Protein AF-A0A835GEK6-F1 (afdb_monomer_lite)

pLDDT: mean 74.05, std 22.67, range [25.0, 98.94]

InterPro domains:
  IPR001360 Glycoside hydrolase family 1 [PF00232] (82-251)
  IPR001360 Glycoside hydrolase family 1 [PF00232] (252-468)
  IPR001360 Glycoside hydrolase family 1 [PF00232] (475-579)
  IPR001360 Glycoside hydrolase family 1 [PF00232] (611-1053)
  IPR001360 Glycoside hydrolase family 1 [PR00131] (130-144)
  IPR001360 Glycoside hydrolase family 1 [PR00131] (203-211)
  IPR001360 Glycoside hydrolase family 1 [PR00131] (513-524)
  IPR001360 Glycoside hydrolase family 1 [PR00131] (534-551)
  IPR001360 Glycoside hydrolase family 1 [PR00131] (558-570)
  IPR001360 Glycoside hydrolase family 1 [PTHR10353] (615-1055)
  IPR017853 Glycoside hydrolase superfamily [SSF51445] (6-84)
  IPR017853 Glycoside hydrolase superfamily [SSF51445] (82-251)
  IPR017853 Glycoside hydrolase superfamily [SSF51445] (252-580)
  IPR017853 Glycoside hydrolase superfamily [SSF51445] (600-1051)
  IPR033132 Glycosyl hydrolases family 1, N-terminal conserved site [PS00653] (24-38)
  IPR033132 Glycosyl hydrolases family 1, N-terminal conserved site [PS00653] (618-632)

Structure (mmCIF, N/CA/C/O backbone):
data_AF-A0A835GEK6-F1
#
_entry.id   AF-A0A835GEK6-F1
#
loop_
_atom_site.group_PDB
_atom_site.id
_atom_site.type_symbol
_atom_site.label_atom_id
_atom_site.label_alt_id
_atom_site.label_comp_id
_atom_site.label_asym_id
_atom_site.label_entity_id
_atom_site.label_seq_id
_atom_site.pdbx_PDB_ins_code
_atom_site.Cartn_x
_atom_site.Cartn_y
_atom_site.Cartn_z
_atom_site.occupancy
_atom_site.B_iso_or_equiv
_atom_site.auth_seq_id
_atom_site.auth_comp_id
_atom_site.auth_asym_id
_atom_site.auth_atom_id
_atom_site.pdbx_PDB_model_num
ATOM 1 N N . MET A 1 1 ? -44.609 -28.515 27.114 1.00 35.66 1 MET A N 1
ATOM 2 C CA . MET A 1 1 ? -43.761 -29.727 27.036 1.00 35.66 1 MET A CA 1
ATOM 3 C C . MET A 1 1 ? -42.511 -29.315 26.267 1.00 35.66 1 MET A C 1
ATOM 5 O O . MET A 1 1 ? -42.671 -28.577 25.309 1.00 35.66 1 MET A O 1
ATOM 9 N N . ILE A 1 2 ? -41.298 -29.456 26.815 1.00 26.02 2 ILE A N 1
ATOM 10 C CA . ILE A 1 2 ? -40.582 -30.716 27.123 1.00 26.02 2 ILE A CA 1
ATOM 11 C C . ILE A 1 2 ? -40.200 -31.423 25.810 1.00 26.02 2 ILE A C 1
ATOM 13 O O . ILE A 1 2 ? -41.115 -31.780 25.078 1.00 26.02 2 ILE A O 1
ATOM 17 N N . ASN A 1 3 ? -38.927 -31.701 25.493 1.00 26.61 3 ASN A N 1
ATOM 18 C CA . ASN A 1 3 ? -37.624 -31.238 26.033 1.00 26.61 3 ASN A CA 1
ATOM 19 C C . ASN A 1 3 ? -36.485 -31.769 25.119 1.00 26.61 3 ASN A C 1
ATOM 21 O O . ASN A 1 3 ? -36.779 -32.617 24.291 1.00 26.61 3 ASN A O 1
ATOM 25 N N . LEU A 1 4 ? -35.225 -31.347 25.358 1.00 27.97 4 LEU A N 1
ATOM 26 C CA . LEU A 1 4 ? -33.954 -32.092 25.120 1.00 27.97 4 LEU A CA 1
ATOM 27 C C . LEU A 1 4 ? -33.823 -32.854 23.771 1.00 27.97 4 LEU A C 1
ATOM 29 O O . LEU A 1 4 ? -34.472 -33.872 23.572 1.00 27.97 4 LEU A O 1
ATOM 33 N N . LEU A 1 5 ? -32.945 -32.500 22.827 1.00 25.62 5 LEU A N 1
ATOM 34 C CA . LEU A 1 5 ? -31.466 -32.384 22.874 1.00 25.62 5 LEU A CA 1
ATOM 35 C C . LEU A 1 5 ? -31.032 -31.781 21.505 1.00 25.62 5 LEU A C 1
ATOM 37 O O . LEU A 1 5 ? -31.698 -32.066 20.517 1.00 25.62 5 LEU A O 1
ATOM 41 N N . MET A 1 6 ? -30.054 -30.884 21.299 1.00 31.42 6 MET A N 1
ATOM 42 C CA . MET A 1 6 ? -28.652 -30.769 21.753 1.00 31.42 6 MET A CA 1
ATOM 43 C C . MET A 1 6 ? -27.764 -32.003 21.513 1.00 31.42 6 MET A C 1
ATOM 45 O O . MET A 1 6 ? -27.866 -32.953 22.274 1.00 31.42 6 MET A O 1
ATOM 49 N N . VAL A 1 7 ? -26.823 -31.925 20.554 1.00 27.23 7 VAL A N 1
ATOM 50 C CA . VAL A 1 7 ? -25.364 -32.167 20.741 1.00 27.23 7 VAL A CA 1
ATOM 51 C C . VAL A 1 7 ? -24.599 -32.082 19.400 1.00 27.23 7 VAL A C 1
ATOM 53 O O . VAL A 1 7 ? -25.033 -32.679 18.426 1.00 27.23 7 VAL A O 1
ATOM 56 N N . ALA A 1 8 ? -23.447 -31.388 19.433 1.00 25.00 8 ALA A N 1
ATOM 57 C CA . ALA A 1 8 ? -22.290 -31.362 18.508 1.00 25.00 8 ALA A CA 1
ATOM 58 C C . ALA A 1 8 ? -22.477 -31.045 16.995 1.00 25.00 8 ALA A C 1
ATOM 60 O O . ALA A 1 8 ? -23.364 -31.598 16.361 1.00 25.00 8 ALA A O 1
ATOM 61 N N . CYS A 1 9 ? -21.604 -30.328 16.264 1.00 31.20 9 CYS A N 1
ATOM 62 C CA . CYS A 1 9 ? -20.583 -29.262 16.463 1.00 31.20 9 CYS A CA 1
ATOM 63 C C . CYS A 1 9 ? -19.393 -29.447 15.485 1.00 31.20 9 CYS A C 1
ATOM 65 O O . CYS A 1 9 ? -18.942 -30.571 15.296 1.00 31.20 9 CYS A O 1
ATOM 67 N N . HIS A 1 10 ? -18.822 -28.312 15.040 1.00 32.88 10 HIS A N 1
ATOM 68 C CA . HIS A 1 10 ? -17.509 -28.110 14.370 1.00 32.88 10 HIS A CA 1
ATOM 69 C C . HIS A 1 10 ? -17.387 -28.535 12.886 1.00 32.88 10 HIS A C 1
ATOM 71 O O . HIS A 1 10 ? -17.963 -29.540 12.487 1.00 32.88 10 HIS A O 1
ATOM 77 N N . GLY A 1 11 ? -16.660 -27.803 12.020 1.00 28.47 11 GLY A N 1
ATOM 78 C CA . GLY A 1 11 ? -15.872 -26.552 12.182 1.00 28.47 11 GLY A CA 1
ATOM 79 C C . GLY A 1 11 ? -15.069 -26.220 10.891 1.00 28.47 11 GLY A C 1
ATOM 80 O O . GLY A 1 11 ? -15.279 -26.916 9.905 1.00 28.47 11 GLY A O 1
ATOM 81 N N . SER A 1 12 ? -14.130 -25.257 10.786 1.00 34.72 12 SER A N 1
ATOM 82 C CA . SER A 1 12 ? -13.788 -24.036 11.572 1.00 34.72 12 SER A CA 1
ATOM 83 C C . SER A 1 12 ? -12.387 -23.495 11.158 1.00 34.72 12 SER A C 1
ATOM 85 O O . SER A 1 12 ? -11.469 -24.307 11.185 1.00 34.72 12 SER A O 1
ATOM 87 N N . THR A 1 13 ? -12.064 -22.209 10.901 1.00 29.14 13 THR A N 1
ATOM 88 C CA . THR A 1 13 ? -12.816 -20.950 10.612 1.00 29.14 13 THR A CA 1
ATOM 89 C C . THR A 1 13 ? -11.838 -19.775 10.323 1.00 29.14 13 THR A C 1
ATOM 91 O O . THR A 1 13 ? -10.655 -19.873 10.634 1.00 29.14 13 THR A O 1
ATOM 94 N N . VAL A 1 14 ? -12.388 -18.655 9.831 1.00 30.67 14 VAL A N 1
ATOM 95 C CA . VAL A 1 14 ? -11.805 -17.318 9.531 1.00 30.67 14 VAL A CA 1
ATOM 96 C C . VAL A 1 14 ? -11.015 -16.632 10.664 1.00 30.67 14 VAL A C 1
ATOM 98 O O . VAL A 1 14 ? -11.288 -16.868 11.844 1.00 30.67 14 VAL A O 1
ATOM 101 N N . LYS A 1 15 ? -10.125 -15.679 10.318 1.00 28.78 15 LYS A N 1
ATOM 102 C CA . LYS A 1 15 ? -9.599 -14.647 11.244 1.00 28.78 15 LYS A CA 1
ATOM 103 C C . LYS A 1 15 ? -10.162 -13.247 10.969 1.00 28.78 15 LYS A C 1
ATOM 105 O O . LYS A 1 15 ? -10.299 -12.815 9.834 1.00 28.78 15 LYS A O 1
ATOM 110 N N . GLN A 1 16 ? -10.478 -12.541 12.052 1.00 32.47 16 GLN A N 1
ATOM 111 C CA . GLN A 1 16 ? -11.365 -11.377 12.057 1.00 32.47 16 GLN A CA 1
ATOM 112 C C . GLN A 1 16 ? -10.601 -10.060 12.283 1.00 32.47 16 GLN A C 1
ATOM 114 O O . GLN A 1 16 ? -9.535 -10.027 12.905 1.00 32.47 16 GLN A O 1
ATOM 119 N N . GLN A 1 17 ? -11.159 -8.986 11.735 1.00 36.38 17 GLN A N 1
ATOM 120 C CA . GLN A 1 17 ? -10.580 -7.643 11.665 1.00 36.38 17 GLN A CA 1
ATOM 121 C C . GLN A 1 17 ? -10.904 -6.851 12.969 1.00 36.38 17 GLN A C 1
ATOM 123 O O . GLN A 1 17 ? -11.378 -7.491 13.912 1.00 36.38 17 GLN A O 1
ATOM 128 N N . ARG A 1 18 ? -10.581 -5.535 13.111 1.00 41.97 18 ARG A N 1
ATOM 129 C CA . ARG A 1 18 ? -10.586 -4.858 14.444 1.00 41.97 18 ARG A CA 1
ATOM 130 C C . ARG A 1 18 ? -10.906 -3.285 14.563 1.00 41.97 18 ARG A C 1
ATOM 132 O O . ARG A 1 18 ? -10.135 -2.636 13.882 1.00 41.97 18 ARG A O 1
ATOM 139 N N . ARG A 1 19 ? -11.828 -2.444 15.224 1.00 46.03 19 ARG A N 1
ATOM 140 C CA . ARG A 1 19 ? -13.148 -2.158 16.049 1.00 46.03 19 ARG A CA 1
ATOM 141 C C . ARG A 1 19 ? -13.187 -1.973 17.589 1.00 46.03 19 ARG A C 1
ATOM 143 O O . ARG A 1 19 ? -12.752 -2.797 18.376 1.00 46.03 19 ARG A O 1
ATOM 150 N N . PHE A 1 20 ? -13.881 -0.892 17.982 1.00 46.03 20 PHE A N 1
ATOM 151 C CA . PHE A 1 20 ? -14.280 -0.434 19.314 1.00 46.03 20 PHE A CA 1
ATOM 152 C C . PHE A 1 20 ? -15.789 0.058 19.275 1.00 46.03 20 PHE A C 1
ATOM 154 O O . PHE A 1 20 ? -16.053 0.954 18.483 1.00 46.03 20 PHE A O 1
ATOM 161 N N . PRO A 1 21 ? -16.761 -0.485 20.068 1.00 47.22 21 PRO A N 1
ATOM 162 C CA . PRO A 1 21 ? -18.263 -0.296 19.957 1.00 47.22 21 PRO A CA 1
ATOM 163 C C . PRO A 1 21 ? -19.046 1.065 19.991 1.00 47.22 21 PRO A C 1
ATOM 165 O O . PRO A 1 21 ? -18.538 2.037 19.456 1.00 47.22 21 PRO A O 1
ATOM 168 N N . ASP A 1 22 ? -20.304 1.147 20.525 1.00 46.47 22 ASP A N 1
ATOM 169 C CA . ASP A 1 22 ? -21.392 2.185 20.340 1.00 46.47 22 ASP A CA 1
ATOM 170 C C . ASP A 1 22 ? -21.751 3.463 21.248 1.00 46.47 22 ASP A C 1
ATOM 172 O O . ASP A 1 22 ? -22.427 4.325 20.689 1.00 46.47 22 ASP A O 1
ATOM 176 N N . ASP A 1 23 ? -21.380 3.699 22.540 1.00 45.59 23 ASP A N 1
ATOM 177 C CA . ASP A 1 23 ? -21.483 5.026 23.299 1.00 45.59 23 ASP A CA 1
ATOM 178 C C . ASP A 1 23 ? -20.278 5.611 24.202 1.00 45.59 23 ASP A C 1
ATOM 180 O O . ASP A 1 23 ? -20.503 6.111 25.303 1.00 45.59 23 ASP A O 1
ATOM 184 N N . PHE A 1 24 ? -18.993 5.550 23.774 1.00 41.50 24 PHE A N 1
ATOM 185 C CA . PHE A 1 24 ? -17.660 5.868 24.389 1.00 41.50 24 PHE A CA 1
ATOM 186 C C . PHE A 1 24 ? -17.438 7.347 24.168 1.00 41.50 24 PHE A C 1
ATOM 188 O O . PHE A 1 24 ? -18.105 8.011 23.377 1.00 41.50 24 PHE A O 1
ATOM 195 N N . LEU A 1 25 ? -16.411 7.841 24.817 1.00 44.28 25 LEU A N 1
ATOM 196 C CA . LEU A 1 25 ? -15.805 9.085 24.436 1.00 44.28 25 LEU A CA 1
ATOM 197 C C . LEU A 1 25 ? -14.618 8.689 23.519 1.00 44.28 25 LEU A C 1
ATOM 199 O O . LEU A 1 25 ? -14.014 7.648 23.738 1.00 44.28 25 LEU A O 1
ATOM 203 N N . PHE A 1 26 ? -14.252 9.483 22.510 1.00 43.31 26 PHE A N 1
ATOM 204 C CA . PHE A 1 26 ? -12.840 9.895 22.427 1.00 43.31 26 PHE A CA 1
ATOM 205 C C . PHE A 1 26 ? -12.790 11.301 23.054 1.00 43.31 26 PHE A C 1
ATOM 207 O O . PHE A 1 26 ? -13.675 11.605 23.850 1.00 43.31 26 PHE A O 1
ATOM 214 N N . GLY A 1 27 ? -11.842 12.198 22.794 1.00 41.62 27 GLY A N 1
ATOM 215 C CA . GLY A 1 27 ? -12.120 13.568 23.242 1.00 41.62 27 GLY A CA 1
ATOM 216 C C . GLY A 1 27 ? -11.009 14.576 23.177 1.00 41.62 27 GLY A C 1
ATOM 217 O O . GLY A 1 27 ? -10.415 14.794 22.131 1.00 41.62 27 GLY A O 1
ATOM 218 N N . ALA A 1 28 ? -10.761 15.176 24.335 1.00 39.62 28 ALA A N 1
ATOM 219 C CA . ALA A 1 28 ? -10.049 16.407 24.569 1.00 39.62 28 ALA A CA 1
ATOM 220 C C . ALA A 1 28 ? -9.490 16.505 26.008 1.00 39.62 28 ALA A C 1
ATOM 222 O O . ALA A 1 28 ? -10.306 16.431 26.931 1.00 39.62 28 ALA A O 1
ATOM 223 N N . ALA A 1 29 ? -8.179 16.721 26.239 1.00 42.66 29 ALA A N 1
ATOM 224 C CA . ALA A 1 29 ? -7.593 16.896 27.585 1.00 42.66 29 ALA A CA 1
ATOM 225 C C . ALA A 1 29 ? -6.577 18.044 27.717 1.00 42.66 29 ALA A C 1
ATOM 227 O O . ALA A 1 29 ? -5.416 17.855 28.063 1.00 42.66 29 ALA A O 1
ATOM 228 N N . THR A 1 30 ? -7.055 19.282 27.633 1.00 44.12 30 THR A N 1
ATOM 229 C CA . THR A 1 30 ? -6.340 20.391 28.276 1.00 44.12 30 THR A CA 1
ATOM 230 C C . THR A 1 30 ? -6.755 20.584 29.720 1.00 44.12 30 THR A C 1
ATOM 232 O O . THR A 1 30 ? -7.913 20.370 30.097 1.00 44.12 30 THR A O 1
ATOM 235 N N . ALA A 1 31 ? -5.835 21.144 30.489 1.00 47.28 31 ALA A N 1
ATOM 236 C CA . ALA A 1 31 ? -6.113 21.827 31.731 1.00 47.28 31 ALA A CA 1
ATOM 237 C C . ALA A 1 31 ? -6.770 23.197 31.587 1.00 47.28 31 ALA A C 1
ATOM 239 O O . ALA A 1 31 ? -6.671 23.883 30.570 1.00 47.28 31 ALA A O 1
ATOM 240 N N . ALA A 1 32 ? -7.306 23.662 32.713 1.00 38.94 32 ALA A N 1
ATOM 241 C CA . ALA A 1 32 ? -7.681 25.051 32.905 1.00 38.94 32 ALA A CA 1
ATOM 242 C C . ALA A 1 32 ? -6.509 26.026 32.678 1.00 38.94 32 ALA A C 1
ATOM 244 O O . ALA A 1 32 ? -6.683 27.043 32.008 1.00 38.94 32 ALA A O 1
ATOM 245 N N . TYR A 1 33 ? -5.313 25.709 33.199 1.00 40.47 33 TYR A N 1
ATOM 246 C CA . TYR A 1 33 ? -4.127 26.565 33.035 1.00 40.47 33 TYR A CA 1
ATOM 247 C C . TYR A 1 33 ? -3.643 26.642 31.577 1.00 40.47 33 TYR A C 1
ATOM 249 O O . TYR A 1 33 ? -3.045 27.636 31.176 1.00 40.47 33 TYR A O 1
ATOM 257 N N . GLN A 1 34 ? -3.943 25.614 30.780 1.00 41.91 34 GLN A N 1
ATOM 258 C CA . GLN A 1 34 ? -3.692 25.610 29.345 1.00 41.91 34 GLN A CA 1
ATOM 259 C C . GLN A 1 34 ? -4.641 26.585 28.614 1.00 41.91 34 GLN A C 1
ATOM 261 O O . GLN A 1 34 ? -4.194 27.542 27.988 1.00 41.91 34 GLN A O 1
ATOM 266 N N . ILE A 1 35 ? -5.966 26.418 28.722 1.00 36.53 35 ILE A N 1
ATOM 267 C CA . ILE A 1 35 ? -6.886 27.067 27.758 1.00 36.53 35 ILE A CA 1
ATOM 268 C C . ILE A 1 35 ? -7.594 28.342 28.205 1.00 36.53 35 ILE A C 1
ATOM 270 O O . ILE A 1 35 ? -8.083 29.077 27.344 1.00 36.53 35 ILE A O 1
ATOM 274 N N . GLU A 1 36 ? -7.750 28.585 29.509 1.00 48.91 36 GLU A N 1
ATOM 275 C CA . GLU A 1 36 ? -8.795 29.516 29.959 1.00 48.91 36 GLU A CA 1
ATOM 276 C C . GLU A 1 36 ? -8.439 30.996 29.802 1.00 48.91 36 GLU A C 1
ATOM 278 O O . GLU A 1 36 ? -9.324 31.801 29.507 1.00 48.91 36 GLU A O 1
ATOM 283 N N . GLY A 1 37 ? -7.179 31.366 30.043 1.00 43.72 37 GLY A N 1
ATOM 284 C CA . GLY A 1 37 ? -6.797 32.763 30.239 1.00 43.72 37 GLY A CA 1
ATOM 285 C C . GLY A 1 37 ? -7.485 33.416 31.446 1.00 43.72 37 GLY A C 1
ATOM 286 O O . GLY A 1 37 ? -7.958 32.743 32.368 1.00 43.72 37 GLY A O 1
ATOM 287 N N . GLY A 1 38 ? -7.517 34.752 31.465 1.00 42.16 38 GLY A N 1
ATOM 288 C CA . GLY A 1 38 ? -8.198 35.534 32.502 1.00 42.16 38 GLY A CA 1
ATOM 289 C C . GLY A 1 38 ? -7.679 35.215 33.906 1.00 42.16 38 GLY A C 1
ATOM 290 O O . GLY A 1 38 ? -8.454 34.796 34.770 1.00 42.16 38 GLY A O 1
ATOM 291 N N . TRP A 1 39 ? -6.361 35.336 34.098 1.00 47.75 39 TRP A N 1
ATOM 292 C CA . TRP A 1 39 ? -5.660 35.007 35.346 1.00 47.75 39 TRP A CA 1
ATOM 293 C C . TRP A 1 39 ? -6.055 35.923 36.521 1.00 47.75 39 TRP A C 1
ATOM 295 O O . TRP A 1 39 ? -6.159 35.459 37.651 1.00 47.75 39 TRP A O 1
ATOM 305 N N . ASP A 1 40 ? -6.340 37.192 36.232 1.00 53.41 40 ASP A N 1
ATOM 306 C CA . ASP A 1 40 ? -6.803 38.247 37.141 1.00 53.41 40 ASP A CA 1
ATOM 307 C C . ASP A 1 40 ? -8.321 38.514 37.039 1.00 53.41 40 ASP A C 1
ATOM 309 O O . ASP A 1 40 ? -8.887 39.289 37.815 1.00 53.41 40 ASP A O 1
ATOM 313 N N . ALA A 1 41 ? -9.002 37.857 36.095 1.00 42.81 41 ALA A N 1
ATOM 314 C CA . ALA A 1 41 ? -10.416 38.064 35.803 1.00 42.81 41 ALA A CA 1
ATOM 315 C C . ALA A 1 41 ? -11.350 37.412 36.839 1.00 42.81 41 ALA A C 1
ATOM 317 O O . ALA A 1 41 ? -11.070 36.345 37.391 1.00 42.81 41 ALA A O 1
ATOM 318 N N . ASP A 1 42 ? -12.501 38.054 37.072 1.00 48.34 42 ASP A N 1
ATOM 319 C CA . ASP A 1 42 ? -13.626 37.551 37.879 1.00 48.34 42 ASP A CA 1
ATOM 320 C C . ASP A 1 42 ? -13.262 37.012 39.280 1.00 48.34 42 ASP A C 1
ATOM 322 O O . ASP A 1 42 ? -13.976 36.184 39.851 1.00 48.34 42 ASP A O 1
ATOM 326 N N . GLY A 1 43 ? -12.158 37.497 39.859 1.00 51.81 43 GLY A N 1
ATOM 327 C CA . GLY A 1 43 ? -11.686 37.091 41.184 1.00 51.81 43 GLY A CA 1
ATOM 328 C C . GLY A 1 43 ? -11.100 35.676 41.244 1.00 51.81 43 GLY A C 1
ATOM 329 O O . GLY A 1 43 ? -11.161 35.060 42.307 1.00 51.81 43 GLY A O 1
ATOM 330 N N . LYS A 1 44 ? -10.560 35.148 40.133 1.00 54.75 44 LYS A N 1
ATOM 331 C CA . LYS A 1 44 ? -9.739 33.921 40.129 1.00 54.75 44 LYS A CA 1
ATOM 332 C C . LYS A 1 44 ? -8.570 34.065 41.120 1.00 54.75 44 LYS A C 1
ATOM 334 O O . LYS A 1 44 ? -7.988 35.138 41.261 1.00 54.75 44 LYS A O 1
ATOM 339 N N . GLY A 1 45 ? -8.233 32.981 41.814 1.00 43.69 45 GLY A N 1
ATOM 340 C CA . GLY A 1 45 ? -7.028 32.900 42.639 1.00 43.69 45 GLY A CA 1
ATOM 341 C C . GLY A 1 45 ? -5.765 32.600 41.828 1.00 43.69 45 GLY A C 1
ATOM 342 O O . GLY A 1 45 ? -5.827 31.995 40.756 1.00 43.69 45 GLY A O 1
ATOM 343 N N . GLU A 1 46 ? -4.608 32.965 42.379 1.00 54.88 46 GLU A N 1
ATOM 344 C CA . GLU A 1 46 ? -3.300 32.522 41.881 1.00 54.88 46 GLU A CA 1
ATOM 345 C C . GLU A 1 46 ? -3.189 30.987 41.989 1.00 54.88 46 GLU A C 1
ATOM 347 O O . GLU A 1 46 ? -3.528 30.400 43.023 1.00 54.88 46 GLU A O 1
ATOM 352 N N . SER A 1 47 ? -2.713 30.323 40.935 1.00 51.75 47 SER A N 1
ATOM 353 C CA . SER A 1 47 ? -2.364 28.896 40.936 1.00 51.75 47 SER A CA 1
ATOM 354 C C . SER A 1 47 ? -0.857 28.678 41.098 1.00 51.75 47 SER A C 1
ATOM 356 O O . SER A 1 47 ? -0.050 29.595 40.938 1.00 51.75 47 SER A O 1
ATOM 358 N N . ILE A 1 48 ? -0.464 27.434 41.376 1.00 43.19 48 ILE A N 1
ATOM 359 C CA . ILE A 1 48 ? 0.953 27.045 41.477 1.00 43.19 48 ILE A CA 1
ATOM 360 C C . ILE A 1 48 ? 1.766 27.308 40.198 1.00 43.19 48 ILE A C 1
ATOM 362 O O . ILE A 1 48 ? 2.977 27.501 40.276 1.00 43.19 48 ILE A O 1
ATOM 366 N N . TRP A 1 49 ? 1.112 27.342 39.033 1.00 48.94 49 TRP A N 1
ATOM 367 C CA . TRP A 1 49 ? 1.751 27.657 37.756 1.00 48.94 49 TRP A CA 1
ATOM 368 C C . TRP A 1 49 ? 1.881 29.166 37.531 1.00 48.94 49 TRP A C 1
ATOM 370 O O . TRP A 1 49 ? 2.952 29.607 37.116 1.00 48.94 49 TRP A O 1
ATOM 380 N N . ASP A 1 50 ? 0.848 29.948 37.885 1.00 52.91 50 ASP A N 1
ATOM 381 C CA . ASP A 1 50 ? 0.895 31.418 37.835 1.00 52.91 50 ASP A CA 1
ATOM 382 C C . ASP A 1 50 ? 2.122 31.917 38.627 1.00 52.91 50 ASP A C 1
ATOM 384 O O . ASP A 1 50 ? 2.964 32.645 38.098 1.00 52.91 50 ASP A O 1
ATOM 388 N N . ARG A 1 51 ? 2.291 31.465 39.881 1.00 54.41 51 ARG A N 1
ATOM 389 C CA . ARG A 1 51 ? 3.421 31.902 40.716 1.00 54.41 51 ARG A CA 1
ATOM 390 C C . ARG A 1 51 ? 4.773 31.435 40.186 1.00 54.41 51 ARG A C 1
ATOM 392 O O . ARG A 1 51 ? 5.728 32.212 40.211 1.00 54.41 51 ARG A O 1
ATOM 399 N N . LEU A 1 52 ? 4.884 30.186 39.732 1.00 48.69 52 LEU A N 1
ATOM 400 C CA . LEU A 1 52 ? 6.144 29.629 39.231 1.00 48.69 52 LEU A CA 1
ATOM 401 C C . LEU A 1 52 ? 6.688 30.456 38.056 1.00 48.69 52 LEU A C 1
ATOM 403 O O . LEU A 1 52 ? 7.841 30.885 38.090 1.00 48.69 52 LEU A O 1
ATOM 407 N N . VAL A 1 53 ? 5.839 30.738 37.062 1.00 52.09 53 VAL A N 1
ATOM 408 C CA . VAL A 1 53 ? 6.218 31.516 35.872 1.00 52.09 53 VAL A CA 1
ATOM 409 C C . VAL A 1 53 ? 6.520 32.975 36.238 1.00 52.09 53 VAL A C 1
ATOM 411 O O . VAL A 1 53 ? 7.517 33.525 35.774 1.00 52.09 53 VAL A O 1
ATOM 414 N N . HIS A 1 54 ? 5.727 33.594 37.120 1.00 53.72 54 HIS A N 1
ATOM 415 C CA . HIS A 1 54 ? 5.951 34.984 37.540 1.00 53.72 54 HIS A CA 1
ATOM 416 C C . HIS A 1 54 ? 7.169 35.186 38.464 1.00 53.72 54 HIS A C 1
ATOM 418 O O . HIS A 1 54 ? 7.687 36.301 38.534 1.00 53.72 54 HIS A O 1
ATOM 424 N N . THR A 1 55 ? 7.635 34.156 39.184 1.00 45.38 55 THR A N 1
ATOM 425 C CA . THR A 1 55 ? 8.745 34.286 40.155 1.00 45.38 55 THR A CA 1
ATOM 426 C C . THR A 1 55 ? 10.080 33.719 39.684 1.00 45.38 55 THR A C 1
ATOM 428 O O . THR A 1 55 ? 11.108 34.112 40.236 1.00 45.38 55 THR A O 1
ATOM 431 N N . ASN A 1 56 ? 10.103 32.832 38.683 1.00 44.84 56 ASN A N 1
ATOM 432 C CA . ASN A 1 56 ? 11.337 32.165 38.254 1.00 44.84 56 ASN A CA 1
ATOM 433 C C . ASN A 1 56 ? 11.433 32.017 36.713 1.00 44.84 56 ASN A C 1
ATOM 435 O O . ASN A 1 56 ? 11.437 30.897 36.196 1.00 44.84 56 ASN A O 1
ATOM 439 N N . PRO A 1 57 ? 11.515 33.130 35.945 1.00 47.03 57 PRO A N 1
ATOM 440 C CA . PRO A 1 57 ? 11.301 33.117 34.489 1.00 47.03 57 PRO A CA 1
ATOM 441 C C . PRO A 1 57 ? 12.292 32.259 33.690 1.00 47.03 57 PRO A C 1
ATOM 443 O O . PRO A 1 57 ? 11.977 31.813 32.594 1.00 47.03 57 PRO A O 1
ATOM 446 N N . THR A 1 58 ? 13.486 32.006 34.232 1.00 41.69 58 THR A N 1
ATOM 447 C CA . THR A 1 58 ? 14.544 31.210 33.587 1.00 41.69 58 THR A CA 1
ATOM 448 C C . THR A 1 58 ? 14.366 29.694 33.727 1.00 41.69 58 THR A C 1
ATOM 450 O O . THR A 1 58 ? 15.193 28.950 33.212 1.00 41.69 58 THR A O 1
ATOM 453 N N . VAL A 1 59 ? 13.332 29.225 34.437 1.00 42.19 59 VAL A N 1
ATOM 454 C CA . VAL A 1 59 ? 13.026 27.786 34.592 1.00 42.19 59 VAL A CA 1
ATOM 455 C C . VAL A 1 59 ? 12.309 27.220 33.358 1.00 42.19 59 VAL A C 1
ATOM 457 O O . VAL A 1 59 ? 12.405 26.027 33.082 1.00 42.19 59 VAL A O 1
ATOM 460 N N . VAL A 1 60 ? 11.648 28.070 32.565 1.00 40.22 60 VAL A N 1
ATOM 461 C CA . VAL A 1 60 ? 11.157 27.715 31.223 1.00 40.22 60 VAL A CA 1
ATOM 462 C C . VAL A 1 60 ? 12.323 27.878 30.246 1.00 40.22 60 VAL A C 1
ATOM 464 O O . VAL A 1 60 ? 12.525 28.953 29.684 1.00 40.22 60 VAL A O 1
ATOM 467 N N . GLN A 1 61 ? 13.160 26.843 30.132 1.00 38.97 61 GLN A N 1
ATOM 468 C CA . GLN A 1 61 ? 14.477 26.969 29.506 1.00 38.97 61 GLN A CA 1
ATOM 469 C C . GLN A 1 61 ? 14.537 26.407 28.077 1.00 38.97 61 GLN A C 1
ATOM 471 O O . GLN A 1 61 ? 14.176 25.260 27.816 1.00 38.97 61 GLN A O 1
ATOM 476 N N . ASP A 1 62 ? 15.029 27.249 27.170 1.00 34.50 62 ASP A N 1
ATOM 477 C CA . ASP A 1 62 ? 15.446 26.911 25.810 1.00 34.50 62 ASP A CA 1
ATOM 478 C C . ASP A 1 62 ? 16.756 26.095 25.842 1.00 34.50 62 ASP A C 1
ATOM 480 O O . ASP A 1 62 ? 17.664 26.413 26.614 1.00 34.50 62 ASP A O 1
ATOM 484 N N . LEU A 1 63 ? 16.852 25.035 25.033 1.00 31.61 63 LEU A N 1
ATOM 485 C CA . LEU A 1 63 ? 17.985 24.098 25.005 1.00 31.61 63 LEU A CA 1
ATOM 486 C C . LEU A 1 63 ? 18.423 23.778 23.567 1.00 31.61 63 LEU A C 1
ATOM 488 O O . LEU A 1 63 ? 18.391 22.635 23.116 1.00 31.61 63 LEU A O 1
ATOM 492 N N . THR A 1 64 ? 18.893 24.803 22.857 1.00 29.27 64 THR A N 1
ATOM 493 C CA . THR A 1 64 ? 19.497 24.701 21.515 1.00 29.27 64 THR A CA 1
ATOM 494 C C . THR A 1 64 ? 21.036 24.636 21.528 1.00 29.27 64 THR A C 1
ATOM 496 O O . THR A 1 64 ? 21.693 25.123 20.608 1.00 29.27 64 THR A O 1
ATOM 499 N N . THR A 1 65 ? 21.642 24.032 22.558 1.00 26.81 65 THR A N 1
ATOM 500 C CA . THR A 1 65 ? 23.081 23.682 22.594 1.00 26.81 65 THR A CA 1
ATOM 501 C C . THR A 1 65 ? 23.295 22.337 23.286 1.00 26.81 65 THR A C 1
ATOM 503 O O . THR A 1 65 ? 22.737 22.112 24.358 1.00 26.81 65 THR A O 1
ATOM 506 N N . GLY A 1 66 ? 24.105 21.460 22.688 1.00 31.48 66 GLY A N 1
ATOM 507 C CA . GLY A 1 66 ? 24.342 20.101 23.185 1.00 31.48 66 GLY A CA 1
ATOM 508 C C . GLY A 1 66 ? 25.356 19.966 24.331 1.00 31.48 66 GLY A C 1
ATOM 509 O O . GLY A 1 66 ? 26.127 20.878 24.620 1.00 31.48 66 GLY A O 1
ATOM 510 N N . ASP A 1 67 ? 25.363 18.751 24.887 1.00 32.34 67 ASP A N 1
ATOM 511 C CA . ASP A 1 67 ? 26.315 18.146 25.831 1.00 32.34 67 ASP A CA 1
ATOM 512 C C . ASP A 1 67 ? 26.401 18.647 27.294 1.00 32.34 67 ASP A C 1
ATOM 514 O O . ASP A 1 67 ? 26.166 19.796 27.656 1.00 32.34 67 ASP A O 1
ATOM 518 N N . VAL A 1 68 ? 26.799 17.700 28.158 1.00 26.58 68 VAL A N 1
ATOM 519 C CA . VAL A 1 68 ? 27.243 17.846 29.565 1.00 26.58 68 VAL A CA 1
ATOM 520 C C . VAL A 1 68 ? 26.204 18.283 30.625 1.00 26.58 68 VAL A C 1
ATOM 522 O O . VAL A 1 68 ? 26.581 18.573 31.760 1.00 26.58 68 VAL A O 1
ATOM 525 N N . ALA A 1 69 ? 24.897 18.249 30.335 1.00 25.62 69 ALA A N 1
ATOM 526 C CA . ALA A 1 69 ? 23.847 18.438 31.361 1.00 25.62 69 ALA A CA 1
ATOM 527 C C . ALA A 1 69 ? 22.685 17.416 31.345 1.00 25.62 69 ALA A C 1
ATOM 529 O O . ALA A 1 69 ? 21.834 17.450 32.232 1.00 25.62 69 ALA A O 1
ATOM 530 N N . ALA A 1 70 ? 22.632 16.494 30.375 1.00 25.80 70 ALA A N 1
ATOM 531 C CA . ALA A 1 70 ? 21.483 15.596 30.185 1.00 25.80 70 ALA A CA 1
ATOM 532 C C . ALA A 1 70 ? 21.472 14.342 31.092 1.00 25.80 70 ALA A C 1
ATOM 534 O O . ALA A 1 70 ? 20.397 13.861 31.457 1.00 25.80 70 ALA A O 1
ATOM 535 N N . ASP A 1 71 ? 22.641 13.819 31.481 1.00 26.03 71 ASP A N 1
ATOM 536 C CA . ASP A 1 71 ? 22.783 12.471 32.069 1.00 26.03 71 ASP A CA 1
ATOM 537 C C . ASP A 1 71 ? 22.104 12.268 33.437 1.00 26.03 71 ASP A C 1
ATOM 539 O O . ASP A 1 71 ? 21.836 11.136 33.843 1.00 26.03 71 ASP A O 1
ATOM 543 N N . SER A 1 72 ? 21.824 13.344 34.177 1.00 26.95 72 SER A N 1
ATOM 544 C CA . SER A 1 72 ? 21.298 13.277 35.549 1.00 26.95 72 SER A CA 1
ATOM 545 C C . SER A 1 72 ? 19.777 13.434 35.661 1.00 26.95 72 SER A C 1
ATOM 547 O O . SER A 1 72 ? 19.214 13.108 36.705 1.00 26.95 72 SER A O 1
ATOM 549 N N . TYR A 1 73 ? 19.105 13.919 34.613 1.00 29.86 73 TYR A N 1
ATOM 550 C CA . TYR A 1 73 ? 17.701 14.357 34.663 1.00 29.86 73 TYR A CA 1
ATOM 551 C C . TYR A 1 73 ? 16.708 13.256 34.234 1.00 29.86 73 TYR A C 1
ATOM 553 O O . TYR A 1 73 ? 15.560 13.216 34.676 1.00 29.86 73 TYR A O 1
ATOM 561 N N . TYR A 1 74 ? 17.163 12.296 33.427 1.00 34.72 74 TYR A N 1
ATOM 562 C CA . TYR A 1 74 ? 16.307 11.368 32.684 1.00 34.72 74 TYR A CA 1
ATOM 563 C C . TYR A 1 74 ? 16.297 9.940 33.248 1.00 34.72 74 TYR A C 1
ATOM 565 O O . TYR A 1 74 ? 16.638 8.991 32.551 1.00 34.72 74 TYR A O 1
ATOM 573 N N . ASN A 1 75 ? 15.946 9.758 34.530 1.00 32.09 75 ASN A N 1
ATOM 574 C CA . ASN A 1 75 ? 16.070 8.432 35.161 1.00 32.09 75 ASN A CA 1
ATOM 575 C C . ASN A 1 75 ? 15.063 8.097 36.284 1.00 32.09 75 ASN A C 1
ATOM 577 O O . ASN A 1 75 ? 15.364 7.266 37.139 1.00 32.09 75 ASN A O 1
ATOM 581 N N . TYR A 1 76 ? 13.880 8.731 36.318 1.00 38.62 76 TYR A N 1
ATOM 582 C CA . TYR A 1 76 ? 13.024 8.746 37.525 1.00 38.62 76 TYR A CA 1
ATOM 583 C C . TYR A 1 76 ? 11.528 8.450 37.314 1.00 38.62 76 TYR A C 1
ATOM 585 O O . TYR A 1 76 ? 10.727 8.679 38.213 1.00 38.62 76 TYR A O 1
ATOM 593 N N . LYS A 1 77 ? 11.120 7.915 36.157 1.00 37.19 77 LYS A N 1
ATOM 594 C CA . LYS A 1 77 ? 9.703 7.731 35.785 1.00 37.19 77 LYS A CA 1
ATOM 595 C C . LYS A 1 77 ? 9.078 6.419 36.338 1.00 37.19 77 LYS A C 1
ATOM 597 O O . LYS A 1 77 ? 8.770 5.530 35.555 1.00 37.19 77 LYS A O 1
ATOM 602 N N . ARG A 1 78 ? 8.875 6.266 37.659 1.00 52.91 78 ARG A N 1
ATOM 603 C CA . ARG A 1 78 ? 8.488 4.970 38.293 1.00 52.91 78 ARG A CA 1
ATOM 604 C C . ARG A 1 78 ? 7.349 5.100 39.342 1.00 52.91 78 ARG A C 1
ATOM 606 O O . ARG A 1 78 ? 6.723 6.150 39.438 1.00 52.91 78 ARG A O 1
ATOM 613 N N . ASP A 1 79 ? 7.052 4.018 40.078 1.00 53.97 79 ASP A N 1
ATOM 614 C CA . ASP A 1 79 ? 6.327 4.017 41.377 1.00 53.97 79 ASP A CA 1
ATOM 615 C C . ASP A 1 79 ? 4.787 4.188 41.418 1.00 53.97 79 ASP A C 1
ATOM 617 O O . ASP A 1 79 ? 4.188 4.468 42.457 1.00 53.97 79 ASP A O 1
ATOM 621 N N . TRP A 1 80 ? 4.096 3.885 40.321 1.00 58.06 80 TRP A N 1
ATOM 622 C CA . TRP A 1 80 ? 2.625 3.875 40.222 1.00 58.06 80 TRP A CA 1
ATOM 623 C C . TRP A 1 80 ? 1.884 2.943 41.218 1.00 58.06 80 TRP A C 1
ATOM 625 O O . TRP A 1 80 ? 0.737 3.212 41.580 1.00 58.06 80 TRP A O 1
ATOM 635 N N . GLY A 1 81 ? 2.492 1.835 41.666 1.00 63.47 81 GLY A N 1
ATOM 636 C CA . GLY A 1 81 ? 1.798 0.784 42.439 1.00 63.47 81 GLY A CA 1
ATOM 637 C C . GLY A 1 81 ? 1.306 1.252 43.811 1.00 63.47 81 GLY A C 1
ATOM 638 O O . GLY A 1 81 ? 0.273 0.809 44.304 1.00 63.47 81 GLY A O 1
ATOM 639 N N . ILE A 1 82 ? 2.006 2.233 44.382 1.00 65.94 82 ILE A N 1
ATOM 640 C CA . ILE A 1 82 ? 1.658 2.943 45.618 1.00 65.94 82 ILE A CA 1
ATOM 641 C C . ILE A 1 82 ? 0.319 3.692 45.488 1.00 65.94 82 ILE A C 1
ATOM 643 O O . ILE A 1 82 ? -0.367 3.901 46.487 1.00 65.94 82 ILE A O 1
ATOM 647 N N . TYR A 1 83 ? -0.064 4.059 44.262 1.00 69.12 83 TYR A N 1
ATOM 648 C CA . TYR A 1 83 ? -1.300 4.763 43.928 1.00 69.12 83 TYR A CA 1
ATOM 649 C C . TYR A 1 83 ? -2.443 3.781 43.648 1.00 69.12 83 TYR A C 1
ATOM 651 O O . TYR A 1 83 ? -3.568 3.958 44.105 1.00 69.12 83 TYR A O 1
ATOM 659 N N . ALA A 1 84 ? -2.153 2.704 42.926 1.00 69.56 84 ALA A N 1
ATOM 660 C CA . ALA A 1 84 ? -3.156 1.726 42.527 1.00 69.56 84 ALA A CA 1
ATOM 661 C C . ALA A 1 84 ? -3.637 0.821 43.677 1.00 69.56 84 ALA A C 1
ATOM 663 O O . ALA A 1 84 ? -4.839 0.585 43.834 1.00 69.56 84 ALA A O 1
ATOM 664 N N . GLU A 1 85 ? -2.700 0.319 44.485 1.00 77.25 85 GLU A N 1
ATOM 665 C CA . GLU A 1 85 ? -2.971 -0.707 45.494 1.00 77.25 85 GLU A CA 1
ATOM 666 C C . GLU A 1 85 ? -3.968 -0.271 46.585 1.00 77.25 85 GLU A C 1
ATOM 668 O O . GLU A 1 85 ? -4.870 -1.066 46.881 1.00 77.25 85 GLU A O 1
ATOM 673 N N . PRO A 1 86 ? -3.904 0.959 47.146 1.00 80.12 86 PRO A N 1
ATOM 674 C CA . PRO A 1 86 ? -4.790 1.342 48.240 1.00 80.12 86 PRO A CA 1
ATOM 675 C C . PRO A 1 86 ? -6.266 1.417 47.853 1.00 80.12 86 PRO A C 1
ATOM 677 O O . PRO A 1 86 ? -7.112 1.070 48.674 1.00 80.12 86 PRO A O 1
ATOM 680 N N . ILE A 1 87 ? -6.571 1.859 46.625 1.00 77.12 87 ILE A N 1
ATOM 681 C CA . ILE A 1 87 ? -7.954 1.993 46.152 1.00 77.12 87 ILE A CA 1
ATOM 682 C C . ILE A 1 87 ? -8.483 0.661 45.630 1.00 77.12 87 ILE A C 1
ATOM 684 O O . ILE A 1 87 ? -9.601 0.271 45.955 1.00 77.12 87 ILE A O 1
ATOM 688 N N . PHE A 1 88 ? -7.723 -0.037 44.790 1.00 72.81 88 PHE A N 1
ATOM 689 C CA . PHE A 1 88 ? -8.329 -1.031 43.904 1.00 72.81 88 PHE A CA 1
ATOM 690 C C . PHE A 1 88 ? -8.006 -2.488 44.254 1.00 72.81 88 PHE A C 1
ATOM 692 O O . PHE A 1 88 ? -8.573 -3.403 43.658 1.00 72.81 88 PHE A O 1
ATOM 699 N N . SER A 1 89 ? -7.125 -2.743 45.225 1.00 78.69 89 SER A N 1
ATOM 700 C CA . SER A 1 89 ? -6.836 -4.109 45.678 1.00 78.69 89 SER A CA 1
ATOM 701 C C . SER A 1 89 ? -7.930 -4.683 46.582 1.00 78.69 89 SER A C 1
ATOM 703 O O . SER A 1 89 ? -8.699 -3.979 47.238 1.00 78.69 89 SER A O 1
ATOM 705 N N . THR A 1 90 ? -7.963 -6.011 46.689 1.00 78.25 90 THR A N 1
ATOM 706 C CA . THR A 1 90 ? -8.778 -6.711 47.692 1.00 78.25 90 THR A CA 1
ATOM 707 C C . THR A 1 90 ? -8.319 -6.476 49.131 1.00 78.25 90 THR A C 1
ATOM 709 O O . THR A 1 90 ? -9.081 -6.784 50.047 1.00 78.25 90 THR A O 1
ATOM 712 N N . GLU A 1 91 ? -7.117 -5.946 49.358 1.00 78.31 91 GLU A N 1
ATOM 713 C CA . GLU A 1 91 ? -6.482 -5.898 50.683 1.00 78.31 91 GLU A CA 1
ATOM 714 C C . GLU A 1 91 ? -6.369 -4.472 51.246 1.00 78.31 91 GLU A C 1
ATOM 716 O O . GLU A 1 91 ? -6.560 -4.278 52.444 1.00 78.31 91 GLU A O 1
ATOM 721 N N . GLY A 1 92 ? -6.163 -3.476 50.383 1.00 80.00 92 GLY A N 1
ATOM 722 C CA . GLY A 1 92 ? -5.993 -2.070 50.743 1.00 80.00 92 GLY A CA 1
ATOM 723 C C . GLY A 1 92 ? -4.612 -1.742 51.326 1.00 80.00 92 GLY A C 1
ATOM 724 O O . GLY A 1 92 ? -3.887 -2.598 51.834 1.00 80.00 92 GLY A O 1
ATOM 725 N N . GLY A 1 93 ? -4.260 -0.457 51.288 1.00 78.00 93 GLY A N 1
ATOM 726 C CA . GLY A 1 93 ? -2.931 0.036 51.658 1.00 78.00 93 GLY A CA 1
ATOM 727 C C . GLY A 1 93 ? -1.874 -0.160 50.563 1.00 78.00 93 GLY A C 1
ATOM 728 O O . GLY A 1 93 ? -2.199 -0.417 49.407 1.00 78.00 93 GLY A O 1
ATOM 729 N N . PHE A 1 94 ? -0.601 0.033 50.911 1.00 76.69 94 PHE A N 1
ATOM 730 C CA . PHE A 1 94 ? 0.516 -0.038 49.961 1.00 76.69 94 PHE A CA 1
ATOM 731 C C . PHE A 1 94 ? 0.894 -1.486 49.574 1.00 76.69 94 PHE A C 1
ATOM 733 O O . PHE A 1 94 ? 0.640 -2.404 50.357 1.00 76.69 94 PHE A O 1
ATOM 740 N N . PRO A 1 95 ? 1.559 -1.706 48.415 1.00 75.25 95 PRO A N 1
ATOM 741 C CA . PRO A 1 95 ? 2.005 -3.035 47.984 1.00 75.25 95 PRO A CA 1
ATOM 742 C C . PRO A 1 95 ? 2.837 -3.756 49.050 1.00 75.25 95 PRO A C 1
ATOM 744 O O . PRO A 1 95 ? 3.769 -3.182 49.625 1.00 75.25 95 PRO A O 1
ATOM 747 N N . LYS A 1 96 ? 2.519 -5.026 49.316 1.00 69.25 96 LYS A N 1
ATOM 748 C CA . LYS A 1 96 ? 3.150 -5.830 50.379 1.00 69.25 96 LYS A CA 1
ATOM 749 C C . LYS A 1 96 ? 4.635 -6.063 50.129 1.00 69.25 96 LYS A C 1
ATOM 751 O O . LYS A 1 96 ? 5.438 -6.005 51.055 1.00 69.25 96 LYS A O 1
ATOM 756 N N . GLU A 1 97 ? 4.984 -6.296 48.873 1.00 65.88 97 GLU A N 1
ATOM 757 C CA . GLU A 1 97 ? 6.325 -6.600 48.383 1.00 65.88 97 GLU A CA 1
ATOM 758 C C . GLU A 1 97 ? 7.259 -5.403 48.611 1.00 65.88 97 GLU A C 1
ATOM 760 O O . GLU A 1 97 ? 8.361 -5.547 49.144 1.00 65.88 97 GLU A O 1
ATOM 765 N N . LEU A 1 98 ? 6.768 -4.201 48.289 1.00 68.81 98 LEU A N 1
ATOM 766 C CA . LEU A 1 98 ? 7.443 -2.937 48.568 1.00 68.81 98 LEU A CA 1
ATOM 767 C C . LEU A 1 98 ? 7.495 -2.651 50.073 1.00 68.81 98 LEU A C 1
ATOM 769 O O . LEU A 1 98 ? 8.543 -2.273 50.583 1.00 68.81 98 LEU A O 1
ATOM 773 N N . THR A 1 99 ? 6.393 -2.863 50.797 1.00 73.44 99 THR A N 1
ATOM 774 C CA . THR A 1 99 ? 6.320 -2.617 52.247 1.00 73.44 99 THR A CA 1
ATOM 775 C C . THR A 1 99 ? 7.351 -3.457 53.006 1.00 73.44 99 THR A C 1
ATOM 777 O O . THR A 1 99 ? 8.068 -2.926 53.855 1.00 73.44 99 THR A O 1
ATOM 780 N N . ALA A 1 100 ? 7.498 -4.737 52.650 1.00 72.56 100 ALA A N 1
ATOM 781 C CA . ALA A 1 100 ? 8.529 -5.613 53.200 1.00 72.56 100 ALA A CA 1
ATOM 782 C C . ALA A 1 100 ? 9.950 -5.126 52.857 1.00 72.56 100 ALA A C 1
ATOM 784 O O . ALA A 1 100 ? 10.790 -5.025 53.753 1.00 72.56 100 ALA A O 1
ATOM 785 N N . ARG A 1 101 ? 10.210 -4.759 51.592 1.00 71.12 101 ARG A N 1
ATOM 786 C CA . ARG A 1 101 ? 11.531 -4.283 51.140 1.00 71.12 101 ARG A CA 1
ATOM 787 C C . ARG A 1 101 ? 11.942 -2.959 51.792 1.00 71.12 101 ARG A C 1
ATOM 789 O O . ARG A 1 101 ? 13.077 -2.842 52.249 1.00 71.12 101 ARG A O 1
ATOM 796 N N . VAL A 1 102 ? 11.029 -1.989 51.904 1.00 73.25 102 VAL A N 1
ATOM 797 C CA . VAL A 1 102 ? 11.302 -0.714 52.592 1.00 73.25 102 VAL A CA 1
ATOM 798 C C . VAL A 1 102 ? 11.524 -0.948 54.085 1.00 73.25 102 VAL A C 1
ATOM 800 O O . VAL A 1 102 ? 12.421 -0.331 54.657 1.00 73.25 102 VAL A O 1
ATOM 803 N N . ALA A 1 103 ? 10.764 -1.838 54.734 1.00 77.88 103 ALA A N 1
ATOM 804 C CA . ALA A 1 103 ? 10.984 -2.171 56.142 1.00 77.88 103 ALA A CA 1
ATOM 805 C C . ALA A 1 103 ? 12.371 -2.802 56.371 1.00 77.88 103 ALA A C 1
ATOM 807 O O . ALA A 1 103 ? 13.083 -2.394 57.292 1.00 77.88 103 ALA A O 1
ATOM 808 N N . GLU A 1 104 ? 12.788 -3.724 55.497 1.00 81.06 104 GLU A N 1
ATOM 809 C CA . GLU A 1 104 ? 14.121 -4.332 55.529 1.00 81.06 104 GLU A CA 1
ATOM 810 C C . GLU A 1 104 ? 15.229 -3.288 55.319 1.00 81.06 104 GLU A C 1
ATOM 812 O O . GLU A 1 104 ? 16.103 -3.144 56.179 1.00 81.06 104 GLU A O 1
ATOM 817 N N . LYS A 1 105 ? 15.174 -2.496 54.237 1.00 78.56 105 LYS A N 1
ATOM 818 C CA . LYS A 1 105 ? 16.174 -1.444 53.975 1.00 78.56 105 LYS A CA 1
ATOM 819 C C . LYS A 1 105 ? 16.197 -0.366 55.056 1.00 78.56 105 LYS A C 1
ATOM 821 O O . LYS A 1 105 ? 17.273 0.099 55.420 1.00 78.56 105 LYS A O 1
ATOM 826 N N . SER A 1 106 ? 15.050 -0.016 55.638 1.00 79.75 106 SER A N 1
ATOM 827 C CA . SER A 1 106 ? 14.984 0.905 56.782 1.00 79.75 106 SER A CA 1
ATOM 828 C C . SER A 1 106 ? 15.771 0.363 57.979 1.00 79.75 106 SER A C 1
ATOM 830 O O . SER A 1 106 ? 16.562 1.101 58.565 1.00 79.75 106 SER A O 1
ATOM 832 N N . ALA A 1 107 ? 15.622 -0.926 58.307 1.00 83.19 107 ALA A N 1
ATOM 833 C CA . ALA A 1 107 ? 16.375 -1.563 59.386 1.00 83.19 107 ALA A CA 1
ATOM 834 C C . ALA A 1 107 ? 17.881 -1.662 59.071 1.00 83.19 107 ALA A C 1
ATOM 836 O O . ALA A 1 107 ? 18.704 -1.328 59.924 1.00 83.19 107 ALA A O 1
ATOM 837 N N . GLN A 1 108 ? 18.253 -2.045 57.842 1.00 81.75 108 GLN A N 1
ATOM 838 C CA . GLN A 1 108 ? 19.654 -2.083 57.385 1.00 81.75 108 GLN A CA 1
ATOM 839 C C . GLN A 1 108 ? 20.329 -0.698 57.452 1.00 81.75 108 GLN A C 1
ATOM 841 O O . GLN A 1 108 ? 21.510 -0.597 57.777 1.00 81.75 108 GLN A O 1
ATOM 846 N N . GLN A 1 109 ? 19.573 0.373 57.196 1.00 81.81 109 GLN A N 1
ATOM 847 C CA . GLN A 1 109 ? 20.024 1.769 57.261 1.00 81.81 109 GLN A CA 1
ATOM 848 C C . GLN A 1 109 ? 19.915 2.391 58.671 1.00 81.81 109 GLN A C 1
ATOM 850 O O . GLN A 1 109 ? 20.149 3.587 58.836 1.00 81.81 109 GLN A O 1
ATOM 855 N N . GLY A 1 110 ? 19.570 1.605 59.698 1.00 81.12 110 GLY A N 1
ATOM 856 C CA . GLY A 1 110 ? 19.547 2.047 61.097 1.00 81.12 110 GLY A CA 1
ATOM 857 C C . GLY A 1 110 ? 18.313 2.853 61.523 1.00 81.12 110 GLY A C 1
ATOM 858 O O . GLY A 1 110 ? 18.321 3.442 62.606 1.00 81.12 110 GLY A O 1
ATOM 859 N N . PHE A 1 111 ? 17.243 2.886 60.723 1.00 78.38 111 PHE A N 1
ATOM 860 C CA . PHE A 1 111 ? 15.979 3.498 61.137 1.00 78.38 111 PHE A CA 1
ATOM 861 C C . PHE A 1 111 ? 15.241 2.591 62.142 1.00 78.38 111 PHE A C 1
ATOM 863 O O . PHE A 1 111 ? 15.139 1.385 61.926 1.00 78.38 111 PHE A O 1
ATOM 870 N N . PRO A 1 112 ? 14.654 3.144 63.224 1.00 76.38 112 PRO A N 1
ATOM 871 C CA . PRO A 1 112 ? 13.991 2.355 64.271 1.00 76.38 112 PRO A CA 1
ATOM 872 C C . PRO A 1 112 ? 12.614 1.791 63.866 1.00 76.38 112 PRO A C 1
ATOM 874 O O . PRO A 1 112 ? 11.947 1.159 64.682 1.00 76.38 112 PRO A O 1
ATOM 877 N N . ARG A 1 113 ? 12.155 2.072 62.640 1.00 76.69 113 ARG A N 1
ATOM 878 C CA . ARG A 1 113 ? 10.915 1.585 62.012 1.00 76.69 113 ARG A CA 1
ATOM 879 C C . ARG A 1 113 ? 10.990 1.800 60.495 1.00 76.69 113 ARG A C 1
ATOM 881 O O . ARG A 1 113 ? 11.866 2.534 60.036 1.00 76.69 113 ARG A O 1
ATOM 888 N N . SER A 1 114 ? 10.054 1.220 59.741 1.00 83.62 114 SER A N 1
ATOM 889 C CA . SER A 1 114 ? 9.919 1.467 58.297 1.00 83.62 114 SER A CA 1
ATOM 890 C C . SER A 1 114 ? 9.805 2.963 57.970 1.00 83.62 114 SER A C 1
ATOM 892 O O . SER A 1 114 ? 9.130 3.718 58.677 1.00 83.62 114 SER A O 1
ATOM 894 N N . ARG A 1 115 ? 10.453 3.384 56.877 1.00 83.44 115 ARG A N 1
ATOM 895 C CA . ARG A 1 115 ? 10.302 4.716 56.270 1.00 83.44 115 ARG A CA 1
ATOM 896 C C . ARG A 1 115 ? 9.018 4.857 55.442 1.00 83.44 115 ARG A C 1
ATOM 898 O O . ARG A 1 115 ? 8.558 5.982 55.262 1.00 83.44 115 ARG A O 1
ATOM 905 N N . LEU A 1 116 ? 8.432 3.752 54.971 1.00 77.56 116 LEU A N 1
ATOM 906 C CA . LEU A 1 116 ? 7.095 3.741 54.371 1.00 77.56 116 LEU A CA 1
ATOM 907 C C . LEU A 1 116 ? 6.056 3.697 55.508 1.00 77.56 116 LEU A C 1
ATOM 909 O O . LEU A 1 116 ? 6.091 2.746 56.293 1.00 77.56 116 LEU A O 1
ATOM 913 N N . PRO A 1 117 ? 5.160 4.693 55.642 1.00 75.69 117 PRO A N 1
ATOM 914 C CA . PRO A 1 117 ? 4.119 4.664 56.662 1.00 75.69 117 PRO A CA 1
ATOM 915 C C . PRO A 1 117 ? 3.063 3.608 56.323 1.00 75.69 117 PRO A C 1
ATOM 917 O O . PRO A 1 117 ? 2.688 3.435 55.167 1.00 75.69 117 PRO A O 1
ATOM 920 N N . GLU A 1 118 ? 2.547 2.920 57.334 1.00 77.62 118 GLU A N 1
ATOM 921 C CA . GLU A 1 118 ? 1.469 1.947 57.152 1.00 77.62 118 GLU A CA 1
ATOM 922 C C . GLU A 1 118 ? 0.101 2.647 57.014 1.00 77.62 118 GLU A C 1
ATOM 924 O O . GLU A 1 118 ? -0.076 3.803 57.414 1.00 77.62 118 GLU A O 1
ATOM 929 N N . PHE A 1 119 ? -0.873 1.946 56.429 1.00 79.56 119 PHE A N 1
ATOM 930 C CA . PHE A 1 119 ? -2.289 2.305 56.548 1.00 79.56 119 PHE A CA 1
ATOM 931 C C . PHE A 1 119 ? -2.887 1.560 57.742 1.00 79.56 119 PHE A C 1
ATOM 933 O O . PHE A 1 119 ? -2.661 0.352 57.861 1.00 79.56 119 PHE A O 1
ATOM 940 N N . THR A 1 120 ? -3.694 2.228 58.568 1.00 83.88 120 THR A N 1
ATOM 941 C CA . THR A 1 120 ? -4.539 1.513 59.544 1.00 83.88 120 THR A CA 1
ATOM 942 C C . THR A 1 120 ? -5.640 0.730 58.819 1.00 83.88 120 THR A C 1
ATOM 944 O O . THR A 1 120 ? -5.968 1.033 57.671 1.00 83.88 120 THR A O 1
ATOM 947 N N . GLU A 1 121 ? -6.239 -0.277 59.459 1.00 84.12 121 GLU A N 1
ATOM 948 C CA . GLU A 1 121 ? -7.327 -1.049 58.835 1.00 84.12 121 GLU A CA 1
ATOM 949 C C . GLU A 1 121 ? -8.549 -0.170 58.511 1.00 84.12 121 GLU A C 1
ATOM 951 O O . GLU A 1 121 ? -9.224 -0.391 57.506 1.00 84.12 121 GLU A O 1
ATOM 956 N N . GLU A 1 122 ? -8.792 0.882 59.299 1.00 78.00 122 GLU A N 1
ATOM 957 C CA . GLU A 1 122 ? -9.809 1.900 59.024 1.00 78.00 122 GLU A CA 1
ATOM 958 C C . GLU A 1 122 ? -9.465 2.734 57.780 1.00 78.00 122 GLU A C 1
ATOM 960 O O . GLU A 1 122 ? -10.336 2.955 56.939 1.00 78.00 122 GLU A O 1
ATOM 965 N N . GLU A 1 123 ? -8.205 3.157 57.613 1.00 76.88 123 GLU A N 1
ATOM 966 C CA . GLU A 1 123 ? -7.766 3.864 56.401 1.00 76.88 123 GLU A CA 1
ATOM 967 C C . GLU A 1 123 ? -7.840 2.959 55.159 1.00 76.88 123 GLU A C 1
ATOM 969 O O . GLU A 1 123 ? -8.298 3.400 54.105 1.00 76.88 123 GLU A O 1
ATOM 974 N N . LYS A 1 124 ? -7.447 1.679 55.269 1.00 84.81 124 LYS A N 1
ATOM 975 C CA . LYS A 1 124 ? -7.597 0.697 54.177 1.00 84.81 124 LYS A CA 1
ATOM 976 C C . LYS A 1 124 ? -9.062 0.538 53.783 1.00 84.81 124 LYS A C 1
ATOM 978 O O . LYS A 1 124 ? -9.380 0.581 52.599 1.00 84.81 124 LYS A O 1
ATOM 983 N N . ALA A 1 125 ? -9.953 0.387 54.763 1.00 78.25 125 ALA A N 1
ATOM 984 C CA . ALA A 1 125 ? -11.389 0.248 54.532 1.00 78.25 125 ALA A CA 1
ATOM 985 C C . ALA A 1 125 ? -12.050 1.527 53.980 1.00 78.25 125 ALA A C 1
ATOM 987 O O . ALA A 1 125 ? -13.098 1.428 53.348 1.00 78.25 125 ALA A O 1
ATOM 988 N N . PHE A 1 126 ? -11.455 2.705 54.202 1.00 75.50 126 PHE A N 1
ATOM 989 C CA . PHE A 1 126 ? -11.934 3.983 53.668 1.00 75.50 126 PHE A CA 1
ATOM 990 C C . PHE A 1 126 ? -11.519 4.230 52.207 1.00 75.50 126 PHE A C 1
ATOM 992 O O . PHE A 1 126 ? -12.288 4.819 51.453 1.00 75.50 126 PHE A O 1
ATOM 999 N N . VAL A 1 127 ? -10.320 3.794 51.803 1.00 78.06 127 VAL A N 1
ATOM 1000 C CA . VAL A 1 127 ? -9.798 4.003 50.435 1.00 78.06 127 VAL A CA 1
ATOM 1001 C C . VAL A 1 127 ? -10.171 2.856 49.489 1.00 78.06 127 VAL A C 1
ATOM 1003 O O . VAL A 1 127 ? -10.348 3.058 48.292 1.00 78.06 127 VAL A O 1
ATOM 1006 N N . LYS A 1 128 ? -10.335 1.634 49.996 1.00 84.75 128 LYS A N 1
ATOM 1007 C CA . LYS A 1 128 ? -10.641 0.467 49.164 1.00 84.75 128 LYS A CA 1
ATOM 1008 C C . LYS A 1 128 ? -12.029 0.555 48.510 1.00 84.75 128 LYS A C 1
ATOM 1010 O O . LYS A 1 128 ? -13.049 0.647 49.188 1.00 84.75 128 LYS A O 1
ATOM 1015 N N . GLY A 1 129 ? -12.072 0.419 47.185 1.00 75.75 129 GLY A N 1
ATOM 1016 C CA . GLY A 1 129 ? -13.284 0.481 46.361 1.00 75.75 129 GLY A CA 1
ATOM 1017 C C . GLY A 1 129 ? -13.796 1.902 46.104 1.00 75.75 129 GLY A C 1
ATOM 1018 O O . GLY A 1 129 ? -14.931 2.072 45.661 1.00 75.75 129 GLY A O 1
ATOM 1019 N N . SER A 1 130 ? -12.994 2.927 46.391 1.00 81.88 130 SER A N 1
ATOM 1020 C CA . SER A 1 130 ? -13.425 4.324 46.406 1.00 81.88 130 SER A CA 1
ATOM 1021 C C . SER A 1 130 ? -13.410 5.007 45.027 1.00 81.88 130 SER A C 1
ATOM 1023 O O . SER A 1 130 ? -12.929 6.134 44.900 1.00 81.88 130 SER A O 1
ATOM 1025 N N . SER A 1 131 ? -13.878 4.321 43.982 1.00 78.81 131 SER A N 1
ATOM 1026 C CA . SER A 1 131 ? -13.852 4.831 42.610 1.00 78.81 131 SER A CA 1
ATOM 1027 C C . SER A 1 131 ? -14.794 4.072 41.671 1.00 78.81 131 SER A C 1
ATOM 1029 O O . SER A 1 131 ? -14.790 2.841 41.695 1.00 78.81 131 SER A O 1
ATOM 1031 N N . ASP A 1 132 ? -15.510 4.762 40.767 1.00 68.31 132 ASP A N 1
ATOM 1032 C CA . ASP A 1 132 ? -16.098 4.083 39.599 1.00 68.31 132 ASP A CA 1
ATOM 1033 C C . ASP A 1 132 ? -14.984 3.573 38.663 1.00 68.31 132 ASP A C 1
ATOM 1035 O O . ASP A 1 132 ? -15.172 2.539 38.019 1.00 68.31 132 ASP A O 1
ATOM 1039 N N . PHE A 1 133 ? -13.861 4.309 38.530 1.00 66.88 133 PHE A N 1
ATOM 1040 C CA . PHE A 1 133 ? -12.894 4.142 37.435 1.00 66.88 133 PHE A CA 1
ATOM 1041 C C . PHE A 1 133 ? -11.447 4.650 37.701 1.00 66.88 133 PHE A C 1
ATOM 1043 O O . PHE A 1 133 ? -11.255 5.658 38.361 1.00 66.88 133 PHE A O 1
ATOM 1050 N N . PHE A 1 134 ? -10.449 3.942 37.156 1.00 64.69 134 PHE A N 1
ATOM 1051 C CA . PHE A 1 134 ? -8.990 3.868 37.394 1.00 64.69 134 PHE A CA 1
ATOM 1052 C C . PHE A 1 134 ? -8.135 4.476 36.248 1.00 64.69 134 PHE A C 1
ATOM 1054 O O . PHE A 1 134 ? -8.623 4.562 35.124 1.00 64.69 134 PHE A O 1
ATOM 1061 N N . GLY A 1 135 ? -6.835 4.750 36.486 1.00 69.69 135 GLY A N 1
ATOM 1062 C CA . GLY A 1 135 ? -5.776 4.896 35.451 1.00 69.69 135 GLY A CA 1
ATOM 1063 C C . GLY A 1 135 ? -4.314 4.623 35.930 1.00 69.69 135 GLY A C 1
ATOM 1064 O O . GLY A 1 135 ? -4.073 4.423 37.119 1.00 69.69 135 GLY A O 1
ATOM 1065 N N . VAL A 1 136 ? -3.327 4.644 35.019 1.00 58.25 136 VAL A N 1
ATOM 1066 C CA . VAL A 1 136 ? -1.839 4.586 35.232 1.00 58.25 136 VAL A CA 1
ATOM 1067 C C . VAL A 1 136 ? -1.238 5.965 34.875 1.00 58.25 136 VAL A C 1
ATOM 1069 O O . VAL A 1 136 ? -1.930 6.917 35.100 1.00 58.25 136 VAL A O 1
ATOM 1072 N N . ASN A 1 137 ? -0.058 6.211 34.292 1.00 65.81 137 ASN A N 1
ATOM 1073 C CA . ASN A 1 137 ? 0.111 7.389 33.412 1.00 65.81 137 ASN A CA 1
ATOM 1074 C C . ASN A 1 137 ? 1.237 7.210 32.381 1.00 65.81 137 ASN A C 1
ATOM 1076 O O . ASN A 1 137 ? 2.147 6.462 32.732 1.00 65.81 137 ASN A O 1
ATOM 1080 N N . HIS A 1 138 ? 1.220 7.825 31.171 1.00 62.50 138 HIS A N 1
ATOM 1081 C CA . HIS A 1 138 ? 2.081 7.372 30.058 1.00 62.50 138 HIS A CA 1
ATOM 1082 C C . HIS A 1 138 ? 2.793 8.273 29.048 1.00 62.50 138 HIS A C 1
ATOM 1084 O O . HIS A 1 138 ? 2.197 9.031 28.295 1.00 62.50 138 HIS A O 1
ATOM 1090 N N . TYR A 1 139 ? 4.089 7.940 28.957 1.00 58.28 139 TYR A N 1
ATOM 1091 C CA . TYR A 1 139 ? 5.132 8.310 28.003 1.00 58.28 139 TYR A CA 1
ATOM 1092 C C . TYR A 1 139 ? 6.263 7.208 27.737 1.00 58.28 139 TYR A C 1
ATOM 1094 O O . TYR A 1 139 ? 6.404 6.877 26.568 1.00 58.28 139 TYR A O 1
ATOM 1102 N N . THR A 1 140 ? 7.024 6.581 28.694 1.00 57.94 140 THR A N 1
ATOM 1103 C CA . THR A 1 140 ? 8.274 5.750 28.409 1.00 57.94 140 THR A CA 1
ATOM 1104 C C . THR A 1 140 ? 8.500 4.318 29.036 1.00 57.94 140 THR A C 1
ATOM 1106 O O . THR A 1 140 ? 8.102 4.107 30.1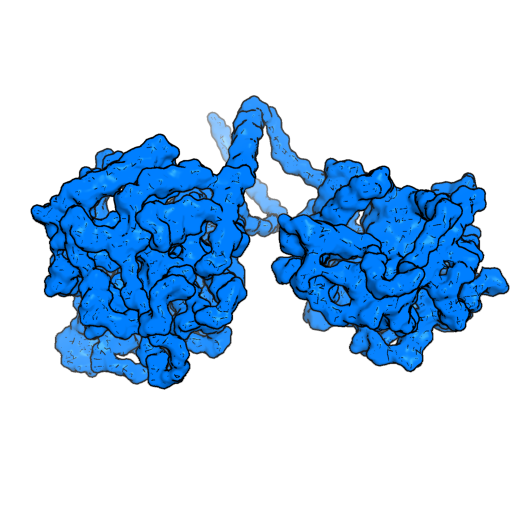83 1.00 57.94 140 THR A O 1
ATOM 1109 N N . THR A 1 141 ? 9.248 3.390 28.360 1.00 59.56 141 THR A N 1
ATOM 1110 C CA . THR A 1 141 ? 9.759 2.033 28.782 1.00 59.56 141 THR A CA 1
ATOM 1111 C C . THR A 1 141 ? 11.158 2.045 29.382 1.00 59.56 141 THR A C 1
ATOM 1113 O O . THR A 1 141 ? 12.027 2.678 28.831 1.00 59.56 141 THR A O 1
ATOM 1116 N N . MET A 1 142 ? 11.478 1.172 30.349 1.00 58.97 142 MET A N 1
ATOM 1117 C CA . MET A 1 142 ? 12.838 0.708 30.648 1.00 58.97 142 MET A CA 1
ATOM 1118 C C . MET A 1 142 ? 12.849 -0.807 30.917 1.00 58.97 142 MET A C 1
ATOM 1120 O O . MET A 1 142 ? 11.917 -1.330 31.531 1.00 58.97 142 MET A O 1
ATOM 1124 N N . LYS A 1 143 ? 13.921 -1.518 30.542 1.00 56.34 143 LYS A N 1
ATOM 1125 C CA . LYS A 1 143 ? 14.184 -2.876 31.051 1.00 56.34 143 LYS A CA 1
ATOM 1126 C C . LYS A 1 143 ? 14.765 -2.792 32.466 1.00 56.34 143 LYS A C 1
ATOM 1128 O O . LYS A 1 143 ? 15.512 -1.868 32.800 1.00 56.34 143 LYS A O 1
ATOM 1133 N N . VAL A 1 144 ? 14.410 -3.765 33.303 1.00 53.91 144 VAL A N 1
ATOM 1134 C CA . VAL A 1 144 ? 14.754 -3.824 34.732 1.00 53.91 144 VAL A CA 1
ATOM 1135 C C . VAL A 1 144 ? 15.652 -5.031 34.996 1.00 53.91 144 VAL A C 1
ATOM 1137 O O . VAL A 1 144 ? 15.394 -6.109 34.471 1.00 53.91 144 VAL A O 1
ATOM 1140 N N . SER A 1 145 ? 16.691 -4.877 35.821 1.00 54.00 145 SER A N 1
ATOM 1141 C CA . SER A 1 145 ? 17.589 -5.972 36.210 1.00 54.00 145 SER A CA 1
ATOM 1142 C C . SER A 1 145 ? 17.875 -5.982 37.711 1.00 54.00 145 SER A C 1
ATOM 1144 O O . SER A 1 145 ? 18.198 -4.960 38.312 1.00 54.00 145 SER A O 1
ATOM 1146 N N . ALA A 1 146 ? 17.836 -7.164 38.327 1.00 53.97 146 ALA A N 1
ATOM 1147 C CA . ALA A 1 146 ? 18.187 -7.335 39.738 1.00 53.97 146 ALA A CA 1
ATOM 1148 C C . ALA A 1 146 ? 19.701 -7.214 40.026 1.00 53.97 146 ALA A C 1
ATOM 1150 O O . ALA A 1 146 ? 20.090 -7.125 41.193 1.00 53.97 146 ALA A O 1
ATOM 1151 N N . THR A 1 147 ? 20.560 -7.221 38.996 1.00 53.12 147 THR A N 1
ATOM 1152 C CA . THR A 1 147 ? 22.029 -7.321 39.146 1.00 53.12 147 THR A CA 1
ATOM 1153 C C . THR A 1 147 ? 22.845 -6.410 38.226 1.00 53.12 147 THR A C 1
ATOM 1155 O O . THR A 1 147 ? 23.943 -6.013 38.614 1.00 53.12 147 THR A O 1
ATOM 1158 N N . LYS A 1 148 ? 22.347 -6.053 37.035 1.00 53.78 148 LYS A N 1
ATOM 1159 C CA . LYS A 1 148 ? 23.023 -5.144 36.089 1.00 53.78 148 LYS A CA 1
ATOM 1160 C C . LYS A 1 148 ? 22.485 -3.717 36.216 1.00 53.78 148 LYS A C 1
ATOM 1162 O O . LYS A 1 148 ? 21.359 -3.524 36.657 1.00 53.78 148 LYS A O 1
ATOM 1167 N N . ASN A 1 149 ? 23.277 -2.729 35.795 1.00 62.66 149 ASN A N 1
ATOM 1168 C CA . ASN A 1 149 ? 22.871 -1.324 35.624 1.00 62.66 149 ASN A CA 1
ATOM 1169 C C . ASN A 1 149 ? 22.221 -0.674 36.871 1.00 62.66 149 ASN A C 1
ATOM 1171 O O . ASN A 1 149 ? 21.360 0.197 36.754 1.00 62.66 149 ASN A O 1
ATOM 1175 N N . LYS A 1 150 ? 22.637 -1.083 38.082 1.00 61.94 150 LYS A N 1
ATOM 1176 C CA . LYS A 1 150 ? 22.287 -0.387 39.331 1.00 61.94 150 LYS A CA 1
ATOM 1177 C C . LYS A 1 150 ? 23.080 0.916 39.431 1.00 61.94 150 LYS A C 1
ATOM 1179 O O . LYS A 1 150 ? 24.308 0.888 39.475 1.00 61.94 150 LYS A O 1
ATOM 1184 N N . ALA A 1 151 ? 22.380 2.045 39.484 1.00 57.38 151 ALA A N 1
ATOM 1185 C CA . ALA A 1 151 ? 22.991 3.349 39.717 1.00 57.38 151 ALA A CA 1
ATOM 1186 C C . ALA A 1 151 ? 23.417 3.518 41.189 1.00 57.38 151 ALA A C 1
ATOM 1188 O O . ALA A 1 151 ? 22.791 2.966 42.096 1.00 57.38 151 ALA A O 1
ATOM 1189 N N . TYR A 1 152 ? 24.446 4.335 41.438 1.00 56.31 152 TYR A N 1
ATOM 1190 C CA . TYR A 1 152 ? 24.771 4.811 42.786 1.00 56.31 152 TYR A CA 1
ATOM 1191 C C . TYR A 1 152 ? 23.750 5.872 43.215 1.00 56.31 152 TYR A C 1
ATOM 1193 O O . TYR A 1 152 ? 23.913 7.061 42.954 1.00 56.31 152 TYR A O 1
ATOM 1201 N N . LEU A 1 153 ? 22.668 5.415 43.841 1.00 63.94 153 LEU A N 1
ATOM 1202 C CA . LEU A 1 153 ? 21.554 6.252 44.279 1.00 63.94 153 LEU A CA 1
ATOM 1203 C C . LEU A 1 153 ? 21.785 6.798 45.693 1.00 63.94 153 LEU A C 1
ATOM 1205 O O . LEU A 1 153 ? 22.344 6.124 46.558 1.00 63.94 153 LEU A O 1
ATOM 1209 N N . THR A 1 154 ? 21.308 8.017 45.946 1.00 57.56 154 THR A N 1
ATOM 1210 C CA . THR A 1 154 ? 21.347 8.629 47.279 1.00 57.56 154 THR A CA 1
ATOM 1211 C C . THR A 1 154 ? 20.438 7.851 48.230 1.00 57.56 154 THR A C 1
ATOM 1213 O O . THR A 1 154 ? 19.216 7.885 48.088 1.00 57.56 154 THR A O 1
ATOM 1216 N N . ALA A 1 155 ? 21.019 7.156 49.206 1.00 63.03 155 ALA A N 1
ATOM 1217 C CA . ALA A 1 155 ? 20.280 6.465 50.258 1.00 63.03 155 ALA A CA 1
ATOM 1218 C C . ALA A 1 155 ? 20.076 7.389 51.481 1.00 63.03 155 ALA A C 1
ATOM 1220 O O . ALA A 1 155 ? 21.031 8.057 51.890 1.00 63.03 155 ALA A O 1
ATOM 1221 N N . PRO A 1 156 ? 18.884 7.425 52.111 1.00 64.31 156 PRO A N 1
ATOM 1222 C CA . PRO A 1 156 ? 17.647 6.743 51.721 1.00 64.31 156 PRO A CA 1
ATOM 1223 C C . PRO A 1 156 ? 16.879 7.484 50.610 1.00 64.31 156 PRO A C 1
ATOM 1225 O O . PRO A 1 156 ? 16.663 8.695 50.694 1.00 64.31 156 PRO A O 1
ATOM 1228 N N . SER A 1 157 ? 16.368 6.754 49.618 1.00 64.69 157 SER A N 1
ATOM 1229 C CA . SER A 1 157 ? 15.430 7.293 48.618 1.00 64.69 157 SER A CA 1
ATOM 1230 C C . SER A 1 157 ? 14.494 6.221 48.052 1.00 64.69 157 SER A C 1
ATOM 1232 O O . SER A 1 157 ? 14.687 5.032 48.275 1.00 64.69 157 SER A O 1
ATOM 1234 N N . MET A 1 158 ? 13.481 6.655 47.295 1.00 62.47 158 MET A N 1
ATOM 1235 C CA . MET A 1 158 ? 12.476 5.785 46.672 1.00 62.47 158 MET A CA 1
ATOM 1236 C C . MET A 1 158 ? 13.131 4.806 45.697 1.00 62.47 158 MET A C 1
ATOM 1238 O O . MET A 1 158 ? 12.868 3.613 45.730 1.00 62.47 158 MET A O 1
ATOM 1242 N N . MET A 1 159 ? 14.061 5.315 44.890 1.00 62.47 159 MET A N 1
ATOM 1243 C CA . MET A 1 159 ? 14.796 4.528 43.903 1.00 62.47 159 MET A CA 1
ATOM 1244 C C . MET A 1 159 ? 15.795 3.566 44.572 1.00 62.47 159 MET A C 1
ATOM 1246 O O . MET A 1 159 ? 15.991 2.457 44.084 1.00 62.47 159 MET A O 1
ATOM 1250 N N . ASP A 1 160 ? 16.398 3.959 45.703 1.00 67.31 160 ASP A N 1
ATOM 1251 C CA . ASP A 1 160 ? 17.186 3.055 46.555 1.00 67.31 160 ASP A CA 1
ATOM 1252 C C . ASP A 1 160 ? 16.302 1.922 47.104 1.00 67.31 160 ASP A C 1
ATOM 1254 O O . ASP A 1 160 ? 16.651 0.752 46.952 1.00 67.31 160 ASP A O 1
ATOM 1258 N N . ASP A 1 161 ? 15.121 2.229 47.648 1.00 67.06 161 ASP A N 1
ATOM 1259 C CA . ASP A 1 161 ? 14.190 1.230 48.192 1.00 67.06 161 ASP A CA 1
ATOM 1260 C C . ASP A 1 161 ? 13.774 0.140 47.185 1.00 67.06 161 ASP A C 1
ATOM 1262 O O . ASP A 1 161 ? 13.504 -0.992 47.589 1.00 67.06 161 ASP A O 1
ATOM 1266 N N . LEU A 1 162 ? 13.765 0.437 45.882 1.00 66.19 162 LEU A N 1
ATOM 1267 C CA . LEU A 1 162 ? 13.456 -0.536 44.826 1.00 66.19 162 LEU A CA 1
ATOM 1268 C C . LEU A 1 162 ? 14.589 -1.553 44.590 1.00 66.19 162 LEU A C 1
ATOM 1270 O O . LEU A 1 162 ? 14.307 -2.689 44.215 1.00 66.19 162 LEU A O 1
ATOM 1274 N N . ASP A 1 163 ? 15.849 -1.186 44.839 1.00 68.12 163 ASP A N 1
ATOM 1275 C CA . ASP A 1 163 ? 17.068 -2.009 44.685 1.00 68.12 163 ASP A CA 1
ATOM 1276 C C . ASP A 1 163 ? 17.235 -2.750 43.338 1.00 68.12 163 ASP A C 1
ATOM 1278 O O . ASP A 1 163 ? 17.796 -3.846 43.273 1.00 68.12 163 ASP A O 1
ATOM 1282 N N . VAL A 1 164 ? 16.779 -2.171 42.230 1.00 58.09 164 VAL A N 1
ATOM 1283 C CA . VAL A 1 164 ? 16.984 -2.731 40.882 1.00 58.09 164 VAL A CA 1
ATOM 1284 C C . VAL A 1 164 ? 17.657 -1.715 39.964 1.00 58.09 164 VAL A C 1
ATOM 1286 O O . VAL A 1 164 ? 17.600 -0.508 40.191 1.00 58.09 164 VAL A O 1
ATOM 1289 N N . GLY A 1 165 ? 18.362 -2.220 38.958 1.00 58.44 165 GLY A N 1
ATOM 1290 C CA . GLY A 1 165 ? 18.956 -1.418 37.901 1.00 58.44 165 GLY A CA 1
ATOM 1291 C C . GLY A 1 165 ? 18.001 -1.261 36.729 1.00 58.44 165 GLY A C 1
ATOM 1292 O O . GLY A 1 165 ? 17.153 -2.123 36.486 1.00 58.44 165 GLY A O 1
ATOM 1293 N N . TYR A 1 166 ? 18.155 -0.162 35.999 1.00 64.31 166 TYR A N 1
ATOM 1294 C CA . TYR A 1 166 ? 17.261 0.236 34.915 1.00 64.31 166 TYR A CA 1
ATOM 1295 C C . TYR A 1 166 ? 18.078 0.650 33.703 1.00 64.31 166 TYR A C 1
ATOM 1297 O O . TYR A 1 166 ? 19.108 1.307 33.846 1.00 64.31 166 TYR A O 1
ATOM 1305 N N . PHE A 1 167 ? 17.612 0.292 32.512 1.00 63.06 167 PHE A N 1
ATOM 1306 C CA . PHE A 1 167 ? 18.218 0.738 31.266 1.00 63.06 167 PHE A CA 1
ATOM 1307 C C . PHE A 1 167 ? 17.209 0.710 30.123 1.00 63.06 167 PHE A C 1
ATOM 1309 O O . PHE A 1 167 ? 16.336 -0.158 30.064 1.00 63.06 167 PHE A O 1
ATOM 1316 N N . TRP A 1 168 ? 17.369 1.639 29.192 1.00 63.59 168 TRP A N 1
ATOM 1317 C CA . TRP A 1 168 ? 16.931 1.417 27.823 1.00 63.59 168 TRP A CA 1
ATOM 1318 C C . TRP A 1 168 ? 17.975 0.522 27.143 1.00 63.59 168 TRP A C 1
ATOM 1320 O O . TRP A 1 168 ? 19.166 0.792 27.283 1.00 63.59 168 TRP A O 1
ATOM 1330 N N . PRO A 1 169 ? 17.569 -0.559 26.465 1.00 63.91 169 PRO A N 1
ATOM 1331 C CA . PRO A 1 169 ? 18.358 -1.176 25.406 1.00 63.91 169 PRO A CA 1
ATOM 1332 C C . PRO A 1 169 ? 18.810 -0.147 24.366 1.00 63.91 169 PRO A C 1
ATOM 1334 O O . PRO A 1 169 ? 18.065 0.778 24.039 1.00 63.91 169 PRO A O 1
ATOM 1337 N N . ASP A 1 170 ? 20.030 -0.316 23.861 1.00 62.59 170 ASP A N 1
ATOM 1338 C CA . ASP A 1 170 ? 20.672 0.636 22.946 1.00 62.59 170 ASP A CA 1
ATOM 1339 C C . ASP A 1 170 ? 19.985 0.692 21.563 1.00 62.59 170 ASP A C 1
ATOM 1341 O O . ASP A 1 170 ? 20.173 1.646 20.812 1.00 62.59 170 ASP A O 1
ATOM 1345 N N . ASP A 1 171 ? 19.165 -0.315 21.245 1.00 60.00 171 ASP A N 1
ATOM 1346 C CA . ASP A 1 171 ? 18.355 -0.453 20.033 1.00 60.00 171 ASP A CA 1
ATOM 1347 C C . ASP A 1 171 ? 16.995 0.269 20.088 1.00 60.00 171 ASP A C 1
ATOM 1349 O O . ASP A 1 171 ? 16.289 0.289 19.083 1.00 60.00 171 ASP A O 1
ATOM 1353 N N . TYR A 1 172 ? 16.604 0.874 21.217 1.00 65.75 172 TYR A N 1
ATOM 1354 C CA . TYR A 1 172 ? 15.310 1.564 21.337 1.00 65.75 172 TYR A CA 1
ATOM 1355 C C . TYR A 1 172 ? 15.381 3.009 20.792 1.00 65.75 172 TYR A C 1
ATOM 1357 O O . TYR A 1 172 ? 16.097 3.835 21.376 1.00 65.75 172 TYR A O 1
ATOM 1365 N N . PRO A 1 173 ? 14.619 3.359 19.727 1.00 61.81 173 PRO A N 1
ATOM 1366 C CA . PRO A 1 173 ? 14.624 4.695 19.125 1.00 61.81 173 PRO A CA 1
ATOM 1367 C C . PRO A 1 173 ? 14.381 5.817 20.134 1.00 61.81 173 PRO A C 1
ATOM 1369 O O . PRO A 1 173 ? 13.635 5.651 21.096 1.00 61.81 173 PRO A O 1
ATOM 1372 N N . ALA A 1 174 ? 15.009 6.973 19.918 1.00 65.44 174 ALA A N 1
ATOM 1373 C CA . ALA A 1 174 ? 14.982 8.096 20.848 1.00 65.44 174 ALA A CA 1
ATOM 1374 C C . ALA A 1 174 ? 14.081 9.236 20.367 1.00 65.44 174 ALA A C 1
ATOM 1376 O O . ALA A 1 174 ? 14.232 9.716 19.248 1.00 65.44 174 ALA A O 1
ATOM 1377 N N . SER A 1 175 ? 13.212 9.730 21.249 1.00 61.44 175 SER A N 1
ATOM 1378 C CA . SER A 1 175 ? 12.520 11.002 21.046 1.00 61.44 175 SER A CA 1
ATOM 1379 C C . SER A 1 175 ? 13.449 12.184 21.355 1.00 61.44 175 SER A C 1
ATOM 1381 O O . SER A 1 175 ? 14.450 12.049 22.066 1.00 61.44 175 SER A O 1
ATOM 1383 N N . ALA A 1 176 ? 13.048 13.382 20.931 1.00 54.91 176 ALA A N 1
ATOM 1384 C CA . ALA A 1 176 ? 13.721 14.633 21.285 1.00 54.91 176 ALA A CA 1
ATOM 1385 C C . ALA A 1 176 ? 13.647 15.002 22.774 1.00 54.91 176 ALA A C 1
ATOM 1387 O O . ALA A 1 176 ? 14.373 15.882 23.230 1.00 54.91 176 ALA A O 1
ATOM 1388 N N . SER A 1 177 ? 12.799 14.324 23.548 1.00 52.22 177 SER A N 1
ATOM 1389 C CA . SER A 1 177 ? 12.950 14.213 24.996 1.00 52.22 177 SER A CA 1
ATOM 1390 C C . SER A 1 177 ? 13.781 12.954 25.294 1.00 52.22 177 SER A C 1
ATOM 1392 O O . SER A 1 177 ? 13.263 11.850 25.137 1.00 52.22 177 SER A O 1
ATOM 1394 N N . PRO A 1 178 ? 15.047 13.056 25.747 1.00 52.22 178 PRO A N 1
ATOM 1395 C CA . PRO A 1 178 ? 15.948 11.897 25.826 1.00 52.22 178 PRO A CA 1
ATOM 1396 C C . PRO A 1 178 ? 15.514 10.753 26.760 1.00 52.22 178 PRO A C 1
ATOM 1398 O O . PRO A 1 178 ? 16.027 9.645 26.629 1.00 52.22 178 PRO A O 1
ATOM 1401 N N . TRP A 1 179 ? 14.575 11.008 27.679 1.00 55.09 179 TRP A N 1
ATOM 1402 C CA . TRP A 1 179 ? 13.937 10.017 28.560 1.00 55.09 179 TRP A CA 1
ATOM 1403 C C . TRP A 1 179 ? 12.811 9.212 27.912 1.00 55.09 179 TRP A C 1
ATOM 1405 O O . TRP A 1 179 ? 12.233 8.363 28.576 1.00 55.09 179 TRP A O 1
ATOM 1415 N N . LEU A 1 180 ? 12.423 9.546 26.688 1.00 56.31 180 LEU A N 1
ATOM 1416 C CA . LEU A 1 180 ? 11.245 9.034 26.006 1.00 56.31 180 LEU A CA 1
ATOM 1417 C C . LEU A 1 180 ? 11.745 8.301 24.755 1.00 56.31 180 LEU A C 1
ATOM 1419 O O . LEU A 1 180 ? 12.398 8.909 23.902 1.00 56.31 180 LEU A O 1
ATOM 1423 N N . LYS A 1 181 ? 11.557 6.977 24.724 1.00 65.44 181 LYS A N 1
ATOM 1424 C CA . LYS A 1 181 ? 12.163 6.037 23.767 1.00 65.44 181 LYS A CA 1
ATOM 1425 C C . LYS A 1 181 ? 11.085 5.182 23.084 1.00 65.44 181 LYS A C 1
ATOM 1427 O O . LYS A 1 181 ? 9.905 5.484 23.205 1.00 65.44 181 LYS A O 1
ATOM 1432 N N . MET A 1 182 ? 11.441 4.141 22.337 1.00 59.56 182 MET A N 1
ATOM 1433 C CA . MET A 1 182 ? 10.453 3.314 21.634 1.00 59.56 182 MET A CA 1
ATOM 1434 C C . MET A 1 182 ? 10.754 1.811 21.729 1.00 59.56 182 MET A C 1
ATOM 1436 O O . MET A 1 182 ? 11.139 1.159 20.761 1.00 59.56 182 MET A O 1
ATOM 1440 N N . ALA A 1 183 ? 10.609 1.254 22.928 1.00 53.81 183 ALA A N 1
ATOM 1441 C CA . ALA A 1 183 ? 10.597 -0.191 23.149 1.00 53.81 183 ALA A CA 1
ATOM 1442 C C . ALA A 1 183 ? 9.428 -0.906 22.466 1.00 53.81 183 ALA A C 1
ATOM 1444 O O . ALA A 1 183 ? 8.467 -0.250 22.130 1.00 53.81 183 ALA A O 1
ATOM 1445 N N . PRO A 1 184 ? 9.440 -2.244 22.362 1.00 50.72 184 PRO A N 1
ATOM 1446 C CA . PRO A 1 184 ? 8.238 -3.031 22.051 1.00 50.72 184 PR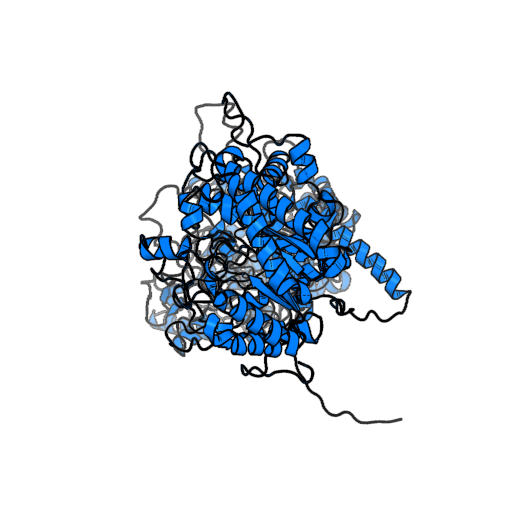O A CA 1
ATOM 1447 C C . PRO A 1 184 ? 7.418 -3.516 23.275 1.00 50.72 184 PRO A C 1
ATOM 1449 O O . PRO A 1 184 ? 8.001 -4.078 24.194 1.00 50.72 184 PRO A O 1
ATOM 1452 N N . ASN A 1 185 ? 6.075 -3.468 23.219 1.00 51.75 185 ASN A N 1
ATOM 1453 C CA . ASN A 1 185 ? 5.130 -4.594 22.978 1.00 51.75 185 ASN A CA 1
ATOM 1454 C C . ASN A 1 185 ? 4.172 -5.053 24.117 1.00 51.75 185 ASN A C 1
ATOM 1456 O O . ASN A 1 185 ? 4.009 -6.248 24.374 1.00 51.75 185 ASN A O 1
ATOM 1460 N N . SER A 1 186 ? 3.526 -4.123 24.824 1.00 53.75 186 SER A N 1
ATOM 1461 C CA . SER A 1 186 ? 3.262 -4.306 26.253 1.00 53.75 186 SER A CA 1
ATOM 1462 C C . SER A 1 186 ? 2.373 -3.279 27.021 1.00 53.75 186 SER A C 1
ATOM 1464 O O . SER A 1 186 ? 2.376 -3.344 28.252 1.00 53.75 186 SER A O 1
ATOM 1466 N N . ILE A 1 187 ? 1.518 -2.393 26.456 1.00 51.41 187 ILE A N 1
ATOM 1467 C CA . ILE A 1 187 ? 0.376 -1.784 27.218 1.00 51.41 187 ILE A CA 1
ATOM 1468 C C . ILE A 1 187 ? -0.622 -2.927 27.426 1.00 51.41 187 ILE A C 1
ATOM 1470 O O . ILE A 1 187 ? -1.135 -3.185 28.521 1.00 51.41 187 ILE A O 1
ATOM 1474 N N . TYR A 1 188 ? -0.716 -3.718 26.360 1.00 45.91 188 TYR A N 1
ATOM 1475 C CA . TYR A 1 188 ? -0.768 -5.170 26.335 1.00 45.91 188 TYR A CA 1
ATOM 1476 C C . TYR A 1 188 ? -0.201 -5.957 27.542 1.00 45.91 188 TYR A C 1
ATOM 1478 O O . TYR A 1 188 ? -0.596 -7.092 27.779 1.00 45.91 188 TYR A O 1
ATOM 1486 N N . HIS A 1 189 ? 0.684 -5.397 28.352 1.00 50.44 189 HIS A N 1
ATOM 1487 C CA . HIS A 1 189 ? 1.203 -5.979 29.583 1.00 50.44 189 HIS A CA 1
ATOM 1488 C C . HIS A 1 189 ? 0.991 -5.083 30.809 1.00 50.44 189 HIS A C 1
ATOM 1490 O O . HIS A 1 189 ? 0.984 -5.608 31.911 1.00 50.44 189 HIS A O 1
ATOM 1496 N N . ALA A 1 190 ? 0.817 -3.769 30.667 1.00 50.03 190 ALA A N 1
ATOM 1497 C CA . ALA A 1 190 ? 0.614 -2.869 31.799 1.00 50.03 190 ALA A CA 1
ATOM 1498 C C . ALA A 1 190 ? -0.801 -2.862 32.336 1.00 50.03 190 ALA A C 1
ATOM 1500 O O . ALA A 1 190 ? -1.047 -2.929 33.535 1.00 50.03 190 ALA A O 1
ATOM 1501 N N . LEU A 1 191 ? -1.771 -2.840 31.441 1.00 51.34 191 LEU A N 1
ATOM 1502 C CA . LEU A 1 191 ? -3.165 -2.955 31.826 1.00 51.34 191 LEU A CA 1
ATOM 1503 C C . LEU A 1 191 ? -3.499 -4.413 32.147 1.00 51.34 191 LEU A C 1
ATOM 1505 O O . LEU A 1 191 ? -4.192 -4.695 33.121 1.00 51.34 191 LEU A O 1
ATOM 1509 N N . THR A 1 192 ? -2.883 -5.347 31.418 1.00 43.62 192 THR A N 1
ATOM 1510 C CA . THR A 1 192 ? -2.726 -6.759 31.802 1.00 43.62 192 THR A CA 1
ATOM 1511 C C . THR A 1 192 ? -1.583 -6.916 32.819 1.00 43.62 192 THR A C 1
ATOM 1513 O O . THR A 1 192 ? -1.046 -7.995 33.001 1.00 43.62 192 THR A O 1
ATOM 1516 N N . HIS A 1 193 ? -1.285 -5.864 33.591 1.00 52.56 193 HIS A N 1
ATOM 1517 C CA . HIS A 1 193 ? -0.749 -5.982 34.941 1.00 52.56 193 HIS A CA 1
ATOM 1518 C C . HIS A 1 193 ? -1.858 -5.652 35.954 1.00 52.56 193 HIS A C 1
ATOM 1520 O O . HIS A 1 193 ? -2.136 -6.464 36.837 1.00 52.56 193 HIS A O 1
ATOM 1526 N N . LEU A 1 194 ? -2.599 -4.559 35.739 1.00 51.66 194 LEU A N 1
ATOM 1527 C CA . LEU A 1 194 ? -3.747 -4.137 36.559 1.00 51.66 194 LEU A CA 1
ATOM 1528 C C . LEU A 1 194 ? -4.922 -5.151 36.577 1.00 51.66 194 LEU A C 1
ATOM 1530 O O . LEU A 1 194 ? -5.533 -5.307 37.636 1.00 51.66 194 LEU A O 1
ATOM 1534 N N . LYS A 1 195 ? -5.247 -5.853 35.460 1.00 50.66 195 LYS A N 1
ATOM 1535 C CA . LYS A 1 195 ? -6.455 -6.725 35.362 1.00 50.66 195 LYS A CA 1
ATOM 1536 C C . LYS A 1 195 ? -6.455 -7.852 36.424 1.00 50.66 195 LYS A C 1
ATOM 1538 O O . LYS A 1 195 ? -7.488 -8.120 37.007 1.00 50.66 195 LYS A O 1
ATOM 1543 N N . GLU A 1 196 ? -5.345 -8.507 36.768 1.00 50.62 196 GLU A N 1
ATOM 1544 C CA . GLU A 1 196 ? -5.355 -9.549 37.838 1.00 50.62 196 GLU A CA 1
ATOM 1545 C C . GLU A 1 196 ? -5.369 -8.913 39.222 1.00 50.62 196 GLU A C 1
ATOM 1547 O O . GLU A 1 196 ? -5.929 -9.456 40.172 1.00 50.62 196 GLU A O 1
ATOM 1552 N N . ARG A 1 197 ? -4.723 -7.751 39.338 1.00 58.09 197 ARG A N 1
ATOM 1553 C CA . ARG A 1 197 ? -4.369 -7.165 40.624 1.00 58.09 197 ARG A CA 1
ATOM 1554 C C . ARG A 1 197 ? -5.564 -6.541 41.342 1.00 58.09 197 ARG A C 1
ATOM 1556 O O . ARG A 1 197 ? -5.559 -6.490 42.574 1.00 58.09 197 ARG A O 1
ATOM 1563 N N . TYR A 1 198 ? -6.570 -6.098 40.578 1.00 62.66 198 TYR A N 1
ATOM 1564 C CA . TYR A 1 198 ? -7.566 -5.125 41.039 1.00 62.66 198 TYR A CA 1
ATOM 1565 C C . TYR A 1 198 ? -9.045 -5.464 40.780 1.00 62.66 198 TYR A C 1
ATOM 1567 O O . TYR A 1 198 ? -9.903 -4.610 40.944 1.00 62.66 198 TYR A O 1
ATOM 1575 N N . HIS A 1 199 ? -9.385 -6.707 40.432 1.00 74.38 199 HIS A N 1
ATOM 1576 C CA . HIS A 1 199 ? -10.750 -7.274 40.546 1.00 74.38 199 HIS A CA 1
ATOM 1577 C C . HIS A 1 199 ? -11.950 -6.577 39.876 1.00 74.38 199 HIS A C 1
ATOM 1579 O O . HIS A 1 199 ? -13.057 -7.066 40.094 1.00 74.38 199 HIS A O 1
ATOM 1585 N N . ASN A 1 200 ? -11.756 -5.543 39.041 1.00 50.66 200 ASN A N 1
ATOM 1586 C CA . ASN A 1 200 ? -12.652 -5.032 37.978 1.00 50.66 200 ASN A CA 1
ATOM 1587 C C . ASN A 1 200 ? -13.009 -3.523 37.884 1.00 50.66 200 ASN A C 1
ATOM 1589 O O . ASN A 1 200 ? -14.112 -3.212 37.413 1.00 50.66 200 ASN A O 1
ATOM 1593 N N . PRO A 1 201 ? -12.139 -2.559 38.248 1.00 65.94 201 PRO A N 1
ATOM 1594 C CA . PRO A 1 201 ? -12.373 -1.156 37.944 1.00 65.94 201 PRO A CA 1
ATOM 1595 C C . PRO A 1 201 ? -12.240 -0.843 36.455 1.00 65.94 201 PRO A C 1
ATOM 1597 O O . PRO A 1 201 ? -11.483 -1.444 35.699 1.00 65.94 201 PRO A O 1
ATOM 1600 N N . ALA A 1 202 ? -12.979 0.178 36.073 1.00 65.88 202 ALA A N 1
ATOM 1601 C CA . ALA A 1 202 ? -13.026 0.787 34.761 1.00 65.88 202 ALA A CA 1
ATOM 1602 C C . ALA A 1 202 ? -11.760 1.598 34.421 1.00 65.88 202 ALA A C 1
ATOM 1604 O O . ALA A 1 202 ? -11.511 2.537 35.145 1.00 65.88 202 ALA A O 1
ATOM 1605 N N . ILE A 1 203 ? -10.969 1.333 33.371 1.00 54.62 203 ILE A N 1
ATOM 1606 C CA . ILE A 1 203 ? -9.641 2.008 33.225 1.00 54.62 203 ILE A CA 1
ATOM 1607 C C . ILE A 1 203 ? -9.509 3.093 32.133 1.00 54.62 203 ILE A C 1
ATOM 1609 O O . ILE A 1 203 ? -9.276 2.776 30.970 1.00 54.62 203 ILE A O 1
ATOM 1613 N N . TYR A 1 204 ? -9.561 4.373 32.480 1.00 58.72 204 TYR A N 1
ATOM 1614 C CA . TYR A 1 204 ? -9.177 5.458 31.571 1.00 58.72 204 TYR A CA 1
ATOM 1615 C C . TYR A 1 204 ? -7.646 5.469 31.415 1.00 58.72 204 TYR A C 1
ATOM 1617 O O . TYR A 1 204 ? -6.952 5.268 32.399 1.00 58.72 204 TYR A O 1
ATOM 1625 N N . ILE A 1 205 ? -7.143 5.662 30.192 1.00 52.06 205 ILE A N 1
ATOM 1626 C CA . ILE A 1 205 ? -5.861 6.308 29.838 1.00 52.06 205 ILE A CA 1
ATOM 1627 C C . ILE A 1 205 ? -6.207 7.781 29.594 1.00 52.06 205 ILE A C 1
ATOM 1629 O O . ILE A 1 205 ? -7.246 8.001 28.976 1.00 52.06 205 ILE A O 1
ATOM 1633 N N . THR A 1 206 ? -5.415 8.772 30.041 1.00 56.34 206 THR A N 1
ATOM 1634 C CA . THR A 1 206 ? -5.837 10.185 30.112 1.00 56.34 206 THR A CA 1
ATOM 1635 C C . THR A 1 206 ? -4.930 11.290 29.569 1.00 56.34 206 THR A C 1
ATOM 1637 O O . THR A 1 206 ? -5.343 12.444 29.619 1.00 56.34 206 THR A O 1
ATOM 1640 N N . GLU A 1 207 ? -3.799 10.898 28.988 1.00 62.25 207 GLU A N 1
ATOM 1641 C CA . GLU A 1 207 ? -2.924 11.583 28.020 1.00 62.25 207 GLU A CA 1
ATOM 1642 C C . GLU A 1 207 ? -2.119 10.473 27.295 1.00 62.25 207 GLU A C 1
ATOM 1644 O O . GLU A 1 207 ? -2.209 9.300 27.671 1.00 62.25 207 GLU A O 1
ATOM 1649 N N . ASN A 1 208 ? -1.304 10.810 26.295 1.00 58.38 208 ASN A N 1
ATOM 1650 C CA . ASN A 1 208 ? -0.154 10.035 25.788 1.00 58.38 208 ASN A CA 1
ATOM 1651 C C . ASN A 1 208 ? 0.642 10.941 24.827 1.00 58.38 208 ASN A C 1
ATOM 1653 O O . ASN A 1 208 ? 0.036 11.839 24.238 1.00 58.38 208 ASN A O 1
ATOM 1657 N N . GLY A 1 209 ? 1.961 10.753 24.652 1.00 63.50 209 GLY A N 1
ATOM 1658 C CA . GLY A 1 209 ? 2.725 11.647 23.774 1.00 63.50 209 GLY A CA 1
ATOM 1659 C C . GLY A 1 209 ? 4.133 11.239 23.330 1.00 63.50 209 GLY A C 1
ATOM 1660 O O . GLY A 1 209 ? 4.853 10.555 24.052 1.00 63.50 209 GLY A O 1
ATOM 1661 N N . TRP A 1 210 ? 4.544 11.769 22.168 1.00 57.66 210 TRP A N 1
ATOM 1662 C CA . TRP A 1 210 ? 5.928 11.766 21.654 1.00 57.66 210 TRP A CA 1
ATOM 1663 C C . TRP A 1 210 ? 6.512 13.175 21.516 1.00 57.66 210 TRP A C 1
ATOM 1665 O O . TRP A 1 210 ? 5.772 14.133 21.269 1.00 57.66 210 TRP A O 1
ATOM 1675 N N . ALA A 1 211 ? 7.841 13.294 21.544 1.00 54.19 211 ALA A N 1
ATOM 1676 C CA . ALA A 1 211 ? 8.573 14.533 21.273 1.00 54.19 211 ALA A CA 1
ATOM 1677 C C . ALA A 1 211 ? 9.541 14.374 20.085 1.00 54.19 211 ALA A C 1
ATOM 1679 O O . ALA A 1 211 ? 10.326 13.433 20.048 1.00 54.19 211 ALA A O 1
ATOM 1680 N N . THR A 1 212 ? 9.544 15.321 19.148 1.00 48.03 212 THR A N 1
ATOM 1681 C CA . THR A 1 212 ? 10.444 15.332 17.978 1.00 48.03 212 THR A CA 1
ATOM 1682 C C . THR A 1 212 ? 11.278 16.604 17.921 1.00 48.03 212 THR A C 1
ATOM 1684 O O . THR A 1 212 ? 10.944 17.604 18.563 1.00 48.03 212 THR A O 1
ATOM 1687 N N . TYR A 1 213 ? 12.429 16.530 17.249 1.00 47.81 213 TYR A N 1
ATOM 1688 C CA . TYR A 1 213 ? 13.477 17.542 17.372 1.00 47.81 213 TYR A CA 1
ATOM 1689 C C . TYR A 1 213 ? 13.064 18.853 16.675 1.00 47.81 213 TYR A C 1
ATOM 1691 O O . TYR A 1 213 ? 12.233 18.828 15.756 1.00 47.81 213 TYR A O 1
ATOM 1699 N N . PRO A 1 214 ? 13.623 20.014 17.083 1.00 43.19 214 PRO A N 1
ATOM 1700 C CA . PRO A 1 214 ? 13.288 21.305 16.472 1.00 43.19 214 PRO A CA 1
ATOM 1701 C C . PRO A 1 214 ? 13.453 21.288 14.945 1.00 43.19 214 PRO A C 1
ATOM 1703 O O . PRO A 1 214 ? 12.609 21.812 14.213 1.00 43.19 214 PRO A O 1
ATOM 1706 N N . ASP A 1 215 ? 14.499 20.598 14.487 1.00 40.81 215 ASP A N 1
ATOM 1707 C CA . ASP A 1 215 ? 14.971 20.589 13.105 1.00 40.81 215 ASP A CA 1
ATOM 1708 C C . ASP A 1 215 ? 14.224 19.596 12.194 1.00 40.81 215 ASP A C 1
ATOM 1710 O O . ASP A 1 215 ? 14.295 19.734 10.975 1.00 40.81 215 ASP A O 1
ATOM 1714 N N . SER A 1 216 ? 13.445 18.647 12.743 1.00 39.59 216 SER A N 1
ATOM 1715 C CA . SER A 1 216 ? 12.750 17.576 11.989 1.00 39.59 216 SER A CA 1
ATOM 1716 C C . SER A 1 216 ? 11.699 18.073 10.974 1.00 39.59 216 SER A C 1
ATOM 1718 O O . SER A 1 216 ? 11.094 17.292 10.245 1.00 39.59 216 SER A O 1
ATOM 1720 N N . GLY A 1 217 ? 11.442 19.383 10.901 1.00 43.00 217 GLY A N 1
ATOM 1721 C CA . GLY A 1 217 ? 10.559 19.965 9.889 1.00 43.00 217 GLY A CA 1
ATOM 1722 C C . GLY A 1 217 ? 9.109 19.491 10.026 1.00 43.00 217 GLY A C 1
ATOM 1723 O O . GLY A 1 217 ? 8.541 19.563 11.118 1.00 43.00 217 GLY A O 1
ATOM 1724 N N . LEU A 1 218 ? 8.510 19.060 8.911 1.00 39.94 218 LEU A N 1
ATOM 1725 C CA . LEU A 1 218 ? 7.162 18.469 8.840 1.00 39.94 218 LEU A CA 1
ATOM 1726 C C . LEU A 1 218 ? 7.186 16.935 8.698 1.00 39.94 218 LEU A C 1
ATOM 1728 O O . LEU A 1 218 ? 6.125 16.322 8.661 1.00 39.94 218 LEU A O 1
ATOM 1732 N N . ILE A 1 219 ? 8.375 16.332 8.618 1.00 44.25 219 ILE A N 1
ATOM 1733 C CA . ILE A 1 219 ? 8.562 14.881 8.567 1.00 44.25 219 ILE A CA 1
ATOM 1734 C C . ILE A 1 219 ? 8.677 14.424 10.018 1.00 44.25 219 ILE A C 1
ATOM 1736 O O . ILE A 1 219 ? 9.727 14.507 10.649 1.00 44.25 219 ILE A O 1
ATOM 1740 N N . ASP A 1 220 ? 7.533 14.057 10.582 1.00 45.62 220 ASP A N 1
ATOM 1741 C CA . ASP A 1 220 ? 7.372 13.746 12.002 1.00 45.62 220 ASP A CA 1
ATOM 1742 C C . ASP A 1 220 ? 7.401 12.228 12.231 1.00 45.62 220 ASP A C 1
ATOM 1744 O O . ASP A 1 220 ? 6.685 11.702 13.081 1.00 45.62 220 ASP A O 1
ATOM 1748 N N . ASP A 1 221 ? 8.203 11.521 11.430 1.00 52.03 221 ASP A N 1
ATOM 1749 C CA . ASP A 1 221 ? 8.190 10.063 11.292 1.00 52.03 221 ASP A CA 1
ATOM 1750 C C . ASP A 1 221 ? 8.473 9.344 12.609 1.00 52.03 221 ASP A C 1
ATOM 1752 O O . ASP A 1 221 ? 7.918 8.276 12.833 1.00 52.03 221 ASP A O 1
ATOM 1756 N N . ASP A 1 222 ? 9.227 9.937 13.537 1.00 46.47 222 ASP A N 1
ATOM 1757 C CA . ASP A 1 222 ? 9.402 9.369 14.877 1.00 46.47 222 ASP A CA 1
ATOM 1758 C C . ASP A 1 222 ? 8.104 9.443 15.701 1.00 46.47 222 ASP A C 1
ATOM 1760 O O . ASP A 1 222 ? 7.830 8.538 16.480 1.00 46.47 222 ASP A O 1
ATOM 1764 N N . ARG A 1 223 ? 7.272 10.489 15.535 1.00 59.97 223 ARG A N 1
ATOM 1765 C CA . ARG A 1 223 ? 5.933 10.586 16.156 1.00 59.97 223 ARG A CA 1
ATOM 1766 C C . ARG A 1 223 ? 4.909 9.768 15.388 1.00 59.97 223 ARG A C 1
ATOM 1768 O O . ARG A 1 223 ? 4.021 9.208 16.017 1.00 59.97 223 ARG A O 1
ATOM 1775 N N . ILE A 1 224 ? 5.027 9.649 14.065 1.00 47.34 224 ILE A N 1
ATOM 1776 C CA . ILE A 1 224 ? 4.223 8.692 13.299 1.00 47.34 224 ILE A CA 1
ATOM 1777 C C . ILE A 1 224 ? 4.603 7.286 13.735 1.00 47.34 224 ILE A C 1
ATOM 1779 O O . ILE A 1 224 ? 3.707 6.481 13.872 1.00 47.34 224 ILE A O 1
ATOM 1783 N N . THR A 1 225 ? 5.867 6.999 14.042 1.00 51.28 225 THR A N 1
ATOM 1784 C CA . THR A 1 225 ? 6.339 5.696 14.529 1.00 51.28 225 THR A CA 1
ATOM 1785 C C . THR A 1 225 ? 6.144 5.533 16.035 1.00 51.28 225 THR A C 1
ATOM 1787 O O . THR A 1 225 ? 6.075 4.398 16.467 1.00 51.28 225 THR A O 1
ATOM 1790 N N . TYR A 1 226 ? 5.937 6.600 16.828 1.00 48.88 226 TYR A N 1
ATOM 1791 C CA . TYR A 1 226 ? 5.543 6.507 18.246 1.00 48.88 226 TYR A CA 1
ATOM 1792 C C . TYR A 1 226 ? 4.031 6.539 18.482 1.00 48.88 226 TYR A C 1
ATOM 1794 O O . TYR A 1 226 ? 3.547 5.921 19.412 1.00 48.88 226 TYR A O 1
ATOM 1802 N N . TYR A 1 227 ? 3.222 7.181 17.650 1.00 52.91 227 TYR A N 1
ATOM 1803 C CA . TYR A 1 227 ? 1.792 6.872 17.598 1.00 52.91 227 TYR A CA 1
ATOM 1804 C C . TYR A 1 227 ? 1.506 5.734 16.630 1.00 52.91 227 TYR A C 1
ATOM 1806 O O . TYR A 1 227 ? 0.413 5.203 16.670 1.00 52.91 227 TYR A O 1
ATOM 1814 N N . ARG A 1 228 ? 2.515 5.267 15.887 1.00 50.38 228 ARG A N 1
ATOM 1815 C CA . ARG A 1 228 ? 2.706 3.871 15.504 1.00 50.38 228 ARG A CA 1
ATOM 1816 C C . ARG A 1 228 ? 3.604 3.081 16.481 1.00 50.38 228 ARG A C 1
ATOM 1818 O O . ARG A 1 228 ? 3.818 1.903 16.214 1.00 50.38 228 ARG A O 1
ATOM 1825 N N . ALA A 1 229 ? 3.809 3.628 17.705 1.00 47.09 229 ALA A N 1
ATOM 1826 C CA . ALA A 1 229 ? 3.921 2.984 19.046 1.00 47.09 229 ALA A CA 1
ATOM 1827 C C . ALA A 1 229 ? 2.695 3.245 19.997 1.00 47.09 229 ALA A C 1
ATOM 1829 O O . ALA A 1 229 ? 2.639 2.700 21.108 1.00 47.09 229 ALA A O 1
ATOM 1830 N N . ALA A 1 230 ? 1.653 3.945 19.492 1.00 45.62 230 ALA A N 1
ATOM 1831 C CA . ALA A 1 230 ? 0.273 3.935 19.966 1.00 45.62 230 ALA A CA 1
ATOM 1832 C C . ALA A 1 230 ? -0.924 3.516 19.013 1.00 45.62 230 ALA A C 1
ATOM 1834 O O . ALA A 1 230 ? -1.979 3.433 19.656 1.00 45.62 230 ALA A O 1
ATOM 1835 N N . TRP A 1 231 ? -0.832 3.081 17.682 1.00 55.72 231 TRP A N 1
ATOM 1836 C CA . TRP A 1 231 ? -1.845 2.411 16.694 1.00 55.72 231 TRP A CA 1
ATOM 1837 C C . TRP A 1 231 ? -2.024 0.821 16.050 1.00 55.72 231 TRP A C 1
ATOM 1839 O O . TRP A 1 231 ? -2.549 0.814 14.944 1.00 55.72 231 TRP A O 1
ATOM 1849 N N . GLU A 1 232 ? -1.785 -0.576 16.343 1.00 46.06 232 GLU A N 1
ATOM 1850 C CA . GLU A 1 232 ? -1.245 -1.759 17.323 1.00 46.06 232 GLU A CA 1
ATOM 1851 C C . GLU A 1 232 ? -1.412 -1.773 18.894 1.00 46.06 232 GLU A C 1
ATOM 1853 O O . GLU A 1 232 ? -2.540 -1.714 19.277 1.00 46.06 232 GLU A O 1
ATOM 1858 N N . SER A 1 233 ? -0.455 -1.781 19.846 1.00 46.88 233 SER A N 1
ATOM 1859 C CA . SER A 1 233 ? -0.563 -1.490 21.327 1.00 46.88 233 SER A CA 1
ATOM 1860 C C . SER A 1 233 ? -1.892 -1.160 22.035 1.00 46.88 233 SER A C 1
ATOM 1862 O O . SER A 1 233 ? -1.956 -1.627 23.165 1.00 46.88 233 SER A O 1
ATOM 1864 N N . ALA A 1 234 ? -2.913 -0.554 21.371 1.00 44.91 234 ALA A N 1
ATOM 1865 C CA . ALA A 1 234 ? -4.418 -0.556 21.352 1.00 44.91 234 ALA A CA 1
ATOM 1866 C C . ALA A 1 234 ? -5.461 -1.562 20.574 1.00 44.91 234 ALA A C 1
ATOM 1868 O O . ALA A 1 234 ? -6.617 -1.381 20.869 1.00 44.91 234 ALA A O 1
ATOM 1869 N N . LEU A 1 235 ? -5.216 -2.710 19.832 1.00 44.75 235 LEU A N 1
ATOM 1870 C CA . LEU A 1 235 ? -6.094 -3.977 19.558 1.00 44.75 235 LEU A CA 1
ATOM 1871 C C . LEU A 1 235 ? -5.657 -5.458 20.011 1.00 44.75 235 LEU A C 1
ATOM 1873 O O . LEU A 1 235 ? -6.086 -6.416 19.409 1.00 44.75 235 LEU A O 1
ATOM 1877 N N . ASN A 1 236 ? -4.896 -5.716 21.091 1.00 46.81 236 ASN A N 1
ATOM 1878 C CA . ASN A 1 236 ? -4.489 -7.008 21.778 1.00 46.81 236 ASN A CA 1
ATOM 1879 C C . ASN A 1 236 ? -4.725 -6.913 23.286 1.00 46.81 236 ASN A C 1
ATOM 1881 O O . ASN A 1 236 ? -4.523 -7.832 24.069 1.00 46.81 236 ASN A O 1
ATOM 1885 N N . ALA A 1 237 ? -5.180 -5.747 23.690 1.00 42.97 237 ALA A N 1
ATOM 1886 C CA . ALA A 1 237 ? -5.658 -5.428 24.998 1.00 42.97 237 ALA A CA 1
ATOM 1887 C C . ALA A 1 237 ? -7.097 -6.032 25.087 1.00 42.97 237 ALA A C 1
ATOM 1889 O O . ALA A 1 237 ? -7.264 -7.187 24.867 1.00 42.97 237 ALA A O 1
ATOM 1890 N N . LEU A 1 238 ? -8.242 -5.345 25.136 1.00 44.69 238 LEU A N 1
ATOM 1891 C CA . LEU A 1 238 ? -9.635 -5.906 24.944 1.00 44.69 238 LEU A CA 1
ATOM 1892 C C . LEU A 1 238 ? -9.992 -7.219 24.084 1.00 44.69 238 LEU A C 1
ATOM 1894 O O . LEU A 1 238 ? -10.942 -7.148 23.337 1.00 44.69 238 LEU A O 1
ATOM 1898 N N . ASP A 1 239 ? -9.507 -8.472 24.350 1.00 47.56 239 ASP A N 1
ATOM 1899 C CA . ASP A 1 239 ? -10.186 -9.802 24.042 1.00 47.56 239 ASP A CA 1
ATOM 1900 C C . ASP A 1 239 ? -10.456 -10.843 25.149 1.00 47.56 239 ASP A C 1
ATOM 1902 O O . ASP A 1 239 ? -11.582 -11.321 25.243 1.00 47.56 239 ASP A O 1
ATOM 1906 N N . ALA A 1 240 ? -9.572 -11.119 26.109 1.00 46.06 240 ALA A N 1
ATOM 1907 C CA . ALA A 1 240 ? -9.852 -12.111 27.180 1.00 46.06 240 ALA A CA 1
ATOM 1908 C C . ALA A 1 240 ? -10.673 -11.675 28.476 1.00 46.06 240 ALA A C 1
ATOM 1910 O O . ALA A 1 240 ? -10.300 -12.036 29.587 1.00 46.06 240 ALA A O 1
ATOM 1911 N N . GLY A 1 241 ? -11.742 -10.845 28.379 1.00 50.59 241 GLY A N 1
ATOM 1912 C CA . GLY A 1 241 ? -12.632 -10.143 29.385 1.00 50.59 241 GLY A CA 1
ATOM 1913 C C . GLY A 1 241 ? -12.401 -8.817 30.274 1.00 50.59 241 GLY A C 1
ATOM 1914 O O . GLY A 1 241 ? -12.719 -9.029 31.422 1.00 50.59 241 GLY A O 1
ATOM 1915 N N . VAL A 1 242 ? -11.943 -7.546 29.976 1.00 43.75 242 VAL A N 1
ATOM 1916 C CA . VAL A 1 242 ? -11.968 -6.262 30.839 1.00 43.75 242 VAL A CA 1
ATOM 1917 C C . VAL A 1 242 ? -12.622 -4.978 30.280 1.00 43.75 242 VAL A C 1
ATOM 1919 O O . VAL A 1 242 ? -12.687 -4.705 29.098 1.00 43.75 242 VAL A O 1
ATOM 1922 N N . ASN A 1 243 ? -13.042 -4.220 31.288 1.00 61.62 243 ASN A N 1
ATOM 1923 C CA . ASN A 1 243 ? -13.878 -3.005 31.633 1.00 61.62 243 ASN A CA 1
ATOM 1924 C C . ASN A 1 243 ? -12.582 -1.962 31.547 1.00 61.62 243 ASN A C 1
ATOM 1926 O O . ASN A 1 243 ? -12.155 -1.296 32.491 1.00 61.62 243 ASN A O 1
ATOM 1930 N N . LEU A 1 244 ? -11.850 -1.775 30.420 1.00 47.16 244 LEU A N 1
ATOM 1931 C CA . LEU A 1 244 ? -11.060 -0.504 30.237 1.00 47.16 244 LEU A CA 1
ATOM 1932 C C . LEU A 1 244 ? -12.106 0.643 30.257 1.00 47.16 244 LEU A C 1
ATOM 1934 O O . LEU A 1 244 ? -13.293 0.389 30.118 1.00 47.16 244 LEU A O 1
ATOM 1938 N N . LYS A 1 245 ? -11.719 1.895 30.456 1.00 53.50 245 LYS A N 1
ATOM 1939 C CA . LYS A 1 245 ? -12.531 3.108 30.294 1.00 53.50 245 LYS A CA 1
ATOM 1940 C C . LYS A 1 245 ? -11.827 4.311 29.645 1.00 53.50 245 LYS A C 1
ATOM 1942 O O . LYS A 1 245 ? -12.406 5.371 29.672 1.00 53.50 245 LYS A O 1
ATOM 1947 N N . GLY A 1 246 ? -10.747 4.138 28.870 1.00 49.22 246 GLY A N 1
ATOM 1948 C CA . GLY A 1 246 ? -10.358 5.075 27.794 1.00 49.22 246 GLY A CA 1
ATOM 1949 C C . GLY A 1 246 ? -8.935 4.929 27.234 1.00 49.22 246 GLY A C 1
ATOM 1950 O O . GLY A 1 246 ? -8.119 4.289 27.874 1.00 49.22 246 GLY A O 1
ATOM 1951 N N . TYR A 1 247 ? -8.661 5.525 26.063 1.00 45.41 247 TYR A N 1
ATOM 1952 C CA . TYR A 1 247 ? -7.361 6.058 25.580 1.00 45.41 247 TYR A CA 1
ATOM 1953 C C . TYR A 1 247 ? -7.289 7.580 25.881 1.00 45.41 247 TYR A C 1
ATOM 1955 O O . TYR A 1 247 ? -8.331 8.148 26.203 1.00 45.41 247 TYR A O 1
ATOM 1963 N N . MET A 1 248 ? -6.150 8.265 25.703 1.00 52.31 248 MET A N 1
ATOM 1964 C CA . MET A 1 248 ? -6.040 9.740 25.575 1.00 52.31 248 MET A CA 1
ATOM 1965 C C . MET A 1 248 ? -4.729 10.174 24.860 1.00 52.31 248 MET A C 1
ATOM 1967 O O . MET A 1 248 ? -3.824 9.355 24.793 1.00 52.31 248 MET A O 1
ATOM 1971 N N . VAL A 1 249 ? -4.602 11.395 24.299 1.00 39.53 249 VAL A N 1
ATOM 1972 C CA . VAL A 1 249 ? -3.419 11.887 23.524 1.00 39.53 249 VAL A CA 1
ATOM 1973 C C . VAL A 1 249 ? -3.221 13.407 23.652 1.00 39.53 249 VAL A C 1
ATOM 1975 O O . VAL A 1 249 ? -3.952 14.177 23.038 1.00 39.53 249 VAL A O 1
ATOM 1978 N N . TRP A 1 250 ? -2.177 13.824 24.354 1.00 39.50 250 TRP A N 1
ATOM 1979 C CA . TRP A 1 250 ? -1.916 15.182 24.863 1.00 39.50 250 TRP A CA 1
ATOM 1980 C C . TRP A 1 250 ? -1.735 16.302 23.811 1.00 39.50 250 TRP A C 1
ATOM 1982 O O . TRP A 1 250 ? -1.488 16.006 22.645 1.00 39.50 250 TRP A O 1
ATOM 1992 N N . SER A 1 251 ? -1.718 17.591 24.219 1.00 33.91 251 SER A N 1
ATOM 1993 C CA . SER A 1 251 ? -1.323 18.750 23.366 1.00 33.91 251 SER A CA 1
ATOM 1994 C C . SER A 1 251 ? -0.266 19.721 23.977 1.00 33.91 251 SER A C 1
ATOM 1996 O O . SER A 1 251 ? -0.268 19.907 25.195 1.00 33.91 251 SER A O 1
ATOM 1998 N N . LYS A 1 252 ? 0.713 20.269 23.178 1.00 36.19 252 LYS A N 1
ATOM 1999 C CA . LYS A 1 252 ? 1.966 20.946 23.693 1.00 36.19 252 LYS A CA 1
ATOM 2000 C C . LYS A 1 252 ? 3.033 21.638 22.742 1.00 36.19 252 LYS A C 1
ATOM 2002 O O . LYS A 1 252 ? 3.867 20.914 22.218 1.00 36.19 252 LYS A O 1
ATOM 2007 N N . GLY A 1 253 ? 3.196 22.990 22.658 1.00 31.34 253 GLY A N 1
ATOM 2008 C CA . GLY A 1 253 ? 4.375 23.758 22.060 1.00 31.34 253 GLY A CA 1
ATOM 2009 C C . GLY A 1 253 ? 4.134 25.291 21.844 1.00 31.34 253 GLY A C 1
ATOM 2010 O O . GLY A 1 253 ? 2.976 25.599 21.919 1.00 31.34 253 GLY A O 1
ATOM 2011 N N . GLU A 1 254 ? 5.081 26.245 21.565 1.00 34.72 254 GLU A N 1
ATOM 2012 C CA . GLU A 1 254 ? 5.024 27.765 21.773 1.00 34.72 254 GLU A CA 1
ATOM 2013 C C . GLU A 1 254 ? 4.708 28.796 20.601 1.00 34.72 254 GLU A C 1
ATOM 2015 O O . GLU A 1 254 ? 3.586 28.817 20.129 1.00 34.72 254 GLU A O 1
ATOM 2020 N N . SER A 1 255 ? 5.531 29.793 20.180 1.00 33.00 255 SER A N 1
ATOM 2021 C CA . SER A 1 255 ? 4.949 31.093 19.682 1.00 33.00 255 SER A CA 1
ATOM 2022 C C . SER A 1 255 ? 5.643 31.938 18.559 1.00 33.00 255 SER A C 1
ATOM 2024 O O . SER A 1 255 ? 6.601 31.538 17.901 1.00 33.00 255 SER A O 1
ATOM 2026 N N . ILE A 1 256 ? 5.045 33.129 18.330 1.00 33.28 256 ILE A N 1
ATOM 2027 C CA . ILE A 1 256 ? 5.609 34.480 18.046 1.00 33.28 256 ILE A CA 1
ATOM 2028 C C . ILE A 1 256 ? 5.899 35.033 16.625 1.00 33.28 256 ILE A C 1
ATOM 2030 O O . ILE A 1 256 ? 5.555 36.189 16.364 1.00 33.28 256 ILE A O 1
ATOM 2034 N N . TRP A 1 257 ? 6.530 34.309 15.699 1.00 32.50 257 TRP A N 1
ATOM 2035 C CA . TRP A 1 257 ? 7.444 34.988 14.747 1.00 32.50 257 TRP A CA 1
ATOM 2036 C C . TRP A 1 257 ? 6.900 35.945 13.652 1.00 32.50 257 TRP A C 1
ATOM 2038 O O . TRP A 1 257 ? 7.648 36.825 13.224 1.00 32.50 257 TRP A O 1
ATOM 2048 N N . ASP A 1 258 ? 5.634 35.877 13.222 1.00 38.22 258 ASP A N 1
ATOM 2049 C CA . ASP A 1 258 ? 5.136 36.675 12.072 1.00 38.22 258 ASP A CA 1
ATOM 2050 C C . ASP A 1 258 ? 4.605 38.093 12.398 1.00 38.22 258 ASP A C 1
ATOM 2052 O O . ASP A 1 258 ? 4.124 38.800 11.506 1.00 38.22 258 ASP A O 1
ATOM 2056 N N . TYR A 1 259 ? 4.692 38.543 13.657 1.00 42.78 259 TYR A N 1
ATOM 2057 C CA . TYR A 1 259 ? 4.349 39.926 14.043 1.00 42.78 259 TYR A CA 1
ATOM 2058 C C . TYR A 1 259 ? 5.587 40.807 14.293 1.00 42.78 259 TYR A C 1
ATOM 2060 O O . TYR A 1 259 ? 5.611 41.965 13.873 1.00 42.78 259 TYR A O 1
ATOM 2068 N N . ILE A 1 260 ? 6.643 40.249 14.902 1.00 37.81 260 ILE A N 1
ATOM 2069 C CA . ILE A 1 260 ? 7.885 40.974 15.247 1.00 37.81 260 ILE A CA 1
ATOM 2070 C C . ILE A 1 260 ? 8.569 41.567 14.003 1.00 37.81 260 ILE A C 1
ATOM 2072 O O . ILE A 1 260 ? 9.106 42.673 14.055 1.00 37.81 260 ILE A O 1
ATOM 2076 N N . THR A 1 261 ? 8.458 40.898 12.850 1.00 37.31 261 THR A N 1
ATOM 2077 C CA . THR A 1 261 ? 9.039 41.312 11.558 1.00 37.31 261 THR A CA 1
ATOM 2078 C C . THR A 1 261 ? 8.482 42.629 10.984 1.00 37.31 261 THR A C 1
ATOM 2080 O O . THR A 1 261 ? 8.848 43.008 9.871 1.00 37.31 261 THR A O 1
ATOM 2083 N N . ARG A 1 262 ? 7.605 43.346 11.709 1.00 41.81 262 ARG A N 1
ATOM 2084 C CA . ARG A 1 262 ? 6.964 44.595 11.256 1.00 41.81 262 ARG A CA 1
ATOM 2085 C C . ARG A 1 262 ? 7.133 45.818 12.167 1.00 41.81 262 ARG A C 1
ATOM 2087 O O . ARG A 1 262 ? 6.715 46.889 11.729 1.00 41.81 262 ARG A O 1
ATOM 2094 N N . THR A 1 263 ? 7.698 45.717 13.381 1.00 43.19 263 THR A N 1
ATOM 2095 C CA . THR A 1 263 ? 7.611 46.836 14.360 1.00 43.19 263 THR A CA 1
ATOM 2096 C C . THR A 1 263 ? 8.875 47.269 15.118 1.00 43.19 263 THR A C 1
ATOM 2098 O O . THR A 1 263 ? 8.991 48.472 15.332 1.00 43.19 263 THR A O 1
ATOM 2101 N N . ASP A 1 264 ? 9.814 46.398 15.519 1.00 41.00 264 ASP A N 1
ATOM 2102 C CA . ASP A 1 264 ? 11.042 46.838 16.231 1.00 41.00 264 ASP A CA 1
ATOM 2103 C C . ASP A 1 264 ? 12.260 45.924 15.947 1.00 41.00 264 ASP A C 1
ATOM 2105 O O . ASP A 1 264 ? 12.192 44.730 16.240 1.00 41.00 264 ASP A O 1
ATOM 2109 N N . PRO A 1 265 ? 13.382 46.439 15.398 1.00 39.31 265 PRO A N 1
ATOM 2110 C CA . PRO A 1 265 ? 14.582 45.641 15.114 1.00 39.31 265 PRO A CA 1
ATOM 2111 C C . PRO A 1 265 ? 15.493 45.288 16.309 1.00 39.31 265 PRO A C 1
ATOM 2113 O O . PRO A 1 265 ? 16.591 44.787 16.064 1.00 39.31 265 PRO A O 1
ATOM 2116 N N . THR A 1 266 ? 15.133 45.593 17.564 1.00 38.97 266 THR A N 1
ATOM 2117 C CA . THR A 1 266 ? 16.072 45.506 18.711 1.00 38.97 266 THR A CA 1
ATOM 2118 C C . THR A 1 266 ? 15.660 44.609 19.885 1.00 38.97 266 THR A C 1
ATOM 2120 O O . THR A 1 266 ? 16.434 44.489 20.836 1.00 38.97 266 THR A O 1
ATOM 2123 N N . ALA A 1 267 ? 14.512 43.925 19.824 1.00 37.28 267 ALA A N 1
ATOM 2124 C CA . ALA A 1 267 ? 14.024 43.051 20.900 1.00 37.28 267 ALA A CA 1
ATOM 2125 C C . ALA A 1 267 ? 13.773 41.604 20.430 1.00 37.28 267 ALA A C 1
ATOM 2127 O O . ALA A 1 267 ? 13.026 41.376 19.481 1.00 37.28 267 ALA A O 1
ATOM 2128 N N . VAL A 1 268 ? 14.368 40.625 21.125 1.00 32.44 268 VAL A N 1
ATOM 2129 C CA . VAL A 1 268 ? 14.157 39.177 20.926 1.00 32.44 268 VAL A CA 1
ATOM 2130 C C . VAL A 1 268 ? 14.177 38.481 22.294 1.00 32.44 268 VAL A C 1
ATOM 2132 O O . VAL A 1 268 ? 15.234 38.481 22.923 1.00 32.44 268 VAL A O 1
ATOM 2135 N N . THR A 1 269 ? 13.054 37.875 22.732 1.00 44.88 269 THR A N 1
ATOM 2136 C CA . THR A 1 269 ? 13.043 36.893 23.844 1.00 44.88 269 THR A CA 1
ATOM 2137 C C . THR A 1 269 ? 12.161 35.645 23.581 1.00 44.88 269 THR A C 1
ATOM 2139 O O . THR A 1 269 ? 12.714 34.660 23.118 1.00 44.88 269 THR A O 1
ATOM 2142 N N . ASP A 1 270 ? 10.841 35.516 23.808 1.00 43.00 270 ASP A N 1
ATOM 2143 C CA . ASP A 1 270 ? 9.772 36.454 24.215 1.00 43.00 270 ASP A CA 1
ATOM 2144 C C . ASP A 1 270 ? 8.766 35.827 25.229 1.00 43.00 270 ASP A C 1
ATOM 2146 O O . ASP A 1 270 ? 7.561 35.748 24.996 1.00 43.00 270 ASP A O 1
ATOM 2150 N N . VAL A 1 271 ? 9.305 35.308 26.347 1.00 43.09 271 VAL A N 1
ATOM 2151 C CA . VAL A 1 271 ? 8.690 35.124 27.696 1.00 43.09 271 VAL A CA 1
ATOM 2152 C C . VAL A 1 271 ? 7.151 34.937 27.757 1.00 43.09 271 VAL A C 1
ATOM 2154 O O . VAL A 1 271 ? 6.432 35.689 28.418 1.00 43.09 271 VAL A O 1
ATOM 2157 N N . SER A 1 272 ? 6.626 33.932 27.055 1.00 46.78 272 SER A N 1
ATOM 2158 C CA . SER A 1 272 ? 5.181 33.737 26.835 1.00 46.78 272 SER A CA 1
ATOM 2159 C C . SER A 1 272 ? 4.451 33.058 28.017 1.00 46.78 272 SER A C 1
ATOM 2161 O O . SER A 1 272 ? 5.076 32.453 28.886 1.00 46.78 272 SER A O 1
ATOM 2163 N N . ASN A 1 273 ? 3.113 33.166 28.080 1.00 50.47 273 ASN A N 1
ATOM 2164 C CA . ASN A 1 273 ? 2.279 32.536 29.121 1.00 50.47 273 ASN A CA 1
ATOM 2165 C C . ASN A 1 273 ? 0.808 32.307 28.688 1.00 50.47 273 ASN A C 1
ATOM 2167 O O . ASN A 1 273 ? 0.361 32.763 27.628 1.00 50.47 273 ASN A O 1
ATOM 2171 N N . GLY A 1 274 ? 0.053 31.614 29.549 1.00 53.25 274 GLY A N 1
ATOM 2172 C CA . GLY A 1 274 ? -1.348 31.228 29.349 1.00 53.25 274 GLY A CA 1
ATOM 2173 C C . GLY A 1 274 ? -2.401 32.271 29.740 1.00 53.25 274 GLY A C 1
ATOM 2174 O O . GLY A 1 274 ? -3.586 31.954 29.724 1.00 53.25 274 GLY A O 1
ATOM 2175 N N . ASN A 1 275 ? -2.030 33.516 30.066 1.00 53.81 275 ASN A N 1
ATOM 2176 C CA . ASN A 1 275 ? -2.950 34.492 30.679 1.00 53.81 275 ASN A CA 1
ATOM 2177 C C . ASN A 1 275 ? -4.115 34.949 29.771 1.00 53.81 275 ASN A C 1
ATOM 2179 O O . ASN A 1 275 ? -5.048 35.586 30.263 1.00 53.81 275 ASN A O 1
ATOM 2183 N N . ILE A 1 276 ? -4.096 34.618 28.472 1.00 57.38 276 ILE A N 1
ATOM 2184 C CA . ILE A 1 276 ? -5.190 34.886 27.512 1.00 57.38 276 ILE A CA 1
ATOM 2185 C C . ILE A 1 276 ? -5.557 33.637 26.684 1.00 57.38 276 ILE A C 1
ATOM 2187 O O . ILE A 1 276 ? -6.735 33.426 26.400 1.00 57.38 276 ILE A O 1
ATOM 2191 N N . ALA A 1 277 ? -4.582 32.791 26.320 1.00 68.19 277 ALA A N 1
ATOM 2192 C CA . ALA A 1 277 ? -4.809 31.495 25.667 1.00 68.19 277 ALA A CA 1
ATOM 2193 C C . ALA A 1 277 ? -5.756 31.570 24.437 1.00 68.19 277 ALA A C 1
ATOM 2195 O O . ALA A 1 277 ? -5.558 32.403 23.544 1.00 68.19 277 ALA A O 1
ATOM 2196 N N . ALA A 1 278 ? -6.782 30.715 24.363 1.00 67.75 278 ALA A N 1
ATOM 2197 C CA . ALA A 1 278 ? -7.802 30.736 23.304 1.00 67.75 278 ALA A CA 1
ATOM 2198 C C . ALA A 1 278 ? -8.979 31.699 23.592 1.00 67.75 278 ALA A C 1
ATOM 2200 O O . ALA A 1 278 ? -9.877 31.843 22.758 1.00 67.75 278 ALA A O 1
ATOM 2201 N N . ASP A 1 279 ? -8.988 32.359 24.757 1.00 77.00 279 ASP A N 1
ATOM 2202 C CA . ASP A 1 279 ? -10.057 33.242 25.250 1.00 77.00 279 ASP A CA 1
ATOM 2203 C C . ASP A 1 279 ? -11.466 32.608 25.229 1.00 77.00 279 ASP A C 1
ATOM 2205 O O . ASP A 1 279 ? -12.482 33.268 24.992 1.00 77.00 279 ASP A O 1
ATOM 2209 N N . SER A 1 280 ? -11.562 31.295 25.465 1.00 77.75 280 SER A N 1
ATOM 2210 C CA . SER A 1 280 ? -12.857 30.598 25.534 1.00 77.75 280 SER A CA 1
ATOM 2211 C C . SER A 1 280 ? -13.761 31.127 26.653 1.00 77.75 280 SER A C 1
ATOM 2213 O O . SER A 1 280 ? -14.980 31.034 26.528 1.00 77.75 280 SER A O 1
ATOM 2215 N N . TYR A 1 281 ? -13.203 31.770 27.689 1.00 77.25 281 TYR A N 1
ATOM 2216 C CA . TYR A 1 281 ? -13.985 32.418 28.744 1.00 77.25 281 TYR A CA 1
ATOM 2217 C C . TYR A 1 281 ? -15.000 33.435 28.189 1.00 77.25 281 TYR A C 1
ATOM 2219 O O . TYR A 1 281 ? -16.183 33.396 28.538 1.00 77.25 281 TYR A O 1
ATOM 2227 N N . HIS A 1 282 ? -14.572 34.292 27.257 1.00 83.94 282 HIS A N 1
ATOM 2228 C CA . HIS A 1 282 ? -15.460 35.242 26.581 1.00 83.94 282 HIS A CA 1
ATOM 2229 C C . HIS A 1 282 ? -16.138 34.645 25.335 1.00 83.94 282 HIS A C 1
ATOM 2231 O O . HIS A 1 282 ? -17.258 35.035 25.000 1.00 83.94 282 HIS A O 1
ATOM 2237 N N . ASN A 1 283 ? -15.497 33.682 24.660 1.00 82.19 283 ASN A N 1
ATOM 2238 C CA . ASN A 1 283 ? -15.907 33.201 23.333 1.00 82.19 283 ASN A CA 1
ATOM 2239 C C . ASN A 1 283 ? -16.689 31.871 23.319 1.00 82.19 283 ASN A C 1
ATOM 2241 O O . ASN A 1 283 ? -17.059 31.412 22.238 1.00 82.19 283 ASN A O 1
ATOM 2245 N N . TYR A 1 284 ? -17.017 31.281 24.478 1.00 85.50 284 TYR A N 1
ATOM 2246 C CA . TYR A 1 284 ? -17.626 29.942 24.597 1.00 85.50 284 TYR A CA 1
ATOM 2247 C C . TYR A 1 284 ? -18.827 29.662 23.674 1.00 85.50 284 TYR A C 1
ATOM 2249 O O . TYR A 1 284 ? -19.033 28.526 23.257 1.00 85.50 284 TYR A O 1
ATOM 2257 N N . LYS A 1 285 ? -19.628 30.676 23.316 1.00 90.19 285 LYS A N 1
ATOM 2258 C CA . LYS A 1 285 ? -20.752 30.507 22.378 1.00 90.19 285 LYS A CA 1
ATOM 2259 C C . LYS A 1 285 ? -20.289 30.144 20.967 1.00 90.19 285 LYS A C 1
ATOM 2261 O O . LYS A 1 285 ? -20.879 29.254 20.362 1.00 90.19 285 LYS A O 1
ATOM 2266 N N . ARG A 1 286 ? -19.217 30.775 20.471 1.00 87.81 286 ARG A N 1
ATOM 2267 C CA . ARG A 1 286 ? -18.598 30.413 19.187 1.00 87.81 286 ARG A CA 1
ATOM 2268 C C . ARG A 1 286 ? -18.011 29.006 19.258 1.00 87.81 286 ARG A C 1
ATOM 2270 O O . ARG A 1 286 ? -18.135 28.252 18.302 1.00 87.81 286 ARG A O 1
ATOM 2277 N N . ASP A 1 287 ? -17.429 28.643 20.397 1.00 87.38 287 ASP A N 1
ATOM 2278 C CA . ASP A 1 287 ? -16.837 27.317 20.608 1.00 87.38 287 ASP A CA 1
ATOM 2279 C C . ASP A 1 287 ? -17.898 26.210 20.556 1.00 87.38 287 ASP A C 1
ATOM 2281 O O . ASP A 1 287 ? -17.703 25.181 19.909 1.00 87.38 287 ASP A O 1
ATOM 2285 N N . VAL A 1 288 ? -19.077 26.465 21.122 1.00 88.44 288 VAL A N 1
ATOM 2286 C CA . VAL A 1 288 ? -20.235 25.571 21.005 1.00 88.44 288 VAL A CA 1
ATOM 2287 C C . VAL A 1 288 ? -20.825 25.543 19.587 1.00 88.44 288 VAL A C 1
ATOM 2289 O O . VAL A 1 288 ? -21.268 24.491 19.124 1.00 88.44 288 VAL A O 1
ATOM 2292 N N . GLU A 1 289 ? -20.803 26.654 18.851 1.00 83.69 289 GLU A N 1
ATOM 2293 C CA . GLU A 1 289 ? -21.194 26.658 17.435 1.00 83.69 289 GLU A CA 1
ATOM 2294 C C . GLU A 1 289 ? -20.246 25.815 16.564 1.00 83.69 289 GLU A C 1
ATOM 2296 O O . GLU A 1 289 ? -20.727 25.125 15.668 1.00 83.69 289 GLU A O 1
ATOM 2301 N N . MET A 1 290 ? -18.941 25.770 16.867 1.00 86.00 290 MET A N 1
ATOM 2302 C CA . MET A 1 290 ? -17.991 24.860 16.200 1.00 86.00 290 MET A CA 1
ATOM 2303 C C . MET A 1 290 ? -18.316 23.382 16.469 1.00 86.00 290 MET A C 1
ATOM 2305 O O . MET A 1 290 ? -18.290 22.567 15.551 1.00 86.00 290 MET A O 1
ATOM 2309 N N . LEU A 1 291 ? -18.699 23.024 17.700 1.00 80.75 291 LEU A N 1
ATOM 2310 C CA . LEU A 1 291 ? -19.143 21.658 18.023 1.00 80.75 291 LEU A CA 1
ATOM 2311 C C . LEU A 1 291 ? -20.399 21.260 17.225 1.00 80.75 291 LEU A C 1
ATOM 2313 O O . LEU A 1 291 ? -20.496 20.139 16.721 1.00 80.75 291 LEU A O 1
ATOM 2317 N N . ARG A 1 292 ? -21.333 22.200 17.044 1.00 82.25 292 ARG A N 1
ATOM 2318 C CA . ARG A 1 292 ? -22.528 22.020 16.205 1.00 82.25 292 ARG A CA 1
ATOM 2319 C C . ARG A 1 292 ? -22.192 21.906 14.709 1.00 82.25 292 ARG A C 1
ATOM 2321 O O . ARG A 1 292 ? -22.844 21.131 14.016 1.00 82.25 292 ARG A O 1
ATOM 2328 N N . GLU A 1 293 ? -21.218 22.668 14.212 1.00 78.56 293 GLU A N 1
ATOM 2329 C CA . GLU A 1 293 ? -20.722 22.594 12.825 1.00 78.56 293 GLU A CA 1
ATOM 2330 C C . GLU A 1 293 ? -20.068 21.238 12.518 1.00 78.56 293 GLU A C 1
ATOM 2332 O O . GLU A 1 293 ? -20.314 20.667 11.457 1.00 78.56 293 GLU A O 1
ATOM 2337 N N . LEU A 1 294 ? -19.291 20.699 13.463 1.00 68.44 294 LEU A N 1
ATOM 2338 C CA . LEU A 1 294 ? -18.714 19.352 13.383 1.00 68.44 294 LEU A CA 1
ATOM 2339 C C . LEU A 1 294 ? -19.774 18.245 13.501 1.00 68.44 294 LEU A C 1
ATOM 2341 O O . LEU A 1 294 ? -19.604 17.171 12.928 1.00 68.44 294 LEU A O 1
ATOM 2345 N N . GLY A 1 295 ? -20.861 18.508 14.234 1.00 72.69 295 GLY A N 1
ATOM 2346 C CA . GLY A 1 295 ? -21.967 17.573 14.436 1.00 72.69 295 GLY A CA 1
ATOM 2347 C C . GLY A 1 295 ? -21.679 16.472 15.460 1.00 72.69 295 GLY A C 1
ATOM 2348 O O . GLY A 1 295 ? -22.146 15.35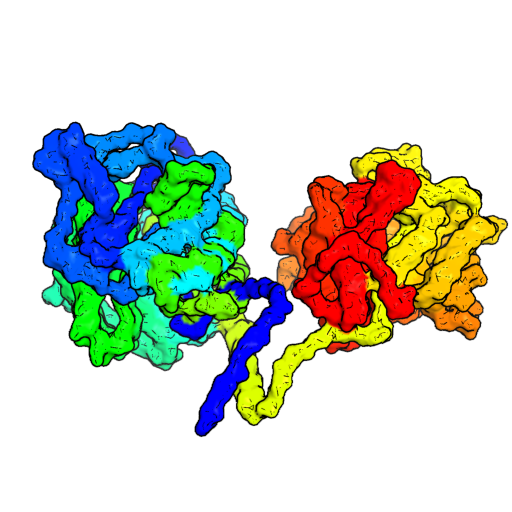4 15.262 1.00 72.69 295 GLY A O 1
ATOM 2349 N N . VAL A 1 296 ? -20.908 16.776 16.513 1.00 72.31 296 VAL A N 1
ATOM 2350 C CA . VAL A 1 296 ? -20.520 15.815 17.566 1.00 72.31 296 VAL A CA 1
ATOM 2351 C C . VAL A 1 296 ? -21.588 15.649 18.652 1.00 72.31 296 VAL A C 1
ATOM 2353 O O . VAL A 1 296 ? -22.233 16.616 19.054 1.00 72.31 296 VAL A O 1
ATOM 2356 N N . ASP A 1 297 ? -21.727 14.434 19.183 1.00 76.38 297 ASP A N 1
ATOM 2357 C CA . ASP A 1 297 ? -22.725 14.090 20.210 1.00 76.38 297 ASP A CA 1
ATOM 2358 C C . ASP A 1 297 ? -22.289 14.434 21.652 1.00 76.38 297 ASP A C 1
ATOM 2360 O O . ASP A 1 297 ? -23.113 14.472 22.572 1.00 76.38 297 ASP A O 1
ATOM 2364 N N . ALA A 1 298 ? -20.998 14.706 21.876 1.00 81.12 298 ALA A N 1
ATOM 2365 C CA . ALA A 1 298 ? -20.426 14.976 23.196 1.00 81.12 298 ALA A CA 1
ATOM 2366 C C . ALA A 1 298 ? -19.249 15.969 23.160 1.00 81.12 298 ALA A C 1
ATOM 2368 O O . ALA A 1 298 ? -18.577 16.124 22.141 1.00 81.12 298 ALA A O 1
ATOM 2369 N N . TYR A 1 299 ? -18.988 16.630 24.293 1.00 86.69 299 TYR A N 1
ATOM 2370 C CA . TYR A 1 299 ? -17.854 17.537 24.484 1.00 86.69 299 TYR A CA 1
ATOM 2371 C C . TYR A 1 299 ? -17.299 17.465 25.912 1.00 86.69 299 TYR A C 1
ATOM 2373 O O . TYR A 1 299 ? -18.051 17.518 26.891 1.00 86.69 299 TYR A O 1
ATOM 2381 N N . ARG A 1 300 ? -15.969 17.378 26.024 1.00 86.06 300 ARG A N 1
ATOM 2382 C CA . ARG A 1 300 ? -15.230 17.343 27.291 1.00 86.06 300 ARG A CA 1
ATOM 2383 C C . ARG A 1 300 ? -14.498 18.661 27.553 1.00 86.06 300 ARG A C 1
ATOM 2385 O O . ARG A 1 300 ? -13.850 19.197 26.661 1.00 86.06 300 ARG A O 1
ATOM 2392 N N . PHE A 1 301 ? -14.557 19.133 28.798 1.00 86.62 301 PHE A N 1
ATOM 2393 C CA . PHE A 1 301 ? -13.792 20.283 29.295 1.00 86.62 301 PHE A CA 1
ATOM 2394 C C . PHE A 1 301 ? -13.458 20.126 30.791 1.00 86.62 301 PHE A C 1
ATOM 2396 O O . PHE A 1 301 ? -14.035 19.284 31.482 1.00 86.62 301 PHE A O 1
ATOM 2403 N N . SER A 1 302 ? -12.528 20.932 31.310 1.00 84.38 302 SER A N 1
ATOM 2404 C CA . SER A 1 302 ? -12.200 21.009 32.744 1.00 84.38 302 SER A CA 1
ATOM 2405 C C . SER A 1 302 ? -12.831 22.229 33.422 1.00 84.38 302 SER A C 1
ATOM 2407 O O . SER A 1 302 ? -13.025 23.267 32.793 1.00 84.38 302 SER A O 1
ATOM 2409 N N . LEU A 1 303 ? -13.090 22.125 34.725 1.00 87.38 303 LEU A N 1
ATOM 2410 C CA . LEU A 1 303 ? -13.291 23.264 35.622 1.00 87.38 303 LEU A CA 1
ATOM 2411 C C . LEU A 1 303 ? -11.945 23.690 36.205 1.00 87.38 303 LEU A C 1
ATOM 2413 O O . LEU A 1 303 ? -11.119 22.829 36.504 1.00 87.38 303 LEU A O 1
ATOM 2417 N N . SER A 1 304 ? -11.758 24.988 36.444 1.00 83.88 304 SER A N 1
ATOM 2418 C CA . SER A 1 304 ? -10.609 25.471 37.205 1.00 83.88 304 SER A CA 1
ATOM 2419 C C . SER A 1 304 ? -10.913 25.566 38.697 1.00 83.88 304 SER A C 1
ATOM 2421 O O . SER A 1 304 ? -11.814 26.311 39.104 1.00 83.88 304 SER A O 1
ATOM 2423 N N . TRP A 1 305 ? -10.118 24.890 39.531 1.00 84.69 305 TRP A N 1
ATOM 2424 C CA . TRP A 1 305 ? -10.271 24.952 40.989 1.00 84.69 305 TRP A CA 1
ATOM 2425 C C . TRP A 1 305 ? -10.134 26.399 41.512 1.00 84.69 305 TRP A C 1
ATOM 2427 O O . TRP A 1 305 ? -11.097 26.876 42.118 1.00 84.69 305 TRP A O 1
ATOM 2437 N N . PRO A 1 306 ? -9.064 27.171 41.223 1.00 73.56 306 PRO A N 1
ATOM 2438 C CA . PRO A 1 306 ? -8.945 28.568 41.647 1.00 73.56 306 PRO A CA 1
ATOM 2439 C C . PRO A 1 306 ? -9.925 29.538 40.964 1.00 73.56 306 PRO A C 1
ATOM 2441 O O . PRO A 1 306 ? -10.017 30.687 41.397 1.00 73.56 306 PRO A O 1
ATOM 2444 N N . ARG A 1 307 ? -10.690 29.130 39.938 1.00 81.44 307 ARG A N 1
ATOM 2445 C CA . ARG A 1 307 ? -11.812 29.946 39.424 1.00 81.44 307 ARG A CA 1
ATOM 2446 C C . ARG A 1 307 ? -13.127 29.671 40.156 1.00 81.44 307 ARG A C 1
ATOM 2448 O O . ARG A 1 307 ? -13.950 30.580 40.248 1.00 81.44 307 ARG A O 1
ATOM 2455 N N . ILE A 1 308 ? -13.326 28.464 40.696 1.00 87.31 308 ILE A N 1
ATOM 2456 C CA . ILE A 1 308 ? -14.495 28.102 41.519 1.00 87.31 308 ILE A CA 1
ATOM 2457 C C . ILE A 1 308 ? -14.291 28.460 42.997 1.00 87.31 308 ILE A C 1
ATOM 2459 O O . ILE A 1 308 ? -15.181 29.064 43.594 1.00 87.31 308 ILE A O 1
ATOM 2463 N N . LEU A 1 309 ? -13.137 28.116 43.575 1.00 85.12 309 LEU A N 1
ATOM 2464 C CA . LEU A 1 309 ? -12.716 28.425 44.945 1.00 85.12 309 LEU A CA 1
ATOM 2465 C C . LEU A 1 309 ? -11.353 29.152 44.895 1.00 85.12 309 LEU A C 1
ATOM 2467 O O . LEU A 1 309 ? -10.319 28.483 44.912 1.00 85.12 309 LEU A O 1
ATOM 2471 N N . PRO A 1 310 ? -11.298 30.497 44.845 1.00 76.50 310 PRO A N 1
ATOM 2472 C CA . PRO A 1 310 ? -10.046 31.250 44.670 1.00 76.50 310 PRO A CA 1
ATOM 2473 C C . PRO A 1 310 ? -8.964 30.966 45.717 1.00 76.50 310 PRO A C 1
ATOM 2475 O O . PRO A 1 310 ? -7.773 31.015 45.426 1.00 76.50 310 PRO A O 1
ATOM 2478 N N . THR A 1 311 ? -9.363 30.611 46.934 1.00 75.75 311 THR A N 1
ATOM 2479 C CA . THR A 1 311 ? -8.462 30.222 48.029 1.00 75.75 311 THR A CA 1
ATOM 2480 C C . THR A 1 311 ? -8.395 28.711 48.260 1.00 75.75 311 THR A C 1
ATOM 2482 O O . THR A 1 311 ? -7.763 28.265 49.216 1.00 75.75 311 THR A O 1
ATOM 2485 N N . GLY A 1 312 ? -9.045 27.926 47.395 1.00 74.44 312 GLY A N 1
ATOM 2486 C CA . GLY A 1 312 ? -9.174 26.472 47.469 1.00 74.44 312 GLY A CA 1
ATOM 2487 C C . GLY A 1 312 ? -10.174 25.950 48.506 1.00 74.44 312 GLY A C 1
ATOM 2488 O O . GLY A 1 312 ? -10.447 24.754 48.519 1.00 74.44 312 GLY A O 1
ATOM 2489 N N . MET A 1 313 ? -10.744 26.821 49.344 1.00 81.31 313 MET A N 1
ATOM 2490 C CA . MET A 1 313 ? -11.604 26.459 50.477 1.00 81.31 313 MET A CA 1
ATOM 2491 C C . MET A 1 313 ? -13.076 26.825 50.206 1.00 81.31 313 MET A C 1
ATOM 2493 O O . MET A 1 313 ? -13.378 27.901 49.689 1.00 81.31 313 MET A O 1
ATOM 2497 N N . ALA A 1 314 ? -14.019 25.941 50.555 1.00 80.56 314 ALA A N 1
ATOM 2498 C CA . ALA A 1 314 ? -15.435 26.092 50.181 1.00 80.56 314 ALA A CA 1
ATOM 2499 C C . ALA A 1 314 ? -16.215 27.181 50.951 1.00 80.56 314 ALA A C 1
ATOM 2501 O O . ALA A 1 314 ? -17.389 27.417 50.665 1.00 80.56 314 ALA A O 1
ATOM 2502 N N . ASN A 1 315 ? -15.577 27.893 51.886 1.00 79.31 315 ASN A N 1
ATOM 2503 C CA . ASN A 1 315 ? -16.117 29.125 52.469 1.00 79.31 315 ASN A CA 1
ATOM 2504 C C . ASN A 1 315 ? -16.074 30.317 51.487 1.00 79.31 315 ASN A C 1
ATOM 2506 O O . ASN A 1 315 ? -16.767 31.307 51.711 1.00 79.31 315 ASN A O 1
ATOM 2510 N N . GLU A 1 316 ? -15.286 30.228 50.411 1.00 81.88 316 GLU A N 1
ATOM 2511 C CA . GLU A 1 316 ? -15.050 31.297 49.432 1.00 81.88 316 GLU A CA 1
ATOM 2512 C C . GLU A 1 316 ? -15.387 30.818 48.005 1.00 81.88 316 GLU A C 1
ATOM 2514 O O . GLU A 1 316 ? -14.539 30.763 47.119 1.00 81.88 316 GLU A O 1
ATOM 2519 N N . VAL A 1 317 ? -16.654 30.452 47.768 1.00 89.88 317 VAL A N 1
ATOM 2520 C CA . VAL A 1 317 ? -17.147 30.091 46.424 1.00 89.88 317 VAL A CA 1
ATOM 2521 C C . VAL A 1 317 ? -17.292 31.336 45.549 1.00 89.88 317 VAL A C 1
ATOM 2523 O O . VAL A 1 317 ? -18.037 32.250 45.902 1.00 89.88 317 VAL A O 1
ATOM 2526 N N . ASN A 1 318 ? -16.665 31.344 44.371 1.00 85.94 318 ASN A N 1
ATOM 2527 C CA . ASN A 1 318 ? -16.807 32.398 43.369 1.00 85.94 318 ASN A CA 1
ATOM 2528 C C . ASN A 1 318 ? -18.115 32.243 42.556 1.00 85.94 318 ASN A C 1
ATOM 2530 O O . ASN A 1 318 ? -18.222 31.342 41.714 1.00 85.94 318 ASN A O 1
ATOM 2534 N N . PRO A 1 319 ? -19.105 33.148 42.699 1.00 86.81 319 PRO A N 1
ATOM 2535 C CA . PRO A 1 319 ? -20.355 33.048 41.952 1.00 86.81 319 PRO A CA 1
ATOM 2536 C C . PRO A 1 319 ? -20.201 33.379 40.459 1.00 86.81 319 PRO A C 1
ATOM 2538 O O . PRO A 1 319 ? -21.086 33.035 39.679 1.00 86.81 319 PRO A O 1
ATOM 2541 N N . ALA A 1 320 ? -19.126 34.060 40.041 1.00 79.81 320 ALA A N 1
ATOM 2542 C CA . ALA A 1 320 ? -18.856 34.355 38.633 1.00 79.81 320 ALA A CA 1
ATOM 2543 C C . ALA A 1 320 ? -18.353 33.114 37.885 1.00 79.81 320 ALA A C 1
ATOM 2545 O O . ALA A 1 320 ? -18.945 32.748 36.869 1.00 79.81 320 ALA A O 1
ATOM 2546 N N . GLY A 1 321 ? -17.366 32.401 38.442 1.00 79.38 321 GLY A N 1
ATOM 2547 C CA . GLY A 1 321 ? -16.926 31.096 37.936 1.00 79.38 321 GLY A CA 1
ATOM 2548 C C . GLY A 1 321 ? -18.087 30.102 37.819 1.00 79.38 321 GLY A C 1
ATOM 2549 O O . GLY A 1 321 ? -18.314 29.537 36.750 1.00 79.38 321 GLY A O 1
ATOM 2550 N N . ILE A 1 322 ? -18.912 29.975 38.868 1.00 92.00 322 ILE A N 1
ATOM 2551 C CA . ILE A 1 322 ? -20.117 29.124 38.844 1.00 92.00 322 ILE A CA 1
ATOM 2552 C C . ILE A 1 322 ? -21.095 29.527 37.722 1.00 92.00 322 ILE A C 1
ATOM 2554 O O . ILE A 1 322 ? -21.649 28.646 37.061 1.00 92.00 322 ILE A O 1
ATOM 2558 N N . ARG A 1 323 ? -21.311 30.828 37.465 1.00 91.62 323 ARG A N 1
ATOM 2559 C CA . ARG A 1 323 ? -22.164 31.292 36.350 1.00 91.62 323 ARG A CA 1
ATOM 2560 C C . ARG A 1 323 ? -21.572 30.965 34.979 1.00 91.62 323 ARG A C 1
ATOM 2562 O O . ARG A 1 323 ? -22.330 30.572 34.098 1.00 91.62 323 ARG A O 1
ATOM 2569 N N . TYR A 1 324 ? -20.259 31.109 34.796 1.00 88.88 324 TYR A N 1
ATOM 2570 C CA . TYR A 1 324 ? -19.589 30.831 33.521 1.00 88.88 324 TYR A CA 1
ATOM 2571 C C . TYR A 1 324 ? -19.809 29.383 33.065 1.00 88.88 324 TYR A C 1
ATOM 2573 O O . TYR A 1 324 ? -20.419 29.167 32.017 1.00 88.88 324 TYR A O 1
ATOM 2581 N N . TYR A 1 325 ? -19.429 28.389 33.877 1.00 92.94 325 TYR A N 1
ATOM 2582 C CA . TYR A 1 325 ? -19.599 26.985 33.482 1.00 92.94 325 TYR A CA 1
ATOM 2583 C C . TYR A 1 325 ? -21.080 26.589 33.367 1.00 92.94 325 TYR A C 1
ATOM 2585 O O . TYR A 1 325 ? -21.430 25.785 32.508 1.00 92.94 325 TYR A O 1
ATOM 2593 N N . ASN A 1 326 ? -21.981 27.202 34.148 1.00 95.06 326 ASN A N 1
ATOM 2594 C CA . ASN A 1 326 ? -23.424 27.017 33.962 1.00 95.06 326 ASN A CA 1
ATOM 2595 C C . ASN A 1 326 ? -23.912 27.508 32.589 1.00 95.06 326 ASN A C 1
ATOM 2597 O O . ASN A 1 326 ? -24.721 26.831 31.956 1.00 95.06 326 ASN A O 1
ATOM 2601 N N . ASN A 1 327 ? -23.416 28.654 32.113 1.00 93.25 327 ASN A N 1
ATOM 2602 C CA . ASN A 1 327 ? -23.747 29.172 30.785 1.00 93.25 327 ASN A CA 1
ATOM 2603 C C . ASN A 1 327 ? -23.167 28.288 29.670 1.00 93.25 327 ASN A C 1
ATOM 2605 O O . ASN A 1 327 ? -23.882 27.992 28.715 1.00 93.25 327 ASN A O 1
ATOM 2609 N N . LEU A 1 328 ? -21.919 27.825 29.818 1.00 91.38 328 LEU A N 1
ATOM 2610 C CA . LEU A 1 328 ? -21.276 26.877 28.900 1.00 91.38 328 LEU A CA 1
ATOM 2611 C C . LEU A 1 328 ? -22.089 25.577 28.783 1.00 91.38 328 LEU A C 1
ATOM 2613 O O . LEU A 1 328 ? -22.503 25.220 27.685 1.00 91.38 328 LEU A O 1
ATOM 2617 N N . ILE A 1 329 ? -22.398 24.920 29.908 1.00 96.25 329 ILE A N 1
ATOM 2618 C CA . ILE A 1 329 ? -23.200 23.682 29.954 1.00 96.25 329 ILE A CA 1
ATOM 2619 C C . ILE A 1 329 ? -24.566 23.878 29.279 1.00 96.25 329 ILE A C 1
ATOM 2621 O O . ILE A 1 329 ? -24.985 23.045 28.476 1.00 96.25 329 ILE A O 1
ATOM 2625 N N . ASN A 1 330 ? -25.251 24.989 29.562 1.00 95.25 330 ASN A N 1
ATOM 2626 C CA . ASN A 1 330 ? -26.566 25.268 28.985 1.00 95.25 330 ASN A CA 1
ATOM 2627 C C . ASN A 1 330 ? -26.508 25.539 27.469 1.00 95.25 330 ASN A C 1
ATOM 2629 O O . ASN A 1 330 ? -27.421 25.141 26.746 1.00 95.25 330 ASN A O 1
ATOM 2633 N N . GLU A 1 331 ? -25.455 26.196 26.972 1.00 95.69 331 GLU A N 1
ATOM 2634 C CA . GLU A 1 331 ? -25.269 26.439 25.536 1.00 95.69 331 GLU A CA 1
ATOM 2635 C C . GLU A 1 331 ? -24.884 25.142 24.796 1.00 95.69 331 GLU A C 1
ATOM 2637 O O . GLU A 1 331 ? -25.431 24.890 23.725 1.00 95.69 331 GLU A O 1
ATOM 2642 N N . ILE A 1 332 ? -24.041 24.276 25.383 1.00 91.69 332 ILE A N 1
ATOM 2643 C CA . ILE A 1 332 ? -23.730 22.927 24.858 1.00 91.69 332 ILE A CA 1
ATOM 2644 C C . ILE A 1 332 ? -25.028 22.113 24.692 1.00 91.69 332 ILE A C 1
ATOM 2646 O O . ILE A 1 332 ? -25.350 21.641 23.598 1.00 91.69 332 ILE A O 1
ATOM 2650 N N . MET A 1 333 ? -25.820 21.998 25.763 1.00 91.75 333 MET A N 1
ATOM 2651 C CA . MET A 1 333 ? -27.038 21.175 25.771 1.00 91.75 333 MET A CA 1
ATOM 2652 C C . MET A 1 333 ? -28.147 21.697 24.850 1.00 91.75 333 MET A C 1
ATOM 2654 O O . MET A 1 333 ? -28.961 20.909 24.373 1.00 91.75 333 MET A O 1
ATOM 2658 N N . LYS A 1 334 ? -28.175 23.001 24.544 1.00 93.31 334 LYS A N 1
ATOM 2659 C CA . LYS A 1 334 ? -29.114 23.607 23.580 1.00 93.31 334 LYS A CA 1
ATOM 2660 C C . LYS A 1 334 ? -28.998 23.006 22.168 1.00 93.31 334 LYS A C 1
ATOM 2662 O O . LYS A 1 334 ? -29.955 23.097 21.400 1.00 93.31 334 LYS A O 1
ATOM 2667 N N . TYR A 1 335 ? -27.866 22.385 21.831 1.00 88.81 335 TYR A N 1
ATOM 2668 C CA . TYR A 1 335 ? -27.657 21.680 20.562 1.00 88.81 335 TYR A CA 1
ATOM 2669 C C . TYR A 1 335 ? -27.660 20.145 20.707 1.00 88.81 335 TYR A C 1
ATOM 2671 O O . TYR A 1 335 ? -27.206 19.454 19.802 1.00 88.81 335 TYR A O 1
ATOM 2679 N N . ASN A 1 336 ? -28.203 19.619 21.815 1.00 89.31 336 ASN A N 1
ATOM 2680 C CA . ASN A 1 336 ? -28.238 18.194 22.186 1.00 89.31 336 ASN A CA 1
ATOM 2681 C C . ASN A 1 336 ? -26.858 17.529 22.367 1.00 89.31 336 ASN A C 1
ATOM 2683 O O . ASN A 1 336 ? -26.762 16.306 22.343 1.00 89.31 336 ASN A O 1
ATOM 2687 N N . ILE A 1 337 ? -25.803 18.318 22.58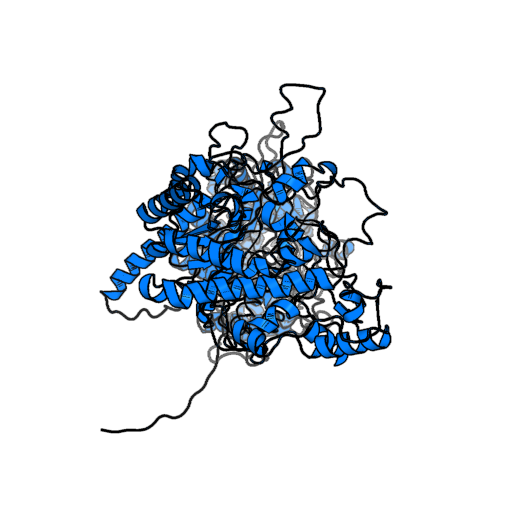6 1.00 87.00 337 ILE A N 1
ATOM 2688 C CA . ILE A 1 337 ? -24.448 17.813 22.831 1.00 87.00 337 ILE A CA 1
ATOM 2689 C C . ILE A 1 337 ? -24.303 17.464 24.323 1.00 87.00 337 ILE A C 1
ATOM 2691 O O . ILE A 1 337 ? -24.795 18.188 25.193 1.00 87.00 337 ILE A O 1
ATOM 2695 N N . THR A 1 338 ? -23.635 16.354 24.634 1.00 89.19 338 THR A N 1
ATOM 2696 C CA . THR A 1 338 ? -23.464 15.844 26.006 1.00 89.19 338 THR A CA 1
ATOM 2697 C C . THR A 1 338 ? -22.224 16.447 26.687 1.00 89.19 338 THR A C 1
ATOM 2699 O O . THR A 1 338 ? -21.117 16.246 26.187 1.00 89.19 338 THR A O 1
ATOM 2702 N N . PRO A 1 339 ? -22.350 17.158 27.827 1.00 91.50 339 PRO A N 1
ATOM 2703 C CA . PRO A 1 339 ? -21.207 17.729 28.542 1.00 91.50 339 PRO A CA 1
ATOM 2704 C C . PRO A 1 339 ? -20.546 16.723 29.505 1.00 91.50 339 PRO A C 1
ATOM 2706 O O . PRO A 1 339 ? -21.217 16.142 30.365 1.00 91.50 339 PRO A O 1
ATOM 2709 N N . ILE A 1 340 ? -19.220 16.582 29.413 1.00 89.62 340 ILE A N 1
ATOM 2710 C CA . ILE A 1 340 ? -18.373 15.773 30.311 1.00 89.62 340 ILE A CA 1
ATOM 2711 C C . ILE A 1 340 ? -17.317 16.658 30.979 1.00 89.62 340 ILE A C 1
ATOM 2713 O O . ILE A 1 340 ? -16.693 17.489 30.319 1.00 89.62 340 ILE A O 1
ATOM 2717 N N . VAL A 1 341 ? -17.117 16.490 32.292 1.00 93.06 341 VAL A N 1
ATOM 2718 C CA . VAL A 1 341 ? -16.422 17.492 33.119 1.00 93.06 341 VAL A CA 1
ATOM 2719 C C . VAL A 1 341 ? -15.260 16.917 33.930 1.00 93.06 341 VAL A C 1
ATOM 2721 O O . VAL A 1 341 ? -15.452 16.065 34.797 1.00 93.06 341 VAL A O 1
ATOM 2724 N N . GLY A 1 342 ? -14.059 17.455 33.703 1.00 88.56 342 GLY A N 1
ATOM 2725 C CA . GLY A 1 342 ? -12.907 17.317 34.599 1.00 88.56 342 GLY A CA 1
ATOM 2726 C C . GLY A 1 342 ? -12.986 18.283 35.786 1.00 88.56 342 GLY A C 1
ATOM 2727 O O . GLY A 1 342 ? -13.256 19.464 35.600 1.00 88.56 342 GLY A O 1
ATOM 2728 N N . ILE A 1 343 ? -12.751 17.791 37.001 1.00 91.31 343 ILE A N 1
ATOM 2729 C CA . ILE A 1 343 ? -12.819 18.552 38.259 1.00 91.31 343 ILE A CA 1
ATOM 2730 C C . ILE A 1 343 ? -11.464 19.191 38.587 1.00 91.31 343 ILE A C 1
ATOM 2732 O O . ILE A 1 343 ? -11.427 20.343 39.013 1.00 91.31 343 ILE A O 1
ATOM 2736 N N . TYR A 1 344 ? -10.364 18.466 38.368 1.00 87.44 344 TYR A N 1
ATOM 2737 C CA . TYR A 1 344 ? -8.999 18.962 38.539 1.00 87.44 344 TYR A CA 1
ATOM 2738 C C . TYR A 1 344 ? -8.114 18.593 37.355 1.00 87.44 344 TYR A C 1
ATOM 2740 O O . TYR A 1 344 ? -8.061 17.424 36.957 1.00 87.44 344 TYR A O 1
ATOM 2748 N N . HIS A 1 345 ? -7.358 19.567 36.851 1.00 82.00 345 HIS A N 1
ATOM 2749 C CA . HIS A 1 345 ? -6.379 19.340 35.796 1.00 82.00 345 HIS A CA 1
ATOM 2750 C C . HIS A 1 345 ? -5.127 20.204 36.043 1.00 82.00 345 HIS A C 1
ATOM 2752 O O . HIS A 1 345 ? -4.899 21.227 35.408 1.00 82.00 345 HIS A O 1
ATOM 2758 N N . TRP A 1 346 ? -4.328 19.767 37.023 1.00 77.19 346 TRP A N 1
ATOM 2759 C CA . TRP A 1 346 ? -3.014 20.299 37.444 1.00 77.19 346 TRP A CA 1
ATOM 2760 C C . TRP A 1 346 ? -2.994 21.760 37.942 1.00 77.19 346 TRP A C 1
ATOM 2762 O O . TRP A 1 346 ? -1.921 22.305 38.203 1.00 77.19 346 TRP A O 1
ATOM 2772 N N . ASP A 1 347 ? -4.150 22.395 38.124 1.00 74.44 347 ASP A N 1
ATOM 2773 C CA . ASP A 1 347 ? -4.301 23.820 38.425 1.00 74.44 347 ASP A CA 1
ATOM 2774 C C . ASP A 1 347 ? -4.552 24.109 39.920 1.00 74.44 347 ASP A C 1
ATOM 2776 O O . ASP A 1 347 ? -5.484 24.819 40.290 1.00 74.44 347 ASP A O 1
ATOM 2780 N N . LEU A 1 348 ? -3.724 23.556 40.817 1.00 78.62 348 LEU A N 1
ATOM 2781 C CA . LEU A 1 348 ? -3.902 23.716 42.270 1.00 78.62 348 LEU A CA 1
ATOM 2782 C C . LEU A 1 348 ? -3.902 25.203 42.697 1.00 78.62 348 LEU A C 1
ATOM 2784 O O . LEU A 1 348 ? -2.960 25.926 42.348 1.00 78.62 348 LEU A O 1
ATOM 2788 N N . PRO A 1 349 ? -4.879 25.664 43.511 1.00 80.25 349 PRO A N 1
ATOM 2789 C CA . PRO A 1 349 ? -4.840 26.994 44.113 1.00 80.25 349 PRO A CA 1
ATOM 2790 C C . PRO A 1 349 ? -3.575 27.168 44.962 1.00 80.25 349 PRO A C 1
ATOM 2792 O O . PRO A 1 349 ? -3.306 26.382 45.876 1.00 80.25 349 PRO A O 1
ATOM 2795 N N . GLN A 1 350 ? -2.808 28.226 44.700 1.00 74.31 350 GLN A N 1
ATOM 2796 C CA . GLN A 1 350 ? -1.492 28.462 45.302 1.00 74.31 350 GLN A CA 1
ATOM 2797 C C . GLN A 1 350 ? -1.548 28.511 46.837 1.00 74.31 350 GLN A C 1
ATOM 2799 O O . GLN A 1 350 ? -0.637 28.024 47.505 1.00 74.31 350 GLN A O 1
ATOM 2804 N N . LYS A 1 351 ? -2.647 29.008 47.413 1.00 70.88 351 LYS A N 1
ATOM 2805 C CA . LYS A 1 351 ? -2.863 29.056 48.868 1.00 70.88 351 LYS A CA 1
ATOM 2806 C C . LYS A 1 351 ? -2.961 27.669 49.525 1.00 70.88 351 LYS A C 1
ATOM 2808 O O . LYS A 1 351 ? -2.597 27.524 50.687 1.00 70.88 351 LYS A O 1
ATOM 2813 N N . LEU A 1 352 ? -3.395 26.630 48.802 1.00 76.19 352 LEU A N 1
ATOM 2814 C CA . LEU A 1 352 ? -3.340 25.251 49.313 1.00 76.19 352 LEU A CA 1
ATOM 2815 C C . LEU A 1 352 ? -1.913 24.691 49.238 1.00 76.19 352 LEU A C 1
ATOM 2817 O O . LEU A 1 352 ? -1.480 23.976 50.141 1.00 76.19 352 LEU A O 1
ATOM 2821 N N . GLN A 1 353 ? -1.149 25.065 48.207 1.00 79.06 353 GLN A N 1
ATOM 2822 C CA . GLN A 1 353 ? 0.262 24.692 48.077 1.00 79.06 353 GLN A CA 1
ATOM 2823 C C . GLN A 1 353 ? 1.152 25.351 49.144 1.00 79.06 353 GLN A C 1
ATOM 2825 O O . GLN A 1 353 ? 2.058 24.698 49.658 1.00 79.06 353 GLN A O 1
ATOM 2830 N N . GLU A 1 354 ? 0.870 26.598 49.536 1.00 74.69 354 GLU A N 1
ATOM 2831 C CA . GLU A 1 354 ? 1.520 27.276 50.676 1.00 74.69 354 GLU A CA 1
ATOM 2832 C C . GLU A 1 354 ? 1.338 26.508 51.996 1.00 74.69 354 GLU A C 1
ATOM 2834 O O . GLU A 1 354 ? 2.214 26.532 52.858 1.00 74.69 354 GLU A O 1
ATOM 2839 N N . LEU A 1 355 ? 0.227 25.779 52.134 1.00 75.31 355 LEU A N 1
ATOM 2840 C CA . LEU A 1 355 ? -0.072 24.912 53.276 1.00 75.31 355 LEU A CA 1
ATOM 2841 C C . LEU A 1 355 ? 0.486 23.481 53.114 1.00 75.31 355 LEU A C 1
ATOM 2843 O O . LEU A 1 355 ? 0.152 22.608 53.912 1.00 75.31 355 LEU A O 1
ATOM 2847 N N . GLY A 1 356 ? 1.326 23.224 52.103 1.00 69.31 356 GLY A N 1
ATOM 2848 C CA . GLY A 1 356 ? 1.951 21.924 51.812 1.00 69.31 356 GLY A CA 1
ATOM 2849 C C . GLY A 1 356 ? 1.343 21.153 50.630 1.00 69.31 356 GLY A C 1
ATOM 2850 O O . GLY A 1 356 ? 1.872 20.104 50.249 1.00 69.31 356 GLY A O 1
ATOM 2851 N N . GLY A 1 357 ? 0.261 21.657 50.027 1.00 83.81 357 GLY A N 1
ATOM 2852 C CA . GLY A 1 357 ? -0.386 21.057 48.858 1.00 83.81 357 GLY A CA 1
ATOM 2853 C C . GLY A 1 357 ? -0.773 19.599 49.088 1.00 83.81 357 GLY A C 1
ATOM 2854 O O . GLY A 1 357 ? -1.240 19.239 50.167 1.00 83.81 357 GLY A O 1
ATOM 2855 N N . PHE A 1 358 ? -0.515 18.737 48.102 1.00 84.12 358 PHE A N 1
ATOM 2856 C CA . PHE A 1 358 ? -0.818 17.310 48.213 1.00 84.12 358 PHE A CA 1
ATOM 2857 C C . PHE A 1 358 ? 0.016 16.567 49.272 1.00 84.12 358 PHE A C 1
ATOM 2859 O O . PHE A 1 358 ? -0.366 15.470 49.662 1.00 84.12 358 PHE A O 1
ATOM 2866 N N . THR A 1 359 ? 1.102 17.131 49.817 1.00 82.38 359 THR A N 1
ATOM 2867 C CA . THR A 1 359 ? 1.816 16.491 50.947 1.00 82.38 359 THR A CA 1
ATOM 2868 C C . THR A 1 359 ? 1.121 16.692 52.300 1.00 82.38 359 THR A C 1
ATOM 2870 O O . THR A 1 359 ? 1.388 15.942 53.239 1.00 82.38 359 THR A O 1
ATOM 2873 N N . ASN A 1 360 ? 0.185 17.645 52.402 1.00 83.44 360 ASN A N 1
ATOM 2874 C CA . ASN A 1 360 ? -0.625 17.868 53.597 1.00 83.44 360 ASN A CA 1
ATOM 2875 C C . ASN A 1 360 ? -1.917 17.022 53.538 1.00 83.44 360 ASN A C 1
ATOM 2877 O O . ASN A 1 360 ? -2.700 17.206 52.606 1.00 83.44 360 ASN A O 1
ATOM 2881 N N . PRO A 1 361 ? -2.211 16.153 54.527 1.00 80.88 361 PRO A N 1
ATOM 2882 C CA . PRO A 1 361 ? -3.423 15.325 54.521 1.00 80.88 361 PRO A CA 1
ATOM 2883 C C . PRO A 1 361 ? -4.741 16.122 54.547 1.00 80.88 361 PRO A C 1
ATOM 2885 O O . PRO A 1 361 ? -5.778 15.580 54.175 1.00 80.88 361 PRO A O 1
ATOM 2888 N N . LEU A 1 362 ? -4.733 17.411 54.913 1.00 87.69 362 LEU A N 1
ATOM 2889 C CA . LEU A 1 362 ? -5.923 18.272 54.826 1.00 87.69 362 LEU A CA 1
ATOM 2890 C C . LEU A 1 362 ? -6.400 18.518 53.381 1.00 87.69 362 LEU A C 1
ATOM 2892 O O . LEU A 1 362 ? -7.560 18.885 53.188 1.00 87.69 362 LEU A O 1
ATOM 2896 N N . ILE A 1 363 ? -5.563 18.249 52.366 1.00 90.50 363 ILE A N 1
ATOM 2897 C CA . ILE A 1 363 ? -5.961 18.304 50.949 1.00 90.50 363 ILE A CA 1
ATOM 2898 C C . ILE A 1 363 ? -7.149 17.385 50.636 1.00 90.50 363 ILE A C 1
ATOM 2900 O O . ILE A 1 363 ? -7.935 17.689 49.744 1.00 90.50 363 ILE A O 1
ATOM 2904 N N . VAL A 1 364 ? -7.312 16.301 51.405 1.00 91.06 364 VAL A N 1
ATOM 2905 C CA . VAL A 1 364 ? -8.437 15.364 51.307 1.00 91.06 364 VAL A CA 1
ATOM 2906 C C . VAL A 1 364 ? -9.755 16.087 51.560 1.00 91.06 364 VAL A C 1
ATOM 2908 O O . VAL A 1 364 ? -10.653 16.044 50.725 1.00 91.06 364 VAL A O 1
ATOM 2911 N N . THR A 1 365 ? -9.841 16.815 52.675 1.00 88.50 365 THR A N 1
ATOM 2912 C CA . THR A 1 365 ? -11.026 17.596 53.046 1.00 88.50 365 THR A CA 1
ATOM 2913 C C . THR A 1 365 ? -11.247 18.760 52.083 1.00 88.50 365 THR A C 1
ATOM 2915 O O . THR A 1 365 ? -12.369 18.970 51.637 1.00 88.50 365 THR A O 1
ATOM 2918 N N . TRP A 1 366 ? -10.188 19.485 51.699 1.00 90.44 366 TRP A N 1
ATOM 2919 C CA . TRP A 1 366 ? -10.308 20.617 50.768 1.00 90.44 366 TRP A CA 1
ATOM 2920 C C . TRP A 1 366 ? -10.788 20.188 49.373 1.00 90.44 366 TRP A C 1
ATOM 2922 O O . TRP A 1 366 ? -11.580 20.898 48.752 1.00 90.44 366 TRP A O 1
ATOM 2932 N N . PHE A 1 367 ? -10.355 19.022 48.886 1.00 94.25 367 PHE A N 1
ATOM 2933 C CA . PHE A 1 367 ? -10.823 18.478 47.612 1.00 94.25 367 PHE A CA 1
ATOM 2934 C C . PHE A 1 367 ? -12.226 17.860 47.708 1.00 94.25 367 PHE A C 1
ATOM 2936 O O . PHE A 1 367 ? -13.012 18.022 46.775 1.00 94.25 367 PHE A O 1
ATOM 2943 N N . GLU A 1 368 ? -12.582 17.216 48.827 1.00 93.38 368 GLU A N 1
ATOM 2944 C CA . GLU A 1 368 ? -13.961 16.775 49.083 1.00 93.38 368 GLU A CA 1
ATOM 2945 C C . GLU A 1 368 ? -14.925 17.971 49.038 1.00 93.38 368 GLU A C 1
ATOM 2947 O O . GLU A 1 368 ? -15.903 17.950 48.292 1.00 93.38 368 GLU A O 1
ATOM 2952 N N . ASP A 1 369 ? -14.611 19.042 49.770 1.00 91.50 369 ASP A N 1
ATOM 2953 C CA . ASP A 1 369 ? -15.372 20.293 49.797 1.00 91.50 369 ASP A CA 1
ATOM 2954 C C . ASP A 1 369 ? -15.493 20.937 48.403 1.00 91.50 369 ASP A C 1
ATOM 2956 O O . ASP A 1 369 ? -16.564 21.420 48.022 1.00 91.50 369 ASP A O 1
ATOM 2960 N N . TYR A 1 370 ? -14.424 20.910 47.602 1.00 94.31 370 TYR A N 1
ATOM 2961 C CA . TYR A 1 370 ? -14.451 21.393 46.221 1.00 94.31 370 TYR A CA 1
ATOM 2962 C C . TYR A 1 370 ? -15.353 20.537 45.319 1.00 94.31 370 TYR A C 1
ATOM 2964 O O . TYR A 1 370 ? -16.253 21.069 44.662 1.00 94.31 370 TYR A O 1
ATOM 2972 N N . ALA A 1 371 ? -15.181 19.214 45.329 1.00 95.44 371 ALA A N 1
ATOM 2973 C CA . ALA A 1 371 ? -16.005 18.291 44.553 1.00 95.44 371 ALA A CA 1
ATOM 2974 C C . ALA A 1 371 ? -17.493 18.395 44.951 1.00 95.44 371 ALA A C 1
ATOM 2976 O O . ALA A 1 371 ? -18.373 18.440 44.091 1.00 95.44 371 ALA A O 1
ATOM 2977 N N . ARG A 1 372 ? -17.780 18.567 46.248 1.00 94.25 372 ARG A N 1
ATOM 2978 C CA . ARG A 1 372 ? -19.114 18.823 46.818 1.00 94.25 372 ARG A CA 1
ATOM 2979 C C . ARG A 1 372 ? -19.756 20.098 46.259 1.00 94.25 372 ARG A C 1
ATOM 2981 O O . ARG A 1 372 ? -20.954 20.100 45.964 1.00 94.25 372 ARG A O 1
ATOM 2988 N N . VAL A 1 373 ? -18.980 21.170 46.068 1.00 93.81 373 VAL A N 1
ATOM 2989 C CA . VAL A 1 373 ? -19.433 22.396 45.383 1.00 93.81 373 VAL A CA 1
ATOM 2990 C C . VAL A 1 373 ? -19.685 22.135 43.893 1.00 93.81 373 VAL A C 1
ATOM 2992 O O . VAL A 1 373 ? -20.708 22.582 43.371 1.00 93.81 373 VAL A O 1
ATOM 2995 N N . VAL A 1 374 ? -18.817 21.382 43.216 1.00 95.88 374 VAL A N 1
ATOM 2996 C CA . VAL A 1 374 ? -18.946 21.043 41.787 1.00 95.88 374 VAL A CA 1
ATOM 2997 C C . VAL A 1 374 ? -20.207 20.219 41.500 1.00 95.88 374 VAL A C 1
ATOM 2999 O O . VAL A 1 374 ? -21.061 20.656 40.722 1.00 95.88 374 VAL A O 1
ATOM 3002 N N . PHE A 1 375 ? -20.392 19.072 42.161 1.00 96.50 375 PHE A N 1
ATOM 3003 C CA . PHE A 1 375 ? -21.540 18.188 41.917 1.00 96.50 375 PHE A CA 1
ATOM 3004 C C . PHE A 1 375 ? -22.877 18.891 42.177 1.00 96.50 375 PHE A C 1
ATOM 3006 O O . PHE A 1 375 ? -23.823 18.736 41.402 1.00 96.50 375 PHE A O 1
ATOM 3013 N N . LYS A 1 376 ? -22.938 19.728 43.221 1.00 94.62 376 LYS A N 1
ATOM 3014 C CA . LYS A 1 376 ? -24.128 20.504 43.594 1.00 94.62 376 LYS A CA 1
ATOM 3015 C C . LYS A 1 376 ? -24.542 21.552 42.555 1.00 94.62 376 LYS A C 1
ATOM 3017 O O . LYS A 1 376 ? -25.729 21.852 42.468 1.00 94.62 376 LYS A O 1
ATOM 3022 N N . ASN A 1 377 ? -23.600 22.125 41.801 1.00 94.88 377 ASN A N 1
ATOM 3023 C CA . ASN A 1 377 ? -23.878 23.225 40.867 1.00 94.88 377 ASN A CA 1
ATOM 3024 C C . ASN A 1 377 ? -24.032 22.793 39.398 1.00 94.88 377 ASN A C 1
ATOM 3026 O O . ASN A 1 377 ? -24.546 23.583 38.603 1.00 94.88 377 ASN A O 1
ATOM 3030 N N . PHE A 1 378 ? -23.585 21.583 39.032 1.00 96.75 378 PHE A N 1
ATOM 3031 C CA . PHE A 1 378 ? -23.517 21.150 37.626 1.00 96.75 378 PHE A CA 1
ATOM 3032 C C . PHE A 1 378 ? -24.070 19.741 37.340 1.00 96.75 378 PHE A C 1
ATOM 3034 O O . PHE A 1 378 ? -24.428 19.451 36.197 1.00 96.75 378 PHE A O 1
ATOM 3041 N N . GLY A 1 379 ? -24.138 18.845 38.332 1.00 92.88 379 GLY A N 1
ATOM 3042 C CA . GLY A 1 379 ? -24.491 17.431 38.114 1.00 92.88 379 GLY A CA 1
ATOM 3043 C C . GLY A 1 379 ? -25.979 17.157 37.852 1.00 92.88 379 GLY A C 1
ATOM 3044 O O . GLY A 1 379 ? -26.367 16.054 37.460 1.00 92.88 379 GLY A O 1
ATOM 3045 N N . ASP A 1 380 ? -26.837 18.168 37.993 1.00 90.75 380 ASP A N 1
ATOM 3046 C CA . ASP A 1 380 ? -28.212 18.118 37.493 1.00 90.75 380 ASP A CA 1
ATOM 3047 C C . ASP A 1 380 ? -28.245 17.915 35.965 1.00 90.75 380 ASP A C 1
ATOM 3049 O O . ASP A 1 380 ? -29.078 17.157 35.464 1.00 90.75 380 ASP A O 1
ATOM 3053 N N . ARG A 1 381 ? -27.269 18.488 35.247 1.00 94.19 381 ARG A N 1
ATOM 3054 C CA . ARG A 1 381 ? -27.105 18.405 33.785 1.00 94.19 381 ARG A CA 1
ATOM 3055 C C . ARG A 1 381 ? -25.949 17.504 33.351 1.00 94.19 381 ARG A C 1
ATOM 3057 O O . ARG A 1 381 ? -26.134 16.675 32.467 1.00 94.19 381 ARG A O 1
ATOM 3064 N N . VAL A 1 382 ? -24.788 17.612 33.994 1.00 94.06 382 VAL A N 1
ATOM 3065 C CA . VAL A 1 382 ? -23.606 16.782 33.707 1.00 94.06 382 VAL A CA 1
ATOM 3066 C C . VAL A 1 382 ? -23.832 15.358 34.217 1.00 94.06 382 VAL A C 1
ATOM 3068 O O . VAL A 1 382 ? -24.208 15.164 35.373 1.00 94.06 382 VAL A O 1
ATOM 3071 N N . LYS A 1 383 ? -23.598 14.353 33.363 1.00 88.38 383 LYS A N 1
ATOM 3072 C CA . LYS A 1 383 ? -23.769 12.924 33.705 1.00 88.38 383 LYS A CA 1
ATOM 3073 C C . LYS A 1 383 ? -22.465 12.145 33.825 1.00 88.38 383 LYS A C 1
ATOM 3075 O O . LYS A 1 383 ? -22.497 10.962 34.154 1.00 88.38 383 LYS A O 1
ATOM 3080 N N . MET A 1 384 ? -21.330 12.806 33.619 1.00 90.06 384 MET A N 1
ATOM 3081 C CA . MET A 1 384 ? -20.020 12.177 33.675 1.00 90.06 384 MET A CA 1
ATOM 3082 C C . MET A 1 384 ? -18.965 13.145 34.215 1.00 90.06 384 MET A C 1
ATOM 3084 O O . MET A 1 384 ? -18.718 14.205 33.632 1.00 90.06 384 MET A O 1
ATOM 3088 N N . PHE A 1 385 ? -18.361 12.759 35.336 1.00 93.69 385 PHE A N 1
ATOM 3089 C CA . PHE A 1 385 ? -17.348 13.516 36.060 1.00 93.69 385 PHE A CA 1
ATOM 3090 C C . PHE A 1 385 ? -16.017 12.765 36.126 1.00 93.69 385 PHE A C 1
ATOM 3092 O O . PHE A 1 385 ? -15.965 11.543 36.266 1.00 93.69 385 PHE A O 1
ATOM 3099 N N . ILE A 1 386 ? -14.938 13.535 36.066 1.00 91.00 386 ILE A N 1
ATOM 3100 C CA . ILE A 1 386 ? -13.547 13.087 36.056 1.00 91.00 386 ILE A CA 1
ATOM 3101 C C . ILE A 1 386 ? -12.822 13.826 37.189 1.00 91.00 386 ILE A C 1
ATOM 3103 O O . ILE A 1 386 ? -12.693 15.044 37.127 1.00 91.00 386 ILE A O 1
ATOM 3107 N N . THR A 1 387 ? -12.374 13.150 38.249 1.00 90.81 387 THR A N 1
ATOM 3108 C CA . THR A 1 387 ? -11.897 13.847 39.462 1.00 90.81 387 THR A CA 1
ATOM 3109 C C . THR A 1 387 ? -10.533 14.515 39.288 1.00 90.81 387 THR A C 1
ATOM 3111 O O . THR A 1 387 ? -10.369 15.663 39.677 1.00 90.81 387 THR A O 1
ATOM 3114 N N . PHE A 1 388 ? -9.563 13.815 38.699 1.00 87.19 388 PHE A N 1
ATOM 3115 C CA . PHE A 1 388 ? -8.202 14.305 38.449 1.00 87.19 388 PHE A CA 1
ATOM 3116 C C . PHE A 1 388 ? -7.778 13.853 37.054 1.00 87.19 388 PHE A C 1
ATOM 3118 O O . PHE A 1 388 ? -8.003 12.683 36.758 1.00 87.19 388 PHE A O 1
ATOM 3125 N N . ASN A 1 389 ? -7.147 14.721 36.255 1.00 81.44 389 ASN A N 1
ATOM 3126 C CA . ASN A 1 389 ? -6.254 14.308 35.165 1.00 81.44 389 ASN A CA 1
ATOM 3127 C C . ASN A 1 389 ? -4.860 14.046 35.761 1.00 81.44 389 ASN A C 1
ATOM 3129 O O . ASN A 1 389 ? -4.256 14.944 36.340 1.00 81.44 389 ASN A O 1
ATOM 3133 N N . GLU A 1 390 ? -4.354 12.829 35.610 1.00 76.44 390 GLU A N 1
ATOM 3134 C CA . GLU A 1 390 ? -2.944 12.444 35.749 1.00 76.44 390 GLU A CA 1
ATOM 3135 C C . GLU A 1 390 ? -2.277 12.547 37.151 1.00 76.44 390 GLU A C 1
ATOM 3137 O O . GLU A 1 390 ? -1.168 13.082 37.256 1.00 76.44 390 GLU A O 1
ATOM 3142 N N . PRO A 1 391 ? -2.842 12.014 38.263 1.00 78.62 391 PRO A N 1
ATOM 3143 C CA . PRO A 1 391 ? -2.163 11.915 39.570 1.00 78.62 391 PRO A CA 1
ATOM 3144 C C . PRO A 1 391 ? -0.691 11.489 39.588 1.00 78.62 391 PRO A C 1
ATOM 3146 O O . PRO A 1 391 ? 0.048 11.945 40.463 1.00 78.62 391 PRO A O 1
ATOM 3149 N N . ARG A 1 392 ? -0.239 10.644 38.653 1.00 73.00 392 ARG A N 1
ATOM 3150 C CA . ARG A 1 392 ? 1.182 10.284 38.551 1.00 73.00 392 ARG A CA 1
ATOM 3151 C C . ARG A 1 392 ? 2.040 11.501 38.206 1.00 73.00 392 ARG A C 1
ATOM 3153 O O . ARG A 1 392 ? 3.037 11.735 38.878 1.00 73.00 392 ARG A O 1
ATOM 3160 N N . GLU A 1 393 ? 1.657 12.280 37.195 1.00 69.56 393 GLU A N 1
ATOM 3161 C CA . GLU A 1 393 ? 2.398 13.484 36.809 1.00 69.56 393 GLU A CA 1
ATOM 3162 C C . GLU A 1 393 ? 2.309 14.542 37.915 1.00 69.56 393 GLU A C 1
ATOM 3164 O O . GLU A 1 393 ? 3.327 15.118 38.291 1.00 69.56 393 GLU A O 1
ATOM 3169 N N . ILE A 1 394 ? 1.120 14.720 38.506 1.00 77.50 394 ILE A N 1
ATOM 3170 C CA . ILE A 1 394 ? 0.888 15.643 39.630 1.00 77.50 394 ILE A CA 1
ATOM 3171 C C . ILE A 1 394 ? 1.851 15.360 40.794 1.00 77.50 394 ILE A C 1
ATOM 3173 O O . ILE A 1 394 ? 2.450 16.289 41.335 1.00 77.50 394 ILE A O 1
ATOM 3177 N N . CYS A 1 395 ? 2.017 14.093 41.188 1.00 78.44 395 CYS A N 1
ATOM 3178 C CA . CYS A 1 395 ? 2.854 13.753 42.336 1.00 78.44 395 CYS A CA 1
ATOM 3179 C C . CYS A 1 395 ? 4.336 13.556 42.005 1.00 78.44 395 CYS A C 1
ATOM 3181 O O . CYS A 1 395 ? 5.181 13.984 42.790 1.00 78.44 395 CYS A O 1
ATOM 3183 N N . LEU A 1 396 ? 4.676 12.924 40.881 1.00 67.19 396 LEU A N 1
ATOM 3184 C CA . LEU A 1 396 ? 6.069 12.626 40.549 1.00 67.19 396 LEU A CA 1
ATOM 3185 C C . LEU A 1 396 ? 6.780 13.854 39.975 1.00 67.19 396 LEU A C 1
ATOM 3187 O O . LEU A 1 396 ? 7.783 14.293 40.532 1.00 67.19 396 LEU A O 1
ATOM 3191 N N . GLU A 1 397 ? 6.223 14.460 38.927 1.00 64.88 397 GLU A N 1
ATOM 3192 C CA . GLU A 1 397 ? 6.827 15.626 38.273 1.00 64.88 397 GLU A CA 1
ATOM 3193 C C . GLU A 1 397 ? 6.730 16.898 39.129 1.00 64.88 397 GLU A C 1
ATOM 3195 O O . GLU A 1 397 ? 7.595 17.771 39.031 1.00 64.88 397 GLU A O 1
ATOM 3200 N N . GLY A 1 398 ? 5.712 16.970 39.997 1.00 64.12 398 GLY A N 1
ATOM 3201 C CA . GLY A 1 398 ? 5.490 18.066 40.941 1.00 64.12 398 GLY A CA 1
ATOM 3202 C C . GLY A 1 398 ? 6.336 18.023 42.222 1.00 64.12 398 GLY A C 1
ATOM 3203 O O . GLY A 1 398 ? 6.791 19.074 42.681 1.00 64.12 398 GLY A O 1
ATOM 3204 N N . TYR A 1 399 ? 6.548 16.835 42.812 1.00 69.69 399 TYR A N 1
ATOM 3205 C CA . TYR A 1 399 ? 7.172 16.680 44.144 1.00 69.69 399 TYR A CA 1
ATOM 3206 C C . TYR A 1 399 ? 8.407 15.752 44.182 1.00 69.69 399 TYR A C 1
ATOM 3208 O O . TYR A 1 399 ? 9.024 15.621 45.245 1.00 69.69 399 TYR A O 1
ATOM 3216 N N . GLY A 1 400 ? 8.779 15.112 43.065 1.00 57.00 400 GLY A N 1
ATOM 3217 C CA . GLY A 1 400 ? 9.912 14.178 42.973 1.00 57.00 400 GLY A CA 1
ATOM 3218 C C . GLY A 1 400 ? 10.991 14.555 41.948 1.00 57.00 400 GLY A C 1
ATOM 3219 O O . GLY A 1 400 ? 12.170 14.515 42.283 1.00 57.00 400 GLY A O 1
ATOM 3220 N N . SER A 1 401 ? 10.617 14.921 40.715 1.00 56.72 401 SER A N 1
ATOM 3221 C CA . SER A 1 401 ? 11.554 15.135 39.588 1.00 56.72 401 SER A CA 1
ATOM 3222 C C . SER A 1 401 ? 11.701 16.588 39.113 1.00 56.72 401 SER A C 1
ATOM 3224 O O . SER A 1 401 ? 12.427 16.826 38.155 1.00 56.72 401 SER A O 1
ATOM 3226 N N . VAL A 1 402 ? 11.077 17.562 39.790 1.00 55.91 402 VAL A N 1
ATOM 3227 C CA . VAL A 1 402 ? 11.229 19.016 39.544 1.00 55.91 402 VAL A CA 1
ATOM 3228 C C . VAL A 1 402 ? 10.942 19.487 38.101 1.00 55.91 402 VAL A C 1
ATOM 3230 O O . VAL A 1 402 ? 11.563 20.438 37.634 1.00 55.91 402 VAL A O 1
ATOM 3233 N N . THR A 1 403 ? 9.980 18.866 37.401 1.00 54.66 403 THR A N 1
ATOM 3234 C CA . THR A 1 403 ? 9.666 19.187 35.983 1.00 54.66 403 THR A CA 1
ATOM 3235 C C . THR A 1 403 ? 8.311 19.878 35.766 1.00 54.66 403 THR A C 1
ATOM 3237 O O . THR A 1 403 ? 8.126 20.571 34.766 1.00 54.66 403 THR A O 1
ATOM 3240 N N . LYS A 1 404 ? 7.359 19.741 36.702 1.00 61.16 404 LYS A N 1
ATOM 3241 C CA . LYS A 1 404 ? 6.036 20.398 36.676 1.00 61.16 404 LYS A CA 1
ATOM 3242 C C . LYS A 1 404 ? 5.787 21.127 38.003 1.00 61.16 404 LYS A C 1
ATOM 3244 O O . LYS A 1 404 ? 6.391 20.787 39.020 1.00 61.16 404 LYS A O 1
ATOM 3249 N N . ALA A 1 405 ? 4.914 22.139 38.032 1.00 49.91 405 ALA A N 1
ATOM 3250 C CA . ALA A 1 405 ? 4.582 22.818 39.290 1.00 49.91 405 ALA A CA 1
ATOM 3251 C C . ALA A 1 405 ? 4.029 21.807 40.325 1.00 49.91 405 ALA A C 1
ATOM 3253 O O . ALA A 1 405 ? 3.237 20.939 39.951 1.00 49.91 405 ALA A O 1
ATOM 3254 N N . PRO A 1 406 ? 4.408 21.894 41.617 1.00 60.94 406 PRO A N 1
ATOM 3255 C CA . PRO A 1 406 ? 5.098 23.012 42.273 1.00 60.94 406 PRO A CA 1
ATOM 3256 C C . PRO A 1 406 ? 6.642 23.017 42.207 1.00 60.94 406 PRO A C 1
ATOM 3258 O O . PRO A 1 406 ? 7.236 23.882 42.843 1.00 60.94 406 PRO A O 1
ATOM 3261 N N . ILE A 1 407 ? 7.296 22.101 41.477 1.00 62.25 407 ILE A N 1
ATOM 3262 C CA . ILE A 1 407 ? 8.770 21.985 41.386 1.00 62.25 407 ILE A CA 1
ATOM 3263 C C . ILE A 1 407 ? 9.413 21.887 42.788 1.00 62.25 407 ILE A C 1
ATOM 3265 O O . ILE A 1 407 ? 10.238 22.700 43.206 1.00 62.25 407 ILE A O 1
ATOM 3269 N N . LEU A 1 408 ? 9.016 20.864 43.550 1.00 61.50 408 LEU A N 1
ATOM 3270 C CA . LEU A 1 408 ? 9.610 20.549 44.852 1.00 61.50 408 LEU A CA 1
ATOM 3271 C C . LEU A 1 408 ? 10.507 19.311 44.761 1.00 61.50 408 LEU A C 1
ATOM 3273 O O . LEU A 1 408 ? 10.065 18.249 44.343 1.00 61.50 408 LEU A O 1
ATOM 3277 N N . ASN A 1 409 ? 11.758 19.435 45.209 1.00 58.78 409 ASN A N 1
ATOM 3278 C CA . ASN A 1 409 ? 12.678 18.306 45.370 1.00 58.78 409 ASN A CA 1
ATOM 3279 C C . ASN A 1 409 ? 12.499 17.706 46.774 1.00 58.78 409 ASN A C 1
ATOM 3281 O O . ASN A 1 409 ? 13.202 18.081 47.716 1.00 58.78 409 ASN A O 1
ATOM 3285 N N . SER A 1 410 ? 11.496 16.840 46.938 1.00 56.03 410 SER A N 1
ATOM 3286 C CA . SER A 1 410 ? 11.276 16.118 48.194 1.00 56.03 410 SER A CA 1
ATOM 3287 C C . SER A 1 410 ? 11.965 14.751 48.179 1.00 56.03 410 SER A C 1
ATOM 3289 O O . SER A 1 410 ? 12.143 14.132 47.132 1.00 56.03 410 SER A O 1
ATOM 3291 N N . THR A 1 411 ? 12.355 14.243 49.352 1.00 57.41 411 THR A N 1
ATOM 3292 C CA . THR A 1 411 ? 12.776 12.837 49.462 1.00 57.41 411 THR A CA 1
ATOM 3293 C C . THR A 1 411 ? 11.582 11.909 49.216 1.00 57.41 411 THR A C 1
ATOM 3295 O O . THR A 1 411 ? 10.437 12.355 49.222 1.00 57.41 411 THR A O 1
ATOM 3298 N N . ALA A 1 412 ? 11.834 10.600 49.083 1.00 55.06 412 ALA A N 1
ATOM 3299 C CA . ALA A 1 412 ? 10.831 9.542 48.869 1.00 55.06 412 ALA A CA 1
ATOM 3300 C C . ALA A 1 412 ? 9.481 9.748 49.587 1.00 55.06 412 ALA A C 1
ATOM 3302 O O . ALA A 1 412 ? 8.410 9.494 49.039 1.00 55.06 412 ALA A O 1
ATOM 3303 N N . VAL A 1 413 ? 9.559 10.229 50.830 1.00 62.78 413 VAL A N 1
ATOM 3304 C CA . VAL A 1 413 ? 8.431 10.486 51.722 1.00 62.78 413 VAL A CA 1
ATOM 3305 C C . VAL A 1 413 ? 7.442 11.502 51.137 1.00 62.78 413 VAL A C 1
ATOM 3307 O O . VAL A 1 413 ? 6.243 11.300 51.280 1.00 62.78 413 VAL A O 1
ATOM 3310 N N . GLY A 1 414 ? 7.891 12.569 50.469 1.00 65.69 414 GLY A N 1
ATOM 3311 C CA . GLY A 1 414 ? 6.996 13.606 49.941 1.00 65.69 414 GLY A CA 1
ATOM 3312 C C . GLY A 1 414 ? 6.162 13.122 48.754 1.00 65.69 414 GLY A C 1
ATOM 3313 O O . GLY A 1 414 ? 4.941 13.279 48.768 1.00 65.69 414 GLY A O 1
ATOM 3314 N N . THR A 1 415 ? 6.776 12.432 47.792 1.00 69.69 415 THR A N 1
ATOM 3315 C CA . THR A 1 415 ? 6.062 11.789 46.674 1.00 69.69 415 THR A CA 1
ATOM 3316 C C . THR A 1 415 ? 5.079 10.717 47.169 1.00 69.69 415 THR A C 1
ATOM 3318 O O . THR A 1 415 ? 3.926 10.705 46.738 1.00 69.69 415 THR A O 1
ATOM 3321 N N . TYR A 1 416 ? 5.469 9.877 48.140 1.00 67.81 416 TYR A N 1
ATOM 3322 C CA . TYR A 1 416 ? 4.565 8.895 48.765 1.00 67.81 416 TYR A CA 1
ATOM 3323 C C . TYR A 1 416 ? 3.436 9.531 49.605 1.00 67.81 416 TYR A C 1
ATOM 3325 O O . TYR A 1 416 ? 2.337 8.978 49.669 1.00 67.81 416 TYR A O 1
ATOM 3333 N N . LEU A 1 417 ? 3.660 10.69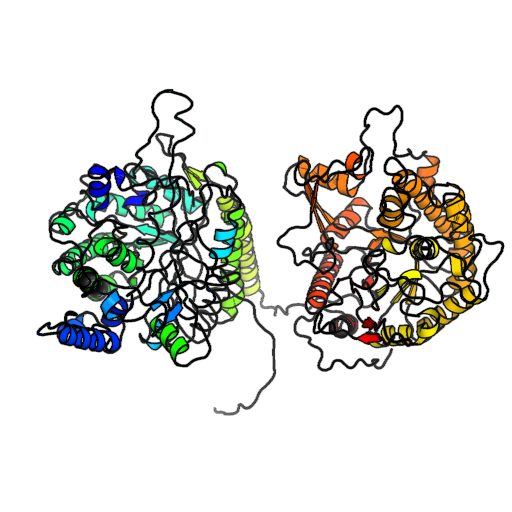2 50.232 1.00 72.88 417 LEU A N 1
ATOM 3334 C CA . LEU A 1 417 ? 2.600 11.444 50.917 1.00 72.88 417 LEU A CA 1
ATOM 3335 C C . LEU A 1 417 ? 1.630 12.075 49.915 1.00 72.88 417 LEU A C 1
ATOM 3337 O O . LEU A 1 417 ? 0.422 11.956 50.103 1.00 72.88 417 LEU A O 1
ATOM 3341 N N . CYS A 1 418 ? 2.139 12.661 48.824 1.00 80.75 418 CYS A N 1
ATOM 3342 C CA . CYS A 1 418 ? 1.311 13.112 47.705 1.00 80.75 418 CYS A CA 1
ATOM 3343 C C . CYS A 1 418 ? 0.441 11.966 47.173 1.00 80.75 418 CYS A C 1
ATOM 3345 O O . CYS A 1 418 ? -0.762 12.149 47.003 1.00 80.75 418 CYS A O 1
ATOM 3347 N N . ALA A 1 419 ? 1.020 10.766 47.016 1.00 76.81 419 ALA A N 1
ATOM 3348 C CA . ALA A 1 419 ? 0.284 9.559 46.660 1.00 76.81 419 ALA A CA 1
ATOM 3349 C C . ALA A 1 419 ? -0.861 9.281 47.643 1.00 76.81 419 ALA A C 1
ATOM 3351 O O . ALA A 1 419 ? -2.023 9.406 47.262 1.00 76.81 419 ALA A O 1
ATOM 3352 N N . LYS A 1 420 ? -0.566 8.974 48.918 1.00 78.44 420 LYS A N 1
ATOM 3353 C CA . LYS A 1 420 ? -1.600 8.615 49.910 1.00 78.44 420 LYS A CA 1
ATOM 3354 C C . LYS A 1 420 ? -2.712 9.668 49.984 1.00 78.44 420 LYS A C 1
ATOM 3356 O O . LYS A 1 420 ? -3.888 9.313 49.989 1.00 78.44 420 LYS A O 1
ATOM 3361 N N . ASN A 1 421 ? -2.355 10.949 49.990 1.00 84.56 421 ASN A N 1
ATOM 3362 C CA . ASN A 1 421 ? -3.313 12.037 50.150 1.00 84.56 421 ASN A CA 1
ATOM 3363 C C . ASN A 1 421 ? -4.171 12.285 48.897 1.00 84.56 421 ASN A C 1
ATOM 3365 O O . ASN A 1 421 ? -5.362 12.548 49.039 1.00 84.56 421 ASN A O 1
ATOM 3369 N N . LEU A 1 422 ? -3.625 12.178 47.679 1.00 91.56 422 LEU A N 1
ATOM 3370 C CA . LEU A 1 422 ? -4.419 12.332 46.450 1.00 91.56 422 LEU A CA 1
ATOM 3371 C C . LEU A 1 422 ? -5.422 11.176 46.306 1.00 91.56 422 LEU A C 1
ATOM 3373 O O . LEU A 1 422 ? -6.585 11.405 45.984 1.00 91.56 422 LEU A O 1
ATOM 3377 N N . LEU A 1 423 ? -5.023 9.948 46.647 1.00 82.00 423 LEU A N 1
ATOM 3378 C CA . LEU A 1 423 ? -5.921 8.785 46.660 1.00 82.00 423 LEU A CA 1
ATOM 3379 C C . LEU A 1 423 ? -7.060 8.957 47.668 1.00 82.00 423 LEU A C 1
ATOM 3381 O O . LEU A 1 423 ? -8.219 8.753 47.321 1.00 82.00 423 LEU A O 1
ATOM 3385 N N . MET A 1 424 ? -6.741 9.392 48.890 1.00 84.12 424 MET A N 1
ATOM 3386 C CA . MET A 1 424 ? -7.732 9.734 49.915 1.00 84.12 424 MET A CA 1
ATOM 3387 C C . MET A 1 424 ? -8.669 10.866 49.445 1.00 84.12 424 MET A C 1
ATOM 3389 O O . MET A 1 424 ? -9.868 10.818 49.708 1.00 84.12 424 MET A O 1
ATOM 3393 N N . ALA A 1 425 ? -8.153 11.865 48.720 1.00 89.56 425 ALA A N 1
ATOM 3394 C CA . ALA A 1 425 ? -8.945 12.957 48.150 1.00 89.56 425 ALA A CA 1
ATOM 3395 C C . ALA A 1 425 ? -9.900 12.461 47.050 1.00 89.56 425 ALA A C 1
ATOM 3397 O O . ALA A 1 425 ? -11.084 12.799 47.054 1.00 89.56 425 ALA A O 1
ATOM 3398 N N . HIS A 1 426 ? -9.415 11.606 46.145 1.00 93.75 426 HIS A N 1
ATOM 3399 C CA . HIS A 1 426 ? -10.255 10.930 45.160 1.00 93.75 426 HIS A CA 1
ATOM 3400 C C . HIS A 1 426 ? -11.346 10.093 45.836 1.00 93.75 426 HIS A C 1
ATOM 3402 O O . HIS A 1 426 ? -12.515 10.218 45.477 1.00 93.75 426 HIS A O 1
ATOM 3408 N N . ALA A 1 427 ? -10.973 9.312 46.854 1.00 84.69 427 ALA A N 1
ATOM 3409 C CA . ALA A 1 427 ? -11.883 8.478 47.627 1.00 84.69 427 ALA A CA 1
ATOM 3410 C C . ALA A 1 427 ? -13.029 9.286 48.242 1.00 84.69 427 ALA A C 1
ATOM 3412 O O . ALA A 1 427 ? -14.198 8.913 48.123 1.00 84.69 427 ALA A O 1
ATOM 3413 N N . ALA A 1 428 ? -12.696 10.424 48.855 1.00 88.69 428 ALA A N 1
ATOM 3414 C CA . ALA A 1 428 ? -13.667 11.336 49.437 1.00 88.69 428 ALA A CA 1
ATOM 3415 C C . ALA A 1 428 ? -14.611 11.909 48.363 1.00 88.69 428 ALA A C 1
ATOM 3417 O O . ALA A 1 428 ? -15.829 11.756 48.478 1.00 88.69 428 ALA A O 1
ATOM 3418 N N . ALA A 1 429 ? -14.067 12.473 47.277 1.00 93.31 429 ALA A N 1
ATOM 3419 C CA . ALA A 1 429 ? -14.847 13.025 46.165 1.00 93.31 429 ALA A CA 1
ATOM 3420 C C . ALA A 1 429 ? -15.770 11.986 45.497 1.00 93.31 429 ALA A C 1
ATOM 3422 O O . ALA A 1 429 ? -16.924 12.287 45.182 1.00 93.31 429 ALA A O 1
ATOM 3423 N N . TYR A 1 430 ? -15.297 10.752 45.323 1.00 93.38 430 TYR A N 1
ATOM 3424 C CA . TYR A 1 430 ? -16.108 9.650 44.817 1.00 93.38 430 TYR A CA 1
ATOM 3425 C C . TYR A 1 430 ? -17.247 9.292 45.780 1.00 93.38 430 TYR A C 1
ATOM 3427 O O . TYR A 1 430 ? -18.414 9.245 45.385 1.00 93.38 430 TYR A O 1
ATOM 3435 N N . HIS A 1 431 ? -16.936 9.072 47.059 1.00 90.25 431 HIS A N 1
ATOM 3436 C CA . HIS A 1 431 ? -17.929 8.619 48.027 1.00 90.25 431 HIS A CA 1
ATOM 3437 C C . HIS A 1 431 ? -19.005 9.662 48.338 1.00 90.25 431 HIS A C 1
ATOM 3439 O O . HIS A 1 431 ? -20.129 9.262 48.642 1.00 90.25 431 HIS A O 1
ATOM 3445 N N . ILE A 1 432 ? -18.718 10.965 48.240 1.00 92.81 432 ILE A N 1
ATOM 3446 C CA . ILE A 1 432 ? -19.776 11.983 48.323 1.00 92.81 432 ILE A CA 1
ATOM 3447 C C . ILE A 1 432 ? -20.660 11.972 47.074 1.00 92.81 432 ILE A C 1
ATOM 3449 O O . ILE A 1 432 ? -21.876 12.114 47.203 1.00 92.81 432 ILE A O 1
ATOM 3453 N N . TYR A 1 433 ? -20.092 11.742 45.880 1.00 93.38 433 TYR A N 1
ATOM 3454 C CA . TYR A 1 433 ? -20.882 11.633 44.656 1.00 93.38 433 TYR A CA 1
ATOM 3455 C C . TYR A 1 433 ? -21.859 10.466 44.759 1.00 93.38 433 TYR A C 1
ATOM 3457 O O . TYR A 1 433 ? -23.062 10.651 44.593 1.00 93.38 433 TYR A O 1
ATOM 3465 N N . ASP A 1 434 ? -21.349 9.289 45.113 1.00 90.56 434 ASP A N 1
ATOM 3466 C CA . ASP A 1 434 ? -22.122 8.056 45.215 1.00 90.56 434 ASP A CA 1
ATOM 3467 C C . ASP A 1 434 ? -23.252 8.137 46.260 1.00 90.56 434 ASP A C 1
ATOM 3469 O O . ASP A 1 434 ? -24.386 7.750 45.978 1.00 90.56 434 ASP A O 1
ATOM 3473 N N . LYS A 1 435 ? -22.970 8.703 47.443 1.00 89.88 435 LYS A N 1
ATOM 3474 C CA . LYS A 1 435 ? -23.921 8.752 48.570 1.00 89.88 435 LYS A CA 1
ATOM 3475 C C . LYS A 1 435 ? -24.945 9.883 48.472 1.00 89.88 435 LYS A C 1
ATOM 3477 O O . LYS A 1 435 ? -26.096 9.681 48.852 1.00 89.88 435 LYS A O 1
ATOM 3482 N N . GLU A 1 436 ? -24.539 11.070 48.023 1.00 93.88 436 GLU A N 1
ATOM 3483 C CA . GLU A 1 436 ? -25.367 12.284 48.120 1.00 93.88 436 GLU A CA 1
ATOM 3484 C C . GLU A 1 436 ? -25.941 12.736 46.772 1.00 93.88 436 GLU A C 1
ATOM 3486 O O . GLU A 1 436 ? -27.040 13.290 46.725 1.00 93.88 436 GLU A O 1
ATOM 3491 N N . PHE A 1 437 ? -25.228 12.492 45.668 1.00 94.00 437 PHE A N 1
ATOM 3492 C CA . PHE A 1 437 ? -25.556 13.078 44.368 1.00 94.00 437 PHE A CA 1
ATOM 3493 C C . PHE A 1 437 ? -26.103 12.052 43.369 1.00 94.00 437 PHE A C 1
ATOM 3495 O O . PHE A 1 437 ? -27.178 12.276 42.805 1.00 94.00 437 PHE A O 1
ATOM 3502 N N . ARG A 1 438 ? -25.447 10.897 43.193 1.00 93.12 438 ARG A N 1
ATOM 3503 C CA . ARG A 1 438 ? -25.821 9.855 42.220 1.00 93.12 438 ARG A CA 1
ATOM 3504 C C . ARG A 1 438 ? -27.300 9.433 42.295 1.00 93.12 438 ARG A C 1
ATOM 3506 O O . ARG A 1 438 ? -27.907 9.373 41.225 1.00 93.12 438 ARG A O 1
ATOM 3513 N N . PRO A 1 439 ? -27.936 9.250 43.476 1.00 92.12 439 PRO A N 1
ATOM 3514 C CA . PRO A 1 439 ? -29.352 8.867 43.568 1.00 92.12 439 PRO A CA 1
ATOM 3515 C C . PRO A 1 439 ? -30.342 9.902 43.009 1.00 92.12 439 PRO A C 1
ATOM 3517 O O . PRO A 1 439 ? -31.490 9.560 42.741 1.00 92.12 439 PRO A O 1
ATOM 3520 N N . SER A 1 440 ? -29.918 11.161 42.841 1.00 89.19 440 SER A N 1
ATOM 3521 C CA . SER A 1 440 ? -30.734 12.245 42.267 1.00 89.19 440 SER A CA 1
ATOM 3522 C C . SER A 1 440 ? -30.256 12.710 40.886 1.00 89.19 440 SER A C 1
ATOM 3524 O O . SER A 1 440 ? -31.043 13.255 40.115 1.00 89.19 440 SER A O 1
ATOM 3526 N N . GLN A 1 441 ? -28.979 12.489 40.562 1.00 92.44 441 GLN A N 1
ATOM 3527 C CA . GLN A 1 441 ? -28.337 12.981 39.341 1.00 92.44 441 GLN A CA 1
ATOM 3528 C C . GLN A 1 441 ? -28.157 11.912 38.258 1.00 92.44 441 GLN A C 1
ATOM 3530 O O . GLN A 1 441 ? -28.115 12.273 37.081 1.00 92.44 441 GLN A O 1
ATOM 3535 N N . ASN A 1 442 ? -28.080 10.630 38.634 1.00 89.00 442 ASN A N 1
ATOM 3536 C CA . ASN A 1 442 ? -27.921 9.475 37.743 1.00 89.00 442 ASN A CA 1
ATOM 3537 C C . ASN A 1 442 ? -26.760 9.624 36.731 1.00 89.00 442 ASN A C 1
ATOM 3539 O O . ASN A 1 442 ? -26.970 9.596 35.518 1.00 89.00 442 ASN A O 1
ATOM 3543 N N . GLY A 1 443 ? -25.540 9.816 37.246 1.00 85.69 443 GLY A N 1
ATOM 3544 C CA . GLY A 1 443 ? -24.302 9.917 36.463 1.00 85.69 443 GLY A CA 1
ATOM 3545 C C . GLY A 1 443 ? -23.150 9.051 36.998 1.00 85.69 443 GLY A C 1
ATOM 3546 O O . GLY A 1 443 ? -23.326 8.243 37.916 1.00 85.69 443 GLY A O 1
ATOM 3547 N N . GLN A 1 444 ? -21.967 9.221 36.407 1.00 87.00 444 GLN A N 1
ATOM 3548 C CA . GLN A 1 444 ? -20.730 8.474 36.693 1.00 87.00 444 GLN A CA 1
ATOM 3549 C C . GLN A 1 444 ? -19.608 9.421 37.171 1.00 87.00 444 GLN A C 1
ATOM 3551 O O . GLN A 1 444 ? -19.565 10.578 36.745 1.00 87.00 444 GLN A O 1
ATOM 3556 N N . CYS A 1 445 ? -18.706 8.953 38.042 1.00 88.56 445 CYS A N 1
ATOM 3557 C CA . CYS A 1 445 ? -17.620 9.748 38.634 1.00 88.56 445 CYS A CA 1
ATOM 3558 C C . CYS A 1 445 ? -16.396 8.887 39.014 1.00 88.56 445 CYS A C 1
ATOM 3560 O O . CYS A 1 445 ? -16.511 7.982 39.838 1.00 88.56 445 CYS A O 1
ATOM 3562 N N . GLY A 1 446 ? -15.209 9.190 38.480 1.00 83.31 446 GLY A N 1
ATOM 3563 C CA . GLY A 1 446 ? -13.981 8.427 38.758 1.00 83.31 446 GLY A CA 1
ATOM 3564 C C . GLY A 1 446 ? -12.689 9.162 38.378 1.00 83.31 446 GLY A C 1
ATOM 3565 O O . GLY A 1 446 ? -12.727 10.364 38.104 1.00 83.31 446 GLY A O 1
ATOM 3566 N N . ILE A 1 447 ? -11.541 8.472 38.405 1.00 84.12 447 ILE A N 1
ATOM 3567 C CA . ILE A 1 447 ? -10.208 9.065 38.215 1.00 84.12 447 ILE A CA 1
ATOM 3568 C C . ILE A 1 447 ? -9.552 8.745 36.872 1.00 84.12 447 ILE A C 1
ATOM 3570 O O . ILE A 1 447 ? -9.653 7.660 36.312 1.00 84.12 447 ILE A O 1
ATOM 3574 N N . THR A 1 448 ? -8.834 9.734 36.367 1.00 79.56 448 THR A N 1
ATOM 3575 C CA . THR A 1 448 ? -8.422 9.841 34.981 1.00 79.56 448 THR A CA 1
ATOM 3576 C C . THR A 1 448 ? -6.896 9.918 34.967 1.00 79.56 448 THR A C 1
ATOM 3578 O O . THR A 1 448 ? -6.311 10.873 35.467 1.00 79.56 448 THR A O 1
ATOM 3581 N N . ILE A 1 449 ? -6.240 8.851 34.514 1.00 70.19 449 ILE A N 1
ATOM 3582 C CA . ILE A 1 449 ? -4.782 8.695 34.570 1.00 70.19 449 ILE A CA 1
ATOM 3583 C C . ILE A 1 449 ? -4.309 7.884 33.322 1.00 70.19 449 ILE A C 1
ATOM 3585 O O . ILE A 1 449 ? -4.974 6.926 32.970 1.00 70.19 449 ILE A O 1
ATOM 3589 N N . SER A 1 450 ? -3.251 8.243 32.579 1.00 66.50 450 SER A N 1
ATOM 3590 C CA . SER A 1 450 ? -2.794 7.571 31.317 1.00 66.50 450 SER A CA 1
ATOM 3591 C C . SER A 1 450 ? -2.376 6.085 31.438 1.00 66.50 450 SER A C 1
ATOM 3593 O O . SER A 1 450 ? -2.421 5.546 32.523 1.00 66.50 450 SER A O 1
ATOM 3595 N N . VAL A 1 451 ? -2.032 5.329 30.384 1.00 55.03 451 VAL A N 1
ATOM 3596 C CA . VAL A 1 451 ? -1.458 3.968 30.546 1.00 55.03 451 VAL A CA 1
ATOM 3597 C C . VAL A 1 451 ? -0.430 3.612 29.473 1.00 55.03 451 VAL A C 1
ATOM 3599 O O . VAL A 1 451 ? -0.566 3.995 28.317 1.00 55.03 451 VAL A O 1
ATOM 3602 N N . HIS A 1 452 ? 0.622 2.921 29.920 1.00 53.66 452 HIS A N 1
ATOM 3603 C CA . HIS A 1 452 ? 1.991 2.839 29.293 1.00 53.66 452 HIS A CA 1
ATOM 3604 C C . HIS A 1 452 ? 2.269 1.245 29.059 1.00 53.66 452 HIS A C 1
ATOM 3606 O O . HIS A 1 452 ? 1.402 0.461 29.399 1.00 53.66 452 HIS A O 1
ATOM 3612 N N . ASP A 1 453 ? 3.396 0.743 28.480 1.00 50.31 453 ASP A N 1
ATOM 3613 C CA . ASP A 1 453 ? 3.770 -0.546 27.843 1.00 50.31 453 ASP A CA 1
ATOM 3614 C C . ASP A 1 453 ? 5.181 -1.276 28.149 1.00 50.31 453 ASP A C 1
ATOM 3616 O O . ASP A 1 453 ? 6.077 -1.103 27.355 1.00 50.31 453 ASP A O 1
ATOM 3620 N N . TYR A 1 454 ? 5.537 -2.058 29.221 1.00 49.53 454 TYR A N 1
ATOM 3621 C CA . TYR A 1 454 ? 6.944 -2.670 29.327 1.00 49.53 454 TYR A CA 1
ATOM 3622 C C . TYR A 1 454 ? 7.051 -4.197 29.013 1.00 49.53 454 TYR A C 1
ATOM 3624 O O . TYR A 1 454 ? 6.344 -4.994 29.640 1.00 49.53 454 TYR A O 1
ATOM 3632 N N . ALA A 1 455 ? 8.036 -4.633 28.203 1.00 41.41 455 ALA A N 1
ATOM 3633 C CA . ALA A 1 455 ? 8.317 -6.045 27.841 1.00 41.41 455 ALA A CA 1
ATOM 3634 C C . ALA A 1 455 ? 9.631 -6.643 28.433 1.00 41.41 455 ALA A C 1
ATOM 3636 O O . ALA A 1 455 ? 10.552 -5.897 28.780 1.00 41.41 455 ALA A O 1
ATOM 3637 N N . PRO A 1 456 ? 9.754 -7.989 28.567 1.00 41.03 456 PRO A N 1
ATOM 3638 C CA . PRO A 1 456 ? 10.908 -8.651 29.199 1.00 41.03 456 PRO A CA 1
ATOM 3639 C C . PRO A 1 456 ? 12.213 -8.634 28.383 1.00 41.03 456 PRO A C 1
ATOM 3641 O O . PRO A 1 456 ? 12.225 -8.458 27.167 1.00 41.03 456 PRO A O 1
ATOM 3644 N N . ALA A 1 457 ? 13.342 -8.838 29.076 1.00 37.44 457 ALA A N 1
ATOM 3645 C CA . ALA A 1 457 ? 14.678 -8.842 28.471 1.00 37.44 457 ALA A CA 1
ATOM 3646 C C . ALA A 1 457 ? 15.069 -10.189 27.841 1.00 37.44 457 ALA A C 1
ATOM 3648 O O . ALA A 1 457 ? 15.685 -10.210 26.778 1.00 37.44 457 ALA A O 1
ATOM 3649 N N . THR A 1 458 ? 14.718 -11.295 28.500 1.00 39.66 458 THR A N 1
ATOM 3650 C CA . THR A 1 458 ? 14.916 -12.677 28.044 1.00 39.66 458 THR A CA 1
ATOM 3651 C C . THR A 1 458 ? 13.774 -13.555 28.569 1.00 39.66 458 THR A C 1
ATOM 3653 O O . THR A 1 458 ? 12.972 -13.111 29.391 1.00 39.66 458 THR A O 1
ATOM 3656 N N . ASN A 1 459 ? 13.736 -14.827 28.163 1.00 47.62 459 ASN A N 1
ATOM 3657 C CA . ASN A 1 459 ? 12.802 -15.826 28.700 1.00 47.62 459 ASN A CA 1
ATOM 3658 C C . ASN A 1 459 ? 13.219 -16.386 30.083 1.00 47.62 459 ASN A C 1
ATOM 3660 O O . ASN A 1 459 ? 12.728 -17.441 30.485 1.00 47.62 459 ASN A O 1
ATOM 3664 N N . SER A 1 460 ? 14.143 -15.736 30.807 1.00 43.28 460 SER A N 1
ATOM 3665 C CA . SER A 1 460 ? 14.502 -16.140 32.173 1.00 43.28 460 SER A CA 1
ATOM 3666 C C . SER A 1 460 ? 13.392 -15.802 33.173 1.00 43.28 460 SER A C 1
ATOM 3668 O O . SER A 1 460 ? 12.686 -14.804 33.030 1.00 43.28 460 SER A O 1
ATOM 3670 N N . SER A 1 461 ? 13.257 -16.615 34.222 1.00 42.50 461 SER A N 1
ATOM 3671 C CA . SER A 1 461 ? 12.334 -16.373 35.341 1.00 42.50 461 SER A CA 1
ATOM 3672 C C . SER A 1 461 ? 12.524 -14.987 35.964 1.00 42.50 461 SER A C 1
ATOM 3674 O O . SER A 1 461 ? 11.556 -14.323 36.325 1.00 42.50 461 SER A O 1
ATOM 3676 N N . GLU A 1 462 ? 13.772 -14.543 36.054 1.00 47.72 462 GLU A N 1
ATOM 3677 C CA . GLU A 1 462 ? 14.210 -13.298 36.660 1.00 47.72 462 GLU A CA 1
ATOM 3678 C C . GLU A 1 462 ? 13.867 -12.080 35.795 1.00 47.72 462 GLU A C 1
ATOM 3680 O O . GLU A 1 462 ? 13.351 -11.103 36.331 1.00 47.72 462 GLU A O 1
ATOM 3685 N N . ASP A 1 463 ? 14.079 -12.136 34.474 1.00 40.94 463 ASP A N 1
ATOM 3686 C CA . ASP A 1 463 ? 13.705 -11.041 33.565 1.00 40.94 463 ASP A CA 1
ATOM 3687 C C . ASP A 1 463 ? 12.189 -10.994 33.317 1.00 40.94 463 ASP A C 1
ATOM 3689 O O . ASP A 1 463 ? 11.626 -9.911 33.148 1.00 40.94 463 ASP A O 1
ATOM 3693 N N . VAL A 1 464 ? 11.503 -12.143 33.347 1.00 49.28 464 VAL A N 1
ATOM 3694 C CA . VAL A 1 464 ? 10.033 -12.207 33.320 1.00 49.28 464 VAL A CA 1
ATOM 3695 C C . VAL A 1 464 ? 9.447 -11.627 34.608 1.00 49.28 464 VAL A C 1
ATOM 3697 O O . VAL A 1 464 ? 8.508 -10.844 34.527 1.00 49.28 464 VAL A O 1
ATOM 3700 N N . PHE A 1 465 ? 10.018 -11.921 35.781 1.00 47.59 465 PHE A N 1
ATOM 3701 C CA . PHE A 1 465 ? 9.603 -11.333 37.062 1.00 47.59 465 PHE A CA 1
ATOM 3702 C C . PHE A 1 465 ? 9.957 -9.840 37.171 1.00 47.59 465 PHE A C 1
ATOM 3704 O O . PHE A 1 465 ? 9.158 -9.050 37.672 1.00 47.59 465 PHE A O 1
ATOM 3711 N N . ALA A 1 466 ? 11.114 -9.422 36.650 1.00 44.44 466 ALA A N 1
ATOM 3712 C CA . ALA A 1 466 ? 11.488 -8.013 36.564 1.00 44.44 466 ALA A CA 1
ATOM 3713 C C . ALA A 1 466 ? 10.548 -7.242 35.623 1.00 44.44 466 ALA A C 1
ATOM 3715 O O . ALA A 1 466 ? 10.132 -6.136 35.961 1.00 44.44 466 ALA A O 1
ATOM 3716 N N . ALA A 1 467 ? 10.132 -7.845 34.503 1.00 48.47 467 ALA A N 1
ATOM 3717 C CA . ALA A 1 467 ? 9.062 -7.309 33.671 1.00 48.47 467 ALA A CA 1
ATOM 3718 C C . ALA A 1 467 ? 7.713 -7.309 34.406 1.00 48.47 467 ALA A C 1
ATOM 3720 O O . ALA A 1 467 ? 7.019 -6.306 34.354 1.00 48.47 467 ALA A O 1
ATOM 3721 N N . GLU A 1 468 ? 7.345 -8.368 35.133 1.00 48.75 468 GLU A N 1
ATOM 3722 C CA . GLU A 1 468 ? 6.104 -8.430 35.924 1.00 48.75 468 GLU A CA 1
ATOM 3723 C C . GLU A 1 468 ? 6.013 -7.289 36.952 1.00 48.75 468 GLU A C 1
ATOM 3725 O O . GLU A 1 468 ? 4.944 -6.703 37.103 1.00 48.75 468 GLU A O 1
ATOM 3730 N N . ILE A 1 469 ? 7.131 -6.933 37.600 1.00 45.41 469 ILE A N 1
ATOM 3731 C CA . ILE A 1 469 ? 7.255 -5.790 38.526 1.00 45.41 469 ILE A CA 1
ATOM 3732 C C . ILE A 1 469 ? 7.210 -4.449 37.796 1.00 45.41 469 ILE A C 1
ATOM 3734 O O . ILE A 1 469 ? 6.652 -3.479 38.306 1.00 45.41 469 ILE A O 1
ATOM 3738 N N . ALA A 1 470 ? 7.822 -4.374 36.620 1.00 44.12 470 ALA A N 1
ATOM 3739 C CA . ALA A 1 470 ? 7.854 -3.146 35.859 1.00 44.12 470 ALA A CA 1
ATOM 3740 C C . ALA A 1 470 ? 6.445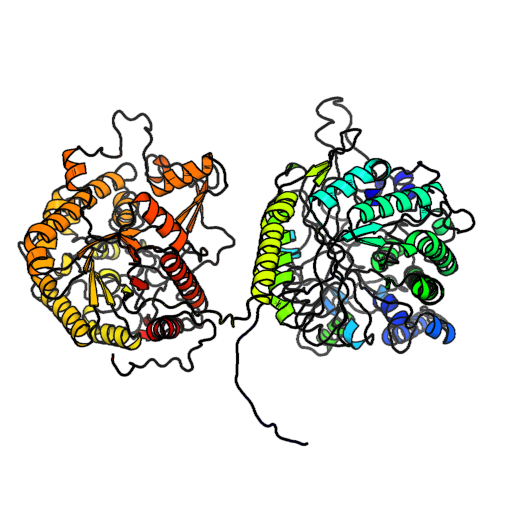 -2.827 35.301 1.00 44.12 470 ALA A C 1
ATOM 3742 O O . ALA A 1 470 ? 5.916 -1.737 35.514 1.00 44.12 470 ALA A O 1
ATOM 3743 N N . ARG A 1 471 ? 5.905 -3.758 34.501 1.00 48.97 471 ARG A N 1
ATOM 3744 C CA . ARG A 1 471 ? 4.980 -3.594 33.356 1.00 48.97 471 ARG A CA 1
ATOM 3745 C C . ARG A 1 471 ? 4.129 -2.325 33.313 1.00 48.97 471 ARG A C 1
ATOM 3747 O O . ARG A 1 471 ? 2.984 -2.397 33.726 1.00 48.97 471 ARG A O 1
ATOM 3754 N N . GLN A 1 472 ? 4.709 -1.239 32.758 1.00 36.62 472 GLN A N 1
ATOM 3755 C CA . GLN A 1 472 ? 4.204 0.084 32.318 1.00 36.62 472 GLN A CA 1
ATOM 3756 C C . GLN A 1 472 ? 5.349 0.859 31.519 1.00 36.62 472 GLN A C 1
ATOM 3758 O O . GLN A 1 472 ? 6.020 1.657 32.161 1.00 36.62 472 GLN A O 1
ATOM 3763 N N . GLY A 1 473 ? 5.518 0.737 30.169 1.00 28.53 473 GLY A N 1
ATOM 3764 C CA . GLY A 1 473 ? 6.553 1.331 29.211 1.00 28.53 473 GLY A CA 1
ATOM 3765 C C . GLY A 1 473 ? 6.375 1.994 27.721 1.00 28.53 473 GLY A C 1
ATOM 3766 O O . GLY A 1 473 ? 6.200 3.202 27.613 1.00 28.53 473 GLY A O 1
ATOM 3767 N N . GLU A 1 474 ? 6.574 1.330 26.541 1.00 26.77 474 GLU A N 1
ATOM 3768 C CA . GLU A 1 474 ? 6.539 1.753 25.075 1.00 26.77 474 GLU A CA 1
ATOM 3769 C C . GLU A 1 474 ? 6.322 0.560 24.047 1.00 26.77 474 GLU A C 1
ATOM 3771 O O . GLU A 1 474 ? 6.856 -0.508 24.337 1.00 26.77 474 GLU A O 1
ATOM 3776 N N . MET A 1 475 ? 5.666 0.727 22.852 1.00 29.92 475 MET A N 1
ATOM 3777 C CA . MET A 1 475 ? 5.541 -0.258 21.692 1.00 29.92 475 MET A CA 1
ATOM 3778 C C . MET A 1 475 ? 6.391 0.152 20.423 1.00 29.92 475 MET A C 1
ATOM 3780 O O . MET A 1 475 ? 6.943 1.240 20.460 1.00 29.92 475 MET A O 1
ATOM 3784 N N . ALA A 1 476 ? 6.756 -0.554 19.321 1.00 31.06 476 ALA A N 1
ATOM 3785 C CA . ALA A 1 476 ? 6.319 -1.632 18.375 1.00 31.06 476 ALA A CA 1
ATOM 3786 C C . ALA A 1 476 ? 5.190 -1.308 17.347 1.00 31.06 476 ALA A C 1
ATOM 3788 O O . ALA A 1 476 ? 4.388 -0.422 17.626 1.00 31.06 476 ALA A O 1
ATOM 3789 N N . PRO A 1 477 ? 5.131 -1.991 16.168 1.00 29.69 477 PRO A N 1
ATOM 3790 C CA . PRO A 1 477 ? 4.568 -1.475 14.910 1.00 29.69 477 PRO A CA 1
ATOM 3791 C C . PRO A 1 477 ? 3.118 -1.091 14.957 1.00 29.69 477 PRO A C 1
ATOM 3793 O O . PRO A 1 477 ? 2.343 -1.751 15.611 1.00 29.69 477 PRO A O 1
ATOM 3796 N N . ASN A 1 478 ? 2.730 -0.116 14.151 1.00 36.44 478 ASN A N 1
ATOM 3797 C CA . ASN A 1 478 ? 1.354 0.329 13.986 1.00 36.44 478 ASN A CA 1
ATOM 3798 C C . ASN A 1 478 ? 0.714 0.906 15.260 1.00 36.44 478 ASN A C 1
ATOM 3800 O O . ASN A 1 478 ? 0.264 2.020 15.106 1.00 36.44 478 ASN A O 1
ATOM 3804 N N . SER A 1 479 ? 0.677 0.212 16.430 1.00 44.25 479 SER A N 1
ATOM 3805 C CA . SER A 1 479 ? 0.261 0.453 17.920 1.00 44.25 479 SER A CA 1
ATOM 3806 C C . SER A 1 479 ? -1.139 0.774 18.827 1.00 44.25 479 SER A C 1
ATOM 3808 O O . SER A 1 479 ? -0.888 1.002 19.991 1.00 44.25 479 SER A O 1
ATOM 3810 N N . LEU A 1 480 ? -2.557 0.835 18.818 1.00 43.97 480 LEU A N 1
ATOM 3811 C CA . LEU A 1 480 ? -4.002 0.617 18.240 1.00 43.97 480 LEU A CA 1
ATOM 3812 C C . LEU A 1 480 ? -4.718 -0.683 17.684 1.00 43.97 480 LEU A C 1
ATOM 3814 O O . LEU A 1 480 ? -5.918 -0.689 17.861 1.00 43.97 480 LEU A O 1
ATOM 3818 N N . TYR A 1 481 ? -4.063 -1.778 17.240 1.00 40.28 481 TYR A N 1
ATOM 3819 C CA . TYR A 1 481 ? -4.250 -3.241 16.920 1.00 40.28 481 TYR A CA 1
ATOM 3820 C C . TYR A 1 481 ? -3.698 -4.411 17.910 1.00 40.28 481 TYR A C 1
ATOM 3822 O O . TYR A 1 481 ? -4.055 -5.557 17.701 1.00 40.28 481 TYR A O 1
ATOM 3830 N N . ASN A 1 482 ? -2.954 -4.121 19.023 1.00 41.78 482 ASN A N 1
ATOM 3831 C CA . ASN A 1 482 ? -2.431 -4.649 20.354 1.00 41.78 482 ASN A CA 1
ATOM 3832 C C . ASN A 1 482 ? -2.881 -4.104 21.876 1.00 41.78 482 ASN A C 1
ATOM 3834 O O . ASN A 1 482 ? -2.421 -4.701 22.835 1.00 41.78 482 ASN A O 1
ATOM 3838 N N . VAL A 1 483 ? -3.888 -3.201 22.215 1.00 47.56 483 VAL A N 1
ATOM 3839 C CA . VAL A 1 483 ? -4.734 -2.864 23.516 1.00 47.56 483 VAL A CA 1
ATOM 3840 C C . VAL A 1 483 ? -6.303 -3.113 23.365 1.00 47.56 483 VAL A C 1
ATOM 3842 O O . VAL A 1 483 ? -7.117 -2.798 24.234 1.00 47.56 483 VAL A O 1
ATOM 3845 N N . MET A 1 484 ? -6.767 -3.850 22.364 1.00 45.56 484 MET A N 1
ATOM 3846 C CA . MET A 1 484 ? -8.151 -4.348 22.162 1.00 45.56 484 MET A CA 1
ATOM 3847 C C . MET A 1 484 ? -8.359 -5.861 21.706 1.00 45.56 484 MET A C 1
ATOM 3849 O O . MET A 1 484 ? -9.398 -6.119 21.129 1.00 45.56 484 MET A O 1
ATOM 3853 N N . THR A 1 485 ? -7.451 -6.849 21.989 1.00 40.28 485 THR A N 1
ATOM 3854 C CA . THR A 1 485 ? -7.539 -8.374 21.892 1.00 40.28 485 THR A CA 1
ATOM 3855 C C . THR A 1 485 ? -6.583 -9.308 22.808 1.00 40.28 485 THR A C 1
ATOM 3857 O O . THR A 1 485 ? -5.621 -9.870 22.292 1.00 40.28 485 THR A O 1
ATOM 3860 N N . HIS A 1 486 ? -6.857 -9.550 24.126 1.00 42.06 486 HIS A N 1
ATOM 3861 C CA . HIS A 1 486 ? -6.081 -10.074 25.328 1.00 42.06 486 HIS A CA 1
ATOM 3862 C C . HIS A 1 486 ? -5.735 -9.162 26.620 1.00 42.06 486 HIS A C 1
ATOM 3864 O O . HIS A 1 486 ? -4.739 -9.338 27.308 1.00 42.06 486 HIS A O 1
ATOM 3870 N N . LEU A 1 487 ? -6.633 -8.251 27.068 1.00 45.09 487 LEU A N 1
ATOM 3871 C CA . LEU A 1 487 ? -6.793 -7.325 28.254 1.00 45.09 487 LEU A CA 1
ATOM 3872 C C . LEU A 1 487 ? -8.141 -6.550 28.118 1.00 45.09 487 LEU A C 1
ATOM 3874 O O . LEU A 1 487 ? -8.243 -5.343 27.999 1.00 45.09 487 LEU A O 1
ATOM 3878 N N . LYS A 1 488 ? -9.302 -7.143 28.001 1.00 43.84 488 LYS A N 1
ATOM 3879 C CA . LYS A 1 488 ? -9.601 -8.517 27.790 1.00 43.84 488 LYS A CA 1
ATOM 3880 C C . LYS A 1 488 ? -9.100 -9.358 29.038 1.00 43.84 488 LYS A C 1
ATOM 3882 O O . LYS A 1 488 ? -9.808 -9.377 29.994 1.00 43.84 488 LYS A O 1
ATOM 3887 N N . ALA A 1 489 ? -7.890 -9.967 29.129 1.00 39.56 489 ALA A N 1
ATOM 3888 C CA . ALA A 1 489 ? -7.278 -10.994 30.069 1.00 39.56 489 ALA A CA 1
ATOM 3889 C C . ALA A 1 489 ? -7.572 -11.210 31.600 1.00 39.56 489 ALA A C 1
ATOM 3891 O O . ALA A 1 489 ? -8.291 -12.162 31.899 1.00 39.56 489 ALA A O 1
ATOM 3892 N N . ARG A 1 490 ? -7.041 -10.436 32.592 1.00 40.97 490 ARG A N 1
ATOM 3893 C CA . ARG A 1 490 ? -7.060 -10.693 34.099 1.00 40.97 490 ARG A CA 1
ATOM 3894 C C . ARG A 1 490 ? -8.152 -10.527 35.367 1.00 40.97 490 ARG A C 1
ATOM 3896 O O . ARG A 1 490 ? -7.814 -11.257 36.281 1.00 40.97 490 ARG A O 1
ATOM 3903 N N . PHE A 1 491 ? -9.388 -9.981 35.806 1.00 45.69 491 PHE A N 1
ATOM 3904 C CA . PHE A 1 491 ? -10.669 -9.027 35.856 1.00 45.69 491 PHE A CA 1
ATOM 3905 C C . PHE A 1 491 ? -11.882 -8.687 34.824 1.00 45.69 491 PHE A C 1
ATOM 3907 O O . PHE A 1 491 ? -11.667 -8.185 33.741 1.00 45.69 491 PHE A O 1
ATOM 3914 N N . ASN A 1 492 ? -13.207 -8.844 35.102 1.00 47.69 492 ASN A N 1
ATOM 3915 C CA . ASN A 1 492 ? -14.321 -9.011 34.075 1.00 47.69 492 ASN A CA 1
ATOM 3916 C C . ASN A 1 492 ? -15.132 -7.825 33.344 1.00 47.69 492 ASN A C 1
ATOM 3918 O O . ASN A 1 492 ? -16.176 -7.392 33.832 1.00 47.69 492 ASN A O 1
ATOM 3922 N N . ASN A 1 493 ? -14.792 -7.456 32.085 1.00 43.47 493 ASN A N 1
ATOM 3923 C CA . ASN A 1 493 ? -15.434 -6.720 30.924 1.00 43.47 493 ASN A CA 1
ATOM 3924 C C . ASN A 1 493 ? -16.180 -5.334 30.993 1.00 43.47 493 ASN A C 1
ATOM 3926 O O . ASN A 1 493 ? -17.151 -5.142 30.261 1.00 43.47 493 ASN A O 1
ATOM 3930 N N . PRO A 1 494 ? -15.752 -4.333 31.783 1.00 48.25 494 PRO A N 1
ATOM 3931 C CA . PRO A 1 494 ? -16.150 -2.484 31.473 1.00 48.25 494 PRO A CA 1
ATOM 3932 C C . PRO A 1 494 ? -16.430 -1.902 30.102 1.00 48.25 494 PRO A C 1
ATOM 3934 O O . PRO A 1 494 ? -16.096 -2.497 29.097 1.00 48.25 494 PRO A O 1
ATOM 3937 N N . VAL A 1 495 ? -17.143 -0.768 30.148 1.00 48.59 495 VAL A N 1
ATOM 3938 C CA . VAL A 1 495 ? -17.755 -0.016 29.037 1.00 48.59 495 VAL A CA 1
ATOM 3939 C C . VAL A 1 495 ? -16.893 1.202 28.788 1.00 48.59 495 VAL A C 1
ATOM 3941 O O . VAL A 1 495 ? -16.925 2.093 29.641 1.00 48.59 495 VAL A O 1
ATOM 3944 N N . ILE A 1 496 ? -16.073 1.193 27.740 1.00 50.59 496 ILE A N 1
ATOM 3945 C CA . ILE A 1 496 ? -14.854 2.004 27.754 1.00 50.59 496 ILE A CA 1
ATOM 3946 C C . ILE A 1 496 ? -15.214 3.534 27.638 1.00 50.59 496 ILE A C 1
ATOM 3948 O O . ILE A 1 496 ? -16.364 3.809 27.305 1.00 50.59 496 ILE A O 1
ATOM 3952 N N . TYR A 1 497 ? -14.303 4.538 27.776 1.00 60.31 497 TYR A N 1
ATOM 3953 C CA . TYR A 1 497 ? -14.446 5.981 27.341 1.00 60.31 497 TYR A CA 1
ATOM 3954 C C . TYR A 1 497 ? -13.090 6.750 27.014 1.00 60.31 497 TYR A C 1
ATOM 3956 O O . TYR A 1 497 ? -12.585 7.467 27.879 1.00 60.31 497 TYR A O 1
ATOM 3964 N N . VAL A 1 498 ? -12.462 6.669 25.805 1.00 59.25 498 VAL A N 1
ATOM 3965 C CA . VAL A 1 498 ? -11.262 7.484 25.410 1.00 59.25 498 VAL A CA 1
ATOM 3966 C C . VAL A 1 498 ? -11.618 8.926 25.708 1.00 59.25 498 VAL A C 1
ATOM 3968 O O . VAL A 1 498 ? -12.731 9.331 25.459 1.00 59.25 498 VAL A O 1
ATOM 3971 N N . THR A 1 499 ? -10.733 9.758 26.221 1.00 56.41 499 THR A N 1
ATOM 3972 C CA . THR A 1 499 ? -11.147 11.137 26.529 1.00 56.41 499 THR A CA 1
ATOM 3973 C C . THR A 1 499 ? -10.295 12.217 25.887 1.00 56.41 499 THR A C 1
ATOM 3975 O O . THR A 1 499 ? -10.436 13.371 26.277 1.00 56.41 499 THR A O 1
ATOM 3978 N N . GLU A 1 500 ? -9.492 11.834 24.875 1.00 59.16 500 GLU A N 1
ATOM 3979 C CA . GLU A 1 500 ? -8.556 12.628 24.063 1.00 59.16 500 GLU A CA 1
ATOM 3980 C C . GLU A 1 500 ? -7.958 11.804 22.899 1.00 59.16 500 GLU A C 1
ATOM 3982 O O . GLU A 1 500 ? -7.652 10.625 23.047 1.00 59.16 500 GLU A O 1
ATOM 3987 N N . ASN A 1 501 ? -7.821 12.366 21.698 1.00 53.16 501 ASN A N 1
ATOM 3988 C CA . ASN A 1 501 ? -7.107 11.692 20.602 1.00 53.16 501 ASN A CA 1
ATOM 3989 C C . ASN A 1 501 ? -6.760 12.690 19.501 1.00 53.16 501 ASN A C 1
ATOM 3991 O O . ASN A 1 501 ? -7.672 13.151 18.815 1.00 53.16 501 ASN A O 1
ATOM 3995 N N . GLY A 1 502 ? -5.487 13.063 19.352 1.00 51.59 502 GLY A N 1
ATOM 3996 C CA . GLY A 1 502 ? -5.101 14.214 18.537 1.00 51.59 502 GLY A CA 1
ATOM 3997 C C . GLY A 1 502 ? -3.715 14.132 17.919 1.00 51.59 502 GLY A C 1
ATOM 3998 O O . GLY A 1 502 ? -2.749 13.732 18.557 1.00 51.59 502 GLY A O 1
ATOM 3999 N N . TRP A 1 503 ? -3.625 14.591 16.675 1.00 51.03 503 TRP A N 1
ATOM 4000 C CA . TRP A 1 503 ? -2.363 14.828 15.982 1.00 51.03 503 TRP A CA 1
ATOM 4001 C C . TRP A 1 503 ? -2.014 16.311 16.065 1.00 51.03 503 TRP A C 1
ATOM 4003 O O . TRP A 1 503 ? -2.896 17.157 15.868 1.00 51.03 503 TRP A O 1
ATOM 4013 N N . CYS A 1 504 ? -0.751 16.650 16.326 1.00 49.34 504 CYS A N 1
ATOM 4014 C CA . CYS A 1 504 ? -0.305 18.037 16.256 1.00 49.34 504 CYS A CA 1
ATOM 4015 C C . CYS A 1 504 ? -0.145 18.489 14.799 1.00 49.34 504 CYS A C 1
ATOM 4017 O O . CYS A 1 504 ? -0.106 17.700 13.865 1.00 49.34 504 CYS A O 1
ATOM 4019 N N . THR A 1 505 ? -0.042 19.793 14.587 1.00 45.53 505 THR A N 1
ATOM 4020 C CA . THR A 1 505 ? 0.453 20.357 13.329 1.00 45.53 505 THR A CA 1
ATOM 4021 C C . THR A 1 505 ? 1.299 21.572 13.676 1.00 45.53 505 THR A C 1
ATOM 4023 O O . THR A 1 505 ? 0.858 22.397 14.474 1.00 45.53 505 THR A O 1
ATOM 4026 N N . LYS A 1 506 ? 2.487 21.723 13.083 1.00 43.78 506 LYS A N 1
ATOM 4027 C CA . LYS A 1 506 ? 3.316 22.922 13.297 1.00 43.78 506 LYS A CA 1
ATOM 4028 C C . LYS A 1 506 ? 2.657 24.165 12.652 1.00 43.78 506 LYS A C 1
ATOM 4030 O O . LYS A 1 506 ? 1.846 24.016 11.726 1.00 43.78 506 LYS A O 1
ATOM 4035 N N . PRO A 1 507 ? 2.990 25.407 13.072 1.00 41.16 507 PRO A N 1
ATOM 4036 C CA . PRO A 1 507 ? 2.217 26.612 12.723 1.00 41.16 507 PRO A CA 1
ATOM 4037 C C . PRO A 1 507 ? 2.075 26.938 11.233 1.00 41.16 507 PRO A C 1
ATOM 4039 O O . PRO A 1 507 ? 1.146 27.648 10.857 1.00 41.16 507 PRO A O 1
ATOM 4042 N N . ARG A 1 508 ? 2.974 26.420 10.387 1.00 37.66 508 ARG A N 1
ATOM 4043 C CA . ARG A 1 508 ? 2.999 26.673 8.936 1.00 37.66 508 ARG A CA 1
ATOM 4044 C C . ARG A 1 508 ? 1.954 25.882 8.130 1.00 37.66 508 ARG A C 1
ATOM 4046 O O . ARG A 1 508 ? 1.781 26.175 6.956 1.00 37.66 508 ARG A O 1
ATOM 4053 N N . SER A 1 509 ? 1.244 24.930 8.742 1.00 39.81 509 SER A N 1
ATOM 4054 C CA . SER A 1 509 ? 0.189 24.118 8.091 1.00 39.81 509 SER A CA 1
ATOM 4055 C C . SER A 1 509 ? -1.052 24.915 7.651 1.00 39.81 509 SER A C 1
ATOM 4057 O O . SER A 1 509 ? -1.763 24.523 6.725 1.00 39.81 509 SER A O 1
ATOM 4059 N N . GLY A 1 510 ? -1.334 26.050 8.300 1.00 52.62 510 GLY A N 1
ATOM 4060 C CA . GLY A 1 510 ? -2.507 26.871 7.997 1.00 52.62 510 GLY A CA 1
ATOM 4061 C C . GLY A 1 510 ? -3.823 26.109 8.200 1.00 52.62 510 GLY A C 1
ATOM 4062 O O . GLY A 1 510 ? -4.172 25.754 9.327 1.00 52.62 510 GLY A O 1
ATOM 4063 N N . LEU A 1 511 ? -4.558 25.892 7.103 1.00 59.66 511 LEU A N 1
ATOM 4064 C CA . LEU A 1 511 ? -5.854 25.199 7.082 1.00 59.66 511 LEU A CA 1
ATOM 4065 C C . LEU A 1 511 ? -5.793 23.786 6.473 1.00 59.66 511 LEU A C 1
ATOM 4067 O O . LEU A 1 511 ? -6.834 23.139 6.374 1.00 59.66 511 LEU A O 1
ATOM 4071 N N . ILE A 1 512 ? -4.618 23.308 6.051 1.00 59.84 512 ILE A N 1
ATOM 4072 C CA . ILE A 1 512 ? -4.451 21.995 5.412 1.00 59.84 512 ILE A CA 1
ATOM 4073 C C . ILE A 1 512 ? -3.690 21.080 6.372 1.00 59.84 512 ILE A C 1
ATOM 4075 O O . ILE A 1 512 ? -2.536 21.327 6.710 1.00 59.84 512 ILE A O 1
ATOM 4079 N N . ASP A 1 513 ? -4.375 20.044 6.846 1.00 54.94 513 ASP A N 1
ATOM 4080 C CA . ASP A 1 513 ? -3.927 19.148 7.910 1.00 54.94 513 ASP A CA 1
ATOM 4081 C C . ASP A 1 513 ? -4.246 17.679 7.586 1.00 54.94 513 ASP A C 1
ATOM 4083 O O . ASP A 1 513 ? -4.872 16.960 8.365 1.00 54.94 513 ASP A O 1
ATOM 4087 N N . ASP A 1 514 ? -3.813 17.226 6.407 1.00 47.91 514 ASP A N 1
ATOM 4088 C CA . ASP A 1 514 ? -4.044 15.858 5.926 1.00 47.91 514 ASP A CA 1
ATOM 4089 C C . ASP A 1 514 ? -3.432 14.774 6.821 1.00 47.91 514 ASP A C 1
ATOM 4091 O O . ASP A 1 514 ? -3.986 13.681 6.910 1.00 47.91 514 ASP A O 1
ATOM 4095 N N . ASP A 1 515 ? -2.375 15.080 7.571 1.00 44.94 515 ASP A N 1
ATOM 4096 C CA . ASP A 1 515 ? -1.824 14.165 8.576 1.00 44.94 515 ASP A CA 1
ATOM 4097 C C . ASP A 1 515 ? -2.797 13.949 9.731 1.00 44.94 515 ASP A C 1
ATOM 4099 O O . ASP A 1 515 ? -2.988 12.817 10.152 1.00 44.94 515 ASP A O 1
ATOM 4103 N N . ARG A 1 516 ? -3.523 14.990 10.163 1.00 58.19 516 ARG A N 1
ATOM 4104 C CA . ARG A 1 516 ? -4.608 14.863 11.149 1.00 58.19 516 ARG A CA 1
ATOM 4105 C C . ARG A 1 516 ? -5.788 14.056 10.591 1.00 58.19 516 ARG A C 1
ATOM 4107 O O . ARG A 1 516 ? -6.459 13.361 11.349 1.00 58.19 516 ARG A O 1
ATOM 4114 N N . ILE A 1 517 ? -6.032 14.107 9.279 1.00 48.56 517 ILE A N 1
ATOM 4115 C CA . ILE A 1 517 ? -7.058 13.292 8.603 1.00 48.56 517 ILE A CA 1
ATOM 4116 C C . ILE A 1 517 ? -6.633 11.822 8.506 1.00 48.56 517 ILE A C 1
ATOM 4118 O O . ILE A 1 517 ? -7.432 10.945 8.834 1.00 48.56 517 ILE A O 1
ATOM 4122 N N . ARG A 1 518 ? -5.396 11.546 8.070 1.00 45.88 518 ARG A N 1
ATOM 4123 C CA . ARG A 1 518 ? -4.803 10.197 8.054 1.00 45.88 518 ARG A CA 1
ATOM 4124 C C . ARG A 1 518 ? -4.755 9.615 9.455 1.00 45.88 518 ARG A C 1
ATOM 4126 O O . ARG A 1 518 ? -5.141 8.466 9.633 1.00 45.88 518 ARG A O 1
ATOM 4133 N N . TYR A 1 519 ? -4.376 10.444 10.426 1.00 44.44 519 TYR A N 1
ATOM 4134 C CA . TYR A 1 519 ? -4.437 10.139 11.840 1.00 44.44 519 TYR A CA 1
ATOM 4135 C C . TYR A 1 519 ? -5.874 9.720 12.189 1.00 44.44 519 TYR A C 1
ATOM 4137 O O . TYR A 1 519 ? -6.139 8.534 12.346 1.00 44.44 519 TYR A O 1
ATOM 4145 N N . PHE A 1 520 ? -6.852 10.629 12.213 1.00 49.50 520 PHE A N 1
ATOM 4146 C CA . PHE A 1 520 ? -8.211 10.255 12.629 1.00 49.50 520 PHE A CA 1
ATOM 4147 C C . PHE A 1 520 ? -8.812 9.082 11.853 1.00 49.50 520 PHE A C 1
ATOM 4149 O O . PHE A 1 520 ? -9.592 8.347 12.440 1.00 49.50 520 PHE A O 1
ATOM 4156 N N . ARG A 1 521 ? -8.439 8.851 10.588 1.00 46.09 521 ARG A N 1
ATOM 4157 C CA . ARG A 1 521 ? -8.823 7.634 9.866 1.00 46.09 521 ARG A CA 1
ATOM 4158 C C . ARG A 1 521 ? -8.179 6.373 10.444 1.00 46.09 521 ARG A C 1
ATOM 4160 O O . ARG A 1 521 ? -8.914 5.444 10.741 1.00 46.09 521 ARG A O 1
ATOM 4167 N N . ALA A 1 522 ? -6.862 6.333 10.632 1.00 42.38 522 ALA A N 1
ATOM 4168 C CA . ALA A 1 522 ? -6.181 5.144 11.137 1.00 42.38 522 ALA A CA 1
ATOM 4169 C C . ALA A 1 522 ? -6.463 4.880 12.628 1.00 42.38 522 ALA A C 1
ATOM 4171 O O . ALA A 1 522 ? -6.565 3.711 13.003 1.00 42.38 522 ALA A O 1
ATOM 4172 N N . SER A 1 523 ? -6.713 5.898 13.472 1.00 45.47 523 SER A N 1
ATOM 4173 C CA . SER A 1 523 ? -7.375 5.609 14.752 1.00 45.47 523 SER A CA 1
ATOM 4174 C C . SER A 1 523 ? -8.755 5.050 14.483 1.00 45.47 523 SER A C 1
ATOM 4176 O O . SER A 1 523 ? -9.001 3.944 14.944 1.00 45.47 523 SER A O 1
ATOM 4178 N N . LEU A 1 524 ? -9.625 5.736 13.724 1.00 48.75 524 LEU A N 1
ATOM 4179 C CA . LEU A 1 524 ? -10.995 5.280 13.444 1.00 48.75 524 LEU A CA 1
ATOM 4180 C C . LEU A 1 524 ? -11.083 3.877 12.845 1.00 48.75 524 LEU A C 1
ATOM 4182 O O . LEU A 1 524 ? -12.047 3.202 13.151 1.00 48.75 524 LEU A O 1
ATOM 4186 N N . GLU A 1 525 ? -10.107 3.385 12.091 1.00 44.22 525 GLU A N 1
ATOM 4187 C CA . GLU A 1 525 ? -10.091 2.024 11.537 1.00 44.22 525 GLU A CA 1
ATOM 4188 C C . GLU A 1 525 ? -9.696 0.987 12.583 1.00 44.22 525 GLU A C 1
ATOM 4190 O O . GLU A 1 525 ? -10.374 -0.030 12.715 1.00 44.22 525 GLU A O 1
ATOM 4195 N N . ASN A 1 526 ? -8.741 1.309 13.454 1.00 41.38 526 ASN A N 1
ATOM 4196 C CA . ASN A 1 526 ? -8.571 0.572 14.698 1.00 41.38 526 ASN A CA 1
ATOM 4197 C C . ASN A 1 526 ? -9.829 0.704 15.608 1.00 41.38 526 ASN A C 1
ATOM 4199 O O . ASN A 1 526 ? -10.199 -0.247 16.293 1.00 41.38 526 ASN A O 1
ATOM 4203 N N . VAL A 1 527 ? -10.587 1.812 15.546 1.00 45.03 527 VAL A N 1
ATOM 4204 C CA . VAL A 1 527 ? -11.946 1.945 16.120 1.00 45.03 527 VAL A CA 1
ATOM 4205 C C . VAL A 1 527 ? -13.005 1.194 15.292 1.00 45.03 527 VAL A C 1
ATOM 4207 O O . VAL A 1 527 ? -14.111 1.060 15.804 1.00 45.03 527 VAL A O 1
ATOM 4210 N N . LEU A 1 528 ? -12.714 0.614 14.104 1.00 43.31 528 LEU A N 1
ATOM 4211 C CA . LEU A 1 528 ? -13.725 0.151 13.120 1.00 43.31 528 LEU A CA 1
ATOM 4212 C C . LEU A 1 528 ? -13.731 -1.272 12.472 1.00 43.31 528 LEU A C 1
ATOM 4214 O O . LEU A 1 528 ? -14.703 -1.472 11.772 1.00 43.31 528 LEU A O 1
ATOM 4218 N N . ASP A 1 529 ? -12.933 -2.325 12.748 1.00 41.22 529 ASP A N 1
ATOM 4219 C CA . ASP A 1 529 ? -13.289 -3.786 12.472 1.00 41.22 529 ASP A CA 1
ATOM 4220 C C . ASP A 1 529 ? -13.471 -4.940 13.627 1.00 41.22 529 ASP A C 1
ATOM 4222 O O . ASP A 1 529 ? -13.703 -6.073 13.244 1.00 41.22 529 ASP A O 1
ATOM 4226 N N . SER A 1 530 ? -13.467 -4.697 14.990 1.00 41.38 530 SER A N 1
ATOM 4227 C CA . SER A 1 530 ? -13.408 -5.497 16.313 1.00 41.38 530 SER A CA 1
ATOM 4228 C C . SER A 1 530 ? -14.455 -5.242 17.442 1.00 41.38 530 SER A C 1
ATOM 4230 O O . SER A 1 530 ? -14.398 -5.882 18.498 1.00 41.38 530 SER A O 1
ATOM 4232 N N . LEU A 1 531 ? -15.465 -4.383 17.277 1.00 44.47 531 LEU A N 1
ATOM 4233 C CA . LEU A 1 531 ? -16.806 -4.626 17.853 1.00 44.47 531 LEU A CA 1
ATOM 4234 C C . LEU A 1 531 ? -17.071 -6.149 17.808 1.00 44.47 531 LEU A C 1
ATOM 4236 O O . LEU A 1 531 ? -17.418 -6.794 18.790 1.00 44.47 531 LEU A O 1
ATOM 4240 N N . ASP A 1 532 ? -16.747 -6.672 16.634 1.00 42.75 532 ASP A N 1
ATOM 4241 C CA . ASP A 1 532 ? -16.563 -8.012 16.107 1.00 42.75 532 ASP A CA 1
ATOM 4242 C C . ASP A 1 532 ? -15.758 -8.989 16.993 1.00 42.75 532 ASP A C 1
ATOM 4244 O O . ASP A 1 532 ? -16.113 -10.162 17.033 1.00 42.75 532 ASP A O 1
ATOM 4248 N N . ALA A 1 533 ? -14.753 -8.542 17.755 1.00 41.34 533 ALA A N 1
ATOM 4249 C CA . ALA A 1 533 ? -14.034 -9.355 18.747 1.00 41.34 533 ALA A CA 1
ATOM 4250 C C . ALA A 1 533 ? -14.644 -9.253 20.171 1.00 41.34 533 ALA A C 1
ATOM 4252 O O . ALA A 1 533 ? -14.131 -9.785 21.159 1.00 41.34 533 ALA A O 1
ATOM 4253 N N . GLY A 1 534 ? -15.786 -8.572 20.322 1.00 41.38 534 GLY A N 1
ATOM 4254 C CA . GLY A 1 534 ? -16.535 -8.464 21.583 1.00 41.38 534 GLY A CA 1
ATOM 4255 C C . GLY A 1 534 ? -15.901 -7.506 22.591 1.00 41.38 534 GLY A C 1
ATOM 4256 O O . GLY A 1 534 ? -16.058 -7.644 23.809 1.00 41.38 534 GLY A O 1
ATOM 4257 N N . VAL A 1 535 ? -15.057 -6.600 22.097 1.00 41.56 535 VAL A N 1
ATOM 4258 C CA . VAL A 1 535 ? -14.567 -5.411 22.800 1.00 41.56 535 VAL A CA 1
ATOM 4259 C C . VAL A 1 535 ? -15.787 -4.672 23.386 1.00 41.56 535 VAL A C 1
ATOM 4261 O O . VAL A 1 535 ? -16.830 -4.668 22.749 1.00 41.56 535 VAL A O 1
ATOM 4264 N N . ASN A 1 536 ? -15.718 -4.060 24.576 1.00 48.72 536 ASN A N 1
ATOM 4265 C CA . ASN A 1 536 ? -16.856 -3.306 25.155 1.00 48.72 536 ASN A CA 1
ATOM 4266 C C . ASN A 1 536 ? -16.585 -1.794 25.166 1.00 48.72 536 ASN A C 1
ATOM 4268 O O . ASN A 1 536 ? -16.824 -1.075 26.131 1.00 48.72 536 ASN A O 1
ATOM 4272 N N . VAL A 1 537 ? -15.985 -1.324 24.079 1.00 46.16 537 VAL A N 1
ATOM 4273 C CA . VAL A 1 537 ? -15.796 0.102 23.795 1.00 46.16 537 VAL A CA 1
ATOM 4274 C C . VAL A 1 537 ? -16.977 0.632 23.022 1.00 46.16 537 VAL A C 1
ATOM 4276 O O . VAL A 1 537 ? -17.922 -0.107 22.895 1.00 46.16 537 VAL A O 1
ATOM 4279 N N . LYS A 1 538 ? -17.009 1.895 22.605 1.00 57.41 538 LYS A N 1
ATOM 4280 C CA . LYS A 1 538 ? -18.258 2.622 22.512 1.00 57.41 538 LYS A CA 1
ATOM 4281 C C . LYS A 1 538 ? -18.228 3.877 21.471 1.00 57.41 538 LYS A C 1
ATOM 4283 O O . LYS A 1 538 ? -19.221 4.547 21.305 1.00 57.41 538 LYS A O 1
ATOM 4288 N N . GLY A 1 539 ? -17.177 4.310 20.718 1.00 54.06 539 GLY A N 1
ATOM 4289 C CA . GLY A 1 539 ? -17.204 5.579 19.859 1.00 54.06 539 GLY A CA 1
ATOM 4290 C C . GLY A 1 539 ? -16.572 6.962 20.311 1.00 54.06 539 GLY A C 1
ATOM 4291 O O . GLY A 1 539 ? -15.922 7.061 21.333 1.00 54.06 539 GLY A O 1
ATOM 4292 N N . TYR A 1 540 ? -16.630 8.056 19.513 1.00 56.94 540 TYR A N 1
ATOM 4293 C CA . TYR A 1 540 ? -15.503 9.043 19.367 1.00 56.94 540 TYR A CA 1
ATOM 4294 C C . TYR A 1 540 ? -15.772 10.571 19.600 1.00 56.94 540 TYR A C 1
ATOM 4296 O O . TYR A 1 540 ? -16.795 11.098 19.184 1.00 56.94 540 TYR A O 1
ATOM 4304 N N . MET A 1 541 ? -14.789 11.330 20.135 1.00 66.00 541 MET A N 1
ATOM 4305 C CA . MET A 1 541 ? -14.525 12.771 19.854 1.00 66.00 541 MET A CA 1
ATOM 4306 C C . MET A 1 541 ? -13.011 13.066 19.653 1.00 66.00 541 MET A C 1
ATOM 4308 O O . MET A 1 541 ? -12.159 12.301 20.081 1.00 66.00 541 MET A O 1
ATOM 4312 N N . ALA A 1 542 ? -12.645 14.149 18.966 1.00 53.06 542 ALA A N 1
ATOM 4313 C CA . ALA A 1 542 ? -11.268 14.388 18.503 1.00 53.06 542 ALA A CA 1
ATOM 4314 C C . ALA A 1 542 ? -10.543 15.520 19.249 1.00 53.06 542 ALA A C 1
ATOM 4316 O O . ALA A 1 542 ? -11.177 16.496 19.663 1.00 53.06 542 ALA A O 1
ATOM 4317 N N . TRP A 1 543 ? -9.211 15.424 19.335 1.00 60.59 543 TRP A N 1
ATOM 4318 C CA . TRP A 1 543 ? -8.362 16.436 19.954 1.00 60.59 543 TRP A CA 1
ATOM 4319 C C . TRP A 1 543 ? -7.543 17.231 18.918 1.00 60.59 543 TRP A C 1
ATOM 4321 O O . TRP A 1 543 ? -6.905 16.635 18.054 1.00 60.59 543 TRP A O 1
ATOM 4331 N N . SER A 1 544 ? -7.514 18.565 18.941 1.00 60.56 544 SER A N 1
ATOM 4332 C CA . SER A 1 544 ? -8.317 19.486 19.755 1.00 60.56 544 SER A CA 1
ATOM 4333 C C . SER A 1 544 ? -9.496 20.085 18.995 1.00 60.56 544 SER A C 1
ATOM 4335 O O . SER A 1 544 ? -9.536 20.067 17.769 1.00 60.56 544 SER A O 1
ATOM 4337 N N . LEU A 1 545 ? -10.495 20.623 19.708 1.00 72.25 545 LEU A N 1
ATOM 4338 C CA . LEU A 1 545 ? -11.552 21.412 19.059 1.00 72.25 545 LEU A CA 1
ATOM 4339 C C . LEU A 1 545 ? -10.929 22.608 18.324 1.00 72.25 545 LEU A C 1
ATOM 4341 O O . LEU A 1 545 ? -11.286 22.912 17.188 1.00 72.25 545 LEU A O 1
ATOM 4345 N N . MET A 1 546 ? -9.967 23.262 18.975 1.00 72.06 546 MET A N 1
ATOM 4346 C CA . MET A 1 546 ? -9.245 24.410 18.449 1.00 72.06 546 MET A CA 1
ATOM 4347 C C . MET A 1 546 ? -7.834 24.481 19.047 1.00 72.06 546 MET A C 1
ATOM 4349 O O . MET A 1 546 ? -7.604 23.968 20.142 1.00 72.06 546 MET A O 1
ATOM 4353 N N . ASP A 1 547 ? -6.902 25.122 18.344 1.00 67.12 547 ASP A N 1
ATOM 4354 C CA . ASP A 1 547 ? -5.560 25.418 18.868 1.00 67.12 547 ASP A CA 1
ATOM 4355 C C . ASP A 1 547 ? -5.644 26.202 20.199 1.00 67.12 547 ASP A C 1
ATOM 4357 O O . ASP A 1 547 ? -6.511 27.067 20.342 1.00 67.12 547 ASP A O 1
ATOM 4361 N N . ASN A 1 548 ? -4.723 25.995 21.150 1.00 61.84 548 ASN A N 1
ATOM 4362 C CA . ASN A 1 548 ? -4.782 26.658 22.464 1.00 61.84 548 ASN A CA 1
ATOM 4363 C C . ASN A 1 548 ? -3.383 27.013 23.058 1.00 61.84 548 ASN A C 1
ATOM 4365 O O . ASN A 1 548 ? -2.435 27.090 22.280 1.00 61.84 548 ASN A O 1
ATOM 4369 N N . PHE A 1 549 ? -3.262 27.339 24.362 1.00 58.69 549 PHE A N 1
ATOM 4370 C CA . PHE A 1 549 ? -1.963 27.499 25.061 1.00 58.69 549 PHE A CA 1
ATOM 4371 C C . PHE A 1 549 ? -1.664 26.241 25.881 1.00 58.69 549 PHE A C 1
ATOM 4373 O O . PHE A 1 549 ? -2.555 25.692 26.508 1.00 58.69 549 PHE A O 1
ATOM 4380 N N . GLU A 1 550 ? -0.412 25.799 25.923 1.00 60.41 550 GLU A N 1
ATOM 4381 C CA . GLU A 1 550 ? -0.048 24.477 26.418 1.00 60.41 550 GLU A CA 1
ATOM 4382 C C . GLU A 1 550 ? 1.175 24.509 27.377 1.00 60.41 550 GLU A C 1
ATOM 4384 O O . GLU A 1 550 ? 2.092 25.306 27.221 1.00 60.41 550 GLU A O 1
ATOM 4389 N N . TRP A 1 551 ? 1.259 23.571 28.329 1.00 63.00 551 TRP A N 1
ATOM 4390 C CA . TRP A 1 551 ? 2.185 23.521 29.490 1.00 63.00 551 TRP A CA 1
ATOM 4391 C C . TRP A 1 551 ? 3.450 24.412 29.523 1.00 63.00 551 TRP A C 1
ATOM 4393 O O . TRP A 1 551 ? 3.356 25.592 29.835 1.00 63.00 551 TRP A O 1
ATOM 4403 N N . LEU A 1 552 ? 4.650 23.859 29.287 1.00 57.12 552 LEU A N 1
ATOM 4404 C CA . LEU A 1 552 ? 5.912 24.622 29.350 1.00 57.12 552 LEU A CA 1
ATOM 4405 C C . LEU A 1 552 ? 6.207 25.438 28.066 1.00 57.12 552 LEU A C 1
ATOM 4407 O O . LEU A 1 552 ? 7.297 25.980 27.940 1.00 57.12 552 LEU A O 1
ATOM 4411 N N . GLN A 1 553 ? 5.282 25.463 27.093 1.00 52.47 553 GLN A N 1
ATOM 4412 C CA . GLN A 1 553 ? 5.446 26.013 25.732 1.00 52.47 553 GLN A CA 1
ATOM 4413 C C . GLN A 1 553 ? 4.050 26.120 25.063 1.00 52.47 553 GLN A C 1
ATOM 4415 O O . GLN A 1 553 ? 3.464 25.076 24.776 1.00 52.47 553 GLN A O 1
ATOM 4420 N N . GLY A 1 554 ? 3.553 27.331 24.814 1.00 55.22 554 GLY A N 1
ATOM 4421 C CA . GLY A 1 554 ? 2.168 27.736 24.518 1.00 55.22 554 GLY A CA 1
ATOM 4422 C C . GLY A 1 554 ? 1.439 27.334 23.222 1.00 55.22 554 GLY A C 1
ATOM 4423 O O . GLY A 1 554 ? 0.587 26.463 23.293 1.00 55.22 554 GLY A O 1
ATOM 4424 N N . TYR A 1 555 ? 1.679 27.986 22.069 1.00 59.97 555 TYR A N 1
ATOM 4425 C CA . TYR A 1 555 ? 0.801 27.985 20.872 1.00 59.97 555 TYR A CA 1
ATOM 4426 C C . TYR A 1 555 ? 1.284 27.306 19.524 1.00 59.97 555 TYR A C 1
ATOM 4428 O O . TYR A 1 555 ? 0.653 27.554 18.483 1.00 59.97 555 TYR A O 1
ATOM 4436 N N . THR A 1 556 ? 2.388 26.523 19.443 1.00 53.62 556 THR A N 1
ATOM 4437 C CA . THR A 1 556 ? 2.990 26.019 18.172 1.00 53.62 556 THR A CA 1
ATOM 4438 C C . THR A 1 556 ? 2.440 24.687 17.733 1.00 53.62 556 THR A C 1
ATOM 4440 O O . THR A 1 556 ? 2.086 24.541 16.561 1.00 53.62 556 THR A O 1
ATOM 4443 N N . GLU A 1 557 ? 2.414 23.713 18.642 1.00 57.97 557 GLU A N 1
ATOM 4444 C CA . GLU A 1 557 ? 1.847 22.411 18.347 1.00 57.97 557 GLU A CA 1
ATOM 4445 C C . GLU A 1 557 ? 0.340 22.598 18.361 1.00 57.97 557 GLU A C 1
ATOM 4447 O O . GLU A 1 557 ? -0.321 22.598 19.394 1.00 57.97 557 GLU A O 1
ATOM 4452 N N . ARG A 1 558 ? -0.197 22.855 17.174 1.00 59.66 558 ARG A N 1
ATOM 4453 C CA . ARG A 1 558 ? -1.597 23.184 16.963 1.00 59.66 558 ARG A CA 1
ATOM 4454 C C . ARG A 1 558 ? -2.353 21.896 16.757 1.00 59.66 558 ARG A C 1
ATOM 4456 O O . ARG A 1 558 ? -2.284 21.349 15.662 1.00 59.66 558 ARG A O 1
ATOM 4463 N N . TYR A 1 559 ? -3.062 21.414 17.769 1.00 57.25 559 TYR A N 1
ATOM 4464 C CA . TYR A 1 559 ? -3.861 20.187 17.670 1.00 57.25 559 TYR A CA 1
ATOM 4465 C C . TYR A 1 559 ? -5.257 20.419 17.057 1.00 57.25 559 TYR A C 1
ATOM 4467 O O . TYR A 1 559 ? -5.939 19.456 16.719 1.00 57.25 559 TYR A O 1
ATOM 4475 N N . GLY A 1 560 ? -5.684 21.672 16.855 1.00 62.53 560 GLY A N 1
ATOM 4476 C CA . GLY A 1 560 ? -7.082 22.013 16.584 1.00 62.53 560 GLY A CA 1
ATOM 4477 C C . GLY A 1 560 ? -7.636 21.557 15.239 1.00 62.53 560 GLY A C 1
ATOM 4478 O O . GLY A 1 560 ? -7.030 21.823 14.204 1.00 62.53 560 GLY A O 1
ATOM 4479 N N . LEU A 1 561 ? -8.854 21.011 15.244 1.00 63.50 561 LEU A N 1
ATOM 4480 C CA . LEU A 1 561 ? -9.766 20.954 14.092 1.00 63.50 561 LEU A CA 1
ATOM 4481 C C . LEU A 1 561 ? -10.035 22.359 13.527 1.00 63.50 561 LEU A C 1
ATOM 4483 O O . LEU A 1 561 ? -10.175 22.536 12.318 1.00 63.50 561 LEU A O 1
ATOM 4487 N N . TYR A 1 562 ? -10.083 23.367 14.403 1.00 75.19 562 TYR A N 1
ATOM 4488 C CA . TYR A 1 562 ? -10.130 24.778 14.038 1.00 75.19 562 TYR A CA 1
ATOM 4489 C C . TYR A 1 562 ? -8.806 25.469 14.379 1.00 75.19 562 TYR A C 1
ATOM 4491 O O . TYR A 1 562 ? -8.298 25.390 15.499 1.00 75.19 562 TYR A O 1
ATOM 4499 N N . GLN A 1 563 ? -8.255 26.199 13.413 1.00 79.00 563 GLN A N 1
ATOM 4500 C CA . GLN A 1 563 ? -7.130 27.096 13.629 1.00 79.00 563 GLN A CA 1
ATOM 4501 C C . GLN A 1 563 ? -7.590 28.295 14.464 1.00 79.00 563 GLN A C 1
ATOM 4503 O O . GLN A 1 563 ? -8.571 28.945 14.095 1.00 79.00 563 GLN A O 1
ATOM 4508 N N . VAL A 1 564 ? -6.872 28.633 15.540 1.00 65.19 564 VAL A N 1
ATOM 4509 C CA . VAL A 1 564 ? -7.109 29.883 16.287 1.00 65.19 564 VAL A CA 1
ATOM 4510 C C . VAL A 1 564 ? -6.087 30.939 15.887 1.00 65.19 564 VAL A C 1
ATOM 4512 O O . VAL A 1 564 ? -4.871 30.707 15.881 1.00 65.19 564 VAL A O 1
ATOM 4515 N N . ASN A 1 565 ? -6.588 32.131 15.575 1.00 68.69 565 ASN A N 1
ATOM 4516 C CA . ASN A 1 565 ? -5.773 33.308 15.333 1.00 68.69 565 ASN A CA 1
ATOM 4517 C C . ASN A 1 565 ? -5.501 34.061 16.647 1.00 68.69 565 ASN A C 1
ATOM 4519 O O . ASN A 1 565 ? -6.214 34.998 17.011 1.00 68.69 565 ASN A O 1
ATOM 4523 N N . PHE A 1 566 ? -4.449 33.648 17.356 1.00 58.91 566 PHE A N 1
ATOM 4524 C CA . PHE A 1 566 ? -4.039 34.243 18.634 1.00 58.91 566 PHE A CA 1
ATOM 4525 C C . PHE A 1 566 ? -3.548 35.696 18.544 1.00 58.91 566 PHE A C 1
ATOM 4527 O O . PHE A 1 566 ? -3.568 36.392 19.556 1.00 58.91 566 PHE A O 1
ATOM 4534 N N . SER A 1 567 ? -3.133 36.178 17.365 1.00 54.91 567 SER A N 1
ATOM 4535 C CA . SER A 1 567 ? -2.743 37.585 17.179 1.00 54.91 567 SER A CA 1
ATOM 4536 C C . SER A 1 567 ? -3.938 38.506 16.903 1.00 54.91 567 SER A C 1
ATOM 4538 O O . SER A 1 567 ? -3.798 39.728 16.949 1.00 54.91 567 SER A O 1
ATOM 4540 N N . HIS A 1 568 ? -5.131 37.951 16.667 1.00 54.94 568 HIS A N 1
ATOM 4541 C CA . HIS A 1 568 ? -6.351 38.732 16.506 1.00 54.94 568 HIS A CA 1
ATOM 4542 C C . HIS A 1 568 ? -7.029 39.003 17.867 1.00 54.94 568 HIS A C 1
ATOM 4544 O O . HIS A 1 568 ? -7.246 38.055 18.625 1.00 54.94 568 HIS A O 1
ATOM 4550 N N . PRO A 1 569 ? -7.460 40.246 18.178 1.00 54.69 569 PRO A N 1
ATOM 4551 C CA . PRO A 1 569 ? -8.096 40.567 19.463 1.00 54.69 569 PRO A CA 1
ATOM 4552 C C . PRO A 1 569 ? -9.345 39.733 19.776 1.00 54.69 569 PRO A C 1
ATOM 4554 O O . PRO A 1 569 ? -9.551 39.358 20.920 1.00 54.69 569 PRO A O 1
ATOM 4557 N N . MET A 1 570 ? -10.143 39.386 18.757 1.00 59.62 570 MET A N 1
ATOM 4558 C CA . MET A 1 570 ? -11.326 38.515 18.899 1.00 59.62 570 MET A CA 1
ATOM 4559 C C . MET A 1 570 ? -11.014 37.011 18.733 1.00 59.62 570 MET A C 1
ATOM 4561 O O . MET A 1 570 ? -11.919 36.246 18.411 1.00 59.62 570 MET A O 1
ATOM 4565 N N . ARG A 1 571 ? -9.735 36.603 18.824 1.00 66.06 571 ARG A N 1
ATOM 4566 C CA . ARG A 1 571 ? -9.242 35.207 18.777 1.00 66.06 571 ARG A CA 1
ATOM 4567 C C . ARG A 1 571 ? -9.976 34.327 17.749 1.00 66.06 571 ARG A C 1
ATOM 4569 O O . ARG A 1 571 ? -10.532 33.286 18.092 1.00 66.06 571 ARG A O 1
ATOM 4576 N N . THR A 1 572 ? -10.060 34.776 16.495 1.00 74.25 572 THR A N 1
ATOM 4577 C CA . THR A 1 572 ? -10.959 34.172 15.496 1.00 74.25 572 THR A CA 1
ATOM 4578 C C . THR A 1 572 ? -10.597 32.715 15.202 1.00 74.25 572 THR A C 1
ATOM 4580 O O . THR A 1 572 ? -9.418 32.363 15.160 1.00 74.25 572 THR A O 1
ATOM 4583 N N . ARG A 1 573 ? -11.619 31.868 15.013 1.00 79.19 573 ARG A N 1
ATOM 4584 C CA . ARG A 1 573 ? -11.467 30.424 14.782 1.00 79.19 573 ARG A CA 1
ATOM 4585 C C . ARG A 1 573 ? -11.908 30.033 13.367 1.00 79.19 573 ARG A C 1
ATOM 4587 O O . ARG A 1 573 ? -13.026 30.371 12.974 1.00 79.19 573 ARG A O 1
ATOM 4594 N N . THR A 1 574 ? -11.067 29.296 12.641 1.00 78.31 574 THR A N 1
ATOM 4595 C CA . THR A 1 574 ? -11.270 28.918 11.227 1.00 78.31 574 THR A CA 1
ATOM 4596 C C . THR A 1 574 ? -11.132 27.400 11.051 1.00 78.31 574 THR A C 1
ATOM 4598 O O . THR A 1 574 ? -10.119 26.860 11.487 1.00 78.31 574 THR A O 1
ATOM 4601 N N . PRO A 1 575 ? -12.091 26.685 10.433 1.00 72.88 575 PRO A N 1
ATOM 4602 C CA . PRO A 1 575 ? -12.001 25.231 10.267 1.00 72.88 575 PRO A CA 1
ATOM 4603 C C . PRO A 1 575 ? -10.842 24.832 9.342 1.00 72.88 575 PRO A C 1
ATOM 4605 O O . PRO A 1 575 ? -10.683 25.406 8.262 1.00 72.88 575 PRO A O 1
ATOM 4608 N N . LYS A 1 576 ? -10.058 23.832 9.754 1.00 66.19 576 LYS A N 1
ATOM 4609 C CA . LYS A 1 576 ? -9.044 23.165 8.921 1.00 66.19 576 LYS A CA 1
ATOM 4610 C C . LYS A 1 576 ? -9.681 22.010 8.131 1.00 66.19 576 LYS A C 1
ATOM 4612 O O . LYS A 1 576 ? -10.829 21.634 8.380 1.00 66.19 576 LYS A O 1
ATOM 4617 N N . LYS A 1 577 ? -8.953 21.428 7.176 1.00 62.56 577 LYS A N 1
ATOM 4618 C CA . LYS A 1 577 ? -9.409 20.338 6.291 1.00 62.56 577 LYS A CA 1
ATOM 4619 C C . LYS A 1 577 ? -9.997 19.149 7.072 1.00 62.56 577 LYS A C 1
ATOM 4621 O O . LYS A 1 577 ? -11.028 18.606 6.670 1.00 62.56 577 LYS A O 1
ATOM 4626 N N . SER A 1 578 ? -9.423 18.804 8.225 1.00 59.78 578 SER A N 1
ATOM 4627 C CA . SER A 1 578 ? -9.922 17.765 9.143 1.00 59.78 578 SER A CA 1
ATOM 4628 C C . SER A 1 578 ? -11.358 17.990 9.641 1.00 59.78 578 SER A C 1
ATOM 4630 O O . SER A 1 578 ? -12.129 17.031 9.732 1.00 59.78 578 SER A O 1
ATOM 4632 N N . ALA A 1 579 ? -11.773 19.240 9.874 1.00 61.12 579 ALA A N 1
ATOM 4633 C CA . ALA A 1 579 ? -13.149 19.571 10.251 1.00 61.12 579 ALA A CA 1
ATOM 4634 C C . ALA A 1 579 ? -14.160 19.249 9.130 1.00 61.12 579 ALA A C 1
ATOM 4636 O O . ALA A 1 579 ? -15.305 18.883 9.407 1.00 61.12 579 ALA A O 1
ATOM 4637 N N . PHE A 1 580 ? -13.742 19.329 7.861 1.00 56.81 580 PHE A N 1
ATOM 4638 C CA . PHE A 1 580 ? -14.594 19.059 6.696 1.00 56.81 580 PHE A CA 1
ATOM 4639 C C . PHE A 1 580 ? -14.723 17.565 6.364 1.00 56.81 580 PHE A C 1
ATOM 4641 O O . PHE A 1 580 ? -15.802 17.116 5.970 1.00 56.81 580 PHE A O 1
ATOM 4648 N N . VAL A 1 581 ? -13.659 16.775 6.561 1.00 50.78 581 VAL A N 1
ATOM 4649 C CA . VAL A 1 581 ? -13.698 15.317 6.324 1.00 50.78 581 VAL A CA 1
ATOM 4650 C C . VAL A 1 581 ? -14.681 14.628 7.278 1.00 50.78 581 VAL A C 1
ATOM 4652 O O . VAL A 1 581 ? -15.472 13.788 6.837 1.00 50.78 581 VAL A O 1
ATOM 4655 N N . ASN A 1 582 ? -14.703 15.047 8.547 1.00 46.97 582 ASN A N 1
ATOM 4656 C CA . ASN A 1 582 ? -15.668 14.558 9.533 1.00 46.97 582 ASN A CA 1
ATOM 4657 C C . ASN A 1 582 ? -17.110 14.995 9.202 1.00 46.97 582 ASN A C 1
ATOM 4659 O O . ASN A 1 582 ? -18.014 14.160 9.170 1.00 46.97 582 ASN A O 1
ATOM 4663 N N . SER A 1 583 ? -17.331 16.285 8.921 1.00 41.84 583 SER A N 1
ATOM 4664 C CA . SER A 1 583 ? -18.684 16.866 8.853 1.00 41.84 583 SER A CA 1
ATOM 4665 C C . SER A 1 583 ? -19.482 16.545 7.581 1.00 41.84 583 SER A C 1
ATOM 4667 O O . SER A 1 583 ? -20.709 16.452 7.659 1.00 41.84 583 SER A O 1
ATOM 4669 N N . VAL A 1 584 ? -18.840 16.351 6.417 1.00 34.56 584 VAL A N 1
ATOM 4670 C CA . VAL A 1 584 ? -19.562 16.245 5.125 1.00 34.56 584 VAL A CA 1
ATOM 4671 C C . VAL A 1 584 ? -19.524 14.845 4.501 1.00 34.56 584 VAL A C 1
ATOM 4673 O O . VAL A 1 584 ? -20.524 14.405 3.939 1.00 34.56 584 VAL A O 1
ATOM 4676 N N . GLY A 1 585 ? -18.405 14.119 4.591 1.00 33.22 585 GLY A N 1
ATOM 4677 C CA . GLY A 1 585 ? -18.242 12.831 3.899 1.00 33.22 585 GLY A CA 1
ATOM 4678 C C . GLY A 1 585 ? -18.761 11.623 4.685 1.00 33.22 585 GLY A C 1
ATOM 4679 O O . GLY A 1 585 ? -19.562 10.831 4.183 1.00 33.22 585 GLY A O 1
ATOM 4680 N N . PHE A 1 586 ? -18.290 11.468 5.924 1.00 38.16 586 PHE A N 1
ATOM 4681 C CA . PHE A 1 586 ? -18.460 10.232 6.696 1.00 38.16 586 PHE A CA 1
ATOM 4682 C C . PHE A 1 586 ? -19.833 10.155 7.384 1.00 38.16 586 PHE A C 1
ATOM 4684 O O . PHE A 1 586 ? -20.593 9.208 7.169 1.00 38.16 586 PHE A O 1
ATOM 4691 N N . ILE A 1 587 ? -20.211 11.212 8.116 1.00 38.25 587 ILE A N 1
ATOM 4692 C CA . ILE A 1 587 ? -21.506 11.314 8.814 1.00 38.25 587 ILE A CA 1
ATOM 4693 C C . ILE A 1 587 ? -22.685 11.252 7.824 1.00 38.25 587 ILE A C 1
ATOM 4695 O O . ILE A 1 587 ? -23.720 10.656 8.132 1.00 38.25 587 ILE A O 1
ATOM 4699 N N . ALA A 1 588 ? -22.535 11.812 6.618 1.00 30.83 588 ALA A N 1
ATOM 4700 C CA . ALA A 1 588 ? -23.557 11.741 5.573 1.00 30.83 588 ALA A CA 1
ATOM 4701 C C . ALA A 1 588 ? -23.750 10.309 5.042 1.00 30.83 588 ALA A C 1
ATOM 4703 O O . ALA A 1 588 ? -24.890 9.852 4.942 1.00 30.83 588 ALA A O 1
ATOM 4704 N N . LYS A 1 589 ? -22.660 9.569 4.774 1.00 34.38 589 LYS A N 1
ATOM 4705 C CA . LYS A 1 589 ? -22.734 8.147 4.391 1.00 34.38 589 LYS A CA 1
ATOM 4706 C C . LYS A 1 589 ? -23.365 7.295 5.495 1.00 34.38 589 LYS A C 1
ATOM 4708 O O . LYS A 1 589 ? -24.263 6.512 5.196 1.00 34.38 589 LYS A O 1
ATOM 4713 N N . MET A 1 590 ? -22.981 7.491 6.761 1.00 35.72 590 MET A N 1
ATOM 4714 C CA . MET A 1 590 ? -23.599 6.777 7.889 1.00 35.72 590 MET A CA 1
ATOM 4715 C C . MET A 1 590 ? -25.094 7.084 8.028 1.00 35.72 590 MET A C 1
ATOM 4717 O O . MET A 1 590 ? -25.885 6.156 8.169 1.00 35.72 590 MET A O 1
ATOM 4721 N N . LYS A 1 591 ? -25.517 8.353 7.931 1.00 31.61 591 LYS A N 1
ATOM 4722 C CA . LYS A 1 591 ? -26.944 8.722 8.010 1.00 31.61 591 LYS A CA 1
ATOM 4723 C C . LYS A 1 591 ? -27.750 8.204 6.814 1.00 31.61 591 LYS A C 1
ATOM 4725 O O . LYS A 1 591 ? -28.891 7.789 7.002 1.00 31.61 591 LYS A O 1
ATOM 4730 N N . LEU A 1 592 ? -27.163 8.140 5.616 1.00 28.22 592 LEU A N 1
ATOM 4731 C CA . LEU A 1 592 ? -27.800 7.522 4.449 1.00 28.22 592 LEU A CA 1
ATOM 4732 C C . LEU A 1 592 ? -27.956 6.000 4.624 1.00 28.22 592 LEU A C 1
ATOM 4734 O O . LEU A 1 592 ? -29.032 5.467 4.361 1.00 28.22 592 LEU A O 1
ATOM 4738 N N . LEU A 1 593 ? -26.935 5.313 5.150 1.00 32.81 593 LEU A N 1
ATOM 4739 C CA . LEU A 1 593 ? -27.004 3.893 5.525 1.00 32.81 593 LEU A CA 1
ATOM 4740 C C . LEU A 1 593 ? -28.021 3.626 6.650 1.00 32.81 593 LEU A C 1
ATOM 4742 O O . LEU A 1 593 ? -28.714 2.610 6.612 1.00 32.81 593 LEU A O 1
ATOM 4746 N N . LEU A 1 594 ? -28.175 4.540 7.612 1.00 32.44 594 LEU A N 1
ATOM 4747 C CA . LEU A 1 594 ? -29.199 4.472 8.665 1.00 32.44 594 LEU A CA 1
ATOM 4748 C C . LEU A 1 594 ? -30.626 4.645 8.120 1.00 32.44 594 LEU A C 1
ATOM 4750 O O . LEU A 1 594 ? -31.536 3.942 8.548 1.00 32.44 594 LEU A O 1
ATOM 4754 N N . VAL A 1 595 ? -30.833 5.519 7.129 1.00 31.95 595 VAL A N 1
ATOM 4755 C CA . VAL A 1 595 ? -32.129 5.643 6.434 1.00 31.95 595 VAL A CA 1
ATOM 4756 C C . VAL A 1 595 ? -32.421 4.404 5.579 1.00 31.95 595 VAL A C 1
ATOM 4758 O O . VAL A 1 595 ? -33.534 3.883 5.621 1.00 31.95 595 VAL A O 1
ATOM 4761 N N . LEU A 1 596 ? -31.427 3.883 4.851 1.00 31.73 596 LEU A N 1
ATOM 4762 C CA . LEU A 1 596 ? -31.567 2.660 4.049 1.00 31.73 596 LEU A CA 1
ATOM 4763 C C . LEU A 1 596 ? -31.840 1.422 4.921 1.00 31.73 596 LEU A C 1
ATOM 4765 O O . LEU A 1 596 ? -32.675 0.595 4.559 1.00 31.73 596 LEU A O 1
ATOM 4769 N N . SER A 1 597 ? -31.209 1.315 6.093 1.00 35.31 597 SER A N 1
ATOM 4770 C CA . SER A 1 597 ? -31.488 0.233 7.046 1.00 35.31 597 SER A CA 1
ATOM 4771 C C . SER A 1 597 ? -32.829 0.400 7.768 1.00 35.31 597 SER A C 1
ATOM 4773 O O . SER A 1 597 ? -33.497 -0.605 7.995 1.00 35.31 597 SER A O 1
ATOM 4775 N N . LEU A 1 598 ? -33.315 1.624 8.022 1.00 32.38 598 LEU A N 1
ATOM 4776 C CA . LEU A 1 598 ? -34.704 1.832 8.466 1.00 32.38 598 LEU A CA 1
ATOM 4777 C C . LEU A 1 598 ? -35.721 1.333 7.426 1.00 32.38 598 LEU A C 1
ATOM 4779 O O . LEU A 1 598 ? -36.728 0.731 7.795 1.00 32.38 598 LEU A O 1
ATOM 4783 N N . VAL A 1 599 ? -35.451 1.535 6.132 1.00 33.72 599 VAL A N 1
ATOM 4784 C CA . VAL A 1 599 ? -36.277 0.979 5.044 1.00 33.72 599 VAL A CA 1
ATOM 4785 C C . VAL A 1 599 ? -36.169 -0.552 4.997 1.00 33.72 599 VAL A C 1
ATOM 4787 O O . VAL A 1 599 ? -37.189 -1.225 4.853 1.00 33.72 599 VAL A O 1
ATOM 4790 N N . ALA A 1 600 ? -34.978 -1.124 5.202 1.00 32.31 600 ALA A N 1
ATOM 4791 C CA . ALA A 1 600 ? -34.789 -2.577 5.282 1.00 32.31 600 ALA A CA 1
ATOM 4792 C C . ALA A 1 600 ? -35.525 -3.218 6.479 1.00 32.31 600 ALA A C 1
ATOM 4794 O O . ALA A 1 600 ? -36.098 -4.293 6.334 1.00 32.31 600 ALA A O 1
ATOM 4795 N N . VAL A 1 601 ? -35.596 -2.546 7.635 1.00 37.62 601 VAL A N 1
ATOM 4796 C CA . VAL A 1 601 ? -36.357 -3.014 8.815 1.00 37.62 601 VAL A CA 1
ATOM 4797 C C . VAL A 1 601 ? -37.871 -3.077 8.551 1.00 37.62 601 VAL A C 1
ATOM 4799 O O . VAL A 1 601 ? -38.563 -3.898 9.152 1.00 37.62 601 VAL A O 1
ATOM 4802 N N . VAL A 1 602 ? -38.397 -2.265 7.628 1.00 35.75 602 VAL A N 1
ATOM 4803 C CA . VAL A 1 602 ? -39.804 -2.339 7.184 1.00 35.75 602 VAL A CA 1
ATOM 4804 C C . VAL A 1 602 ? -40.009 -3.414 6.101 1.00 35.75 602 VAL A C 1
ATOM 4806 O O . VAL A 1 602 ? -41.092 -3.991 6.000 1.00 35.75 602 VAL A O 1
ATOM 4809 N N . CYS A 1 603 ? -38.971 -3.733 5.325 1.00 27.23 603 CYS A N 1
ATOM 4810 C CA . CYS A 1 603 ? -39.011 -4.679 4.210 1.00 27.23 603 CYS A CA 1
ATOM 4811 C C . CYS A 1 603 ? -38.249 -5.976 4.533 1.00 27.23 603 CYS A C 1
ATOM 4813 O O . CYS A 1 603 ? -37.130 -6.182 4.067 1.00 27.23 603 CYS A O 1
ATOM 4815 N N . ASN A 1 604 ? -38.888 -6.872 5.293 1.00 33.75 604 ASN A N 1
ATOM 4816 C CA . ASN A 1 604 ? -38.357 -8.193 5.656 1.00 33.75 604 ASN A CA 1
ATOM 4817 C C . ASN A 1 604 ? -38.010 -9.056 4.418 1.00 33.75 604 ASN A C 1
ATOM 4819 O O . ASN A 1 604 ? -38.848 -9.792 3.895 1.00 33.75 604 ASN A O 1
ATOM 4823 N N . ALA A 1 605 ? -36.754 -8.987 3.981 1.00 29.20 605 ALA A N 1
ATOM 4824 C CA . ALA A 1 605 ? -36.141 -9.856 2.984 1.00 29.20 605 ALA A CA 1
ATOM 4825 C C . ALA A 1 605 ? -34.695 -10.150 3.410 1.00 29.20 605 ALA A C 1
ATOM 4827 O O . ALA A 1 605 ? -33.942 -9.241 3.758 1.00 29.20 605 ALA A O 1
ATOM 4828 N N . SER A 1 606 ? -34.308 -11.426 3.424 1.00 29.03 606 SER A N 1
ATOM 4829 C CA . SER A 1 606 ? -33.004 -11.861 3.932 1.00 29.03 606 SER A CA 1
ATOM 4830 C C . SER A 1 606 ? -31.860 -11.368 3.041 1.00 29.03 606 SER A C 1
ATOM 4832 O O . SER A 1 606 ? -31.685 -11.869 1.931 1.00 29.03 606 SER A O 1
ATOM 4834 N N . ILE A 1 607 ? -31.046 -10.430 3.537 1.00 28.83 607 ILE A N 1
ATOM 4835 C CA . ILE A 1 607 ? -29.825 -9.997 2.845 1.00 28.83 607 ILE A CA 1
ATOM 4836 C C . ILE A 1 607 ? -28.748 -11.073 3.017 1.00 28.83 607 ILE A C 1
ATOM 4838 O O . ILE A 1 607 ? -27.949 -11.056 3.951 1.00 28.83 607 ILE A O 1
ATOM 4842 N N . VAL A 1 608 ? -28.732 -12.020 2.082 1.00 29.11 608 VAL A N 1
ATOM 4843 C CA . VAL A 1 608 ? -27.547 -12.830 1.789 1.00 29.11 608 VAL A CA 1
ATOM 4844 C C . VAL A 1 608 ? -26.478 -11.884 1.233 1.00 29.11 608 VAL A C 1
ATOM 4846 O O . VAL A 1 608 ? -26.756 -11.156 0.278 1.00 29.11 608 VAL A O 1
ATOM 4849 N N . ARG A 1 609 ? -25.255 -11.887 1.788 1.00 35.81 609 ARG A N 1
ATOM 4850 C CA . ARG A 1 609 ? -24.100 -11.286 1.095 1.00 35.81 609 ARG A CA 1
ATOM 4851 C C . ARG A 1 609 ? -23.909 -12.067 -0.205 1.00 35.81 609 ARG A C 1
ATOM 4853 O O . ARG A 1 609 ? -23.527 -13.231 -0.161 1.00 35.81 609 ARG A O 1
ATOM 4860 N N . HIS A 1 610 ? -24.232 -11.453 -1.339 1.00 41.16 610 HIS A N 1
ATOM 4861 C CA . HIS A 1 610 ? -24.075 -12.095 -2.637 1.00 41.16 610 HIS A CA 1
ATOM 4862 C C . HIS A 1 610 ? -22.576 -12.233 -2.921 1.00 41.16 610 HIS A C 1
ATOM 4864 O O . HIS A 1 610 ? -21.880 -11.227 -3.050 1.00 41.16 610 HIS A O 1
ATOM 4870 N N . GLN A 1 611 ? -22.068 -13.466 -2.950 1.00 57.81 611 GLN A N 1
ATOM 4871 C CA . GLN A 1 611 ? -20.675 -13.728 -3.294 1.00 57.81 611 GLN A CA 1
ATOM 4872 C C . GLN A 1 611 ? -20.490 -13.368 -4.769 1.00 57.81 611 GLN A C 1
ATOM 4874 O O . GLN A 1 611 ? -21.131 -13.964 -5.637 1.00 57.81 611 GLN A O 1
ATOM 4879 N N . ARG A 1 612 ? -19.681 -12.339 -5.048 1.00 85.88 612 ARG A N 1
ATOM 4880 C CA . ARG A 1 612 ? -19.434 -11.891 -6.422 1.00 85.88 612 ARG A CA 1
ATOM 4881 C C . ARG A 1 612 ? -18.718 -12.997 -7.193 1.00 85.88 612 ARG A C 1
ATOM 4883 O O . ARG A 1 612 ? -17.805 -13.637 -6.670 1.00 85.88 612 ARG A O 1
ATOM 4890 N N . ARG A 1 613 ? -19.169 -13.225 -8.426 1.00 92.69 613 ARG A N 1
ATOM 4891 C CA . ARG A 1 613 ? -18.721 -14.320 -9.284 1.00 92.69 613 ARG A CA 1
ATOM 4892 C C . ARG A 1 613 ? -18.364 -13.770 -10.663 1.00 92.69 613 ARG A C 1
ATOM 4894 O O . ARG A 1 613 ? -19.153 -13.029 -11.245 1.00 92.69 613 ARG A O 1
ATOM 4901 N N . PHE A 1 614 ? -17.205 -14.153 -11.182 1.00 97.56 614 PHE A N 1
ATOM 4902 C CA . PHE A 1 614 ? -16.845 -13.952 -12.583 1.00 97.56 614 PHE A CA 1
ATOM 4903 C C . PHE A 1 614 ? -17.827 -14.726 -13.480 1.00 97.56 614 PHE A C 1
ATOM 4905 O O . PHE A 1 614 ? -18.214 -15.843 -13.124 1.00 97.56 614 PHE A O 1
ATOM 4912 N N . PRO A 1 615 ? -18.263 -14.174 -14.625 1.00 96.56 615 PRO A N 1
ATOM 4913 C CA . PRO A 1 615 ? -19.143 -14.906 -15.522 1.00 96.56 615 PRO A CA 1
ATOM 4914 C C . PRO A 1 615 ? -18.401 -16.104 -16.127 1.00 96.56 615 PRO A C 1
ATOM 4916 O O . PRO A 1 615 ? -17.180 -16.085 -16.282 1.00 96.56 615 PRO A O 1
ATOM 4919 N N . ASP A 1 616 ? -19.140 -17.154 -16.479 1.00 94.62 616 ASP A N 1
ATOM 4920 C CA . ASP A 1 616 ? -18.547 -18.417 -16.940 1.00 94.62 616 ASP A CA 1
ATOM 4921 C C . ASP A 1 616 ? -17.889 -18.309 -18.340 1.00 94.62 616 ASP A C 1
ATOM 4923 O O . ASP A 1 616 ? -17.242 -19.253 -18.780 1.00 94.62 616 ASP A O 1
ATOM 4927 N N . ASP A 1 617 ? -18.028 -17.167 -19.034 1.00 94.94 617 ASP A N 1
ATOM 4928 C CA . ASP A 1 617 ? -17.319 -16.829 -20.282 1.00 94.94 617 ASP A CA 1
ATOM 4929 C C . ASP A 1 617 ? -16.058 -15.960 -20.075 1.00 94.94 617 ASP A C 1
ATOM 4931 O O . ASP A 1 617 ? -15.436 -15.537 -21.050 1.00 94.94 617 ASP A O 1
ATOM 4935 N N . PHE A 1 618 ? -15.677 -15.674 -18.826 1.00 98.38 618 PHE A N 1
ATOM 4936 C CA . PHE A 1 618 ? -14.475 -14.907 -18.492 1.00 98.38 618 PHE A CA 1
ATOM 4937 C C . PHE A 1 618 ? -13.226 -15.789 -18.570 1.00 98.38 618 PHE A C 1
ATOM 4939 O O . PHE A 1 618 ? -13.064 -16.686 -17.743 1.00 98.38 618 PHE A O 1
ATOM 4946 N N . LEU A 1 619 ? -12.330 -15.521 -19.524 1.00 98.44 619 LEU A N 1
ATOM 4947 C CA . LEU A 1 619 ? -11.133 -16.341 -19.738 1.00 98.44 619 LEU A CA 1
ATOM 4948 C C . LEU A 1 619 ? -10.065 -16.078 -18.669 1.00 98.44 619 LEU A C 1
ATOM 4950 O O . LEU A 1 619 ? -9.444 -15.011 -18.661 1.00 98.44 619 LEU A O 1
ATOM 4954 N N . PHE A 1 620 ? -9.797 -17.065 -17.816 1.00 98.81 620 PHE A N 1
ATOM 4955 C CA . PHE A 1 620 ? -8.617 -17.084 -16.955 1.00 98.81 620 PHE A CA 1
ATOM 4956 C C . PHE A 1 620 ? -7.460 -17.844 -17.605 1.00 98.81 620 PHE A C 1
ATOM 4958 O O . PHE A 1 620 ? -7.640 -18.918 -18.186 1.00 98.81 620 PHE A O 1
ATOM 4965 N N . GLY A 1 621 ? -6.256 -17.300 -17.467 1.00 98.69 621 GLY A N 1
ATOM 4966 C CA . GLY A 1 621 ? -5.045 -17.888 -18.017 1.00 98.69 621 GLY A CA 1
ATOM 4967 C C . GLY A 1 621 ? -3.771 -17.353 -17.379 1.00 98.69 621 GLY A C 1
ATOM 4968 O O . GLY A 1 621 ? -3.787 -16.573 -16.429 1.00 98.69 621 GLY A O 1
ATOM 4969 N N . THR A 1 622 ? -2.640 -17.761 -17.931 1.00 98.88 622 THR A N 1
ATOM 4970 C CA . THR A 1 622 ? -1.308 -17.271 -17.560 1.00 98.88 622 THR A CA 1
ATOM 4971 C C . THR A 1 622 ? -0.576 -16.776 -18.802 1.00 98.88 622 THR A C 1
ATOM 4973 O O . THR A 1 622 ? -0.972 -17.083 -19.930 1.00 98.88 622 THR A O 1
ATOM 4976 N N . ALA A 1 623 ? 0.476 -15.989 -18.592 1.00 98.69 623 ALA A N 1
ATOM 4977 C CA . ALA A 1 623 ? 1.295 -15.410 -19.646 1.00 98.69 623 ALA A CA 1
ATOM 4978 C C . ALA A 1 623 ? 2.782 -15.796 -19.526 1.00 98.69 623 ALA A C 1
ATOM 4980 O O . ALA A 1 623 ? 3.283 -16.037 -18.422 1.00 98.69 623 ALA A O 1
ATOM 4981 N N . THR A 1 624 ? 3.466 -15.852 -20.675 1.00 98.81 624 THR A N 1
ATOM 4982 C CA . THR A 1 624 ? 4.925 -16.021 -20.841 1.00 98.81 624 THR A CA 1
ATOM 4983 C C . THR A 1 624 ? 5.434 -15.325 -22.119 1.00 98.81 624 THR A C 1
ATOM 4985 O O . THR A 1 624 ? 4.646 -14.923 -22.983 1.00 98.81 624 THR A O 1
ATOM 4988 N N . ALA A 1 625 ? 6.760 -15.207 -22.264 1.00 98.06 625 ALA A N 1
ATOM 4989 C CA . ALA A 1 625 ? 7.435 -14.699 -23.462 1.00 98.06 625 ALA A CA 1
ATOM 4990 C C . ALA A 1 625 ? 8.535 -15.660 -23.939 1.00 98.06 625 ALA A C 1
ATOM 4992 O O . ALA A 1 625 ? 9.255 -16.236 -23.126 1.00 98.06 625 ALA A O 1
ATOM 4993 N N . ALA A 1 626 ? 8.691 -15.796 -25.257 1.00 98.62 626 ALA A N 1
ATOM 4994 C CA . ALA A 1 626 ? 9.560 -16.773 -25.911 1.00 98.62 626 ALA A CA 1
ATOM 4995 C C . ALA A 1 626 ? 10.996 -16.773 -25.362 1.00 98.62 626 ALA A C 1
ATOM 4997 O O . ALA A 1 626 ? 11.440 -17.782 -24.820 1.00 98.62 626 ALA A O 1
ATOM 4998 N N . TYR A 1 627 ? 11.701 -15.638 -25.420 1.00 98.75 627 TYR A N 1
ATOM 4999 C CA . TYR A 1 627 ? 13.080 -15.551 -24.923 1.00 98.75 627 TYR A CA 1
ATOM 5000 C C . TYR A 1 627 ? 13.204 -15.819 -23.409 1.00 98.75 627 TYR A C 1
ATOM 5002 O O . TYR A 1 627 ? 14.216 -16.349 -22.960 1.00 98.75 627 TYR A O 1
ATOM 5010 N N . GLN A 1 628 ? 12.163 -15.519 -22.626 1.00 98.62 628 GLN A N 1
ATOM 5011 C CA . GLN A 1 628 ? 12.186 -15.712 -21.176 1.00 98.62 628 GLN A CA 1
ATOM 5012 C C . GLN A 1 628 ? 11.991 -17.178 -20.752 1.00 98.62 628 GLN A C 1
ATOM 5014 O O . GLN A 1 628 ? 12.453 -17.547 -19.672 1.00 98.62 628 GLN A O 1
ATOM 5019 N N . ILE A 1 629 ? 11.322 -18.015 -21.565 1.00 98.81 629 ILE A N 1
ATOM 5020 C CA . ILE A 1 629 ? 10.988 -19.409 -21.200 1.00 98.81 629 ILE A CA 1
ATOM 5021 C C . ILE A 1 629 ? 11.528 -20.504 -22.131 1.00 98.81 629 ILE A C 1
ATOM 5023 O O . ILE A 1 629 ? 11.673 -21.635 -21.668 1.00 98.81 629 ILE A O 1
ATOM 5027 N N . GLU A 1 630 ? 11.790 -20.242 -23.415 1.00 98.81 630 GLU A N 1
ATOM 5028 C CA . GLU A 1 630 ? 12.059 -21.307 -24.398 1.00 98.81 630 GLU A CA 1
ATOM 5029 C C . GLU A 1 630 ? 13.412 -21.989 -24.212 1.00 98.81 630 GLU A C 1
ATOM 5031 O O . GLU A 1 630 ? 13.471 -23.215 -24.293 1.00 98.81 630 GLU A O 1
ATOM 5036 N N . GLY A 1 631 ? 14.480 -21.215 -24.007 1.00 98.25 631 GLY A N 1
ATOM 5037 C CA . GLY A 1 631 ? 15.847 -21.713 -24.145 1.00 98.25 631 GLY A CA 1
ATOM 5038 C C . GLY A 1 631 ? 16.172 -22.107 -25.588 1.00 98.25 631 GLY A C 1
ATOM 5039 O O . GLY A 1 631 ? 15.649 -21.519 -26.545 1.00 98.25 631 GLY A O 1
ATOM 5040 N N . ALA A 1 632 ? 17.028 -23.121 -25.752 1.00 98.38 632 ALA A N 1
ATOM 5041 C CA . ALA A 1 632 ? 17.398 -23.704 -27.045 1.00 98.38 632 ALA A CA 1
ATOM 5042 C C . ALA A 1 632 ? 17.788 -22.627 -28.083 1.00 98.38 632 ALA A C 1
ATOM 5044 O O . ALA A 1 632 ? 17.292 -22.602 -29.217 1.00 98.38 632 ALA A O 1
ATOM 5045 N N . TRP A 1 633 ? 18.595 -21.646 -27.655 1.00 98.19 633 TRP A N 1
ATOM 5046 C CA . TRP A 1 633 ? 18.701 -20.342 -28.323 1.00 98.19 633 TRP A CA 1
ATOM 5047 C C . TRP A 1 633 ? 19.340 -20.377 -29.719 1.00 98.19 633 TRP A C 1
ATOM 5049 O O . TRP A 1 633 ? 19.089 -19.479 -30.519 1.00 98.19 633 TRP A O 1
ATOM 5059 N N . ASN A 1 634 ? 20.141 -21.394 -30.028 1.00 98.06 634 ASN A N 1
ATOM 5060 C CA . ASN A 1 634 ? 20.785 -21.595 -31.331 1.00 98.06 634 ASN A CA 1
ATOM 5061 C C . ASN A 1 634 ? 20.458 -22.968 -31.949 1.00 98.06 634 ASN A C 1
ATOM 5063 O O . ASN A 1 634 ? 21.075 -23.376 -32.937 1.00 98.06 634 ASN A O 1
ATOM 5067 N N . GLU A 1 635 ? 19.487 -23.682 -31.377 1.00 98.56 635 GLU A N 1
ATOM 5068 C CA . GLU A 1 635 ? 19.083 -25.010 -31.831 1.00 98.56 635 GLU A CA 1
ATOM 5069 C C . GLU A 1 635 ? 18.154 -24.943 -33.045 1.00 98.56 635 GLU A C 1
ATOM 5071 O O . GLU A 1 635 ? 17.493 -23.930 -33.301 1.00 98.56 635 GLU A O 1
ATOM 5076 N N . ASP A 1 636 ? 18.139 -26.033 -33.820 1.00 98.06 636 ASP A N 1
ATOM 5077 C CA . ASP A 1 636 ? 17.276 -26.239 -34.989 1.00 98.06 636 ASP A CA 1
ATOM 5078 C C . ASP A 1 636 ? 17.198 -25.038 -35.956 1.00 98.06 636 ASP A C 1
ATOM 5080 O O . ASP A 1 636 ? 16.177 -24.768 -36.591 1.00 98.06 636 ASP A O 1
ATOM 5084 N N . GLY A 1 637 ? 18.310 -24.309 -36.089 1.00 96.62 637 GLY A N 1
ATOM 5085 C CA . GLY A 1 637 ? 18.449 -23.180 -37.005 1.00 96.62 637 GLY A CA 1
ATOM 5086 C C . GLY A 1 637 ? 17.833 -21.862 -36.527 1.00 96.62 637 GLY A C 1
ATOM 5087 O O . GLY A 1 637 ? 17.670 -20.972 -37.360 1.00 96.62 637 GLY A O 1
ATOM 5088 N N . LYS A 1 638 ? 17.501 -21.692 -35.235 1.00 98.50 638 LYS A N 1
ATOM 5089 C CA . LYS A 1 638 ? 17.127 -20.372 -34.687 1.00 98.50 638 LYS A CA 1
ATOM 5090 C C . LYS A 1 638 ? 18.222 -19.336 -34.982 1.00 98.50 638 LYS A C 1
ATOM 5092 O O . LYS A 1 638 ? 19.405 -19.574 -34.745 1.00 98.50 638 LYS A O 1
ATOM 5097 N N . GLY A 1 639 ? 17.810 -18.167 -35.469 1.00 98.44 639 GLY A N 1
ATOM 5098 C CA . GLY A 1 639 ? 18.682 -17.011 -35.643 1.00 98.44 639 GLY A CA 1
ATOM 5099 C C . GLY A 1 639 ? 18.982 -16.289 -34.326 1.00 98.44 639 GLY A C 1
ATOM 5100 O O . GLY A 1 639 ? 18.182 -16.290 -33.386 1.00 98.44 639 GLY A O 1
ATOM 5101 N N . GLU A 1 640 ? 20.122 -15.607 -34.290 1.00 98.75 640 GLU A N 1
ATOM 5102 C CA . GLU A 1 640 ? 20.475 -14.660 -33.230 1.00 98.75 640 GLU A CA 1
ATOM 5103 C C . GLU A 1 640 ? 19.444 -13.515 -33.163 1.00 98.75 640 GLU A C 1
ATOM 5105 O O . GLU A 1 640 ? 19.076 -12.925 -34.185 1.00 98.75 640 GLU A O 1
ATOM 5110 N N . ASN A 1 641 ? 18.975 -13.205 -31.958 1.00 98.81 641 ASN A N 1
ATOM 5111 C CA . ASN A 1 641 ? 18.085 -12.099 -31.622 1.00 98.81 641 ASN A CA 1
ATOM 5112 C C . ASN A 1 641 ? 18.824 -11.030 -30.794 1.00 98.81 641 ASN A C 1
ATOM 5114 O O . ASN A 1 641 ? 19.924 -11.271 -30.296 1.00 98.81 641 ASN A O 1
ATOM 5118 N N . ILE A 1 642 ? 18.224 -9.848 -30.639 1.00 98.75 642 ILE A N 1
ATOM 5119 C CA . ILE A 1 642 ? 18.841 -8.716 -29.929 1.00 98.75 642 ILE A CA 1
ATOM 5120 C C . ILE A 1 642 ? 19.234 -9.030 -28.478 1.00 98.75 642 ILE A C 1
ATOM 5122 O O . ILE A 1 642 ? 20.212 -8.459 -27.999 1.00 98.75 642 ILE A O 1
ATOM 5126 N N . TRP A 1 643 ? 18.532 -9.940 -27.794 1.00 98.75 643 TRP A N 1
ATOM 5127 C CA . TRP A 1 643 ? 18.921 -10.387 -26.455 1.00 98.75 643 TRP A CA 1
ATOM 5128 C C . TRP A 1 643 ? 20.072 -11.388 -26.472 1.00 98.75 643 TRP A C 1
ATOM 5130 O O . TRP A 1 643 ? 20.998 -11.175 -25.696 1.00 98.75 643 TRP A O 1
ATOM 5140 N N . ASP A 1 644 ? 20.069 -12.392 -27.370 1.00 98.69 644 ASP A N 1
ATOM 5141 C CA . ASP A 1 644 ? 21.206 -13.325 -27.531 1.00 98.69 644 ASP A CA 1
ATOM 5142 C C . ASP A 1 644 ? 22.499 -12.501 -27.724 1.00 98.69 644 ASP A C 1
ATOM 5144 O O . ASP A 1 644 ? 23.454 -12.596 -26.953 1.00 98.69 644 ASP A O 1
ATOM 5148 N N . TYR A 1 645 ? 22.472 -11.577 -28.694 1.00 98.56 645 TYR A N 1
ATOM 5149 C CA . TYR A 1 645 ? 23.596 -10.696 -28.999 1.00 98.56 645 TYR A CA 1
ATOM 5150 C C . TYR A 1 645 ? 24.012 -9.843 -27.790 1.00 98.56 645 TYR A C 1
ATOM 5152 O O . TYR A 1 645 ? 25.204 -9.741 -27.494 1.00 98.56 645 TYR A O 1
ATOM 5160 N N . MET A 1 646 ? 23.063 -9.220 -27.083 1.00 98.38 646 MET A N 1
ATOM 5161 C CA . MET A 1 646 ? 23.376 -8.330 -25.960 1.00 98.38 646 MET A CA 1
ATOM 5162 C C . MET A 1 646 ? 24.020 -9.079 -24.788 1.00 98.38 646 MET A C 1
ATOM 5164 O O . MET A 1 646 ? 25.043 -8.625 -24.278 1.00 98.38 646 MET A O 1
ATOM 5168 N N . VAL A 1 647 ? 23.479 -10.231 -24.382 1.00 98.19 647 VAL A N 1
ATOM 5169 C CA . VAL A 1 647 ? 24.003 -10.978 -23.224 1.00 98.19 647 VAL A CA 1
ATOM 5170 C C . VAL A 1 647 ? 25.296 -11.734 -23.541 1.00 98.19 647 VAL A C 1
ATOM 5172 O O . VAL A 1 647 ? 26.097 -11.961 -22.641 1.00 98.19 647 VAL A O 1
ATOM 5175 N N . HIS A 1 648 ? 25.560 -12.085 -24.807 1.00 98.56 648 HIS A N 1
ATOM 5176 C CA . HIS A 1 648 ? 26.835 -12.705 -25.200 1.00 98.56 648 HIS A CA 1
ATOM 5177 C C . HIS A 1 648 ? 27.964 -11.693 -25.441 1.00 98.56 648 HIS A C 1
ATOM 5179 O O . HIS A 1 648 ? 29.130 -12.050 -25.275 1.00 98.56 648 HIS A O 1
ATOM 5185 N N . ASN A 1 649 ? 27.652 -10.446 -25.819 1.00 97.94 649 ASN A N 1
ATOM 5186 C CA . ASN A 1 649 ? 28.664 -9.403 -26.060 1.00 97.94 649 ASN A CA 1
ATOM 5187 C C . ASN A 1 649 ? 28.915 -8.496 -24.842 1.00 97.94 649 ASN A C 1
ATOM 5189 O O . ASN A 1 649 ? 30.039 -8.022 -24.678 1.00 97.94 649 ASN A O 1
ATOM 5193 N N . THR A 1 650 ? 27.900 -8.254 -24.008 1.00 96.31 650 THR A N 1
ATOM 5194 C CA . THR A 1 650 ? 27.968 -7.426 -22.788 1.00 96.31 650 THR A CA 1
ATOM 5195 C C . THR A 1 650 ? 27.152 -8.071 -21.651 1.00 96.31 650 THR A C 1
ATOM 5197 O O . THR A 1 650 ? 26.103 -7.540 -21.279 1.00 96.31 650 THR A O 1
ATOM 5200 N N . PRO A 1 651 ? 27.563 -9.238 -21.113 1.00 95.75 651 PRO A N 1
ATOM 5201 C CA . PRO A 1 651 ? 26.837 -9.935 -20.039 1.00 95.75 651 PRO A CA 1
ATOM 5202 C C . PRO A 1 651 ? 26.687 -9.103 -18.755 1.00 95.75 651 PRO A C 1
ATOM 5204 O O . PRO A 1 651 ? 25.761 -9.321 -17.978 1.00 95.75 651 PRO A O 1
ATOM 5207 N N . GLU A 1 652 ? 27.562 -8.121 -18.533 1.00 95.94 652 GLU A N 1
ATOM 5208 C CA . GLU A 1 652 ? 27.561 -7.243 -17.360 1.00 95.94 652 GLU A CA 1
ATOM 5209 C C . GLU A 1 652 ? 26.370 -6.270 -17.277 1.00 95.94 652 GLU A C 1
ATOM 5211 O O . GLU A 1 652 ? 26.250 -5.550 -16.286 1.00 95.94 652 GLU A O 1
ATOM 5216 N N . VAL A 1 653 ? 25.492 -6.232 -18.290 1.00 95.56 653 VAL A N 1
ATOM 5217 C CA . VAL A 1 653 ? 24.234 -5.461 -18.240 1.00 95.56 653 VAL A CA 1
ATOM 5218 C C . VAL A 1 653 ? 23.110 -6.186 -17.491 1.00 95.56 653 VAL A C 1
ATOM 5220 O O . VAL A 1 653 ? 22.110 -5.551 -17.164 1.00 95.56 653 VAL A O 1
ATOM 5223 N N . ILE A 1 654 ? 23.265 -7.488 -17.221 1.00 97.50 654 ILE A N 1
ATOM 5224 C CA . ILE A 1 654 ? 22.312 -8.304 -16.457 1.00 97.50 654 ILE A CA 1
ATOM 5225 C C . ILE A 1 654 ? 22.786 -8.377 -14.999 1.00 97.50 654 ILE A C 1
ATOM 5227 O O . ILE A 1 654 ? 23.956 -8.679 -14.749 1.00 97.50 654 ILE A O 1
ATOM 5231 N N . ARG A 1 655 ? 21.905 -8.099 -14.025 1.00 95.88 655 ARG A N 1
ATOM 5232 C CA . ARG A 1 655 ? 22.280 -7.909 -12.604 1.00 95.88 655 ARG A CA 1
ATOM 5233 C C . ARG A 1 655 ? 23.015 -9.114 -11.996 1.00 95.88 655 ARG A C 1
ATOM 5235 O O . ARG A 1 655 ? 23.965 -8.921 -11.237 1.00 95.88 655 ARG A O 1
ATOM 5242 N N . ASP A 1 656 ? 22.611 -10.333 -12.345 1.00 96.50 656 ASP A N 1
ATOM 5243 C CA . ASP A 1 656 ? 23.228 -11.598 -11.914 1.00 96.50 656 ASP A CA 1
ATOM 5244 C C . ASP A 1 656 ? 24.243 -12.181 -12.925 1.00 96.50 656 ASP A C 1
ATOM 5246 O O . ASP A 1 656 ? 24.835 -13.228 -12.662 1.00 96.50 656 ASP A O 1
ATOM 5250 N N . GLN A 1 657 ? 24.476 -11.503 -14.059 1.00 96.31 657 GLN A N 1
ATOM 5251 C CA . GLN A 1 657 ? 25.269 -11.974 -15.210 1.00 96.31 657 GLN A CA 1
ATOM 5252 C C . GLN A 1 657 ? 24.752 -13.281 -15.854 1.00 96.31 657 GLN A C 1
ATOM 5254 O O . GLN A 1 657 ? 25.517 -14.006 -16.497 1.00 96.31 657 GLN A O 1
ATOM 5259 N N . SER A 1 658 ? 23.463 -13.594 -15.700 1.00 97.75 658 SER A N 1
ATOM 5260 C CA . SER A 1 658 ? 22.817 -14.743 -16.342 1.00 97.75 658 SER A CA 1
ATOM 5261 C C . SER A 1 658 ? 22.343 -14.447 -17.777 1.00 97.75 658 SER A C 1
ATOM 5263 O O . SER A 1 658 ? 22.506 -13.343 -18.301 1.00 97.75 658 SER A O 1
ATOM 5265 N N . ASN A 1 659 ? 21.776 -15.456 -18.450 1.00 98.31 659 ASN A N 1
ATOM 5266 C CA . ASN A 1 659 ? 21.225 -15.326 -19.799 1.00 98.31 659 ASN A CA 1
ATOM 5267 C C . ASN A 1 659 ? 20.020 -16.258 -20.048 1.00 98.31 659 ASN A C 1
ATOM 5269 O O . ASN A 1 659 ? 19.706 -17.141 -19.242 1.00 98.31 659 ASN A O 1
ATOM 5273 N N . GLY A 1 660 ? 19.361 -16.063 -21.196 1.00 98.12 660 GLY A N 1
ATOM 5274 C CA . GLY A 1 660 ? 18.218 -16.855 -21.664 1.00 98.12 660 GLY A CA 1
ATOM 5275 C C . GLY A 1 660 ? 18.586 -18.098 -22.487 1.00 98.12 660 GLY A C 1
ATOM 5276 O O . GLY A 1 660 ? 17.694 -18.701 -23.078 1.00 98.12 660 GLY A O 1
ATOM 5277 N N . ASP A 1 661 ? 19.863 -18.505 -22.544 1.00 98.62 661 ASP A N 1
ATOM 5278 C CA . ASP A 1 661 ? 20.342 -19.580 -23.438 1.00 98.62 661 ASP A CA 1
ATOM 5279 C C . ASP A 1 661 ? 19.579 -20.898 -23.243 1.00 98.62 661 ASP A C 1
ATOM 5281 O O . ASP A 1 661 ? 19.280 -21.611 -24.206 1.00 98.62 661 ASP A O 1
ATOM 5285 N N . VAL A 1 662 ? 19.277 -21.197 -21.975 1.00 98.50 662 VAL A N 1
ATOM 5286 C CA . VAL A 1 662 ? 18.490 -22.352 -21.518 1.00 98.50 662 VAL A CA 1
ATOM 5287 C C . VAL A 1 662 ? 17.157 -21.907 -20.913 1.00 98.50 662 VAL A C 1
ATOM 5289 O O . VAL A 1 662 ? 16.171 -22.616 -21.070 1.00 98.50 662 VAL A O 1
ATOM 5292 N N . ALA A 1 663 ? 17.092 -20.742 -20.255 1.00 98.31 663 ALA A N 1
ATOM 5293 C CA . ALA A 1 663 ? 15.867 -20.222 -19.638 1.00 98.31 663 ALA A CA 1
ATOM 5294 C C . ALA A 1 663 ? 15.153 -21.287 -18.767 1.00 98.31 663 ALA A C 1
ATOM 5296 O O . ALA A 1 663 ? 15.809 -22.016 -18.016 1.00 98.31 663 ALA A O 1
ATOM 5297 N N . ALA A 1 664 ? 13.827 -21.412 -18.895 1.00 98.44 664 ALA A N 1
ATOM 5298 C CA . ALA A 1 664 ? 13.030 -22.512 -18.341 1.00 98.44 664 ALA A CA 1
ATOM 5299 C C . ALA A 1 664 ? 12.974 -23.764 -19.257 1.00 98.44 664 ALA A C 1
ATOM 5301 O O . ALA A 1 664 ? 12.221 -24.695 -18.972 1.00 98.44 664 ALA A O 1
ATOM 5302 N N . ASP A 1 665 ? 13.742 -23.809 -20.349 1.00 98.75 665 ASP A N 1
ATOM 5303 C CA . ASP A 1 665 ? 13.837 -24.916 -21.318 1.00 98.75 665 ASP A CA 1
ATOM 5304 C C . ASP A 1 665 ? 12.480 -25.402 -21.872 1.00 98.75 665 ASP A C 1
ATOM 5306 O O . ASP A 1 665 ? 12.220 -26.594 -22.056 1.00 98.75 665 ASP A O 1
ATOM 5310 N N . SER A 1 666 ? 11.555 -24.475 -22.121 1.00 98.75 666 SER A N 1
ATOM 5311 C CA . SER A 1 666 ? 10.207 -24.798 -22.615 1.00 98.75 666 SER A CA 1
ATOM 5312 C C . SER A 1 666 ? 10.206 -25.324 -24.055 1.00 98.75 666 SER A C 1
ATOM 5314 O O . SER A 1 666 ? 9.238 -25.964 -24.462 1.00 98.75 666 SER A O 1
ATOM 5316 N N . TYR A 1 667 ? 11.292 -25.132 -24.819 1.00 98.81 667 TYR A N 1
ATOM 5317 C CA . TYR A 1 667 ? 11.461 -25.754 -26.137 1.00 98.81 667 TYR A CA 1
ATOM 5318 C C . TYR A 1 667 ? 11.361 -27.286 -26.052 1.00 98.81 667 TYR A C 1
ATOM 5320 O O . TYR A 1 667 ? 10.646 -27.921 -26.833 1.00 98.81 667 TYR A O 1
ATOM 5328 N N . HIS A 1 668 ? 11.990 -27.871 -25.030 1.00 98.75 668 HIS A N 1
ATOM 5329 C CA . HIS A 1 668 ? 11.903 -29.297 -24.725 1.00 98.75 668 HIS A CA 1
ATOM 5330 C C . HIS A 1 668 ? 10.723 -29.632 -23.796 1.00 98.75 668 HIS A C 1
ATOM 5332 O O . HIS A 1 668 ? 10.070 -30.666 -23.972 1.00 98.75 668 HIS A O 1
ATOM 5338 N N . ASN A 1 669 ? 10.410 -28.754 -22.836 1.00 98.62 669 ASN A N 1
ATOM 5339 C CA . ASN A 1 669 ? 9.487 -29.040 -21.732 1.00 98.62 669 ASN A CA 1
ATOM 5340 C C . ASN A 1 669 ? 8.023 -28.600 -21.939 1.00 98.62 669 ASN A C 1
ATOM 5342 O O . ASN A 1 669 ? 7.213 -28.819 -21.038 1.00 98.62 669 ASN A O 1
ATOM 5346 N N . TYR A 1 670 ? 7.631 -28.099 -23.121 1.00 98.75 670 TYR A N 1
ATOM 5347 C CA . TYR A 1 670 ? 6.263 -27.615 -23.416 1.00 98.75 670 TYR A CA 1
ATOM 5348 C C . TYR A 1 670 ? 5.116 -28.547 -22.972 1.00 98.75 670 TYR A C 1
ATOM 5350 O O . TYR A 1 670 ? 4.026 -28.089 -22.639 1.00 98.75 670 TYR A O 1
ATOM 5358 N N . LYS A 1 671 ? 5.336 -29.868 -22.924 1.00 98.81 671 LYS A N 1
ATOM 5359 C CA . LYS A 1 671 ? 4.343 -30.837 -22.420 1.00 98.81 671 LYS A CA 1
ATOM 5360 C C . LYS A 1 671 ? 4.106 -30.739 -20.914 1.00 98.81 671 LYS A C 1
ATOM 5362 O O . LYS A 1 671 ? 2.961 -30.866 -20.490 1.00 98.81 671 LYS A O 1
ATOM 5367 N N . ARG A 1 672 ? 5.154 -30.491 -20.121 1.00 98.75 672 ARG A N 1
ATOM 5368 C CA . ARG A 1 672 ? 5.021 -30.194 -18.687 1.00 98.75 672 ARG A CA 1
ATOM 5369 C C . ARG A 1 672 ? 4.382 -28.823 -18.483 1.00 98.75 672 ARG A C 1
ATOM 5371 O O . ARG A 1 672 ? 3.602 -28.659 -17.554 1.00 98.75 672 ARG A O 1
ATOM 5378 N N . ASP A 1 673 ? 4.636 -27.870 -19.374 1.00 98.81 673 ASP A N 1
ATOM 5379 C CA . ASP A 1 673 ? 3.991 -26.558 -19.307 1.00 98.81 673 ASP A CA 1
ATOM 5380 C C . ASP A 1 673 ? 2.476 -26.669 -19.522 1.00 98.81 673 ASP A C 1
ATOM 5382 O O . ASP A 1 673 ? 1.708 -26.152 -18.714 1.00 98.81 673 ASP A O 1
ATOM 5386 N N . VAL A 1 674 ? 2.027 -27.430 -20.529 1.00 98.88 674 VAL A N 1
ATOM 5387 C CA . VAL A 1 674 ? 0.595 -27.742 -20.708 1.00 98.88 674 VAL A CA 1
ATOM 5388 C C . VAL A 1 674 ? 0.032 -28.533 -19.521 1.00 98.88 674 VAL A C 1
ATOM 5390 O O . VAL A 1 674 ? -1.103 -28.299 -19.112 1.00 98.88 674 VAL A O 1
ATOM 5393 N N . GLU A 1 675 ? 0.808 -29.428 -18.905 1.00 98.75 675 GLU A N 1
ATOM 5394 C CA . GLU A 1 675 ? 0.392 -30.115 -17.675 1.00 98.75 675 GLU A CA 1
ATOM 5395 C C . GLU A 1 675 ? 0.146 -29.127 -16.518 1.00 98.75 675 GLU A C 1
ATOM 5397 O O . GLU A 1 675 ? -0.895 -29.214 -15.870 1.00 98.75 675 GLU A O 1
ATOM 5402 N N . MET A 1 676 ? 1.006 -28.115 -16.336 1.00 98.81 676 MET A N 1
ATOM 5403 C CA . MET A 1 676 ? 0.809 -27.036 -15.351 1.00 98.81 676 MET A CA 1
ATOM 5404 C C . MET A 1 676 ? -0.433 -26.174 -15.641 1.00 98.81 676 MET A C 1
ATOM 5406 O O . MET A 1 676 ? -1.111 -25.734 -14.710 1.00 98.81 676 MET A O 1
ATOM 5410 N N . MET A 1 677 ? -0.780 -25.957 -16.915 1.00 98.81 677 MET A N 1
ATOM 5411 C CA . MET A 1 677 ? -2.020 -25.261 -17.302 1.00 98.81 677 MET A CA 1
ATOM 5412 C C . MET A 1 677 ? -3.270 -26.065 -16.903 1.00 98.81 677 MET A C 1
ATOM 5414 O O . MET A 1 677 ? -4.235 -25.496 -16.391 1.00 98.81 677 MET A O 1
ATOM 5418 N N . ARG A 1 678 ? -3.249 -27.393 -17.087 1.00 98.69 678 ARG A N 1
ATOM 5419 C CA . ARG A 1 678 ? -4.337 -28.305 -16.678 1.00 98.69 678 ARG A CA 1
ATOM 5420 C C . ARG A 1 678 ? -4.427 -28.451 -15.161 1.00 98.69 678 ARG A C 1
ATOM 5422 O O . ARG A 1 678 ? -5.519 -28.497 -14.604 1.00 98.69 678 ARG A O 1
ATOM 5429 N N . GLU A 1 679 ? -3.281 -28.476 -14.488 1.00 98.56 679 GLU A N 1
ATOM 5430 C CA . GLU A 1 679 ? -3.167 -28.444 -13.030 1.00 98.56 679 GLU A CA 1
ATOM 5431 C C . GLU A 1 679 ? -3.802 -27.173 -12.444 1.00 98.56 679 GLU A C 1
ATOM 5433 O O . GLU A 1 679 ? -4.575 -27.263 -11.492 1.00 98.56 679 GLU A O 1
ATOM 5438 N N . LEU A 1 680 ? -3.564 -25.999 -13.041 1.00 98.62 680 LEU A N 1
ATOM 5439 C CA . LEU A 1 680 ? -4.249 -24.751 -12.669 1.00 98.62 680 LEU A CA 1
ATOM 5440 C C . LEU A 1 680 ? -5.725 -24.698 -13.112 1.00 98.62 680 LEU A C 1
ATOM 5442 O O . LEU A 1 680 ? -6.500 -23.940 -12.533 1.00 98.62 680 LEU A O 1
ATOM 5446 N N . GLY A 1 681 ? -6.116 -25.487 -14.117 1.00 98.44 681 GLY A N 1
ATOM 5447 C CA . GLY A 1 681 ? -7.462 -25.490 -14.697 1.00 98.44 681 GLY A CA 1
ATOM 5448 C C . GLY A 1 681 ? -7.748 -24.300 -15.623 1.00 98.44 681 GLY A C 1
ATOM 5449 O O . GLY A 1 681 ? -8.882 -23.829 -15.658 1.00 98.44 681 GLY A O 1
ATOM 5450 N N . LEU A 1 682 ? -6.732 -23.783 -16.326 1.00 98.69 682 LEU A N 1
ATOM 5451 C CA . LEU A 1 682 ? -6.838 -22.570 -17.152 1.00 98.69 682 LEU A CA 1
ATOM 5452 C C . LEU A 1 682 ? -7.814 -22.724 -18.334 1.00 98.69 682 LEU A C 1
ATOM 5454 O O . LEU A 1 682 ? -7.843 -23.763 -18.993 1.00 98.69 682 LEU A O 1
ATOM 5458 N N . ASP A 1 683 ? -8.528 -21.645 -18.671 1.00 98.56 683 ASP A N 1
ATOM 5459 C CA . ASP A 1 683 ? -9.322 -21.545 -19.909 1.00 98.56 683 ASP A CA 1
ATOM 5460 C C . ASP A 1 683 ? -8.434 -21.207 -21.125 1.00 98.56 683 ASP A C 1
ATOM 5462 O O . ASP A 1 683 ? -8.755 -21.524 -22.278 1.00 98.56 683 ASP A O 1
ATOM 5466 N N . ALA A 1 684 ? -7.325 -20.505 -20.871 1.00 98.62 684 ALA A N 1
ATOM 5467 C CA . ALA A 1 684 ? -6.472 -19.888 -21.877 1.00 98.62 684 ALA A CA 1
ATOM 5468 C C . ALA A 1 684 ? -4.990 -19.862 -21.465 1.00 98.62 684 ALA A C 1
ATOM 5470 O O . ALA A 1 684 ? -4.653 -19.880 -20.282 1.00 98.62 684 ALA A O 1
ATOM 5471 N N . TYR A 1 685 ? -4.100 -19.750 -22.451 1.00 98.88 685 TYR A N 1
ATOM 5472 C CA . TYR A 1 685 ? -2.673 -19.507 -22.238 1.00 98.88 685 TYR A CA 1
ATOM 5473 C C . TYR A 1 685 ? -2.141 -18.489 -23.243 1.00 98.88 685 TYR A C 1
ATOM 5475 O O . TYR A 1 685 ? -2.356 -18.626 -24.452 1.00 98.88 685 TYR A O 1
ATOM 5483 N N . ARG A 1 686 ? -1.436 -17.471 -22.744 1.00 98.88 686 ARG A N 1
ATOM 5484 C CA . ARG A 1 686 ? -0.767 -16.453 -23.554 1.00 98.88 686 ARG A CA 1
ATOM 5485 C C . ARG A 1 686 ? 0.730 -16.740 -23.630 1.00 98.88 686 ARG A C 1
ATOM 5487 O O . ARG A 1 686 ? 1.404 -16.815 -22.610 1.00 98.88 686 ARG A O 1
ATOM 5494 N N . PHE A 1 687 ? 1.256 -16.812 -24.845 1.00 98.88 687 PHE A N 1
ATOM 5495 C CA . PHE A 1 687 ? 2.691 -16.934 -25.110 1.00 98.88 687 PHE A CA 1
ATOM 5496 C C . PHE A 1 687 ? 3.082 -16.054 -26.301 1.00 98.88 687 PHE A C 1
ATOM 5498 O O . PHE A 1 687 ? 2.210 -15.518 -26.998 1.00 98.88 687 PHE A O 1
ATOM 5505 N N . SER A 1 688 ? 4.382 -15.880 -26.547 1.00 98.88 688 SER A N 1
ATOM 5506 C CA . SER A 1 688 ? 4.875 -15.233 -27.767 1.00 98.88 688 SER A CA 1
ATOM 5507 C C . SER A 1 688 ? 5.573 -16.206 -28.709 1.00 98.88 688 SER A C 1
ATOM 5509 O O . SER A 1 688 ? 5.983 -17.293 -28.312 1.00 98.88 688 SER A O 1
ATOM 5511 N N . LEU A 1 689 ? 5.695 -15.800 -29.970 1.00 98.94 689 LEU A N 1
ATOM 5512 C CA . LEU A 1 689 ? 6.503 -16.483 -30.974 1.00 98.94 689 LEU A CA 1
ATOM 5513 C C . LEU A 1 689 ? 7.846 -15.774 -31.114 1.00 98.94 689 LEU A C 1
ATOM 5515 O O . LEU A 1 689 ? 7.874 -14.552 -31.249 1.00 98.94 689 LEU A O 1
ATOM 5519 N N . SER A 1 690 ? 8.936 -16.537 -31.165 1.00 98.88 690 SER A N 1
ATOM 5520 C CA . SER A 1 690 ? 10.245 -15.982 -31.481 1.00 98.88 690 SER A CA 1
ATOM 5521 C C . SER A 1 690 ? 10.392 -15.768 -32.980 1.00 98.88 690 SER A C 1
ATOM 5523 O O . SER A 1 690 ? 10.506 -16.723 -33.760 1.00 98.88 690 SER A O 1
ATOM 5525 N N . TRP A 1 691 ? 10.438 -14.496 -33.388 1.00 98.81 691 TRP A N 1
ATOM 5526 C CA . TRP A 1 691 ? 10.638 -14.111 -34.788 1.00 98.81 691 TRP A CA 1
ATOM 5527 C C . TRP A 1 691 ? 11.926 -14.746 -35.328 1.00 98.81 691 TRP A C 1
ATOM 5529 O O . TRP A 1 691 ? 11.894 -15.346 -36.400 1.00 98.81 691 TRP A O 1
ATOM 5539 N N . SER A 1 692 ? 13.032 -14.743 -34.572 1.00 98.38 692 SER A N 1
ATOM 5540 C CA . SER A 1 692 ? 14.287 -15.352 -35.040 1.00 98.38 692 SER A CA 1
ATOM 5541 C C . SER A 1 692 ? 14.272 -16.889 -35.058 1.00 98.38 692 SER A C 1
ATOM 5543 O O . SER A 1 692 ? 15.049 -17.488 -35.802 1.00 98.38 692 SER A O 1
ATOM 5545 N N . ARG A 1 693 ? 13.373 -17.556 -34.312 1.00 98.81 693 ARG A N 1
ATOM 5546 C CA . ARG A 1 693 ? 13.166 -19.013 -34.432 1.00 98.81 693 ARG A CA 1
ATOM 5547 C C . ARG A 1 693 ? 12.374 -19.378 -35.690 1.00 98.81 693 ARG A C 1
ATOM 5549 O O . ARG A 1 693 ? 12.652 -20.420 -36.280 1.00 98.81 693 ARG A O 1
ATOM 5556 N N . ILE A 1 694 ? 11.422 -18.537 -36.109 1.00 98.88 694 ILE A N 1
ATOM 5557 C CA . ILE A 1 694 ? 10.581 -18.756 -37.303 1.00 98.88 694 ILE A CA 1
ATOM 5558 C C . ILE A 1 694 ? 11.273 -18.283 -38.590 1.00 98.88 694 ILE A C 1
ATOM 5560 O O . ILE A 1 694 ? 11.267 -19.015 -39.578 1.00 98.88 694 ILE A O 1
ATOM 5564 N N . LEU A 1 695 ? 11.873 -17.089 -38.584 1.00 98.75 695 LEU A N 1
ATOM 5565 C CA . LEU A 1 695 ? 12.607 -16.481 -39.700 1.00 98.75 695 LEU A CA 1
ATOM 5566 C C . LEU A 1 695 ? 14.044 -16.151 -39.239 1.00 98.75 695 LEU A C 1
ATOM 5568 O O . LEU A 1 695 ? 14.281 -15.050 -38.737 1.00 98.75 695 LEU A O 1
ATOM 5572 N N . PRO A 1 696 ? 15.027 -17.056 -39.401 1.00 98.38 696 PRO A N 1
ATOM 5573 C CA . PRO A 1 696 ? 16.385 -16.868 -38.865 1.00 98.38 696 PRO A CA 1
ATOM 5574 C C . PRO A 1 696 ? 17.138 -15.656 -39.435 1.00 98.38 696 PRO A C 1
ATOM 5576 O O . PRO A 1 696 ? 17.970 -15.055 -38.758 1.00 98.38 696 PRO A O 1
ATOM 5579 N N . THR A 1 697 ? 16.816 -15.251 -40.666 1.00 97.25 697 THR A N 1
ATOM 5580 C CA . THR A 1 697 ? 17.325 -14.027 -41.315 1.00 97.25 697 THR A CA 1
ATOM 5581 C C . THR A 1 697 ? 16.519 -12.769 -40.956 1.00 97.25 697 THR A C 1
ATOM 5583 O O . THR A 1 697 ? 16.880 -11.666 -41.365 1.00 97.25 697 THR A O 1
ATOM 5586 N N . GLY A 1 698 ? 15.397 -12.938 -40.252 1.00 96.38 698 GLY A N 1
ATOM 5587 C CA . GLY A 1 698 ? 14.319 -11.965 -40.071 1.00 96.38 698 GLY A CA 1
ATOM 5588 C C . GLY A 1 698 ? 13.373 -11.808 -41.267 1.00 96.38 698 GLY A C 1
ATOM 5589 O O . GLY A 1 698 ? 12.324 -11.186 -41.119 1.00 96.38 698 GLY A O 1
ATOM 5590 N N . MET A 1 699 ? 13.695 -12.393 -42.424 1.00 96.69 699 MET A N 1
ATOM 5591 C CA . MET A 1 699 ? 12.985 -12.192 -43.691 1.00 96.69 699 MET A CA 1
ATOM 5592 C C . MET A 1 699 ? 12.260 -13.470 -44.140 1.00 96.69 699 MET A C 1
ATOM 5594 O O . MET A 1 699 ? 12.792 -14.573 -44.025 1.00 96.69 699 MET A O 1
ATOM 5598 N N . ALA A 1 700 ? 11.079 -13.334 -44.751 1.00 96.12 700 ALA A N 1
ATOM 5599 C CA . ALA A 1 700 ? 10.241 -14.466 -45.177 1.00 96.12 700 ALA A CA 1
ATOM 5600 C C . ALA A 1 700 ? 10.811 -15.319 -46.340 1.00 96.12 700 ALA A C 1
ATOM 5602 O O . ALA A 1 700 ? 10.143 -16.225 -46.834 1.00 96.12 700 ALA A O 1
ATOM 5603 N N . ASN A 1 701 ? 12.053 -15.073 -46.780 1.00 92.19 701 ASN A N 1
ATOM 5604 C CA . ASN A 1 701 ? 12.745 -15.923 -47.754 1.00 92.19 701 ASN A CA 1
ATOM 5605 C C . ASN A 1 701 ? 13.230 -17.261 -47.163 1.00 92.19 701 ASN A C 1
ATOM 5607 O O . ASN A 1 701 ? 13.631 -18.141 -47.923 1.00 92.19 701 ASN A O 1
ATOM 5611 N N . GLU A 1 702 ? 13.273 -17.384 -45.834 1.00 95.19 702 GLU A N 1
ATOM 5612 C CA . GLU A 1 702 ? 13.749 -18.568 -45.117 1.00 95.19 702 GLU A CA 1
ATOM 5613 C C . GLU A 1 702 ? 12.871 -18.802 -43.883 1.00 95.19 702 GLU A C 1
ATOM 5615 O O . GLU A 1 702 ? 13.111 -18.257 -42.809 1.00 95.19 702 GLU A O 1
ATOM 5620 N N . VAL A 1 703 ? 11.813 -19.598 -44.065 1.00 98.56 703 VAL A N 1
ATOM 5621 C CA . VAL A 1 703 ? 10.931 -20.045 -42.979 1.00 98.56 703 VAL A CA 1
ATOM 5622 C C . VAL A 1 703 ? 11.490 -21.339 -42.399 1.00 98.56 703 VAL A C 1
ATOM 5624 O O . VAL A 1 703 ? 11.579 -22.340 -43.109 1.00 98.56 703 VAL A O 1
ATOM 5627 N N . ASN A 1 704 ? 11.845 -21.332 -41.116 1.00 98.62 704 ASN A N 1
ATOM 5628 C CA . ASN A 1 704 ? 12.378 -22.494 -40.413 1.00 98.62 704 ASN A CA 1
ATOM 5629 C C . ASN A 1 704 ? 11.269 -23.530 -40.120 1.00 98.62 704 ASN A C 1
ATOM 5631 O O . ASN A 1 704 ? 10.396 -23.268 -39.283 1.00 98.62 704 ASN A O 1
ATOM 5635 N N . PRO A 1 705 ? 11.304 -24.738 -40.721 1.00 98.56 705 PRO A N 1
ATOM 5636 C CA . PRO A 1 705 ? 10.282 -25.754 -40.481 1.00 98.56 705 PRO A CA 1
ATOM 5637 C C . PRO A 1 705 ? 10.272 -26.281 -39.041 1.00 98.56 705 PRO A C 1
ATOM 5639 O O . PRO A 1 705 ? 9.218 -26.693 -38.564 1.00 98.56 705 PRO A O 1
ATOM 5642 N N . ALA A 1 706 ? 11.410 -26.267 -38.339 1.00 98.50 706 ALA A N 1
ATOM 5643 C CA . ALA A 1 706 ? 11.506 -26.753 -36.964 1.00 98.50 706 ALA A CA 1
ATOM 5644 C C . ALA A 1 706 ? 10.914 -25.752 -35.958 1.00 98.50 706 ALA A C 1
ATOM 5646 O O . ALA A 1 706 ? 10.156 -26.148 -35.074 1.00 98.50 706 ALA A O 1
ATOM 5647 N N . GLY A 1 707 ? 11.153 -24.449 -36.153 1.00 98.50 707 GLY A N 1
ATOM 5648 C CA . GLY A 1 707 ? 10.458 -23.389 -35.414 1.00 98.50 707 GLY A CA 1
ATOM 5649 C C . GLY A 1 707 ? 8.938 -23.465 -35.593 1.00 98.50 707 GLY A C 1
ATOM 5650 O O . GLY A 1 707 ? 8.197 -23.475 -34.612 1.00 98.50 707 GLY A O 1
ATOM 5651 N N . ILE A 1 708 ? 8.465 -23.630 -36.835 1.00 98.81 708 ILE A N 1
ATOM 5652 C CA . ILE A 1 708 ? 7.039 -23.859 -37.124 1.00 98.81 708 ILE A CA 1
ATOM 5653 C C . ILE A 1 708 ? 6.520 -25.153 -36.467 1.00 98.81 708 ILE A C 1
ATOM 5655 O O . ILE A 1 708 ? 5.402 -25.167 -35.948 1.00 98.81 708 ILE A O 1
ATOM 5659 N N . ALA A 1 709 ? 7.303 -26.236 -36.453 1.00 98.75 709 ALA A N 1
ATOM 5660 C CA . ALA A 1 709 ? 6.910 -27.499 -35.826 1.00 98.75 709 ALA A CA 1
ATOM 5661 C C . ALA A 1 709 ? 6.789 -27.390 -34.296 1.00 98.75 709 ALA A C 1
ATOM 5663 O O . ALA A 1 709 ? 5.828 -27.917 -33.738 1.00 98.75 709 ALA A O 1
ATOM 5664 N N . PHE A 1 710 ? 7.703 -26.683 -33.621 1.00 98.88 710 PHE A N 1
ATOM 5665 C CA . PHE A 1 710 ? 7.639 -26.448 -32.174 1.00 98.88 710 PHE A CA 1
ATOM 5666 C C . PHE A 1 710 ? 6.330 -25.762 -31.768 1.00 98.88 710 PHE A C 1
ATOM 5668 O O . PHE A 1 710 ? 5.571 -26.318 -30.973 1.00 98.88 710 PHE A O 1
ATOM 5675 N N . TYR A 1 711 ? 6.010 -24.614 -32.372 1.00 98.88 711 TYR A N 1
ATOM 5676 C CA . TYR A 1 711 ? 4.787 -23.889 -32.025 1.00 98.88 711 TYR A CA 1
ATOM 5677 C C . TYR A 1 711 ? 3.520 -24.667 -32.393 1.00 98.88 711 TYR A C 1
ATOM 5679 O O . TYR A 1 711 ? 2.570 -24.653 -31.617 1.00 98.88 711 TYR A O 1
ATOM 5687 N N . ASN A 1 712 ? 3.510 -25.417 -33.504 1.00 98.88 712 ASN A N 1
ATOM 5688 C CA . ASN A 1 712 ? 2.400 -26.328 -33.809 1.00 98.88 712 ASN A CA 1
ATOM 5689 C C . ASN A 1 712 ? 2.226 -27.406 -32.726 1.00 98.88 712 ASN A C 1
ATOM 5691 O O . ASN A 1 712 ? 1.117 -27.577 -32.232 1.00 98.88 712 ASN A O 1
ATOM 5695 N N . ASN A 1 713 ? 3.304 -28.074 -32.299 1.00 98.88 713 ASN A N 1
ATOM 5696 C CA . ASN A 1 713 ? 3.244 -29.081 -31.233 1.00 98.88 713 ASN A CA 1
ATOM 5697 C C . ASN A 1 713 ? 2.715 -28.497 -29.910 1.00 98.88 713 ASN A C 1
ATOM 5699 O O . ASN A 1 713 ? 1.953 -29.164 -29.211 1.00 98.88 713 ASN A O 1
ATOM 5703 N N . TYR A 1 714 ? 3.104 -27.264 -29.569 1.00 98.81 714 TYR A N 1
ATOM 5704 C CA . TYR A 1 714 ? 2.661 -26.587 -28.348 1.00 98.81 714 TYR A CA 1
ATOM 5705 C C . TYR A 1 714 ? 1.169 -26.202 -28.436 1.00 98.81 714 TYR A C 1
ATOM 5707 O O . TYR A 1 714 ? 0.396 -26.502 -27.526 1.00 98.81 714 TYR A O 1
ATOM 5715 N N . ILE A 1 715 ? 0.738 -25.624 -29.566 1.00 98.88 715 ILE A N 1
ATOM 5716 C CA . ILE A 1 715 ? -0.668 -25.289 -29.866 1.00 98.88 715 ILE A CA 1
ATOM 5717 C C . ILE A 1 715 ? -1.559 -26.538 -29.847 1.00 98.88 715 ILE A C 1
ATOM 5719 O O . ILE A 1 715 ? -2.622 -26.525 -29.226 1.00 98.88 715 ILE A O 1
ATOM 5723 N N . ASP A 1 716 ? -1.135 -27.622 -30.495 1.00 98.88 716 ASP A N 1
ATOM 5724 C CA . ASP A 1 716 ? -1.936 -28.842 -30.603 1.00 98.88 716 ASP A CA 1
ATOM 5725 C C . ASP A 1 716 ? -2.017 -29.599 -29.265 1.00 98.88 716 ASP A C 1
ATOM 5727 O O . ASP A 1 716 ? -3.074 -30.140 -28.939 1.00 98.88 716 ASP A O 1
ATOM 5731 N N . GLU A 1 717 ? -0.956 -29.597 -28.446 1.00 98.81 717 GLU A N 1
ATOM 5732 C CA . GLU A 1 717 ? -1.001 -30.175 -27.095 1.00 98.81 717 GLU A CA 1
ATOM 5733 C C . GLU A 1 717 ? -1.855 -29.317 -26.136 1.00 98.81 717 GLU A C 1
ATOM 5735 O O . GLU A 1 717 ? -2.561 -29.896 -25.318 1.00 98.81 717 GLU A O 1
ATOM 5740 N N . MET A 1 718 ? -1.901 -27.982 -26.271 1.00 98.69 718 MET A N 1
ATOM 5741 C CA . MET A 1 718 ? -2.863 -27.128 -25.540 1.00 98.69 718 MET A CA 1
ATOM 5742 C C . MET A 1 718 ? -4.321 -27.431 -25.922 1.00 98.69 718 MET A C 1
ATOM 5744 O O . MET A 1 718 ? -5.162 -27.709 -25.062 1.00 98.69 718 MET A O 1
ATOM 5748 N N . LEU A 1 719 ? -4.628 -27.413 -27.224 1.00 98.56 719 LEU A N 1
ATOM 5749 C CA . LEU A 1 719 ? -5.993 -27.581 -27.740 1.00 98.56 719 LEU A CA 1
ATOM 5750 C C . LEU A 1 719 ? -6.556 -28.986 -27.483 1.00 98.56 719 LEU A C 1
ATOM 5752 O O . LEU A 1 719 ? -7.760 -29.145 -27.281 1.00 98.56 719 LEU A O 1
ATOM 5756 N N . LYS A 1 720 ? -5.686 -29.997 -27.420 1.00 98.44 720 LYS A N 1
ATOM 5757 C CA . LYS A 1 720 ? -5.990 -31.372 -26.990 1.00 98.44 720 LYS A CA 1
ATOM 5758 C C . LYS A 1 720 ? -6.620 -31.454 -25.591 1.00 98.44 720 LYS A C 1
ATOM 5760 O O . LYS A 1 720 ? -7.381 -32.391 -25.353 1.00 98.44 720 LYS A O 1
ATOM 5765 N N . TYR A 1 721 ? -6.355 -30.486 -24.710 1.00 98.31 721 TYR A N 1
ATOM 5766 C CA . TYR A 1 721 ? -6.997 -30.353 -23.393 1.00 98.31 721 TYR A CA 1
ATOM 5767 C C . TYR A 1 721 ? -7.842 -29.071 -23.276 1.00 98.31 721 TYR A C 1
ATOM 5769 O O . TYR A 1 721 ? -8.063 -28.564 -22.182 1.00 98.31 721 TYR A O 1
ATOM 5777 N N . ASN A 1 722 ? -8.337 -28.552 -24.408 1.00 97.81 722 ASN A N 1
ATOM 5778 C CA . ASN A 1 722 ? -9.267 -27.419 -24.480 1.00 97.81 722 ASN A CA 1
ATOM 5779 C C . ASN A 1 722 ? -8.733 -26.084 -23.899 1.00 97.81 722 ASN A C 1
ATOM 5781 O O . ASN A 1 722 ? -9.519 -25.194 -23.583 1.00 97.81 722 ASN A O 1
ATOM 5785 N N . ILE A 1 723 ? -7.411 -25.909 -23.800 1.00 98.69 723 ILE A N 1
ATOM 5786 C CA . ILE A 1 723 ? -6.791 -24.632 -23.408 1.00 98.69 723 ILE A CA 1
ATOM 5787 C C . ILE A 1 723 ? -6.690 -23.731 -24.645 1.00 98.69 723 ILE A C 1
ATOM 5789 O O . ILE A 1 723 ? -6.171 -24.146 -25.683 1.00 98.69 723 ILE A O 1
ATOM 5793 N N . THR A 1 724 ? -7.181 -22.493 -24.549 1.00 98.69 724 THR A N 1
ATOM 5794 C CA . THR A 1 724 ? -7.226 -21.553 -25.683 1.00 98.69 724 THR A CA 1
ATOM 5795 C C . THR A 1 724 ? -5.888 -20.814 -25.867 1.00 98.69 724 THR A C 1
ATOM 5797 O O . THR A 1 724 ? -5.505 -20.051 -24.979 1.00 98.69 724 THR A O 1
ATOM 5800 N N . PRO A 1 725 ? -5.182 -20.957 -27.006 1.00 98.75 725 PRO A N 1
ATOM 5801 C CA . PRO A 1 725 ? -3.930 -20.242 -27.254 1.00 98.75 725 PRO A CA 1
ATOM 5802 C C . PRO A 1 725 ? -4.167 -18.775 -27.658 1.00 98.75 725 PRO A C 1
ATOM 5804 O O . PRO A 1 725 ? -4.863 -18.486 -28.637 1.00 98.75 725 PRO A O 1
ATOM 5807 N N . LEU A 1 726 ? -3.529 -17.854 -26.932 1.00 98.69 726 LEU A N 1
ATOM 5808 C CA . LEU A 1 726 ? -3.443 -16.418 -27.222 1.00 98.69 726 LEU A CA 1
ATOM 5809 C C . LEU A 1 726 ? -2.008 -16.098 -27.663 1.00 98.69 726 LEU A C 1
ATOM 5811 O O . LEU A 1 726 ? -1.087 -16.108 -26.847 1.00 98.69 726 LEU A O 1
ATOM 5815 N N . ILE A 1 727 ? -1.802 -15.803 -28.947 1.00 98.88 727 ILE A N 1
ATOM 5816 C CA . ILE A 1 727 ? -0.453 -15.616 -29.498 1.00 98.88 727 ILE A CA 1
ATOM 5817 C C . ILE A 1 727 ? -0.056 -14.143 -29.543 1.00 98.88 727 ILE A C 1
ATOM 5819 O O . ILE A 1 727 ? -0.753 -13.316 -30.128 1.00 98.88 727 ILE A O 1
ATOM 5823 N N . THR A 1 728 ? 1.123 -13.836 -29.010 1.00 98.81 728 THR A N 1
ATOM 5824 C CA . THR A 1 728 ? 1.824 -12.563 -29.216 1.00 98.81 728 THR A CA 1
ATOM 5825 C C . THR A 1 728 ? 2.862 -12.728 -30.332 1.00 98.81 728 THR A C 1
ATOM 5827 O O . THR A 1 728 ? 3.755 -13.564 -30.224 1.00 98.81 728 THR A O 1
ATOM 5830 N N . LEU A 1 729 ? 2.768 -11.954 -31.417 1.00 98.88 729 LEU A N 1
ATOM 5831 C CA . LEU A 1 729 ? 3.684 -12.071 -32.563 1.00 98.88 729 LEU A CA 1
ATOM 5832 C C . LEU A 1 729 ? 5.107 -11.614 -32.218 1.00 98.88 729 LEU A C 1
ATOM 5834 O O . LEU A 1 729 ? 6.062 -12.220 -32.692 1.00 98.88 729 LEU A O 1
ATOM 5838 N N . TYR A 1 730 ? 5.244 -10.553 -31.420 1.00 98.88 730 TYR A N 1
ATOM 5839 C CA . TYR A 1 730 ? 6.532 -9.992 -31.017 1.00 98.88 730 TYR A CA 1
ATOM 5840 C C . TYR A 1 730 ? 6.564 -9.680 -29.521 1.00 98.88 730 TYR A C 1
ATOM 5842 O O . TYR A 1 730 ? 5.755 -8.878 -29.038 1.00 98.88 730 TYR A O 1
ATOM 5850 N N . HIS A 1 731 ? 7.537 -10.255 -28.812 1.00 98.50 731 HIS A N 1
ATOM 5851 C CA . HIS A 1 731 ? 7.808 -9.953 -27.407 1.00 98.50 731 HIS A CA 1
ATOM 5852 C C . HIS A 1 731 ? 9.314 -9.722 -27.205 1.00 98.50 731 HIS A C 1
ATOM 5854 O O . HIS A 1 731 ? 10.013 -10.474 -26.537 1.00 98.50 731 HIS A O 1
ATOM 5860 N N . TRP A 1 732 ? 9.779 -8.617 -27.797 1.00 97.88 732 TRP A N 1
ATOM 5861 C CA . TRP A 1 732 ? 11.089 -7.989 -27.567 1.00 97.88 732 TRP A CA 1
ATOM 5862 C C . TRP A 1 732 ? 12.306 -8.751 -28.125 1.00 97.88 732 TRP A C 1
ATOM 5864 O O . TRP A 1 732 ? 13.440 -8.374 -27.852 1.00 97.88 732 TRP A O 1
ATOM 5874 N N . ASP A 1 733 ? 12.083 -9.755 -28.968 1.00 97.94 733 ASP A N 1
ATOM 5875 C CA . ASP A 1 733 ? 13.062 -10.722 -29.475 1.00 97.94 733 ASP A CA 1
ATOM 5876 C C . ASP A 1 733 ? 13.351 -10.565 -30.983 1.00 97.94 733 ASP A C 1
ATOM 5878 O O . ASP A 1 733 ? 13.311 -11.512 -31.774 1.00 97.94 733 ASP A O 1
ATOM 5882 N N . LEU A 1 734 ? 13.647 -9.327 -31.402 1.00 98.75 734 LEU A N 1
ATOM 5883 C CA . LEU A 1 734 ? 13.946 -8.987 -32.799 1.00 98.75 734 LEU A CA 1
ATOM 5884 C C . LEU A 1 734 ? 15.168 -9.769 -33.320 1.00 98.75 734 LEU A C 1
ATOM 5886 O O . LEU A 1 734 ? 16.202 -9.762 -32.654 1.00 98.75 734 LEU A O 1
ATOM 5890 N N . PRO A 1 735 ? 15.127 -10.360 -34.531 1.00 98.81 735 PRO A N 1
ATOM 5891 C CA . PRO A 1 735 ? 16.305 -10.952 -35.160 1.00 98.81 735 PRO A CA 1
ATOM 5892 C C . PRO A 1 735 ? 17.418 -9.907 -35.314 1.00 98.81 735 PRO A C 1
ATOM 5894 O O . PRO A 1 735 ? 17.194 -8.827 -35.870 1.00 98.81 735 PRO A O 1
ATOM 5897 N N . GLN A 1 736 ? 18.636 -10.229 -34.879 1.00 98.75 736 GLN A N 1
ATOM 5898 C CA . GLN A 1 736 ? 19.768 -9.295 -34.852 1.00 98.75 736 GLN A CA 1
ATOM 5899 C C . GLN A 1 736 ? 20.107 -8.760 -36.256 1.00 98.75 736 GLN A C 1
ATOM 5901 O O . GLN A 1 736 ? 20.484 -7.602 -36.422 1.00 98.75 736 GLN A O 1
ATOM 5906 N N . LYS A 1 737 ? 19.848 -9.556 -37.303 1.00 98.31 737 LYS A N 1
ATOM 5907 C CA . LYS A 1 737 ? 19.949 -9.150 -38.718 1.00 98.31 737 LYS A CA 1
ATOM 5908 C C . LYS A 1 737 ? 19.023 -7.987 -39.107 1.00 98.31 737 LYS A C 1
ATOM 5910 O O . LYS A 1 737 ? 19.368 -7.224 -40.003 1.00 98.31 737 LYS A O 1
ATOM 5915 N N . LEU A 1 738 ? 17.882 -7.807 -38.436 1.00 98.62 738 LEU A N 1
ATOM 5916 C CA . LEU A 1 738 ? 17.019 -6.631 -38.620 1.00 98.62 738 LEU A CA 1
ATOM 5917 C C . LEU A 1 738 ? 17.491 -5.450 -37.761 1.00 98.62 738 LEU A C 1
ATOM 5919 O O . LEU A 1 738 ? 17.385 -4.300 -38.189 1.00 98.62 738 LEU A O 1
ATOM 5923 N N . GLN A 1 739 ? 18.070 -5.716 -36.586 1.00 98.62 739 GLN A N 1
ATOM 5924 C CA . GLN A 1 739 ? 18.671 -4.686 -35.733 1.00 98.62 739 GLN A CA 1
ATOM 5925 C C . GLN A 1 739 ? 19.896 -4.024 -36.386 1.00 98.62 739 GLN A C 1
ATOM 5927 O O . GLN A 1 739 ? 20.043 -2.803 -36.305 1.00 98.62 739 GLN A O 1
ATOM 5932 N N . GLU A 1 740 ? 20.713 -4.797 -37.109 1.00 98.25 740 GLU A N 1
ATOM 5933 C CA . GLU A 1 740 ? 21.811 -4.318 -37.968 1.00 98.25 740 GLU A CA 1
ATOM 5934 C C . GLU A 1 740 ? 21.337 -3.329 -39.050 1.00 98.25 740 GLU A C 1
ATOM 5936 O O . GLU A 1 740 ? 22.079 -2.429 -39.443 1.00 98.25 740 GLU A O 1
ATOM 5941 N N . LEU A 1 741 ? 20.082 -3.451 -39.500 1.00 98.00 741 LEU A N 1
ATOM 5942 C CA . LEU A 1 741 ? 19.436 -2.532 -40.446 1.00 98.00 741 LEU A CA 1
ATOM 5943 C C . LEU A 1 741 ? 18.733 -1.345 -39.754 1.00 98.00 741 LEU A C 1
ATOM 5945 O O . LEU A 1 741 ? 18.037 -0.572 -40.417 1.00 98.00 741 LEU A O 1
ATOM 5949 N N . GLY A 1 742 ? 18.904 -1.190 -38.437 1.00 94.81 742 GLY A N 1
ATOM 5950 C CA . GLY A 1 742 ? 18.302 -0.143 -37.604 1.00 94.81 742 GLY A CA 1
ATOM 5951 C C . GLY A 1 742 ? 17.028 -0.555 -36.856 1.00 94.81 742 GLY A C 1
ATOM 5952 O O . GLY A 1 742 ? 16.494 0.259 -36.101 1.00 94.81 742 GLY A O 1
ATOM 5953 N N . GLY A 1 743 ? 16.539 -1.787 -37.044 1.00 98.38 743 GLY A N 1
ATOM 5954 C CA . GLY A 1 743 ? 15.359 -2.334 -36.368 1.00 98.38 743 GLY A CA 1
ATOM 5955 C C . GLY A 1 743 ? 14.154 -1.389 -36.406 1.00 98.38 743 GLY A C 1
ATOM 5956 O O . GLY A 1 743 ? 13.820 -0.846 -37.458 1.00 98.38 743 GLY A O 1
ATOM 5957 N N . PHE A 1 744 ? 13.527 -1.131 -35.257 1.00 98.00 744 PHE A N 1
ATOM 5958 C CA . PHE A 1 744 ? 12.348 -0.263 -35.162 1.00 98.00 744 PHE A CA 1
ATOM 5959 C C . PHE A 1 744 ? 12.610 1.216 -35.484 1.00 98.00 744 PHE A C 1
ATOM 5961 O O . PHE A 1 744 ? 11.658 1.949 -35.745 1.00 98.00 744 PHE A O 1
ATOM 5968 N N . ALA A 1 745 ? 13.863 1.683 -35.543 1.00 95.38 745 ALA A N 1
ATOM 5969 C CA . ALA A 1 745 ? 14.161 3.028 -36.045 1.00 95.38 745 ALA A CA 1
ATOM 5970 C C . ALA A 1 745 ? 14.048 3.126 -37.583 1.00 95.38 745 ALA A C 1
ATOM 5972 O O . ALA A 1 745 ? 13.896 4.226 -38.117 1.00 95.38 745 ALA A O 1
ATOM 5973 N N . ASN A 1 746 ? 14.084 1.995 -38.297 1.00 97.75 746 ASN A N 1
ATOM 5974 C CA . ASN A 1 746 ? 13.941 1.920 -39.749 1.00 97.75 746 ASN A CA 1
ATOM 5975 C C . ASN A 1 746 ? 12.466 1.677 -40.142 1.00 97.75 746 ASN A C 1
ATOM 5977 O O . ASN A 1 746 ? 11.917 0.644 -39.767 1.00 97.75 746 ASN A O 1
ATOM 5981 N N . PRO A 1 747 ? 11.812 2.553 -40.935 1.00 95.81 747 PRO A N 1
ATOM 5982 C CA . PRO A 1 747 ? 10.409 2.375 -41.335 1.00 95.81 747 PRO A CA 1
ATOM 5983 C C . PRO A 1 747 ? 10.090 1.057 -42.062 1.00 95.81 747 PRO A C 1
ATOM 5985 O O . PRO A 1 747 ? 8.948 0.592 -42.002 1.00 95.81 747 PRO A O 1
ATOM 5988 N N . LEU A 1 748 ? 11.086 0.430 -42.703 1.00 98.12 748 LEU A N 1
ATOM 5989 C CA . LEU A 1 748 ? 10.937 -0.868 -43.376 1.00 98.12 748 LEU A CA 1
ATOM 5990 C C . LEU A 1 748 ? 10.641 -2.027 -42.409 1.00 98.12 748 LEU A C 1
ATOM 5992 O O . LEU A 1 748 ? 10.126 -3.052 -42.848 1.00 98.12 748 LEU A O 1
ATOM 5996 N N . ILE A 1 749 ? 10.852 -1.848 -41.095 1.00 98.44 749 ILE A N 1
ATOM 5997 C CA . ILE A 1 749 ? 10.376 -2.789 -40.067 1.00 98.44 749 ILE A CA 1
ATOM 5998 C C . ILE A 1 749 ? 8.878 -3.077 -40.207 1.00 98.44 749 ILE A C 1
ATOM 6000 O O . ILE A 1 749 ? 8.423 -4.168 -39.885 1.00 98.44 749 ILE A O 1
ATOM 6004 N N . SER A 1 750 ? 8.112 -2.107 -40.718 1.00 97.56 750 SER A N 1
ATOM 6005 C CA . SER A 1 750 ? 6.676 -2.246 -40.918 1.00 97.56 750 SER A CA 1
ATOM 6006 C C . SER A 1 750 ? 6.321 -3.183 -42.073 1.00 97.56 750 SER A C 1
ATOM 6008 O O . SER A 1 750 ? 5.286 -3.831 -42.007 1.00 97.56 750 SER A O 1
ATOM 6010 N N . ASP A 1 751 ? 7.164 -3.285 -43.106 1.00 98.38 751 ASP A N 1
ATOM 6011 C CA . ASP A 1 751 ? 7.029 -4.267 -44.190 1.00 98.38 751 ASP A CA 1
ATOM 6012 C C . ASP A 1 751 ? 7.508 -5.652 -43.724 1.00 98.38 751 ASP A C 1
ATOM 6014 O O . ASP A 1 751 ? 6.787 -6.635 -43.863 1.00 98.38 751 ASP A O 1
ATOM 6018 N N . TRP A 1 752 ? 8.675 -5.727 -43.070 1.00 98.75 752 TRP A N 1
ATOM 6019 C CA . TRP A 1 752 ? 9.232 -6.995 -42.570 1.00 98.75 752 TRP A CA 1
ATOM 6020 C C . TRP A 1 752 ? 8.330 -7.663 -41.522 1.00 98.75 752 TRP A C 1
ATOM 6022 O O . TRP A 1 752 ? 8.201 -8.886 -41.498 1.00 98.75 752 TRP A O 1
ATOM 6032 N N . PHE A 1 753 ? 7.667 -6.865 -40.680 1.00 98.81 753 PHE A N 1
ATOM 6033 C CA . PHE A 1 753 ? 6.686 -7.362 -39.720 1.00 98.81 753 PHE A CA 1
ATOM 6034 C C . PHE A 1 753 ? 5.362 -7.789 -40.380 1.00 98.81 753 PHE A C 1
ATOM 6036 O O . PHE A 1 753 ? 4.714 -8.702 -39.878 1.00 98.81 753 PHE A O 1
ATOM 6043 N N . GLU A 1 754 ? 4.965 -7.194 -41.512 1.00 98.75 754 GLU A N 1
ATOM 6044 C CA . GLU A 1 754 ? 3.801 -7.650 -42.292 1.00 98.75 754 GLU A CA 1
ATOM 6045 C C . GLU A 1 754 ? 4.078 -9.018 -42.943 1.00 98.75 754 GLU A C 1
ATOM 6047 O O . GLU A 1 754 ? 3.256 -9.929 -42.829 1.00 98.75 754 GLU A O 1
ATOM 6052 N N . ASP A 1 755 ? 5.268 -9.204 -43.525 1.00 98.75 755 ASP A N 1
ATOM 6053 C CA . ASP A 1 755 ? 5.729 -10.494 -44.064 1.00 98.75 755 ASP A CA 1
ATOM 6054 C C . ASP A 1 755 ? 5.839 -11.578 -42.973 1.00 98.75 755 ASP A C 1
ATOM 6056 O O . ASP A 1 755 ? 5.426 -12.722 -43.176 1.00 98.75 755 ASP A O 1
ATOM 6060 N N . TYR A 1 756 ? 6.347 -11.232 -41.786 1.00 98.88 756 TYR A N 1
ATOM 6061 C CA . TYR A 1 756 ? 6.389 -12.143 -40.638 1.00 98.88 756 TYR A CA 1
ATOM 6062 C C . TYR A 1 756 ? 4.983 -12.494 -40.122 1.00 98.88 756 TYR A C 1
ATOM 6064 O O . TYR A 1 756 ? 4.669 -13.673 -39.935 1.00 98.88 756 TYR A O 1
ATOM 6072 N N . ALA A 1 757 ? 4.106 -11.498 -39.959 1.00 98.88 757 ALA A N 1
ATOM 6073 C CA . ALA A 1 757 ? 2.722 -11.707 -39.542 1.00 98.88 757 ALA A CA 1
ATOM 6074 C C . ALA A 1 757 ? 1.960 -12.609 -40.526 1.00 98.88 757 ALA A C 1
ATOM 6076 O O . ALA A 1 757 ? 1.215 -13.487 -40.091 1.00 98.88 757 ALA A O 1
ATOM 6077 N N . ARG A 1 758 ? 2.202 -12.471 -41.838 1.00 98.88 758 ARG A N 1
ATOM 6078 C CA . ARG A 1 758 ? 1.669 -13.371 -42.873 1.00 98.88 758 ARG A CA 1
ATOM 6079 C C . ARG A 1 758 ? 2.041 -14.829 -42.601 1.00 98.88 758 ARG A C 1
ATOM 6081 O O . ARG A 1 758 ? 1.146 -15.668 -42.527 1.00 98.88 758 ARG A O 1
ATOM 6088 N N . VAL A 1 759 ? 3.325 -15.122 -42.376 1.00 98.88 759 VAL A N 1
ATOM 6089 C CA . VAL A 1 759 ? 3.799 -16.486 -42.064 1.00 98.88 759 VAL A CA 1
ATOM 6090 C C . VAL A 1 759 ? 3.137 -17.030 -40.790 1.00 98.88 759 VAL A C 1
ATOM 6092 O O . VAL A 1 759 ? 2.714 -18.187 -40.769 1.00 98.88 759 VAL A O 1
ATOM 6095 N N . VAL A 1 760 ? 2.978 -16.204 -39.749 1.00 98.88 760 VAL A N 1
ATOM 6096 C CA . VAL A 1 760 ? 2.280 -16.582 -38.505 1.00 98.88 760 VAL A CA 1
ATOM 6097 C C . VAL A 1 760 ? 0.803 -16.911 -38.760 1.00 98.88 760 VAL A C 1
ATOM 6099 O O . VAL A 1 760 ? 0.317 -17.964 -38.334 1.00 98.88 760 VAL A O 1
ATOM 6102 N N . PHE A 1 761 ? 0.075 -16.051 -39.475 1.00 98.81 761 PHE A N 1
ATOM 6103 C CA . PHE A 1 761 ? -1.349 -16.258 -39.745 1.00 98.81 761 PHE A CA 1
ATOM 6104 C C . PHE A 1 761 ? -1.599 -17.464 -40.660 1.00 98.81 761 PHE A C 1
ATOM 6106 O O . PHE A 1 761 ? -2.558 -18.201 -40.423 1.00 98.81 761 PHE A O 1
ATOM 6113 N N . GLU A 1 762 ? -0.735 -17.711 -41.649 1.00 98.69 762 GLU A N 1
ATOM 6114 C CA . GLU A 1 762 ? -0.817 -18.869 -42.552 1.00 98.69 762 GLU A CA 1
ATOM 6115 C C . GLU A 1 762 ? -0.598 -20.208 -41.829 1.00 98.69 762 GLU A C 1
ATOM 6117 O O . GLU A 1 762 ? -1.293 -21.176 -42.138 1.00 98.69 762 GLU A O 1
ATOM 6122 N N . ASN A 1 763 ? 0.323 -20.272 -40.858 1.00 98.81 763 ASN A N 1
ATOM 6123 C CA . ASN A 1 763 ? 0.704 -21.531 -40.201 1.00 98.81 763 ASN A CA 1
ATOM 6124 C C . ASN A 1 763 ? -0.118 -21.879 -38.947 1.00 98.81 763 ASN A C 1
ATOM 6126 O O . ASN A 1 763 ? -0.215 -23.059 -38.610 1.00 98.81 763 ASN A O 1
ATOM 6130 N N . PHE A 1 764 ? -0.685 -20.888 -38.247 1.00 98.81 764 PHE A N 1
ATOM 6131 C CA . PHE A 1 764 ? -1.320 -21.106 -36.934 1.00 98.81 764 PHE A CA 1
ATOM 6132 C C . PHE A 1 764 ? -2.767 -20.602 -36.826 1.00 98.81 764 PHE A C 1
ATOM 6134 O O . PHE A 1 764 ? -3.511 -21.037 -35.945 1.00 98.81 764 PHE A O 1
ATOM 6141 N N . GLY A 1 765 ? -3.197 -19.680 -37.694 1.00 98.44 765 GLY A N 1
ATOM 6142 C CA . GLY A 1 765 ? -4.515 -19.039 -37.595 1.00 98.44 765 GLY A CA 1
ATOM 6143 C C . GLY A 1 765 ? -5.703 -19.931 -37.979 1.00 98.44 765 GLY A C 1
ATOM 6144 O O . GLY A 1 765 ? -6.861 -19.552 -37.782 1.00 98.44 765 GLY A O 1
ATOM 6145 N N . ASP A 1 766 ? -5.457 -21.140 -38.487 1.00 98.12 766 ASP A N 1
ATOM 6146 C CA . ASP A 1 766 ? -6.485 -22.169 -38.659 1.00 98.12 766 ASP A CA 1
ATOM 6147 C C . ASP A 1 766 ? -7.080 -22.590 -37.300 1.00 98.12 766 ASP A C 1
ATOM 6149 O O . ASP A 1 766 ? -8.305 -22.661 -37.163 1.00 98.12 766 ASP A O 1
ATOM 6153 N N . ARG A 1 767 ? -6.224 -22.732 -36.279 1.00 98.56 767 ARG A N 1
ATOM 6154 C CA . ARG A 1 767 ? -6.557 -23.108 -34.895 1.00 98.56 767 ARG A CA 1
ATOM 6155 C C . ARG A 1 767 ? -6.611 -21.916 -33.941 1.00 98.56 767 ARG A C 1
ATOM 6157 O O . ARG A 1 767 ? -7.567 -21.791 -33.183 1.00 98.56 767 ARG A O 1
ATOM 6164 N N . VAL A 1 768 ? -5.631 -21.018 -34.002 1.00 98.62 768 VAL A N 1
ATOM 6165 C CA . VAL A 1 768 ? -5.510 -19.856 -33.105 1.00 98.62 768 VAL A CA 1
ATOM 6166 C C . VAL A 1 768 ? -6.539 -18.786 -33.477 1.00 98.62 768 VAL A C 1
ATOM 6168 O O . VAL A 1 768 ? -6.777 -18.525 -34.660 1.00 98.62 768 VAL A O 1
ATOM 6171 N N . LYS A 1 769 ? -7.177 -18.177 -32.466 1.00 98.31 769 LYS A N 1
ATOM 6172 C CA . LYS A 1 769 ? -8.257 -17.182 -32.646 1.00 98.31 769 LYS A CA 1
ATOM 6173 C C . LYS A 1 769 ? -8.021 -15.839 -31.965 1.00 98.31 769 LYS A C 1
ATOM 6175 O O . LYS A 1 769 ? -8.829 -14.938 -32.163 1.00 98.31 769 LYS A O 1
ATOM 6180 N N . MET A 1 770 ? -6.927 -15.674 -31.227 1.00 98.56 770 MET A N 1
ATOM 6181 C CA . MET A 1 770 ? -6.541 -14.399 -30.626 1.00 98.56 770 MET A CA 1
ATOM 6182 C C . MET A 1 770 ? -5.065 -14.123 -30.901 1.00 98.56 770 MET A C 1
ATOM 6184 O O . MET A 1 770 ? -4.195 -14.878 -30.466 1.00 98.56 770 MET A O 1
ATOM 6188 N N . PHE A 1 771 ? -4.802 -13.030 -31.616 1.00 98.88 771 PHE A N 1
ATOM 6189 C CA . PHE A 1 771 ? -3.464 -12.549 -31.942 1.00 98.88 771 PHE A CA 1
ATOM 6190 C C . PHE A 1 771 ? -3.231 -11.147 -31.365 1.00 98.88 771 PHE A C 1
ATOM 6192 O O . PHE A 1 771 ? -4.072 -10.261 -31.506 1.00 98.88 771 PHE A O 1
ATOM 6199 N N . MET A 1 772 ? -2.062 -10.925 -30.769 1.00 98.56 772 MET A N 1
ATOM 6200 C CA . MET A 1 772 ? -1.544 -9.615 -30.367 1.00 98.56 772 MET A CA 1
ATOM 6201 C C . MET A 1 772 ? -0.292 -9.322 -31.191 1.00 98.56 772 MET A C 1
ATOM 6203 O O . MET A 1 772 ? 0.624 -10.140 -31.215 1.00 98.56 772 MET A O 1
ATOM 6207 N N . THR A 1 773 ? -0.217 -8.184 -31.881 1.00 98.56 773 THR A N 1
ATOM 6208 C CA . THR A 1 773 ? 0.940 -7.889 -32.748 1.00 98.56 773 THR A CA 1
ATOM 6209 C C . THR A 1 773 ? 2.211 -7.619 -31.939 1.00 98.56 773 THR A C 1
ATOM 6211 O O . THR A 1 773 ? 3.271 -8.139 -32.264 1.00 98.56 773 THR A O 1
ATOM 6214 N N . PHE A 1 774 ? 2.098 -6.840 -30.863 1.00 98.69 774 PHE A N 1
ATOM 6215 C CA . PHE A 1 774 ? 3.209 -6.457 -29.991 1.00 98.69 774 PHE A CA 1
ATOM 6216 C C . PHE A 1 774 ? 2.797 -6.603 -28.528 1.00 98.69 774 PHE A C 1
ATOM 6218 O O . PHE A 1 774 ? 1.648 -6.293 -28.192 1.00 98.69 774 PHE A O 1
ATOM 6225 N N . ASN A 1 775 ? 3.741 -7.017 -27.678 1.00 98.12 775 ASN A N 1
ATOM 6226 C CA . ASN A 1 775 ? 3.705 -6.671 -26.261 1.00 98.12 775 ASN A CA 1
ATOM 6227 C C . ASN A 1 775 ? 4.406 -5.331 -26.026 1.00 98.12 775 ASN A C 1
ATOM 6229 O O . ASN A 1 775 ? 5.515 -5.127 -26.516 1.00 98.12 775 ASN A O 1
ATOM 6233 N N . GLU A 1 776 ? 3.780 -4.465 -25.237 1.00 93.75 776 GLU A N 1
ATOM 6234 C CA . GLU A 1 776 ? 4.438 -3.366 -24.522 1.00 93.75 776 GLU A CA 1
ATOM 6235 C C . GLU A 1 776 ? 5.337 -2.443 -25.380 1.00 93.75 776 GLU A C 1
ATOM 6237 O O . GLU A 1 776 ? 6.569 -2.452 -25.305 1.00 93.75 776 GLU A O 1
ATOM 6242 N N . PRO A 1 777 ? 4.717 -1.583 -26.221 1.00 96.69 777 PRO A N 1
ATOM 6243 C CA . PRO A 1 777 ? 5.441 -0.656 -27.093 1.00 96.69 777 PRO A CA 1
ATOM 6244 C C . PRO A 1 777 ? 6.311 0.384 -26.373 1.00 96.69 777 PRO A C 1
ATOM 6246 O O . PRO A 1 777 ? 7.261 0.884 -26.980 1.00 96.69 777 PRO A O 1
ATOM 6249 N N . ARG A 1 778 ? 6.017 0.741 -25.111 1.00 94.06 778 ARG A N 1
ATOM 6250 C CA . ARG A 1 778 ? 6.869 1.660 -24.332 1.00 94.06 778 ARG A CA 1
ATOM 6251 C C . ARG A 1 778 ? 8.199 0.975 -24.021 1.00 94.06 778 ARG A C 1
ATOM 6253 O O . ARG A 1 778 ? 9.248 1.594 -24.148 1.00 94.06 778 ARG A O 1
ATOM 6260 N N . GLU A 1 779 ? 8.171 -0.291 -23.668 1.00 94.94 779 GLU A N 1
ATOM 6261 C CA . GLU A 1 779 ? 9.315 -1.067 -23.211 1.00 94.94 779 GLU A CA 1
ATOM 6262 C C . GLU A 1 779 ? 10.245 -1.353 -24.405 1.00 94.94 779 GLU A C 1
ATOM 6264 O O . GLU A 1 779 ? 11.455 -1.139 -24.328 1.00 94.94 779 GLU A O 1
ATOM 6269 N N . ILE A 1 780 ? 9.670 -1.643 -25.578 1.00 98.00 780 ILE A N 1
ATOM 6270 C CA . ILE A 1 780 ? 10.407 -1.691 -26.851 1.00 98.00 780 ILE A CA 1
ATOM 6271 C C . ILE A 1 780 ? 11.038 -0.323 -27.175 1.00 98.00 780 ILE A C 1
ATOM 6273 O O . ILE A 1 780 ? 12.242 -0.222 -27.422 1.00 98.00 780 ILE A O 1
ATOM 6277 N N . CYS A 1 781 ? 10.236 0.746 -27.211 1.00 97.31 781 CYS A N 1
ATOM 6278 C CA . CYS A 1 781 ? 10.656 2.007 -27.824 1.00 97.31 781 CYS A CA 1
ATOM 6279 C C . CYS A 1 781 ? 11.344 2.988 -26.870 1.00 97.31 781 CYS A C 1
ATOM 6281 O O . CYS A 1 781 ? 12.376 3.559 -27.220 1.00 97.31 781 CYS A O 1
ATOM 6283 N N . PHE A 1 782 ? 10.806 3.216 -25.676 1.00 94.88 782 PHE A N 1
ATOM 6284 C CA . PHE A 1 782 ? 11.468 4.048 -24.675 1.00 94.88 782 PHE A CA 1
ATOM 6285 C C . PHE A 1 782 ? 12.668 3.320 -24.067 1.00 94.88 782 PHE A C 1
ATOM 6287 O O . PHE A 1 782 ? 13.756 3.882 -24.088 1.00 94.88 782 PHE A O 1
ATOM 6294 N N . GLU A 1 783 ? 12.519 2.080 -23.599 1.00 95.38 783 GLU A N 1
ATOM 6295 C CA . GLU A 1 783 ? 13.595 1.419 -22.843 1.00 95.38 783 GLU A CA 1
ATOM 6296 C C . GLU A 1 783 ? 14.692 0.786 -23.712 1.00 95.38 783 GLU A C 1
ATOM 6298 O O . GLU A 1 783 ? 15.863 0.829 -23.324 1.00 95.38 783 GLU A O 1
ATOM 6303 N N . GLY A 1 784 ? 14.342 0.274 -24.900 1.00 97.12 784 GLY A N 1
ATOM 6304 C CA . GLY A 1 784 ? 15.304 -0.269 -25.868 1.00 97.12 784 GLY A CA 1
ATOM 6305 C C . GLY A 1 784 ? 15.934 0.760 -26.817 1.00 97.12 784 GLY A C 1
ATOM 6306 O O . GLY A 1 784 ? 17.119 0.658 -27.144 1.00 97.12 784 GLY A O 1
ATOM 6307 N N . TYR A 1 785 ? 15.165 1.760 -27.273 1.00 97.75 785 TYR A N 1
ATOM 6308 C CA . TYR A 1 785 ? 15.619 2.739 -28.281 1.00 97.75 785 TYR A CA 1
ATOM 6309 C C . TYR A 1 785 ? 15.855 4.152 -27.724 1.00 97.75 785 TYR A C 1
ATOM 6311 O O . TYR A 1 785 ? 16.741 4.859 -28.210 1.00 97.75 785 TYR A O 1
ATOM 6319 N N . GLY A 1 786 ? 15.077 4.583 -26.729 1.00 93.00 786 GLY A N 1
ATOM 6320 C CA . GLY A 1 786 ? 15.190 5.891 -26.069 1.00 93.00 786 GLY A CA 1
ATOM 6321 C C . GLY A 1 786 ? 16.045 5.906 -24.796 1.00 93.00 786 GLY A C 1
ATOM 6322 O O . GLY A 1 786 ? 16.282 6.982 -24.254 1.00 93.00 786 GLY A O 1
ATOM 6323 N N . ALA A 1 787 ? 16.503 4.747 -24.325 1.00 93.56 787 ALA A N 1
ATOM 6324 C CA . ALA A 1 787 ? 17.285 4.566 -23.106 1.00 93.56 787 ALA A CA 1
ATOM 6325 C C . ALA A 1 787 ? 18.161 3.299 -23.232 1.00 93.56 787 ALA A C 1
ATOM 6327 O O . ALA A 1 787 ? 18.458 2.856 -24.345 1.00 93.56 787 ALA A O 1
ATOM 6328 N N . ALA A 1 788 ? 18.600 2.746 -22.100 1.00 95.19 788 ALA A N 1
ATOM 6329 C CA . ALA A 1 788 ? 19.467 1.572 -22.024 1.00 95.19 788 ALA A CA 1
ATOM 6330 C C . ALA A 1 788 ? 18.990 0.555 -20.963 1.00 95.19 788 ALA A C 1
ATOM 6332 O O . ALA A 1 788 ? 19.800 0.038 -20.201 1.00 95.19 788 ALA A O 1
ATOM 6333 N N . THR A 1 789 ? 17.677 0.296 -20.876 1.00 94.00 789 THR A N 1
ATOM 6334 C CA . THR A 1 789 ? 17.082 -0.610 -19.858 1.00 94.00 789 THR A CA 1
ATOM 6335 C C . THR A 1 789 ? 16.329 -1.815 -20.439 1.00 94.00 789 THR A C 1
ATOM 6337 O O . THR A 1 789 ? 15.792 -2.623 -19.678 1.00 94.00 789 THR A O 1
ATOM 6340 N N . LYS A 1 790 ? 16.334 -1.979 -21.770 1.00 97.56 790 LYS A N 1
ATOM 6341 C CA . LYS A 1 790 ? 16.019 -3.216 -22.515 1.00 97.56 790 LYS A CA 1
ATOM 6342 C C . LYS A 1 790 ? 16.940 -3.320 -23.740 1.00 97.56 790 LYS A C 1
ATOM 6344 O O . LYS A 1 790 ? 17.493 -2.307 -24.175 1.00 97.56 790 LYS A O 1
ATOM 6349 N N . ALA A 1 791 ? 17.088 -4.502 -24.340 1.00 96.75 791 ALA A N 1
ATOM 6350 C CA . ALA A 1 791 ? 17.726 -4.615 -25.656 1.00 96.75 791 ALA A CA 1
ATOM 6351 C C . ALA A 1 791 ? 16.960 -3.762 -26.702 1.00 96.75 791 ALA A C 1
ATOM 6353 O O . ALA A 1 791 ? 15.731 -3.681 -26.630 1.00 96.75 791 ALA A O 1
ATOM 6354 N N . PRO A 1 792 ? 17.628 -3.112 -27.677 1.00 98.00 792 PRO A N 1
ATOM 6355 C CA . PRO A 1 792 ? 19.054 -3.174 -28.021 1.00 98.00 792 PRO A CA 1
ATOM 6356 C C . PRO A 1 792 ? 19.937 -2.109 -27.326 1.00 98.00 792 PRO A C 1
ATOM 6358 O O . PRO A 1 792 ? 20.989 -1.768 -27.863 1.00 98.00 792 PRO A O 1
ATOM 6361 N N . ILE A 1 793 ? 19.510 -1.532 -26.191 1.00 96.44 793 ILE A N 1
ATOM 6362 C CA . ILE A 1 793 ? 20.227 -0.496 -25.411 1.00 96.44 793 ILE A CA 1
ATOM 6363 C C . ILE A 1 793 ? 20.789 0.687 -26.233 1.00 96.44 793 ILE A C 1
ATOM 6365 O O . ILE A 1 793 ? 21.852 1.232 -25.935 1.00 96.44 793 ILE A O 1
ATOM 6369 N N . LEU A 1 794 ? 20.065 1.120 -27.273 1.00 95.81 794 LEU A N 1
ATOM 6370 C CA . LEU A 1 794 ? 20.552 2.095 -28.264 1.00 95.81 794 LEU A CA 1
ATOM 6371 C C . LEU A 1 794 ? 20.741 3.517 -27.694 1.00 95.81 794 LEU A C 1
ATOM 6373 O O . LEU A 1 794 ? 21.464 4.323 -28.280 1.00 95.81 794 LEU A O 1
ATOM 6377 N N . ASN A 1 795 ? 20.081 3.836 -26.576 1.00 95.00 795 ASN A N 1
ATOM 6378 C CA . ASN A 1 795 ? 20.221 5.084 -25.818 1.00 95.00 795 ASN A CA 1
ATOM 6379 C C . ASN A 1 795 ? 20.066 6.378 -26.650 1.00 95.00 795 ASN A C 1
ATOM 6381 O O . ASN A 1 795 ? 20.714 7.396 -26.402 1.00 95.00 795 ASN A O 1
ATOM 6385 N N . SER A 1 796 ? 19.192 6.362 -27.661 1.00 93.50 796 SER A N 1
ATOM 6386 C CA . SER A 1 796 ? 18.941 7.501 -28.553 1.00 93.50 796 SER A CA 1
ATOM 6387 C C . SER A 1 796 ? 17.883 8.442 -27.959 1.00 93.50 796 SER A C 1
ATOM 6389 O O . SER A 1 796 ? 16.821 8.673 -28.546 1.00 93.50 796 SER A O 1
ATOM 6391 N N . THR A 1 797 ? 18.163 8.978 -26.766 1.00 89.06 797 THR A N 1
ATOM 6392 C CA . THR A 1 797 ? 17.194 9.673 -25.889 1.00 89.06 797 THR A CA 1
ATOM 6393 C C . THR A 1 797 ? 16.343 10.725 -26.601 1.00 89.06 797 THR A C 1
ATOM 6395 O O . THR A 1 797 ? 15.135 10.799 -26.391 1.00 89.06 797 THR A O 1
ATOM 6398 N N . ALA A 1 798 ? 16.958 11.496 -27.500 1.00 80.69 798 ALA A N 1
ATOM 6399 C CA . ALA A 1 798 ? 16.348 12.630 -28.183 1.00 80.69 798 ALA A CA 1
ATOM 6400 C C . ALA A 1 798 ? 15.142 12.282 -29.076 1.00 80.69 798 ALA A C 1
ATOM 6402 O O . ALA A 1 798 ? 14.268 13.133 -29.276 1.00 80.69 798 ALA A O 1
ATOM 6403 N N . MET A 1 799 ? 15.138 11.090 -29.691 1.00 85.44 799 MET A N 1
ATOM 6404 C CA . MET A 1 799 ? 14.173 10.733 -30.746 1.00 85.44 799 MET A CA 1
ATOM 6405 C C . MET A 1 799 ? 13.987 9.231 -31.026 1.00 85.44 799 MET A C 1
ATOM 6407 O O . MET A 1 799 ? 13.037 8.883 -31.725 1.00 85.44 799 MET A O 1
ATOM 6411 N N . GLY A 1 800 ? 14.827 8.335 -30.495 1.00 91.62 800 GLY A N 1
ATOM 6412 C CA . GLY A 1 800 ? 14.731 6.888 -30.735 1.00 91.62 800 GLY A CA 1
ATOM 6413 C C . GLY A 1 800 ? 13.365 6.316 -30.359 1.00 91.62 800 GLY A C 1
ATOM 6414 O O . GLY A 1 800 ? 12.748 5.621 -31.165 1.00 91.62 800 GLY A O 1
ATOM 6415 N N . ALA A 1 801 ? 12.843 6.711 -29.193 1.00 90.62 801 ALA A N 1
ATOM 6416 C CA . ALA A 1 801 ? 11.505 6.337 -28.740 1.00 90.62 801 ALA A CA 1
ATOM 6417 C C . ALA A 1 801 ? 10.401 6.785 -29.712 1.00 90.62 801 ALA A C 1
ATOM 6419 O O . ALA A 1 801 ? 9.524 5.995 -30.050 1.00 90.62 801 ALA A O 1
ATOM 6420 N N . TYR A 1 802 ? 10.464 8.021 -30.217 1.00 87.25 802 TYR A N 1
ATOM 6421 C CA . TYR A 1 802 ? 9.449 8.570 -31.122 1.00 87.25 802 TYR A CA 1
ATOM 6422 C C . TYR A 1 802 ? 9.496 7.967 -32.534 1.00 87.25 802 TYR A C 1
ATOM 6424 O O . TYR A 1 802 ? 8.448 7.756 -33.147 1.00 87.25 802 TYR A O 1
ATOM 6432 N N . LEU A 1 803 ? 10.694 7.667 -33.049 1.00 89.62 803 LEU A N 1
ATOM 6433 C CA . LEU A 1 803 ? 10.868 6.976 -34.331 1.00 89.62 803 LEU A CA 1
ATOM 6434 C C . LEU A 1 803 ? 10.361 5.531 -34.245 1.00 89.62 803 LEU A C 1
ATOM 6436 O O . LEU A 1 803 ? 9.557 5.116 -35.080 1.00 89.62 803 LEU A O 1
ATOM 6440 N N . CYS A 1 804 ? 10.763 4.808 -33.195 1.00 96.69 804 CYS A N 1
ATOM 6441 C CA . CYS A 1 804 ? 10.283 3.458 -32.912 1.00 96.69 804 CYS A CA 1
ATOM 6442 C C . CYS A 1 804 ? 8.757 3.422 -32.768 1.00 96.69 804 CYS A C 1
ATOM 6444 O O . CYS A 1 804 ? 8.105 2.646 -33.463 1.00 96.69 804 CYS A O 1
ATOM 6446 N N . ALA A 1 805 ? 8.169 4.308 -31.954 1.00 92.38 805 ALA A N 1
ATOM 6447 C CA . ALA A 1 805 ? 6.729 4.326 -31.710 1.00 92.38 805 ALA A CA 1
ATOM 6448 C C . ALA A 1 805 ? 5.921 4.535 -33.001 1.00 92.38 805 ALA A C 1
ATOM 6450 O O . ALA A 1 805 ? 4.956 3.807 -33.240 1.00 92.38 805 ALA A O 1
ATOM 6451 N N . LYS A 1 806 ? 6.335 5.469 -33.875 1.00 90.12 806 LYS A N 1
ATOM 6452 C CA . LYS A 1 806 ? 5.659 5.681 -35.165 1.00 90.12 806 LYS A CA 1
ATOM 6453 C C . LYS A 1 806 ? 5.759 4.453 -36.075 1.00 90.12 806 LYS A C 1
ATOM 6455 O O . LYS A 1 806 ? 4.750 4.041 -36.645 1.00 90.12 806 LYS A O 1
ATOM 6460 N N . ASN A 1 807 ? 6.945 3.860 -36.203 1.00 96.25 807 ASN A N 1
ATOM 6461 C CA . ASN A 1 807 ? 7.145 2.695 -37.066 1.00 96.25 807 ASN A CA 1
ATOM 6462 C C . ASN A 1 807 ? 6.395 1.455 -36.539 1.00 96.25 807 ASN A C 1
ATOM 6464 O O . ASN A 1 807 ? 5.792 0.728 -37.327 1.00 96.25 807 ASN A O 1
ATOM 6468 N N . LEU A 1 808 ? 6.362 1.256 -35.216 1.00 98.12 808 LEU A N 1
ATOM 6469 C CA . LEU A 1 808 ? 5.672 0.149 -34.549 1.00 98.12 808 LEU A CA 1
ATOM 6470 C C . LEU A 1 808 ? 4.152 0.217 -34.744 1.00 98.12 808 LEU A C 1
ATOM 6472 O O . LEU A 1 808 ? 3.552 -0.785 -35.130 1.00 98.12 808 LEU A O 1
ATOM 6476 N N . VAL A 1 809 ? 3.506 1.378 -34.565 1.00 92.75 809 VAL A N 1
ATOM 6477 C CA . VAL A 1 809 ? 2.043 1.465 -34.777 1.00 92.75 809 VAL A CA 1
ATOM 6478 C C . VAL A 1 809 ? 1.644 1.336 -36.253 1.00 92.75 809 VAL A C 1
ATOM 6480 O O . VAL A 1 809 ? 0.551 0.854 -36.548 1.00 92.75 809 VAL A O 1
ATOM 6483 N N . ILE A 1 810 ? 2.534 1.687 -37.190 1.00 95.88 810 ILE A N 1
ATOM 6484 C CA . ILE A 1 810 ? 2.339 1.423 -38.626 1.00 95.88 810 ILE A CA 1
ATOM 6485 C C . ILE A 1 810 ? 2.504 -0.076 -38.933 1.00 95.88 810 ILE A C 1
ATOM 6487 O O . ILE A 1 810 ? 1.704 -0.626 -39.688 1.00 95.88 810 ILE A O 1
ATOM 6491 N N . ALA A 1 811 ? 3.478 -0.756 -38.315 1.00 98.25 811 ALA A N 1
ATOM 6492 C CA . ALA A 1 811 ? 3.653 -2.209 -38.410 1.00 98.25 811 ALA A CA 1
ATOM 6493 C C . ALA A 1 811 ? 2.441 -2.979 -37.846 1.00 98.25 811 ALA A C 1
ATOM 6495 O O . ALA A 1 811 ? 1.939 -3.905 -38.480 1.00 98.25 811 ALA A O 1
ATOM 6496 N N . HIS A 1 812 ? 1.920 -2.543 -36.694 1.00 98.44 812 HIS A N 1
ATOM 6497 C CA . HIS A 1 812 ? 0.697 -3.065 -36.076 1.00 98.44 812 HIS A CA 1
ATOM 6498 C C . HIS A 1 812 ? -0.498 -2.912 -37.021 1.00 98.44 812 HIS A C 1
ATOM 6500 O O . HIS A 1 812 ? -1.179 -3.891 -37.316 1.00 98.44 812 HIS A O 1
ATOM 6506 N N . ALA A 1 813 ? -0.701 -1.706 -37.562 1.00 97.25 813 ALA A N 1
ATOM 6507 C CA . ALA A 1 813 ? -1.788 -1.444 -38.493 1.00 97.25 813 ALA A CA 1
ATOM 6508 C C . ALA A 1 813 ? -1.672 -2.286 -39.774 1.00 97.25 813 ALA A C 1
ATOM 6510 O O . ALA A 1 813 ? -2.679 -2.826 -40.220 1.00 97.25 813 ALA A O 1
ATOM 6511 N N . LYS A 1 814 ? -0.470 -2.466 -40.339 1.00 98.62 814 LYS A N 1
ATOM 6512 C CA . LYS A 1 814 ? -0.242 -3.379 -41.472 1.00 98.62 814 LYS A CA 1
ATOM 6513 C C . LYS A 1 814 ? -0.637 -4.818 -41.140 1.00 98.62 814 LYS A C 1
ATOM 6515 O O . LYS A 1 814 ? -1.487 -5.370 -41.831 1.00 98.62 814 LYS A O 1
ATOM 6520 N N . ALA A 1 815 ? -0.115 -5.388 -40.053 1.00 98.75 815 ALA A N 1
ATOM 6521 C CA . ALA A 1 815 ? -0.448 -6.750 -39.631 1.00 98.75 815 ALA A CA 1
ATOM 6522 C C . ALA A 1 815 ? -1.951 -6.937 -39.332 1.00 98.75 815 ALA A C 1
ATOM 6524 O O . ALA A 1 815 ? -2.527 -7.957 -39.708 1.00 98.75 815 ALA A O 1
ATOM 6525 N N . TYR A 1 816 ? -2.616 -5.939 -38.741 1.00 98.75 816 TYR A N 1
ATOM 6526 C CA . TYR A 1 816 ? -4.071 -5.951 -38.560 1.00 98.75 816 TYR A CA 1
ATOM 6527 C C . TYR A 1 816 ? -4.820 -5.893 -39.900 1.00 98.75 816 TYR A C 1
ATOM 6529 O O . TYR A 1 816 ? -5.719 -6.692 -40.141 1.00 98.75 816 TYR A O 1
ATOM 6537 N N . HIS A 1 817 ? -4.451 -4.973 -40.798 1.00 98.56 817 HIS A N 1
ATOM 6538 C CA . HIS A 1 817 ? -5.086 -4.818 -42.114 1.00 98.56 817 HIS A CA 1
ATOM 6539 C C . HIS A 1 817 ? -4.888 -6.043 -43.009 1.00 98.56 817 HIS A C 1
ATOM 6541 O O . HIS A 1 817 ? -5.775 -6.364 -43.798 1.00 98.56 817 HIS A O 1
ATOM 6547 N N . LEU A 1 818 ? -3.747 -6.718 -42.879 1.00 98.69 818 LEU A N 1
ATOM 6548 C CA . LEU A 1 818 ? -3.459 -8.024 -43.459 1.00 98.69 818 LEU A CA 1
ATOM 6549 C C . LEU A 1 818 ? -4.408 -9.089 -42.890 1.00 98.69 818 LEU A C 1
ATOM 6551 O O . LEU A 1 818 ? -5.095 -9.773 -43.654 1.00 98.69 818 LEU A O 1
ATOM 6555 N N . TYR A 1 819 ? -4.494 -9.193 -41.557 1.00 98.75 819 TYR A N 1
ATOM 6556 C CA . TYR A 1 819 ? -5.382 -10.145 -40.889 1.00 98.75 819 TYR A CA 1
ATOM 6557 C C . TYR A 1 819 ? -6.842 -9.948 -41.309 1.00 98.75 819 TYR A C 1
ATOM 6559 O O . TYR A 1 819 ? -7.501 -10.897 -41.727 1.00 98.75 819 TYR A O 1
ATOM 6567 N N . ASP A 1 820 ? -7.335 -8.712 -41.260 1.00 98.50 820 ASP A N 1
ATOM 6568 C CA . ASP A 1 820 ? -8.721 -8.343 -41.547 1.00 98.50 820 ASP A CA 1
ATOM 6569 C C . ASP A 1 820 ? -9.153 -8.681 -42.984 1.00 98.50 820 ASP A C 1
ATOM 6571 O O . ASP A 1 820 ? -10.251 -9.201 -43.198 1.00 98.50 820 ASP A O 1
ATOM 6575 N N . LYS A 1 821 ? -8.277 -8.433 -43.968 1.00 98.31 821 LYS A N 1
ATOM 6576 C CA . LYS A 1 821 ? -8.589 -8.589 -45.399 1.00 98.31 821 LYS A CA 1
ATOM 6577 C C . LYS A 1 821 ? -8.402 -10.014 -45.907 1.00 98.31 821 LYS A C 1
ATOM 6579 O O . LYS A 1 821 ? -9.221 -10.477 -46.699 1.00 98.31 821 LYS A O 1
ATOM 6584 N N . GLU A 1 822 ? -7.329 -10.687 -45.495 1.00 98.62 822 GLU A N 1
ATOM 6585 C CA . GLU A 1 822 ? -6.933 -11.979 -46.073 1.00 98.62 822 GLU A CA 1
ATOM 6586 C C . GLU A 1 822 ? -7.320 -13.171 -45.186 1.00 98.62 822 GLU A C 1
ATOM 6588 O O . GLU A 1 822 ? -7.773 -14.196 -45.697 1.00 98.62 822 GLU A O 1
ATOM 6593 N N . PHE A 1 823 ? -7.213 -13.037 -43.860 1.00 98.69 823 PHE A N 1
ATOM 6594 C CA . PHE A 1 823 ? -7.296 -14.174 -42.937 1.00 98.69 823 PHE A CA 1
ATOM 6595 C C . PHE A 1 823 ? -8.626 -14.263 -42.185 1.00 98.69 823 PHE A C 1
ATOM 6597 O O . PHE A 1 823 ? -9.265 -15.320 -42.183 1.00 98.69 823 PHE A O 1
ATOM 6604 N N . ARG A 1 824 ? -9.103 -13.159 -41.598 1.00 98.19 824 ARG A N 1
ATOM 6605 C CA . ARG A 1 824 ? -10.337 -13.088 -40.799 1.00 98.19 824 ARG A CA 1
ATOM 6606 C C . ARG A 1 824 ? -11.574 -13.682 -41.496 1.00 98.19 824 ARG A C 1
ATOM 6608 O O . ARG A 1 824 ? -12.304 -14.404 -40.810 1.00 98.19 824 ARG A O 1
ATOM 6615 N N . PRO A 1 825 ? -11.829 -13.482 -42.811 1.00 98.38 825 PRO A N 1
ATOM 6616 C CA . PRO A 1 825 ? -13.012 -14.043 -43.475 1.00 98.38 825 PRO A CA 1
ATOM 6617 C C . PRO A 1 825 ? -13.089 -15.578 -43.419 1.00 98.38 825 PRO A C 1
ATOM 6619 O O . PRO A 1 825 ? -14.184 -16.147 -43.428 1.00 98.38 825 PRO A O 1
ATOM 6622 N N . VAL A 1 826 ? -11.932 -16.246 -43.332 1.00 98.00 826 VAL A N 1
ATOM 6623 C CA . VAL A 1 826 ? -11.806 -17.708 -43.230 1.00 98.00 826 VAL A CA 1
ATOM 6624 C C . VAL A 1 826 ? -11.602 -18.139 -41.776 1.00 98.00 826 VAL A C 1
ATOM 6626 O O . VAL A 1 826 ? -12.328 -18.999 -41.280 1.00 98.00 826 VAL A O 1
ATOM 6629 N N . GLN A 1 827 ? -10.636 -17.528 -41.087 1.00 98.00 827 GLN A N 1
ATOM 6630 C CA . GLN A 1 827 ? -10.143 -17.955 -39.776 1.00 98.00 827 GLN A CA 1
ATOM 6631 C C . GLN A 1 827 ? -11.018 -17.515 -38.600 1.00 98.00 827 GLN A C 1
ATOM 6633 O O . GLN A 1 827 ? -11.049 -18.217 -37.588 1.00 98.00 827 GLN A O 1
ATOM 6638 N N . ARG A 1 828 ? -11.730 -16.386 -38.738 1.00 97.56 828 ARG A N 1
ATOM 6639 C CA . ARG A 1 828 ? -12.684 -15.824 -37.762 1.00 97.56 828 ARG A CA 1
ATOM 6640 C C . ARG A 1 828 ? -12.121 -15.553 -36.357 1.00 97.56 828 ARG A C 1
ATOM 6642 O O . ARG A 1 828 ? -12.870 -15.618 -35.387 1.00 97.56 828 ARG A O 1
ATOM 6649 N N . GLY A 1 829 ? -10.827 -15.258 -36.248 1.00 97.62 829 GLY A N 1
ATOM 6650 C CA . GLY A 1 829 ? -10.211 -14.776 -35.011 1.00 97.62 829 GLY A CA 1
ATOM 6651 C C . GLY A 1 829 ? -10.255 -13.252 -34.856 1.00 97.62 829 GLY A C 1
ATOM 6652 O O . GLY A 1 829 ? -10.811 -12.528 -35.692 1.00 97.62 829 GLY A O 1
ATOM 6653 N N . GLN A 1 830 ? -9.620 -12.786 -33.783 1.00 98.38 830 GLN A N 1
ATOM 6654 C CA . GLN A 1 830 ? -9.359 -11.386 -33.459 1.00 98.38 830 GLN A CA 1
ATOM 6655 C C . GLN A 1 830 ? -7.853 -11.075 -33.522 1.00 98.38 830 GLN A C 1
ATOM 6657 O O . GLN A 1 830 ? -7.016 -11.914 -33.178 1.00 98.38 830 GLN A O 1
ATOM 6662 N N . CYS A 1 831 ? -7.521 -9.847 -33.911 1.00 98.62 831 CYS A N 1
ATOM 6663 C CA . CYS A 1 831 ? -6.185 -9.268 -33.917 1.00 98.62 831 CYS A CA 1
ATOM 6664 C C . CYS A 1 831 ? -6.197 -7.939 -33.142 1.00 98.62 831 CYS A C 1
ATOM 6666 O O . CYS A 1 831 ? -7.069 -7.090 -33.347 1.00 98.62 831 CYS A O 1
ATOM 6668 N N . GLY A 1 832 ? -5.226 -7.753 -32.251 1.00 97.44 832 GLY A N 1
ATOM 6669 C CA . GLY A 1 832 ? -5.068 -6.526 -31.478 1.00 97.44 832 GLY A CA 1
ATOM 6670 C C . GLY A 1 832 ? -3.638 -6.289 -31.000 1.00 97.44 832 GLY A C 1
ATOM 6671 O O . GLY A 1 832 ? -2.677 -6.739 -31.625 1.00 97.44 832 GLY A O 1
ATOM 6672 N N . ILE A 1 833 ? -3.487 -5.567 -29.892 1.00 96.50 833 ILE A N 1
ATOM 6673 C CA . ILE A 1 833 ? -2.195 -5.185 -29.305 1.00 96.50 833 ILE A CA 1
ATOM 6674 C C . ILE A 1 833 ? -2.283 -5.184 -27.773 1.00 96.50 833 ILE A C 1
ATOM 6676 O O . ILE A 1 833 ? -3.347 -4.887 -27.225 1.00 96.50 833 ILE A O 1
ATOM 6680 N N . ALA A 1 834 ? -1.180 -5.522 -27.099 1.00 96.88 834 ALA A N 1
ATOM 6681 C CA . ALA A 1 834 ? -1.033 -5.407 -25.650 1.00 96.88 834 ALA A CA 1
ATOM 6682 C C . ALA A 1 834 ? -0.176 -4.177 -25.309 1.00 96.88 834 ALA A C 1
ATOM 6684 O O . ALA A 1 834 ? 0.898 -3.988 -25.881 1.00 96.88 834 ALA A O 1
ATOM 6685 N N . ILE A 1 835 ? -0.659 -3.316 -24.412 1.00 91.62 835 ILE A N 1
ATOM 6686 C CA . ILE A 1 835 ? -0.012 -2.051 -24.031 1.00 91.62 835 ILE A CA 1
ATOM 6687 C C . ILE A 1 835 ? 0.074 -1.972 -22.503 1.00 91.62 835 ILE A C 1
ATOM 6689 O O . ILE A 1 835 ? -0.906 -2.276 -21.820 1.00 91.62 835 ILE A O 1
ATOM 6693 N N . SER A 1 836 ? 1.218 -1.525 -21.973 1.00 91.12 836 SER A N 1
ATOM 6694 C CA . SER A 1 836 ? 1.384 -1.250 -20.543 1.00 91.12 836 SER A CA 1
ATOM 6695 C C . SER A 1 836 ? 0.587 -0.010 -20.138 1.00 91.12 836 SER A C 1
ATOM 6697 O O . SER A 1 836 ? 0.822 1.083 -20.658 1.00 91.12 836 SER A O 1
ATOM 6699 N N . VAL A 1 837 ? -0.367 -0.165 -19.217 1.00 90.81 837 VAL A N 1
ATOM 6700 C CA . VAL A 1 837 ? -1.204 0.927 -18.690 1.00 90.81 837 VAL A CA 1
ATOM 6701 C C . VAL A 1 837 ? -1.295 0.844 -17.164 1.00 90.81 837 VAL A C 1
ATOM 6703 O O . VAL A 1 837 ? -2.370 0.686 -16.579 1.00 90.81 837 VAL A O 1
ATOM 6706 N N . ASN A 1 838 ? -0.147 0.982 -16.497 1.00 92.81 838 ASN A N 1
ATOM 6707 C CA . ASN A 1 838 ? -0.103 1.337 -15.076 1.00 92.81 838 ASN A CA 1
ATOM 6708 C C . ASN A 1 838 ? -0.826 2.678 -14.840 1.00 92.81 838 ASN A C 1
ATOM 6710 O O . ASN A 1 838 ? -0.813 3.565 -15.697 1.00 92.81 838 ASN A O 1
ATOM 6714 N N . TRP A 1 839 ? -1.485 2.835 -13.689 1.00 92.38 839 TRP A N 1
ATOM 6715 C CA . TRP A 1 839 ? -2.253 4.054 -13.413 1.00 92.38 839 TRP A CA 1
ATOM 6716 C C . TRP A 1 839 ? -1.335 5.201 -12.978 1.00 92.38 839 TRP A C 1
ATOM 6718 O O . TRP A 1 839 ? -0.642 5.094 -11.976 1.00 92.38 839 TRP A O 1
ATOM 6728 N N . PHE A 1 840 ? -1.370 6.329 -13.682 1.00 88.31 840 PHE A N 1
ATOM 6729 C CA . PHE A 1 840 ? -0.681 7.553 -13.271 1.00 88.31 840 PHE A CA 1
ATOM 6730 C C . PHE A 1 840 ? -1.722 8.548 -12.755 1.00 88.31 840 PHE A C 1
ATOM 6732 O O . PHE A 1 840 ? -2.494 9.086 -13.548 1.00 88.31 840 PHE A O 1
ATOM 6739 N N . GLY A 1 841 ? -1.779 8.757 -11.439 1.00 77.06 841 GLY A N 1
ATOM 6740 C CA . GLY A 1 841 ? -2.677 9.707 -10.776 1.00 77.06 841 GLY A CA 1
ATOM 6741 C C . GLY A 1 841 ? -1.954 10.984 -10.327 1.00 77.06 841 GLY A C 1
ATOM 6742 O O . GLY A 1 841 ? -0.729 10.981 -10.212 1.00 77.06 841 GLY A O 1
ATOM 6743 N N . PRO A 1 842 ? -2.677 12.082 -10.058 1.00 73.25 842 PRO A N 1
ATOM 6744 C CA . PRO A 1 842 ? -2.077 13.315 -9.553 1.00 73.25 842 PRO A CA 1
ATOM 6745 C C . PRO A 1 842 ? -1.616 13.152 -8.093 1.00 73.25 842 PRO A C 1
ATOM 6747 O O . PRO A 1 842 ? -2.325 12.565 -7.274 1.00 73.25 842 PRO A O 1
ATOM 6750 N N . ALA A 1 843 ? -0.437 13.674 -7.748 1.00 67.44 843 ALA A N 1
ATOM 6751 C CA . ALA A 1 843 ? 0.112 13.614 -6.389 1.00 67.44 843 ALA A CA 1
ATOM 6752 C C . ALA A 1 843 ? -0.657 14.510 -5.402 1.00 67.44 843 ALA A C 1
ATOM 6754 O O . ALA A 1 843 ? -0.816 14.165 -4.230 1.00 67.44 843 ALA A O 1
ATOM 6755 N N . THR A 1 844 ? -1.186 15.638 -5.877 1.00 59.97 844 THR A N 1
ATOM 6756 C CA . THR A 1 844 ? -2.131 16.493 -5.151 1.00 59.97 844 THR A CA 1
ATOM 6757 C C . THR A 1 844 ? -3.379 16.754 -6.003 1.00 59.97 844 THR A C 1
ATOM 6759 O O . THR A 1 844 ? -3.285 16.777 -7.226 1.00 59.97 844 THR A O 1
ATOM 6762 N N . PRO A 1 845 ? -4.568 16.986 -5.413 1.00 69.69 845 PRO A N 1
ATOM 6763 C CA . PRO A 1 845 ? -5.779 17.322 -6.167 1.00 69.69 845 PRO A CA 1
ATOM 6764 C C . PRO A 1 845 ? -5.753 18.795 -6.627 1.00 69.69 845 PRO A C 1
ATOM 6766 O O . PRO A 1 845 ? -6.557 19.618 -6.182 1.00 69.69 845 PRO A O 1
ATOM 6769 N N . THR A 1 846 ? -4.785 19.135 -7.479 1.00 65.00 846 THR A N 1
ATOM 6770 C CA . THR A 1 846 ? -4.552 20.467 -8.054 1.00 65.00 846 THR A CA 1
ATOM 6771 C C . THR A 1 846 ? -4.644 20.415 -9.584 1.00 65.00 846 THR A C 1
ATOM 6773 O O . THR A 1 846 ? -4.319 19.384 -10.174 1.00 65.00 846 THR A O 1
ATOM 6776 N N . PRO A 1 847 ? -5.073 21.499 -10.263 1.00 68.31 847 PRO A N 1
ATOM 6777 C CA . PRO A 1 847 ? -5.069 21.564 -11.729 1.00 68.31 847 PRO A CA 1
ATOM 6778 C C . PRO A 1 847 ? -3.695 21.279 -12.352 1.00 68.31 847 PRO A C 1
ATOM 6780 O O . PRO A 1 847 ? -3.615 20.723 -13.445 1.00 68.31 847 PRO A O 1
ATOM 6783 N N . GLU A 1 848 ? -2.626 21.657 -11.652 1.00 71.75 848 GLU A N 1
ATOM 6784 C CA . GLU A 1 848 ? -1.237 21.467 -12.053 1.00 71.75 848 GLU A CA 1
ATOM 6785 C C . GLU A 1 848 ? -0.842 19.982 -12.054 1.00 71.75 848 GLU A C 1
ATOM 6787 O O . GLU A 1 848 ? -0.376 19.482 -13.080 1.00 71.75 848 GLU A O 1
ATOM 6792 N N . ASP A 1 849 ? -1.080 19.253 -10.956 1.00 72.62 849 ASP A N 1
ATOM 6793 C CA . ASP A 1 849 ? -0.765 17.819 -10.880 1.00 72.62 849 ASP A CA 1
ATOM 6794 C C . ASP A 1 849 ? -1.740 16.956 -11.708 1.00 72.62 849 ASP A C 1
ATOM 6796 O O . ASP A 1 849 ? -1.333 15.927 -12.242 1.00 72.62 849 ASP A O 1
ATOM 6800 N N . GLU A 1 850 ? -3.002 17.368 -11.886 1.00 71.25 850 GLU A N 1
ATOM 6801 C CA . GLU A 1 850 ? -3.956 16.706 -12.801 1.00 71.25 850 GLU A CA 1
ATOM 6802 C C . GLU A 1 850 ? -3.493 16.793 -14.265 1.00 71.25 850 GLU A C 1
ATOM 6804 O O . GLU A 1 850 ? -3.507 15.794 -14.991 1.00 71.25 850 GLU A O 1
ATOM 6809 N N . MET A 1 851 ? -3.019 17.970 -14.696 1.00 76.31 851 MET A N 1
ATOM 6810 C CA . MET A 1 851 ? -2.434 18.154 -16.028 1.00 76.31 851 MET A CA 1
ATOM 6811 C C . MET A 1 851 ? -1.112 17.386 -16.170 1.00 76.31 851 MET A C 1
ATOM 6813 O O . MET A 1 851 ? -0.877 16.761 -17.203 1.00 76.31 851 MET A O 1
ATOM 6817 N N . ALA A 1 852 ? -0.269 17.377 -15.132 1.00 75.69 852 ALA A N 1
ATOM 6818 C CA . ALA A 1 852 ? 0.959 16.585 -15.098 1.00 75.69 852 ALA A CA 1
ATOM 6819 C C . ALA A 1 852 ? 0.673 15.078 -15.219 1.00 75.69 852 ALA A C 1
ATOM 6821 O O . ALA A 1 852 ? 1.329 14.386 -15.995 1.00 75.69 852 ALA A O 1
ATOM 6822 N N . ALA A 1 853 ? -0.336 14.570 -14.507 1.00 77.00 853 ALA A N 1
ATOM 6823 C CA . ALA A 1 853 ? -0.760 13.179 -14.592 1.00 77.00 853 ALA A CA 1
ATOM 6824 C C . ALA A 1 853 ? -1.294 12.827 -15.991 1.00 77.00 853 ALA A C 1
ATOM 6826 O O . ALA A 1 853 ? -0.947 11.773 -16.517 1.00 77.00 853 ALA A O 1
ATOM 6827 N N . GLU A 1 854 ? -2.066 13.707 -16.640 1.00 78.06 854 GLU A N 1
ATOM 6828 C CA . GLU A 1 854 ? -2.511 13.496 -18.028 1.00 78.06 854 GLU A CA 1
ATOM 6829 C C . GLU A 1 854 ? -1.340 13.514 -19.022 1.00 78.06 854 GLU A C 1
ATOM 6831 O O . GLU A 1 854 ? -1.208 12.589 -19.822 1.00 78.06 854 GLU A O 1
ATOM 6836 N N . LEU A 1 855 ? -0.421 14.480 -18.926 1.00 76.44 855 LEU A N 1
ATOM 6837 C CA . LEU A 1 855 ? 0.792 14.513 -19.756 1.00 76.44 855 LEU A CA 1
ATOM 6838 C C . LEU A 1 855 ? 1.668 13.270 -19.544 1.00 76.44 855 LEU A C 1
ATOM 6840 O O . LEU A 1 855 ? 2.241 12.749 -20.502 1.00 76.44 855 LEU A O 1
ATOM 6844 N N . ARG A 1 856 ? 1.723 12.742 -18.315 1.00 81.62 856 ARG A N 1
ATOM 6845 C CA . ARG A 1 856 ? 2.428 11.499 -17.978 1.00 81.62 856 ARG A CA 1
ATOM 6846 C C . ARG A 1 856 ? 1.732 10.240 -18.508 1.00 81.62 856 ARG A C 1
ATOM 6848 O O . ARG A 1 856 ? 2.427 9.273 -18.809 1.00 81.62 856 ARG A O 1
ATOM 6855 N N . ARG A 1 857 ? 0.403 10.261 -18.681 1.00 78.62 857 ARG A N 1
ATOM 6856 C CA . ARG A 1 857 ? -0.364 9.228 -19.408 1.00 78.62 857 ARG A CA 1
ATOM 6857 C C . ARG A 1 857 ? -0.166 9.315 -20.933 1.00 78.62 857 ARG A C 1
ATOM 6859 O O . ARG A 1 857 ? -0.243 8.287 -21.598 1.00 78.62 857 ARG A O 1
ATOM 6866 N N . GLN A 1 858 ? 0.088 10.508 -21.486 1.00 71.62 858 GLN A N 1
ATOM 6867 C CA . GLN A 1 858 ? 0.120 10.758 -22.939 1.00 71.62 858 GLN A CA 1
ATOM 6868 C C . GLN A 1 858 ? 1.516 10.754 -23.596 1.00 71.62 858 GLN A C 1
ATOM 6870 O O . GLN A 1 858 ? 1.665 10.207 -24.688 1.00 71.62 858 GLN A O 1
ATOM 6875 N N . GLY A 1 859 ? 2.534 11.368 -22.980 1.00 56.03 859 GLY A N 1
ATOM 6876 C CA . GLY A 1 859 ? 3.889 11.467 -23.549 1.00 56.03 859 GLY A CA 1
ATOM 6877 C C . GLY A 1 859 ? 4.107 12.575 -24.597 1.00 56.03 859 GLY A C 1
ATOM 6878 O O . GLY A 1 859 ? 4.849 12.363 -25.560 1.00 56.03 859 GLY A O 1
ATOM 6879 N N . GLU A 1 860 ? 3.463 13.740 -24.453 1.00 53.62 860 GLU A N 1
ATOM 6880 C CA . GLU A 1 860 ? 3.608 14.868 -25.396 1.00 53.62 860 GLU A CA 1
ATOM 6881 C C . GLU A 1 860 ? 4.979 15.586 -25.319 1.00 53.62 860 GLU A C 1
ATOM 6883 O O . GLU A 1 860 ? 5.667 15.537 -24.306 1.00 53.62 860 GLU A O 1
ATOM 6888 N N . SER A 1 861 ? 5.367 16.288 -26.398 1.00 50.00 861 SER A N 1
ATOM 6889 C CA . SER A 1 861 ? 6.607 17.087 -26.506 1.00 50.00 861 SER A CA 1
ATOM 6890 C C . SER A 1 861 ? 6.291 18.549 -26.860 1.00 50.00 861 SER A C 1
ATOM 6892 O O . SER A 1 861 ? 6.065 18.907 -28.023 1.00 50.00 861 SER A O 1
ATOM 6894 N N . ALA A 1 862 ? 6.265 19.420 -25.848 1.00 44.84 862 ALA A N 1
ATOM 6895 C CA . ALA A 1 862 ? 5.827 20.814 -25.964 1.00 44.84 862 ALA A CA 1
ATOM 6896 C C . ALA A 1 862 ? 6.964 21.795 -26.349 1.00 44.84 862 ALA A C 1
ATOM 6898 O O . ALA A 1 862 ? 7.339 22.675 -25.582 1.00 44.84 862 ALA A O 1
ATOM 6899 N N . GLN A 1 863 ? 7.496 21.662 -27.572 1.00 49.66 863 GLN A N 1
ATOM 6900 C CA . GLN A 1 863 ? 8.416 22.613 -28.240 1.00 49.66 863 GLN A CA 1
ATOM 6901 C C . GLN A 1 863 ? 9.550 23.236 -27.386 1.00 49.66 863 GLN A C 1
ATOM 6903 O O . GLN A 1 863 ? 9.564 24.435 -27.103 1.00 49.66 863 GLN A O 1
ATOM 6908 N N . GLN A 1 864 ? 10.629 22.481 -27.171 1.00 45.44 864 GLN A N 1
ATOM 6909 C CA . GLN A 1 864 ? 11.924 22.995 -26.683 1.00 45.44 864 GLN A CA 1
ATOM 6910 C C . GLN A 1 864 ? 12.697 23.856 -27.728 1.00 45.44 864 GLN A C 1
ATOM 6912 O O . GLN A 1 864 ? 13.888 23.670 -27.959 1.00 45.44 864 GLN A O 1
ATOM 6917 N N . GLY A 1 865 ? 12.029 24.775 -28.436 1.00 41.72 865 GLY A N 1
ATOM 6918 C CA . GLY A 1 865 ? 12.660 25.755 -29.343 1.00 41.72 865 GLY A CA 1
ATOM 6919 C C . GLY A 1 865 ? 13.267 25.226 -30.658 1.00 41.72 865 GLY A C 1
ATOM 6920 O O . GLY A 1 865 ? 13.815 26.012 -31.432 1.00 41.72 865 GLY A O 1
ATOM 6921 N N . TYR A 1 866 ? 13.175 23.925 -30.947 1.00 49.50 866 TYR A N 1
ATOM 6922 C CA . TYR A 1 866 ? 13.682 23.323 -32.187 1.00 49.50 866 TYR A CA 1
ATOM 6923 C C . TYR A 1 866 ? 12.861 23.722 -33.437 1.00 49.50 866 TYR A C 1
ATOM 6925 O O . TYR A 1 866 ? 11.651 23.926 -33.347 1.00 49.50 866 TYR A O 1
ATOM 6933 N N . PRO A 1 867 ? 13.469 23.772 -34.645 1.00 39.38 867 PRO A N 1
ATOM 6934 C CA . PRO A 1 867 ? 12.788 24.209 -35.875 1.00 39.38 867 PRO A CA 1
ATOM 6935 C C . PRO A 1 867 ? 11.706 23.242 -36.397 1.00 39.38 867 PRO A C 1
ATOM 6937 O O . PRO A 1 867 ? 10.984 23.584 -37.334 1.00 39.38 867 PRO A O 1
ATOM 6940 N N . ARG A 1 868 ? 11.609 22.031 -35.830 1.00 52.09 868 ARG A N 1
ATOM 6941 C CA . ARG A 1 868 ? 10.529 21.044 -36.008 1.00 52.09 868 ARG A CA 1
ATOM 6942 C C . ARG A 1 868 ? 10.375 20.243 -34.708 1.00 52.09 868 ARG A C 1
ATOM 6944 O O . ARG A 1 868 ? 11.325 20.159 -33.934 1.00 52.09 868 ARG A O 1
ATOM 6951 N N . SER A 1 869 ? 9.202 19.643 -34.497 1.00 63.41 869 SER A N 1
ATOM 6952 C CA . SER A 1 869 ? 8.955 18.697 -33.395 1.00 63.41 869 SER A CA 1
ATOM 6953 C C . SER A 1 869 ? 9.907 17.494 -33.455 1.00 63.41 869 SER A C 1
ATOM 6955 O O . SER A 1 869 ? 10.228 17.027 -34.552 1.00 63.41 869 SER A O 1
ATOM 6957 N N . ARG A 1 870 ? 10.315 16.971 -32.287 1.00 71.56 870 ARG A N 1
ATOM 6958 C CA . ARG A 1 870 ? 11.049 15.696 -32.170 1.00 71.56 870 ARG A CA 1
ATOM 6959 C C . ARG A 1 870 ? 10.118 14.477 -32.242 1.00 71.56 870 ARG A C 1
ATOM 6961 O O . ARG A 1 870 ? 10.542 13.438 -32.737 1.00 71.56 870 ARG A O 1
ATOM 6968 N N . LEU A 1 871 ? 8.846 14.631 -31.860 1.00 76.25 871 LEU A N 1
ATOM 6969 C CA . LEU A 1 871 ? 7.766 13.678 -32.139 1.00 76.25 871 LEU A CA 1
ATOM 6970 C C . LEU A 1 871 ? 7.268 13.860 -33.594 1.00 76.25 871 LEU A C 1
ATOM 6972 O O . LEU A 1 871 ? 6.764 14.946 -33.916 1.00 76.25 871 LEU A O 1
ATOM 6976 N N . PRO A 1 872 ? 7.389 12.857 -34.491 1.00 73.31 872 PRO A N 1
ATOM 6977 C CA . PRO A 1 872 ? 6.951 12.983 -35.881 1.00 73.31 872 PRO A CA 1
ATOM 6978 C C . PRO A 1 872 ? 5.425 13.055 -36.007 1.00 73.31 872 PRO A C 1
ATOM 6980 O O . PRO A 1 872 ? 4.710 12.116 -35.661 1.00 73.31 872 PRO A O 1
ATOM 6983 N N . VAL A 1 873 ? 4.919 14.154 -36.568 1.00 76.25 873 VAL A N 1
ATOM 6984 C CA . VAL A 1 873 ? 3.482 14.332 -36.829 1.00 76.25 873 VAL A CA 1
ATOM 6985 C C . VAL A 1 873 ? 2.997 13.302 -37.861 1.00 76.25 873 VAL A C 1
ATOM 6987 O O . VAL A 1 873 ? 3.673 13.040 -38.859 1.00 76.25 873 VAL A O 1
ATOM 6990 N N . PHE A 1 874 ? 1.819 12.726 -37.623 1.00 76.50 874 PHE A N 1
ATOM 6991 C CA . PHE A 1 874 ? 1.138 11.843 -38.572 1.00 76.50 874 PHE A CA 1
ATOM 6992 C C . PHE A 1 874 ? 0.407 12.662 -39.644 1.00 76.50 874 PHE A C 1
ATOM 6994 O O . PHE A 1 874 ? -0.295 13.624 -39.315 1.00 76.50 874 PHE A O 1
ATOM 7001 N N . THR A 1 875 ? 0.516 12.260 -40.910 1.00 82.25 875 THR A N 1
ATOM 7002 C CA . THR A 1 875 ? -0.366 12.753 -41.980 1.00 82.25 875 THR A CA 1
ATOM 7003 C C . THR A 1 875 ? -1.798 12.255 -41.759 1.00 82.25 875 THR A C 1
ATOM 7005 O O . THR A 1 875 ? -2.024 11.279 -41.043 1.00 82.25 875 THR A O 1
ATOM 7008 N N . GLU A 1 876 ? -2.794 12.888 -42.384 1.00 84.06 876 GLU A N 1
ATOM 7009 C CA . GLU A 1 876 ? -4.184 12.403 -42.294 1.00 84.06 876 GLU A CA 1
ATOM 7010 C C . GLU A 1 876 ? -4.356 10.993 -42.890 1.00 84.06 876 GLU A C 1
ATOM 7012 O O . GLU A 1 876 ? -5.205 10.232 -42.434 1.00 84.06 876 GLU A O 1
ATOM 7017 N N . GLU A 1 877 ? -3.510 10.617 -43.854 1.00 87.25 877 GLU A N 1
ATOM 7018 C CA . GLU A 1 877 ? -3.461 9.275 -44.445 1.00 87.25 877 GLU A CA 1
ATOM 7019 C C . GLU A 1 877 ? -2.932 8.245 -43.433 1.00 87.25 877 GLU A C 1
ATOM 7021 O O . GLU A 1 877 ? -3.563 7.211 -43.221 1.00 87.25 877 GLU A O 1
ATOM 7026 N N . GLU A 1 878 ? -1.836 8.552 -42.728 1.00 84.62 878 GLU A N 1
ATOM 7027 C CA . GLU A 1 878 ? -1.295 7.696 -41.661 1.00 84.62 878 GLU A CA 1
ATOM 7028 C C . GLU A 1 878 ? -2.271 7.583 -40.476 1.00 84.62 878 GLU A C 1
ATOM 7030 O O . GLU A 1 878 ? -2.483 6.489 -39.951 1.00 84.62 878 GLU A O 1
ATOM 7035 N N . LYS A 1 879 ? -2.929 8.686 -40.082 1.00 75.50 879 LYS A N 1
ATOM 7036 C CA . LYS A 1 879 ? -3.987 8.673 -39.051 1.00 75.50 879 LYS A CA 1
ATOM 7037 C C . LYS A 1 879 ? -5.152 7.774 -39.455 1.00 75.50 879 LYS A C 1
ATOM 7039 O O . LYS A 1 879 ? -5.627 6.997 -38.632 1.00 75.50 879 LYS A O 1
ATOM 7044 N N . ALA A 1 880 ? -5.623 7.881 -40.699 1.00 84.88 880 ALA A N 1
ATOM 7045 C CA . ALA A 1 880 ? -6.728 7.073 -41.208 1.00 84.88 880 ALA A CA 1
ATOM 7046 C C . ALA A 1 880 ? -6.358 5.587 -41.355 1.00 84.88 880 ALA A C 1
ATOM 7048 O O . ALA A 1 880 ? -7.231 4.737 -41.208 1.00 84.88 880 ALA A O 1
ATOM 7049 N N . PHE A 1 881 ? -5.084 5.275 -41.613 1.00 90.56 881 PHE A N 1
ATOM 7050 C CA . PHE A 1 881 ? -4.585 3.903 -41.706 1.00 90.56 881 PHE A CA 1
ATOM 7051 C C . PHE A 1 881 ? -4.464 3.217 -40.335 1.00 90.56 881 PHE A C 1
ATOM 7053 O O . PHE A 1 881 ? -4.872 2.066 -40.197 1.00 90.56 881 PHE A O 1
ATOM 7060 N N . VAL A 1 882 ? -3.933 3.914 -39.322 1.00 85.44 882 VAL A N 1
ATOM 7061 C CA . VAL A 1 882 ? -3.678 3.340 -37.984 1.00 85.44 882 VAL A CA 1
ATOM 7062 C C . VAL A 1 882 ? -4.920 3.363 -37.078 1.00 85.44 882 VAL A C 1
ATOM 7064 O O . VAL A 1 882 ? -5.102 2.478 -36.242 1.00 85.44 882 VAL A O 1
ATOM 7067 N N . ARG A 1 883 ? -5.811 4.353 -37.224 1.00 84.75 883 ARG A N 1
ATOM 7068 C CA . ARG A 1 883 ? -6.997 4.494 -36.364 1.00 84.75 883 ARG A CA 1
ATOM 7069 C C . ARG A 1 883 ? -7.948 3.298 -36.497 1.00 84.75 883 ARG A C 1
ATOM 7071 O O . ARG A 1 883 ? -8.577 3.112 -37.533 1.00 84.75 883 ARG A O 1
ATOM 7078 N N . GLY A 1 884 ? -8.172 2.600 -35.383 1.00 86.94 884 GLY A N 1
ATOM 7079 C CA . GLY A 1 884 ? -9.149 1.509 -35.289 1.00 86.94 884 GLY A CA 1
ATOM 7080 C C . GLY A 1 884 ? -8.631 0.151 -35.767 1.00 86.94 884 GLY A C 1
ATOM 7081 O O . GLY A 1 884 ? -9.434 -0.752 -35.967 1.00 86.94 884 GLY A O 1
ATOM 7082 N N . ALA A 1 885 ? -7.316 -0.000 -35.938 1.00 95.31 885 ALA A N 1
ATOM 7083 C CA . ALA A 1 885 ? -6.671 -1.243 -36.356 1.00 95.31 885 ALA A CA 1
ATOM 7084 C C . ALA A 1 885 ? -6.485 -2.266 -35.205 1.00 95.31 885 ALA A C 1
ATOM 7086 O O . ALA A 1 885 ? -5.420 -2.858 -35.068 1.00 95.31 885 ALA A O 1
ATOM 7087 N N . SER A 1 886 ? -7.494 -2.444 -34.344 1.00 96.50 886 SER A N 1
ATOM 7088 C CA . SER A 1 886 ? -7.463 -3.399 -33.223 1.00 96.50 886 SER A CA 1
ATOM 7089 C C . SER A 1 886 ? -8.885 -3.800 -32.819 1.00 96.50 886 SER A C 1
ATOM 7091 O O . SER A 1 886 ? -9.727 -2.925 -32.608 1.00 96.50 886 SER A O 1
ATOM 7093 N N . ASP A 1 887 ? -9.155 -5.102 -32.679 1.00 97.88 887 ASP A N 1
ATOM 7094 C CA . ASP A 1 887 ? -10.487 -5.613 -32.298 1.00 97.88 887 ASP A CA 1
ATOM 7095 C C . ASP A 1 887 ? -10.785 -5.456 -30.797 1.00 97.88 887 ASP A C 1
ATOM 7097 O O . ASP A 1 887 ? -11.934 -5.288 -30.390 1.00 97.88 887 ASP A O 1
ATOM 7101 N N . PHE A 1 888 ? -9.737 -5.526 -29.977 1.00 97.88 888 PHE A N 1
ATOM 7102 C CA . PHE A 1 888 ? -9.766 -5.425 -28.518 1.00 97.88 888 PHE A CA 1
ATOM 7103 C C . PHE A 1 888 ? -8.582 -4.582 -28.025 1.00 97.88 888 PHE A C 1
ATOM 7105 O O . PHE A 1 888 ? -7.667 -4.264 -28.789 1.00 97.88 888 PHE A O 1
ATOM 7112 N N . PHE A 1 889 ? -8.589 -4.222 -26.745 1.00 95.88 889 PHE A N 1
ATOM 7113 C CA . PHE A 1 889 ? -7.488 -3.553 -26.059 1.00 95.88 889 PHE A CA 1
ATOM 7114 C C . PHE A 1 889 ? -6.865 -4.550 -25.069 1.00 95.88 889 PHE A C 1
ATOM 7116 O O . PHE A 1 889 ? -7.479 -4.889 -24.055 1.00 95.88 889 PHE A O 1
ATOM 7123 N N . GLY A 1 890 ? -5.664 -5.048 -25.375 1.00 97.88 890 GLY A N 1
ATOM 7124 C CA . GLY A 1 890 ? -4.850 -5.800 -24.421 1.00 97.88 890 GLY A CA 1
ATOM 7125 C C . GLY A 1 890 ? -4.178 -4.827 -23.458 1.00 97.88 890 GLY A C 1
ATOM 7126 O O . GLY A 1 890 ? -3.495 -3.896 -23.889 1.00 97.88 890 GLY A O 1
ATOM 7127 N N . VAL A 1 891 ? -4.412 -5.003 -22.164 1.00 97.75 891 VAL A N 1
ATOM 7128 C CA . VAL A 1 891 ? -3.872 -4.148 -21.107 1.00 97.75 891 VAL A CA 1
ATOM 7129 C C . VAL A 1 891 ? -2.943 -4.979 -20.239 1.00 97.75 891 VAL A C 1
ATOM 7131 O O . VAL A 1 891 ? -3.393 -5.874 -19.525 1.00 97.75 891 VAL A O 1
ATOM 7134 N N . ASN A 1 892 ? -1.658 -4.649 -20.256 1.00 96.94 892 ASN A N 1
ATOM 7135 C CA . ASN A 1 892 ? -0.752 -5.068 -19.197 1.00 96.94 892 ASN A CA 1
ATOM 7136 C C . ASN A 1 892 ? -0.870 -4.029 -18.082 1.00 96.94 892 ASN A C 1
ATOM 7138 O O . ASN A 1 892 ? -0.806 -2.823 -18.333 1.00 96.94 892 ASN A O 1
ATOM 7142 N N . HIS A 1 893 ? -1.116 -4.473 -16.856 1.00 98.19 893 HIS A N 1
ATOM 7143 C CA . HIS A 1 893 ? -1.272 -3.575 -15.719 1.00 98.19 893 HIS A CA 1
ATOM 7144 C C . HIS A 1 893 ? -0.739 -4.247 -14.469 1.00 98.19 893 HIS A C 1
ATOM 7146 O O . HIS A 1 893 ? -1.122 -5.368 -14.155 1.00 98.19 893 HIS A O 1
ATOM 7152 N N . TYR A 1 894 ? 0.071 -3.521 -13.712 1.00 96.75 894 TYR A N 1
ATOM 7153 C CA . TYR A 1 894 ? 0.749 -4.043 -12.535 1.00 96.75 894 TYR A CA 1
ATOM 7154 C C . TYR A 1 894 ? 0.567 -3.155 -11.296 1.00 96.75 894 TYR A C 1
ATOM 7156 O O . TYR A 1 894 ? 0.444 -3.668 -10.185 1.00 96.75 894 TYR A O 1
ATOM 7164 N N . THR A 1 895 ? 0.552 -1.829 -11.449 1.00 97.00 895 THR A N 1
ATOM 7165 C CA . THR A 1 895 ? 0.597 -0.901 -10.310 1.00 97.00 895 THR A CA 1
ATOM 7166 C C . THR A 1 895 ? 0.079 0.503 -10.662 1.00 97.00 895 THR A C 1
ATOM 7168 O O . THR A 1 895 ? -0.486 0.743 -11.736 1.00 97.00 895 THR A O 1
ATOM 7171 N N . ALA A 1 896 ? 0.265 1.447 -9.741 1.00 91.00 896 ALA A N 1
ATOM 7172 C CA . ALA A 1 896 ? 0.012 2.864 -9.942 1.00 91.00 896 ALA A CA 1
ATOM 7173 C C . ALA A 1 896 ? 1.214 3.728 -9.525 1.00 91.00 896 ALA A C 1
ATOM 7175 O O . ALA A 1 896 ? 2.143 3.259 -8.872 1.00 91.00 896 ALA A O 1
ATOM 7176 N N . TYR A 1 897 ? 1.152 5.014 -9.865 1.00 91.56 897 TYR A N 1
ATOM 7177 C CA . TYR A 1 897 ? 2.088 6.055 -9.456 1.00 91.56 897 TYR A CA 1
ATOM 7178 C C . TYR A 1 897 ? 1.344 7.365 -9.183 1.00 91.56 897 TYR A C 1
ATOM 7180 O O . TYR A 1 897 ? 0.348 7.681 -9.839 1.00 91.56 897 TYR A O 1
ATOM 7188 N N . LEU A 1 898 ? 1.874 8.148 -8.250 1.00 87.25 898 LEU A N 1
ATOM 7189 C CA . LEU A 1 898 ? 1.563 9.556 -8.048 1.00 87.25 898 LEU A CA 1
ATOM 7190 C C . LEU A 1 898 ? 2.501 10.405 -8.918 1.00 87.25 898 LEU A C 1
ATOM 7192 O O . LEU A 1 898 ? 3.699 10.126 -9.000 1.00 87.25 898 LEU A O 1
ATOM 7196 N N . VAL A 1 899 ? 1.958 11.434 -9.566 1.00 85.56 899 VAL A N 1
ATOM 7197 C CA . VAL A 1 899 ? 2.662 12.316 -10.510 1.00 85.56 899 VAL A CA 1
ATOM 7198 C C . VAL A 1 899 ? 2.582 13.760 -10.035 1.00 85.56 899 VAL A C 1
ATOM 7200 O O . VAL A 1 899 ? 1.493 14.234 -9.717 1.00 85.56 899 VAL A O 1
ATOM 7203 N N . SER A 1 900 ? 3.713 14.471 -10.026 1.00 83.75 900 SER A N 1
ATOM 7204 C CA . SER A 1 900 ? 3.753 15.898 -9.690 1.00 83.75 900 SER A CA 1
ATOM 7205 C C . SER A 1 900 ? 4.361 16.765 -10.793 1.00 83.75 900 SER A C 1
ATOM 7207 O O . SER A 1 900 ? 5.338 16.387 -11.451 1.00 83.75 900 SER A O 1
ATOM 7209 N N . ALA A 1 901 ? 3.799 17.965 -10.942 1.00 76.50 901 ALA A N 1
ATOM 7210 C CA . ALA A 1 901 ? 4.301 19.034 -11.799 1.00 76.50 901 ALA A CA 1
ATOM 7211 C C . ALA A 1 901 ? 5.627 19.649 -11.301 1.00 76.50 901 ALA A C 1
ATOM 7213 O O . ALA A 1 901 ? 6.341 20.270 -12.091 1.00 76.50 901 ALA A O 1
ATOM 7214 N N . THR A 1 902 ? 5.984 19.489 -10.018 1.00 72.00 902 THR A N 1
ATOM 7215 C CA . THR A 1 902 ? 7.213 20.063 -9.427 1.00 72.00 902 THR A CA 1
ATOM 7216 C C . THR A 1 902 ? 8.040 19.061 -8.625 1.00 72.00 902 THR A C 1
ATOM 7218 O O . THR A 1 902 ? 9.262 19.032 -8.775 1.00 72.00 902 THR A O 1
ATOM 7221 N N . GLU A 1 903 ? 7.405 18.225 -7.803 1.00 74.25 903 GLU A N 1
ATOM 7222 C CA . GLU A 1 903 ? 8.104 17.433 -6.785 1.00 74.25 903 GLU A CA 1
ATOM 7223 C C . GLU A 1 903 ? 8.681 16.118 -7.315 1.00 74.25 903 GLU A C 1
ATOM 7225 O O . GLU A 1 903 ? 8.125 15.496 -8.217 1.00 74.25 903 GLU A O 1
ATOM 7230 N N . ARG A 1 904 ? 9.792 15.660 -6.715 1.00 81.44 904 ARG A N 1
ATOM 7231 C CA . ARG A 1 904 ? 10.461 14.375 -7.026 1.00 81.44 904 ARG A CA 1
ATOM 7232 C C . ARG A 1 904 ? 10.754 14.167 -8.538 1.00 81.44 904 ARG A C 1
ATOM 7234 O O . ARG A 1 904 ? 10.741 13.036 -9.025 1.00 81.44 904 ARG A O 1
ATOM 7241 N N . LYS A 1 905 ? 11.044 15.241 -9.291 1.00 82.56 905 LYS A N 1
ATOM 7242 C CA . LYS A 1 905 ? 11.543 15.166 -10.682 1.00 82.56 905 LYS A CA 1
ATOM 7243 C C . LYS A 1 905 ? 12.893 14.448 -10.746 1.00 82.56 905 LYS A C 1
ATOM 7245 O O . LYS A 1 905 ? 13.812 14.775 -9.998 1.00 82.56 905 LYS A O 1
ATOM 7250 N N . GLY A 1 906 ? 13.011 13.473 -11.647 1.00 80.25 906 GLY A N 1
ATOM 7251 C CA . GLY A 1 906 ? 14.254 12.733 -11.871 1.00 80.25 906 GLY A CA 1
ATOM 7252 C C . GLY A 1 906 ? 15.280 13.519 -12.694 1.00 80.25 906 GLY A C 1
ATOM 7253 O O . GLY A 1 906 ? 14.954 14.489 -13.375 1.00 80.25 906 GLY A O 1
ATOM 7254 N N . HIS A 1 907 ? 16.538 13.074 -12.672 1.00 85.94 907 HIS A N 1
ATOM 7255 C CA . HIS A 1 907 ? 17.583 13.609 -13.549 1.00 85.94 907 HIS A CA 1
ATOM 7256 C C . HIS A 1 907 ? 17.465 13.009 -14.956 1.00 85.94 907 HIS A C 1
ATOM 7258 O O . HIS A 1 907 ? 18.135 12.035 -15.295 1.00 85.94 907 HIS A O 1
ATOM 7264 N N . TYR A 1 908 ? 16.574 13.578 -15.766 1.00 87.44 908 TYR A N 1
ATOM 7265 C CA . TYR A 1 908 ? 16.328 13.125 -17.133 1.00 87.44 908 TYR A CA 1
ATOM 7266 C C . TYR A 1 908 ? 17.415 13.626 -18.105 1.00 87.44 908 TYR A C 1
ATOM 7268 O O . TYR A 1 908 ? 17.866 14.768 -17.982 1.00 87.44 908 TYR A O 1
ATOM 7276 N N . PRO A 1 909 ? 17.856 12.809 -19.084 1.00 86.00 909 PRO A N 1
ATOM 7277 C CA . PRO A 1 909 ? 18.716 13.283 -20.164 1.00 86.00 909 PRO A CA 1
ATOM 7278 C C . PRO A 1 909 ? 18.012 14.371 -20.980 1.00 86.00 909 PRO A C 1
ATOM 7280 O O . PRO A 1 909 ? 16.818 14.258 -21.251 1.00 86.00 909 PRO A O 1
ATOM 7283 N N . VAL A 1 910 ? 18.754 15.390 -21.415 1.00 85.00 910 VAL A N 1
ATOM 7284 C CA . VAL A 1 910 ? 18.206 16.517 -22.185 1.00 85.00 910 VAL A CA 1
ATOM 7285 C C . VAL A 1 910 ? 18.796 16.508 -23.602 1.00 85.00 910 VAL A C 1
ATOM 7287 O O . VAL A 1 910 ? 20.009 16.696 -23.741 1.00 85.00 910 VAL A O 1
ATOM 7290 N N . PRO A 1 911 ? 17.994 16.335 -24.670 1.00 85.69 911 PRO A N 1
ATOM 7291 C CA . PRO A 1 911 ? 16.564 16.012 -24.668 1.00 85.69 911 PRO A CA 1
ATOM 7292 C C . PRO A 1 911 ? 16.242 14.522 -24.419 1.00 85.69 911 PRO A C 1
ATOM 7294 O O . PRO A 1 911 ? 16.987 13.636 -24.856 1.00 85.69 911 PRO A O 1
ATOM 7297 N N . SER A 1 912 ? 15.084 14.237 -23.811 1.00 85.62 912 SER A N 1
ATOM 7298 C CA . SER A 1 912 ? 14.485 12.888 -23.728 1.00 85.62 912 SER A CA 1
ATOM 7299 C C . SER A 1 912 ? 12.968 12.919 -23.509 1.00 85.62 912 SER A C 1
ATOM 7301 O O . SER A 1 912 ? 12.431 13.939 -23.102 1.00 85.62 912 SER A O 1
ATOM 7303 N N . LEU A 1 913 ? 12.280 11.782 -23.687 1.00 83.69 913 LEU A N 1
ATOM 7304 C CA . LEU A 1 913 ? 10.830 11.658 -23.445 1.00 83.69 913 LEU A CA 1
ATOM 7305 C C . LEU A 1 913 ? 10.389 12.108 -22.035 1.00 83.69 913 LEU A C 1
ATOM 7307 O O . LEU A 1 913 ? 9.313 12.674 -21.885 1.00 83.69 913 LEU A O 1
ATOM 7311 N N . LEU A 1 914 ? 11.189 11.859 -20.994 1.00 86.94 914 LEU A N 1
ATOM 7312 C CA . LEU A 1 914 ? 10.825 12.255 -19.624 1.00 86.94 914 LEU A CA 1
ATOM 7313 C C . LEU A 1 914 ? 11.111 13.742 -19.347 1.00 86.94 914 LEU A C 1
ATOM 7315 O O . LEU A 1 914 ? 10.414 14.357 -18.546 1.00 86.94 914 LEU A O 1
ATOM 7319 N N . ASP A 1 915 ? 12.081 14.318 -20.057 1.00 84.50 915 ASP A N 1
ATOM 7320 C CA . ASP A 1 915 ? 12.384 15.756 -20.113 1.00 84.50 915 ASP A CA 1
ATOM 7321 C C . ASP A 1 915 ? 11.371 16.538 -20.984 1.00 84.50 915 ASP A C 1
ATOM 7323 O O . ASP A 1 915 ? 11.074 17.694 -20.704 1.00 84.50 915 ASP A O 1
ATOM 7327 N N . ASP A 1 916 ? 10.762 15.895 -21.987 1.00 78.81 916 ASP A N 1
ATOM 7328 C CA . ASP A 1 916 ? 9.628 16.427 -22.757 1.00 78.81 916 ASP A CA 1
ATOM 7329 C C . ASP A 1 916 ? 8.335 16.524 -21.934 1.00 78.81 916 ASP A C 1
ATOM 7331 O O . ASP A 1 916 ? 7.577 17.483 -22.089 1.00 78.81 916 ASP A O 1
ATOM 7335 N N . VAL A 1 917 ? 8.094 15.535 -21.066 1.00 82.88 917 VAL A N 1
ATOM 7336 C CA . VAL A 1 917 ? 6.912 15.461 -20.190 1.00 82.88 917 VAL A CA 1
ATOM 7337 C C . VAL A 1 917 ? 7.092 16.286 -18.906 1.00 82.88 917 VAL A C 1
ATOM 7339 O O . VAL A 1 917 ? 6.103 16.751 -18.349 1.00 82.88 917 VAL A O 1
ATOM 7342 N N . ASP A 1 918 ? 8.329 16.461 -18.429 1.00 83.88 918 ASP A N 1
ATOM 7343 C CA . ASP A 1 918 ? 8.717 17.292 -17.276 1.00 83.88 918 ASP A CA 1
ATOM 7344 C C . ASP A 1 918 ? 7.887 17.049 -15.989 1.00 83.88 918 ASP A C 1
ATOM 7346 O O . ASP A 1 918 ? 7.361 17.971 -15.361 1.00 83.88 918 ASP A O 1
ATOM 7350 N N . THR A 1 919 ? 7.776 15.782 -15.564 1.00 85.38 919 THR A N 1
ATOM 7351 C CA . THR A 1 919 ? 7.049 15.376 -14.339 1.00 85.38 919 THR A CA 1
ATOM 7352 C C . THR A 1 919 ? 7.870 14.491 -13.412 1.00 85.38 919 THR A C 1
ATOM 7354 O O . THR A 1 919 ? 8.574 13.583 -13.860 1.00 85.38 919 THR A O 1
ATOM 7357 N N . GLY A 1 920 ? 7.718 14.695 -12.103 1.00 85.12 920 GLY A N 1
ATOM 7358 C CA . GLY A 1 920 ? 8.120 13.704 -11.107 1.00 85.12 920 GLY A CA 1
ATOM 7359 C C . GLY A 1 920 ? 7.059 12.616 -10.985 1.00 85.12 920 GLY A C 1
ATOM 7360 O O . GLY A 1 920 ? 5.875 12.877 -11.181 1.00 85.12 920 GLY A O 1
ATOM 7361 N N . SER A 1 921 ? 7.475 11.382 -10.702 1.00 89.12 921 SER A N 1
ATOM 7362 C CA . SER A 1 921 ? 6.569 10.232 -10.605 1.00 89.12 921 SER A CA 1
ATOM 7363 C C . SER A 1 921 ? 7.143 9.189 -9.657 1.00 89.12 921 SER A C 1
ATOM 7365 O O . SER A 1 921 ? 8.311 8.826 -9.785 1.00 89.12 921 SER A O 1
ATOM 7367 N N . PHE A 1 922 ? 6.327 8.709 -8.725 1.00 88.38 922 PHE A N 1
ATOM 7368 C CA . PHE A 1 922 ? 6.725 7.800 -7.648 1.00 88.38 922 PHE A CA 1
ATOM 7369 C C . PHE A 1 922 ? 5.517 6.961 -7.197 1.00 88.38 922 PHE A C 1
ATOM 7371 O O . PHE A 1 922 ? 4.390 7.443 -7.308 1.00 88.38 922 PHE A O 1
ATOM 7378 N N . PRO A 1 923 ? 5.690 5.715 -6.722 1.00 80.56 923 PRO A N 1
ATOM 7379 C CA . PRO A 1 923 ? 4.605 5.004 -6.044 1.00 80.56 923 PRO A CA 1
ATOM 7380 C C . PRO A 1 923 ? 4.263 5.724 -4.731 1.00 80.56 923 PRO A C 1
ATOM 7382 O O . PRO A 1 923 ? 5.092 6.471 -4.207 1.00 80.56 923 PRO A O 1
ATOM 7385 N N . ASP A 1 924 ? 3.068 5.500 -4.183 1.00 72.44 924 ASP A N 1
ATOM 7386 C CA . ASP A 1 924 ? 2.809 5.902 -2.798 1.00 72.44 924 ASP A CA 1
ATOM 7387 C C . ASP A 1 924 ? 3.703 5.069 -1.864 1.00 72.44 924 ASP A C 1
ATOM 7389 O O . ASP A 1 924 ? 3.842 3.853 -2.027 1.00 72.44 924 ASP A O 1
ATOM 7393 N N . ASP A 1 925 ? 4.349 5.727 -0.905 1.00 72.81 925 ASP A N 1
ATOM 7394 C CA . ASP A 1 925 ? 5.309 5.082 -0.012 1.00 72.81 925 ASP A CA 1
ATOM 7395 C C . ASP A 1 925 ? 4.621 4.201 1.053 1.00 72.81 925 ASP A C 1
ATOM 7397 O O . ASP A 1 925 ? 5.273 3.297 1.578 1.00 72.81 925 ASP A O 1
ATOM 7401 N N . ASP A 1 926 ? 3.314 4.397 1.301 1.00 55.34 926 ASP A N 1
ATOM 7402 C CA . ASP A 1 926 ? 2.460 3.534 2.144 1.00 55.34 926 ASP A CA 1
ATOM 7403 C C . ASP A 1 926 ? 1.966 2.249 1.410 1.00 55.34 926 ASP A C 1
ATOM 7405 O O . ASP A 1 926 ? 1.350 1.384 2.040 1.00 55.34 926 ASP A O 1
ATOM 7409 N N . TRP A 1 927 ? 2.192 2.073 0.094 1.00 80.81 927 TRP A N 1
ATOM 7410 C CA . TRP A 1 927 ? 1.800 0.840 -0.621 1.00 80.81 927 TRP A CA 1
ATOM 7411 C C . TRP A 1 927 ? 2.780 -0.317 -0.370 1.00 80.81 927 TRP A C 1
ATOM 7413 O O . TRP A 1 927 ? 3.993 -0.121 -0.302 1.00 80.81 927 TRP A O 1
ATOM 7423 N N . LEU A 1 928 ? 2.260 -1.552 -0.279 1.00 76.06 928 LEU A N 1
ATOM 7424 C CA . LEU A 1 928 ? 3.083 -2.766 -0.162 1.00 76.06 928 LEU A CA 1
ATOM 7425 C C . LEU A 1 928 ? 4.027 -2.859 -1.368 1.00 76.06 928 LEU A C 1
ATOM 7427 O O . LEU A 1 928 ? 3.573 -2.741 -2.505 1.00 76.06 928 LEU A O 1
ATOM 7431 N N . LYS A 1 929 ? 5.317 -3.083 -1.120 1.00 89.69 929 LYS A N 1
ATOM 7432 C CA . LYS A 1 929 ? 6.377 -3.106 -2.137 1.00 89.69 929 LYS A CA 1
ATOM 7433 C C . LYS A 1 929 ? 6.769 -4.558 -2.439 1.00 89.69 929 LYS A C 1
ATOM 7435 O O . LYS A 1 929 ? 6.770 -5.376 -1.522 1.00 89.69 929 LYS A O 1
ATOM 7440 N N . SER A 1 930 ? 7.030 -4.867 -3.708 1.00 93.56 930 SER A N 1
ATOM 7441 C CA . SER A 1 930 ? 7.521 -6.184 -4.157 1.00 93.56 930 SER A CA 1
ATOM 7442 C C . SER A 1 930 ? 9.058 -6.225 -4.176 1.00 93.56 930 SER A C 1
ATOM 7444 O O . SER A 1 930 ? 9.689 -5.213 -3.859 1.00 93.56 930 SER A O 1
ATOM 7446 N N . ALA A 1 931 ? 9.665 -7.341 -4.597 1.00 93.94 931 ALA A N 1
ATOM 7447 C CA . ALA A 1 931 ? 11.106 -7.379 -4.880 1.00 93.94 931 ALA A CA 1
ATOM 7448 C C . ALA A 1 931 ? 11.511 -6.372 -5.982 1.00 93.94 931 ALA A C 1
ATOM 7450 O O . ALA A 1 931 ? 12.523 -5.683 -5.862 1.00 93.94 931 ALA A O 1
ATOM 7451 N N . SER A 1 932 ? 10.671 -6.211 -7.011 1.00 93.38 932 SER A N 1
ATOM 7452 C CA . SER A 1 932 ? 10.862 -5.248 -8.100 1.00 93.38 932 SER A CA 1
ATOM 7453 C C . SER A 1 932 ? 10.621 -3.798 -7.625 1.00 93.38 932 SER A C 1
ATOM 7455 O O . SER A 1 932 ? 9.481 -3.454 -7.290 1.00 93.38 932 SER A O 1
ATOM 7457 N N . PRO A 1 933 ? 11.616 -2.881 -7.665 1.00 90.56 933 PRO A N 1
ATOM 7458 C CA . PRO A 1 933 ? 11.492 -1.532 -7.082 1.00 90.56 933 PRO A CA 1
ATOM 7459 C C . PRO A 1 933 ? 10.423 -0.625 -7.712 1.00 90.56 933 PRO A C 1
ATOM 7461 O O . PRO A 1 933 ? 10.041 0.391 -7.131 1.00 90.56 933 PRO A O 1
ATOM 7464 N N . TRP A 1 934 ? 9.963 -0.960 -8.919 1.00 92.81 934 TRP A N 1
ATOM 7465 C CA . TRP A 1 934 ? 8.928 -0.225 -9.646 1.00 92.81 934 TRP A CA 1
ATOM 7466 C C . TRP A 1 934 ? 7.501 -0.688 -9.310 1.00 92.81 934 TRP A C 1
ATOM 7468 O O . TRP A 1 934 ? 6.553 0.018 -9.663 1.00 92.81 934 TRP A O 1
ATOM 7478 N N . LEU A 1 935 ? 7.340 -1.844 -8.653 1.00 96.56 935 LEU A N 1
ATOM 7479 C CA . LEU A 1 935 ? 6.077 -2.564 -8.488 1.00 96.56 935 LEU A CA 1
ATOM 7480 C C . LEU A 1 935 ? 5.603 -2.554 -7.029 1.00 96.56 935 LEU A C 1
ATOM 7482 O O . LEU A 1 935 ? 6.287 -3.010 -6.109 1.00 96.56 935 LEU A O 1
ATOM 7486 N N . THR A 1 936 ? 4.384 -2.051 -6.836 1.00 93.06 936 THR A N 1
ATOM 7487 C CA . THR A 1 936 ? 3.705 -1.983 -5.536 1.00 93.06 936 THR A CA 1
ATOM 7488 C C . THR A 1 936 ? 2.234 -2.396 -5.650 1.00 93.06 936 THR A C 1
ATOM 7490 O O . THR A 1 936 ? 1.627 -2.273 -6.719 1.00 93.06 936 THR A O 1
ATOM 7493 N N . LEU A 1 937 ? 1.632 -2.879 -4.560 1.00 91.62 937 LEU A N 1
ATOM 7494 C CA . LEU A 1 937 ? 0.208 -3.220 -4.505 1.00 91.62 937 LEU A CA 1
ATOM 7495 C C . LEU A 1 937 ? -0.606 -1.930 -4.333 1.00 91.62 937 LEU A C 1
ATOM 7497 O O . LEU A 1 937 ? -0.998 -1.558 -3.227 1.00 91.62 937 LEU A O 1
ATOM 7501 N N . ALA A 1 938 ? -0.854 -1.248 -5.449 1.00 82.69 938 ALA A N 1
ATOM 7502 C CA . ALA A 1 938 ? -1.714 -0.075 -5.512 1.00 82.69 938 ALA A CA 1
ATOM 7503 C C . ALA A 1 938 ? -3.202 -0.493 -5.418 1.00 82.69 938 ALA A C 1
ATOM 7505 O O . ALA A 1 938 ? -3.697 -1.195 -6.307 1.00 82.69 938 ALA A O 1
ATOM 7506 N N . PRO A 1 939 ? -3.959 -0.093 -4.377 1.00 73.50 939 PRO A N 1
ATOM 7507 C CA . PRO A 1 939 ? -5.327 -0.573 -4.191 1.00 73.50 939 PRO A CA 1
ATOM 7508 C C . PRO A 1 939 ? -6.270 -0.150 -5.328 1.00 73.50 939 PRO A C 1
ATOM 7510 O O . PRO A 1 939 ? -6.421 1.034 -5.622 1.00 73.50 939 PRO A O 1
ATOM 7513 N N . ASN A 1 940 ? -6.958 -1.126 -5.932 1.00 85.94 940 ASN A N 1
ATOM 7514 C CA . ASN A 1 940 ? -7.951 -0.927 -6.998 1.00 85.94 940 ASN A CA 1
ATOM 7515 C C . ASN A 1 940 ? -7.418 -0.196 -8.262 1.00 85.94 940 ASN A C 1
ATOM 7517 O O . ASN A 1 940 ? -8.162 0.495 -8.969 1.00 85.94 940 ASN A O 1
ATOM 7521 N N . SER A 1 941 ? -6.126 -0.348 -8.568 1.00 89.81 941 SER A N 1
ATOM 7522 C CA . SER A 1 941 ? -5.468 0.320 -9.698 1.00 89.81 941 SER A CA 1
ATOM 7523 C C . SER A 1 941 ? -5.982 -0.136 -11.072 1.00 89.81 941 SER A C 1
ATOM 7525 O O . SER A 1 941 ? -6.171 0.713 -11.946 1.00 89.81 941 SER A O 1
ATOM 7527 N N . ILE A 1 942 ? -6.293 -1.431 -11.247 1.00 95.75 942 ILE A N 1
ATOM 7528 C CA . ILE A 1 942 ? -6.836 -1.992 -12.502 1.00 95.75 942 ILE A CA 1
ATOM 7529 C C . ILE A 1 942 ? -8.152 -1.298 -12.867 1.00 95.75 942 ILE A C 1
ATOM 7531 O O . ILE A 1 942 ? -8.295 -0.767 -13.967 1.00 95.75 942 ILE A O 1
ATOM 7535 N N . HIS A 1 943 ? -9.103 -1.253 -11.931 1.00 96.75 943 HIS A N 1
ATOM 7536 C CA . HIS A 1 943 ? -10.395 -0.584 -12.111 1.00 96.75 943 HIS A CA 1
ATOM 7537 C C . HIS A 1 943 ? -10.251 0.901 -12.427 1.00 96.75 943 HIS A C 1
ATOM 7539 O O . HIS A 1 943 ? -10.946 1.406 -13.308 1.00 96.75 943 HIS A O 1
ATOM 7545 N N . THR A 1 944 ? -9.306 1.584 -11.781 1.00 87.81 944 THR A N 1
ATOM 7546 C CA . THR A 1 944 ? -9.040 3.005 -12.038 1.00 87.81 944 THR A CA 1
ATOM 7547 C C . THR A 1 944 ? -8.532 3.223 -13.471 1.00 87.81 944 THR A C 1
ATOM 7549 O O . THR A 1 944 ? -9.083 4.049 -14.205 1.00 87.81 944 THR A O 1
ATOM 7552 N N . ALA A 1 945 ? -7.554 2.424 -13.916 1.00 90.31 945 ALA A N 1
ATOM 7553 C CA . ALA A 1 945 ? -7.018 2.474 -15.277 1.00 90.31 945 ALA A CA 1
ATOM 7554 C C . ALA A 1 945 ? -8.068 2.092 -16.338 1.00 90.31 945 ALA A C 1
ATOM 7556 O O . ALA A 1 945 ? -8.283 2.839 -17.296 1.00 90.31 945 ALA A O 1
ATOM 7557 N N . LEU A 1 946 ? -8.779 0.972 -16.157 1.00 94.69 946 LEU A N 1
ATOM 7558 C CA . LEU A 1 946 ? -9.805 0.521 -17.100 1.00 94.69 946 LEU A CA 1
ATOM 7559 C C . LEU A 1 946 ? -10.997 1.487 -17.167 1.00 94.69 946 LEU A C 1
ATOM 7561 O O . LEU A 1 946 ? -11.523 1.705 -18.255 1.00 94.69 946 LEU A O 1
ATOM 7565 N N . THR A 1 947 ? -11.396 2.130 -16.065 1.00 92.50 947 THR A N 1
ATOM 7566 C CA . THR A 1 947 ? -12.463 3.152 -16.070 1.00 92.50 947 THR A CA 1
ATOM 7567 C C . THR A 1 947 ? -12.075 4.373 -16.909 1.00 92.50 947 THR A C 1
ATOM 7569 O O . THR A 1 947 ? -12.895 4.873 -17.692 1.00 92.50 947 THR A O 1
ATOM 7572 N N . HIS A 1 948 ? -10.818 4.818 -16.812 1.00 90.38 948 HIS A N 1
ATOM 7573 C CA . HIS A 1 948 ? -10.271 5.883 -17.654 1.00 90.38 948 HIS A CA 1
ATOM 7574 C C . HIS A 1 948 ? -10.246 5.464 -19.138 1.00 90.38 948 HIS A C 1
ATOM 7576 O O . HIS A 1 948 ? -10.853 6.147 -19.966 1.00 90.38 948 HIS A O 1
ATOM 7582 N N . LEU A 1 949 ? -9.666 4.304 -19.479 1.00 88.44 949 LEU A N 1
ATOM 7583 C CA . LEU A 1 949 ? -9.614 3.798 -20.864 1.00 88.44 949 LEU A CA 1
ATOM 7584 C C . LEU A 1 949 ? -11.009 3.582 -21.480 1.00 88.44 949 LEU A C 1
ATOM 7586 O O . LEU A 1 949 ? -11.248 3.949 -22.630 1.00 88.44 949 LEU A O 1
ATOM 7590 N N . ASN A 1 950 ? -11.948 3.011 -20.720 1.00 93.81 950 ASN A N 1
ATOM 7591 C CA . ASN A 1 950 ? -13.333 2.755 -21.134 1.00 93.81 950 ASN A CA 1
ATOM 7592 C C . ASN A 1 950 ? -14.071 4.059 -21.487 1.00 93.81 950 ASN A C 1
ATOM 7594 O O . ASN A 1 950 ? -14.881 4.086 -22.418 1.00 93.81 950 ASN A O 1
ATOM 7598 N N . SER A 1 951 ? -13.753 5.142 -20.773 1.00 89.81 951 SER A N 1
ATOM 7599 C CA . SER A 1 951 ? -14.286 6.486 -21.017 1.00 89.81 951 SER A CA 1
ATOM 7600 C C . SER A 1 951 ? -13.608 7.170 -22.211 1.00 89.81 951 SER A C 1
ATOM 7602 O O . SER A 1 951 ? -14.297 7.723 -23.066 1.00 89.81 951 SER A O 1
ATOM 7604 N N . LEU A 1 952 ? -12.275 7.095 -22.295 1.00 84.94 952 LEU A N 1
ATOM 7605 C CA . LEU A 1 952 ? -11.457 7.759 -23.316 1.00 84.94 952 LEU A CA 1
ATOM 7606 C C . LEU A 1 952 ? -11.627 7.140 -24.715 1.00 84.94 952 LEU A C 1
ATOM 7608 O O . LEU A 1 952 ? -11.779 7.861 -25.701 1.00 84.94 952 LEU A O 1
ATOM 7612 N N . TYR A 1 953 ? -11.656 5.808 -24.807 1.00 87.19 953 TYR A N 1
ATOM 7613 C CA . TYR A 1 953 ? -11.650 5.067 -26.076 1.00 87.19 953 TYR A CA 1
ATOM 7614 C C . TYR A 1 953 ? -13.016 4.486 -26.479 1.00 87.19 953 TYR A C 1
ATOM 7616 O O . TYR A 1 953 ? -13.089 3.564 -27.288 1.00 87.19 953 TYR A O 1
ATOM 7624 N N . ASN A 1 954 ? -14.117 5.053 -25.966 1.00 91.06 954 ASN A N 1
ATOM 7625 C CA . ASN A 1 954 ? -15.491 4.702 -26.358 1.00 91.06 954 ASN A CA 1
ATOM 7626 C C . ASN A 1 954 ? -15.836 3.205 -26.155 1.00 91.06 954 ASN A C 1
ATOM 7628 O O . ASN A 1 954 ? -16.404 2.548 -27.029 1.00 91.06 954 ASN A O 1
ATOM 7632 N N . LYS A 1 955 ? -15.536 2.682 -24.959 1.00 94.56 955 LYS A N 1
ATOM 7633 C CA . LYS A 1 955 ? -15.939 1.344 -24.483 1.00 94.56 955 LYS A CA 1
ATOM 7634 C C . LYS A 1 955 ? -15.537 0.173 -25.410 1.00 94.56 955 LYS A C 1
ATOM 7636 O O . LYS A 1 955 ? -16.425 -0.556 -25.883 1.00 94.56 955 LYS A O 1
ATOM 7641 N N . PRO A 1 956 ? -14.231 -0.027 -25.681 1.00 94.56 956 PRO A N 1
ATOM 7642 C CA . PRO A 1 956 ? -13.737 -1.205 -26.397 1.00 94.56 956 PRO A CA 1
ATOM 7643 C C . PRO A 1 956 ? -13.915 -2.477 -25.548 1.00 94.56 956 PRO A C 1
ATOM 7645 O O . PRO A 1 956 ? -14.371 -2.415 -24.406 1.00 94.56 956 PRO A O 1
ATOM 7648 N N . GLU A 1 957 ? -13.582 -3.637 -26.112 1.00 98.00 957 GLU A N 1
ATOM 7649 C CA . GLU A 1 957 ? -13.424 -4.878 -25.341 1.00 98.00 957 GLU A CA 1
ATOM 7650 C C . GLU A 1 957 ? -12.012 -4.937 -24.752 1.00 98.00 957 GLU A C 1
ATOM 7652 O O . GLU A 1 957 ? -11.048 -4.577 -25.429 1.00 98.00 957 GLU A O 1
ATOM 7657 N N . PHE A 1 958 ? -11.893 -5.357 -23.493 1.00 98.56 958 PHE A N 1
ATOM 7658 C CA . PHE A 1 958 ? -10.641 -5.368 -22.737 1.00 98.56 958 PHE A CA 1
ATOM 7659 C C . PHE A 1 958 ? -10.245 -6.788 -22.338 1.00 98.56 958 PHE A C 1
ATOM 7661 O O . PHE A 1 958 ? -11.084 -7.571 -21.890 1.00 98.56 958 PHE A O 1
ATOM 7668 N N . TYR A 1 959 ? -8.949 -7.074 -22.391 1.00 98.75 959 TYR A N 1
ATOM 7669 C CA . TYR A 1 959 ? -8.337 -8.224 -21.726 1.00 98.75 959 TYR A CA 1
ATOM 7670 C C . TYR A 1 959 ? -7.181 -7.714 -20.869 1.00 98.75 959 TYR A C 1
ATOM 7672 O O . TYR A 1 959 ? -6.379 -6.917 -21.356 1.00 98.75 959 TYR A O 1
ATOM 7680 N N . ILE A 1 960 ? -7.070 -8.179 -19.622 1.00 98.81 960 ILE A N 1
ATOM 7681 C CA . ILE A 1 960 ? -5.827 -8.007 -18.864 1.00 98.81 960 ILE A CA 1
ATOM 7682 C C . ILE A 1 960 ? -4.855 -9.066 -19.382 1.00 98.81 960 ILE A C 1
ATOM 7684 O O . ILE A 1 960 ? -5.058 -10.260 -19.165 1.00 98.81 960 ILE A O 1
ATOM 7688 N N . THR A 1 961 ? -3.860 -8.633 -20.151 1.00 98.44 961 THR A N 1
ATOM 7689 C CA . THR A 1 961 ? -2.927 -9.508 -20.876 1.00 98.44 961 THR A CA 1
ATOM 7690 C C . THR A 1 961 ? -1.670 -9.839 -20.077 1.00 98.44 961 THR A C 1
ATOM 7692 O O . THR A 1 961 ? -1.045 -10.862 -20.371 1.00 98.44 961 THR A O 1
ATOM 7695 N N . GLU A 1 962 ? -1.366 -9.041 -19.046 1.00 98.50 962 GLU A N 1
ATOM 7696 C CA . GLU A 1 962 ? -0.431 -9.341 -17.952 1.00 98.50 962 GLU A CA 1
ATOM 7697 C C . GLU A 1 962 ? -0.845 -8.606 -16.669 1.00 98.50 962 GLU A C 1
ATOM 7699 O O . GLU A 1 962 ? -1.276 -7.448 -16.719 1.00 98.50 962 GLU A O 1
ATOM 7704 N N . ASN A 1 963 ? -0.687 -9.276 -15.526 1.00 98.75 963 ASN A N 1
ATOM 7705 C CA . ASN A 1 963 ? -0.782 -8.724 -14.173 1.00 98.75 963 ASN A CA 1
ATOM 7706 C C . ASN A 1 963 ? -0.120 -9.722 -13.203 1.00 98.75 963 ASN A C 1
ATOM 7708 O O . ASN A 1 963 ? -0.459 -10.904 -13.246 1.00 98.75 963 ASN A O 1
ATOM 7712 N N . GLY A 1 964 ? 0.821 -9.286 -12.359 1.00 97.69 964 GLY A N 1
ATOM 7713 C CA . GLY A 1 964 ? 1.675 -10.207 -11.594 1.00 97.69 964 GLY A CA 1
ATOM 7714 C C . GLY A 1 964 ? 2.443 -9.575 -10.433 1.00 97.69 964 GLY A C 1
ATOM 7715 O O . GLY A 1 964 ? 2.415 -8.359 -10.248 1.00 97.69 964 GLY A O 1
ATOM 7716 N N . TRP A 1 965 ? 3.135 -10.413 -9.653 1.00 98.25 965 TRP A N 1
ATOM 7717 C CA . TRP A 1 965 ? 3.860 -10.005 -8.443 1.00 98.25 965 TRP A CA 1
ATOM 7718 C C . TRP A 1 965 ? 5.229 -10.677 -8.303 1.00 98.25 965 TRP A C 1
ATOM 7720 O O . TRP A 1 965 ? 5.349 -11.885 -8.529 1.00 98.25 965 TRP A O 1
ATOM 7730 N N . SER A 1 966 ? 6.219 -9.894 -7.870 1.00 96.88 966 SER A N 1
ATOM 7731 C CA . SER A 1 966 ? 7.629 -10.277 -7.768 1.00 96.88 966 SER A CA 1
ATOM 7732 C C . SER A 1 966 ? 8.054 -10.606 -6.333 1.00 96.88 966 SER A C 1
ATOM 7734 O O . SER A 1 966 ? 7.846 -9.791 -5.431 1.00 96.88 966 SER A O 1
ATOM 7736 N N . THR A 1 967 ? 8.675 -11.770 -6.140 1.00 94.06 967 THR A N 1
ATOM 7737 C CA . THR A 1 967 ? 9.341 -12.207 -4.894 1.00 94.06 967 THR A CA 1
ATOM 7738 C C . THR A 1 967 ? 10.838 -12.382 -5.156 1.00 94.06 967 THR A C 1
ATOM 7740 O O . THR A 1 967 ? 11.242 -12.581 -6.303 1.00 94.06 967 THR A O 1
ATOM 7743 N N . ASP A 1 968 ? 11.667 -12.298 -4.121 1.00 86.56 968 ASP A N 1
ATOM 7744 C CA . ASP A 1 968 ? 13.130 -12.365 -4.251 1.00 86.56 968 ASP A CA 1
ATOM 7745 C C . ASP A 1 968 ? 13.617 -13.829 -4.256 1.00 86.56 968 ASP A C 1
ATOM 7747 O O . ASP A 1 968 ? 13.117 -14.666 -3.500 1.00 86.56 968 ASP A O 1
ATOM 7751 N N . GLU A 1 969 ? 14.604 -14.161 -5.096 1.00 81.12 969 GLU A N 1
ATOM 7752 C CA . GLU A 1 969 ? 15.240 -15.491 -5.125 1.00 81.12 969 GLU A CA 1
ATOM 7753 C C . GLU A 1 969 ? 15.803 -15.928 -3.755 1.00 81.12 969 GLU A C 1
ATOM 7755 O O . GLU A 1 969 ? 15.868 -17.123 -3.463 1.00 81.12 969 GLU A O 1
ATOM 7760 N N . SER A 1 970 ? 16.194 -14.982 -2.896 1.00 78.44 970 SER A N 1
ATOM 7761 C CA . SER A 1 970 ? 16.820 -15.250 -1.594 1.00 78.44 970 SER A CA 1
ATOM 7762 C C . SER A 1 970 ? 15.847 -15.541 -0.437 1.00 78.44 970 SER A C 1
ATOM 7764 O O . SER A 1 970 ? 16.289 -15.734 0.699 1.00 78.44 970 SER A O 1
ATOM 7766 N N . GLU A 1 971 ? 14.535 -15.603 -0.686 1.00 78.31 971 GLU A N 1
ATOM 7767 C CA . GLU A 1 971 ? 13.528 -15.867 0.349 1.00 78.31 971 GLU A CA 1
ATOM 7768 C C . GLU A 1 971 ? 13.631 -17.289 0.940 1.00 78.31 971 GLU A C 1
ATOM 7770 O O . GLU A 1 971 ? 13.413 -18.289 0.256 1.00 78.31 971 GLU A O 1
ATOM 7775 N N . GLU A 1 972 ? 13.867 -17.398 2.258 1.00 60.03 972 GLU A N 1
ATOM 7776 C CA . GLU A 1 972 ? 14.104 -18.680 2.959 1.00 60.03 972 GLU A CA 1
ATOM 7777 C C . GLU A 1 972 ? 12.954 -19.715 2.860 1.00 60.03 972 GLU A C 1
ATOM 7779 O O . GLU A 1 972 ? 13.133 -20.860 3.276 1.00 60.03 972 GLU A O 1
ATOM 7784 N N . ASN A 1 973 ? 11.775 -19.343 2.342 1.00 81.56 973 ASN A N 1
ATOM 7785 C CA . ASN A 1 973 ? 10.657 -20.248 2.035 1.00 81.56 973 ASN A CA 1
ATOM 7786 C C . ASN A 1 973 ? 9.895 -19.806 0.761 1.00 81.56 973 ASN A C 1
ATOM 7788 O O . ASN A 1 973 ? 8.670 -19.694 0.787 1.00 81.56 973 ASN A O 1
ATOM 7792 N N . SER A 1 974 ? 10.606 -19.579 -0.348 1.00 85.38 974 SER A N 1
ATOM 7793 C CA . SER A 1 974 ? 10.111 -19.079 -1.654 1.00 85.38 974 SER A CA 1
ATOM 7794 C C . SER A 1 974 ? 8.836 -19.726 -2.243 1.00 85.38 974 SER A C 1
ATOM 7796 O O . SER A 1 974 ? 8.199 -19.150 -3.126 1.00 85.38 974 SER A O 1
ATOM 7798 N N . LEU A 1 975 ? 8.413 -20.905 -1.768 1.00 92.94 975 LEU A N 1
ATOM 7799 C CA . LEU A 1 975 ? 7.139 -21.544 -2.139 1.00 92.94 975 LEU A CA 1
ATOM 7800 C C . LEU A 1 975 ? 5.904 -20.983 -1.396 1.00 92.94 975 LEU A C 1
ATOM 7802 O O . LEU A 1 975 ? 4.777 -21.337 -1.756 1.00 92.94 975 LEU A O 1
ATOM 7806 N N . ILE A 1 976 ? 6.084 -20.152 -0.362 1.00 92.94 976 ILE A N 1
ATOM 7807 C CA . ILE A 1 976 ? 5.025 -19.599 0.506 1.00 92.94 976 ILE A CA 1
ATOM 7808 C C . ILE A 1 976 ? 4.892 -18.086 0.277 1.00 92.94 976 ILE A C 1
ATOM 7810 O O . ILE A 1 976 ? 5.381 -17.259 1.040 1.00 92.94 976 ILE A O 1
ATOM 7814 N N . ASP A 1 977 ? 4.187 -17.732 -0.791 1.00 93.19 977 ASP A N 1
ATOM 7815 C CA . ASP A 1 977 ? 4.107 -16.386 -1.362 1.00 93.19 977 ASP A CA 1
ATOM 7816 C C . ASP A 1 977 ? 2.806 -15.646 -0.984 1.00 93.19 977 ASP A C 1
ATOM 7818 O O . ASP A 1 977 ? 1.938 -15.335 -1.808 1.00 93.19 977 ASP A O 1
ATOM 7822 N N . ASP A 1 978 ? 2.656 -15.372 0.315 1.00 87.81 978 ASP A N 1
ATOM 7823 C CA . ASP A 1 978 ? 1.467 -14.727 0.899 1.00 87.81 978 ASP A CA 1
ATOM 7824 C C . ASP A 1 978 ? 1.226 -13.285 0.416 1.00 87.81 978 ASP A C 1
ATOM 7826 O O . ASP A 1 978 ? 0.098 -12.787 0.469 1.00 87.81 978 ASP A O 1
ATOM 7830 N N . ASP A 1 979 ? 2.258 -12.598 -0.060 1.00 84.38 979 ASP A N 1
ATOM 7831 C CA . ASP A 1 979 ? 2.186 -11.273 -0.674 1.00 84.38 979 ASP A CA 1
ATOM 7832 C C . ASP A 1 979 ? 1.691 -11.341 -2.132 1.00 84.38 979 ASP A C 1
ATOM 7834 O O . ASP A 1 979 ? 0.751 -10.620 -2.479 1.00 84.38 979 ASP A O 1
ATOM 7838 N N . ARG A 1 980 ? 2.186 -12.296 -2.934 1.00 97.12 980 ARG A N 1
ATOM 7839 C CA . ARG A 1 980 ? 1.635 -12.654 -4.255 1.00 97.12 980 ARG A CA 1
ATOM 7840 C C . ARG A 1 980 ? 0.159 -13.039 -4.137 1.00 97.12 980 ARG A C 1
ATOM 7842 O O . ARG A 1 980 ? -0.662 -12.602 -4.943 1.00 97.12 980 ARG A O 1
ATOM 7849 N N . ILE A 1 981 ? -0.221 -13.773 -3.089 1.00 96.19 981 ILE A N 1
ATOM 7850 C CA . ILE A 1 981 ? -1.624 -14.103 -2.785 1.00 96.19 981 ILE A CA 1
ATOM 7851 C C . ILE A 1 981 ? -2.458 -12.852 -2.465 1.00 96.19 981 ILE A C 1
ATOM 7853 O O . ILE A 1 981 ? -3.577 -12.726 -2.972 1.00 96.19 981 ILE A O 1
ATOM 7857 N N . ARG A 1 982 ? -1.946 -11.907 -1.660 1.00 87.94 982 ARG A N 1
ATOM 7858 C CA . ARG A 1 982 ? -2.627 -10.617 -1.404 1.00 87.94 982 ARG A CA 1
ATOM 7859 C C . ARG A 1 982 ? -2.803 -9.822 -2.694 1.00 87.94 982 ARG A C 1
ATOM 7861 O O . ARG A 1 982 ? -3.891 -9.296 -2.927 1.00 87.94 982 ARG A O 1
ATOM 7868 N N . TYR A 1 983 ? -1.769 -9.773 -3.530 1.00 96.19 983 TYR A N 1
ATOM 7869 C CA . TYR A 1 983 ? -1.781 -9.075 -4.809 1.00 96.19 983 TYR A CA 1
ATOM 7870 C C . TYR A 1 983 ? -2.814 -9.660 -5.781 1.00 96.19 983 TYR A C 1
ATOM 7872 O O . TYR A 1 983 ? -3.656 -8.919 -6.295 1.00 96.19 983 TYR A O 1
ATOM 7880 N N . TYR A 1 984 ? -2.827 -10.983 -5.981 1.00 97.56 984 TYR A N 1
ATOM 7881 C CA . TYR A 1 984 ? -3.822 -11.635 -6.837 1.00 97.56 984 TYR A CA 1
ATOM 7882 C C . TYR A 1 984 ? -5.246 -11.462 -6.290 1.00 97.56 984 TYR A C 1
ATOM 7884 O O . TYR A 1 984 ? -6.136 -11.090 -7.053 1.00 97.56 984 TYR A O 1
ATOM 7892 N N . ARG A 1 985 ? -5.477 -11.634 -4.977 1.00 95.69 985 ARG A N 1
ATOM 7893 C CA . ARG A 1 985 ? -6.799 -11.399 -4.355 1.00 95.69 985 ARG A CA 1
ATOM 7894 C C . ARG A 1 985 ? -7.273 -9.947 -4.549 1.00 95.69 985 ARG A C 1
ATOM 7896 O O . ARG A 1 985 ? -8.411 -9.735 -4.960 1.00 95.69 985 ARG A O 1
ATOM 7903 N N . ALA A 1 986 ? -6.407 -8.953 -4.333 1.00 84.50 986 ALA A N 1
ATOM 7904 C CA . ALA A 1 986 ? -6.728 -7.538 -4.558 1.00 84.50 986 ALA A CA 1
ATOM 7905 C C . ALA A 1 986 ? -6.997 -7.214 -6.040 1.00 84.50 986 ALA A C 1
ATOM 7907 O O . ALA A 1 986 ? -7.921 -6.459 -6.355 1.00 84.50 986 ALA A O 1
ATOM 7908 N N . SER A 1 987 ? -6.232 -7.823 -6.948 1.00 95.25 987 SER A N 1
ATOM 7909 C CA . SER A 1 987 ? -6.432 -7.690 -8.391 1.00 95.25 987 SER A CA 1
ATOM 7910 C C . SER A 1 987 ? -7.782 -8.271 -8.812 1.00 95.25 987 SER A C 1
ATOM 7912 O O . SER A 1 987 ? -8.548 -7.570 -9.469 1.00 95.25 987 SER A O 1
ATOM 7914 N N . MET A 1 988 ? -8.141 -9.479 -8.355 1.00 97.94 988 MET A N 1
ATOM 7915 C CA . MET A 1 988 ? -9.447 -10.097 -8.633 1.00 97.94 988 MET A CA 1
ATOM 7916 C C . MET A 1 988 ? -10.626 -9.219 -8.201 1.00 97.94 988 MET A C 1
ATOM 7918 O O . MET A 1 988 ? -11.560 -9.035 -8.979 1.00 97.94 988 MET A O 1
ATOM 7922 N N . GLU A 1 989 ? -10.587 -8.634 -7.000 1.00 93.38 989 GLU A N 1
ATOM 7923 C CA . GLU A 1 989 ? -11.648 -7.720 -6.551 1.00 93.38 989 GLU A CA 1
ATOM 7924 C C . GLU A 1 989 ? -11.731 -6.456 -7.425 1.00 93.38 989 GLU A C 1
ATOM 7926 O O . GLU A 1 989 ? -12.825 -5.953 -7.687 1.00 93.38 989 GLU A O 1
ATOM 7931 N N . SER A 1 990 ? -10.601 -5.971 -7.953 1.00 92.94 990 SER A N 1
ATOM 7932 C CA . SER A 1 990 ? -10.584 -4.854 -8.905 1.00 92.94 990 SER A CA 1
ATOM 7933 C C . SER A 1 990 ? -11.159 -5.239 -10.279 1.00 92.94 990 SER A C 1
ATOM 7935 O O . SER A 1 990 ? -11.882 -4.442 -10.877 1.00 92.94 990 SER A O 1
ATOM 7937 N N . LEU A 1 991 ? -10.944 -6.474 -10.758 1.00 97.38 991 LEU A N 1
ATOM 7938 C CA . LEU A 1 991 ? -11.619 -6.999 -11.958 1.00 97.38 991 LEU A CA 1
ATOM 7939 C C . LEU A 1 991 ? -13.137 -7.121 -11.741 1.00 97.38 991 LEU A C 1
ATOM 7941 O O . LEU A 1 991 ? -13.910 -6.750 -12.622 1.00 97.38 991 LEU A O 1
ATOM 7945 N N . LEU A 1 992 ? -13.575 -7.597 -10.569 1.00 96.38 992 LEU A N 1
ATOM 7946 C CA . LEU A 1 992 ? -14.999 -7.679 -10.219 1.00 96.38 992 LEU A CA 1
ATOM 7947 C C . LEU A 1 992 ? -15.643 -6.286 -10.193 1.00 96.38 992 LEU A C 1
ATOM 7949 O O . LEU A 1 992 ? -16.708 -6.110 -10.777 1.00 96.38 992 LEU A O 1
ATOM 7953 N N . ASN A 1 993 ? -14.959 -5.273 -9.647 1.00 91.44 993 ASN A N 1
ATOM 7954 C CA . ASN A 1 993 ? -15.413 -3.877 -9.720 1.00 91.44 993 ASN A CA 1
ATOM 7955 C C . ASN A 1 993 ? -15.568 -3.384 -11.179 1.00 91.44 993 ASN A C 1
ATOM 7957 O O . ASN A 1 993 ? -16.496 -2.637 -11.478 1.00 91.44 993 ASN A O 1
ATOM 7961 N N . CYS A 1 994 ? -14.709 -3.821 -12.113 1.00 95.31 994 CYS A N 1
ATOM 7962 C CA . CYS A 1 994 ? -14.848 -3.493 -13.542 1.00 95.31 994 CYS A CA 1
ATOM 7963 C C . CYS A 1 994 ? -16.096 -4.125 -14.173 1.00 95.31 994 CYS A C 1
ATOM 7965 O O . CYS A 1 994 ? -16.758 -3.495 -14.999 1.00 95.31 994 CYS A O 1
ATOM 7967 N N . LEU A 1 995 ? -16.398 -5.372 -13.806 1.00 96.44 995 LEU A N 1
ATOM 7968 C CA . LEU A 1 995 ? -17.566 -6.105 -14.296 1.00 96.44 995 LEU A CA 1
ATOM 7969 C C . LEU A 1 995 ? -18.868 -5.531 -13.715 1.00 96.44 995 LEU A C 1
ATOM 7971 O O . LEU A 1 995 ? -19.829 -5.350 -14.463 1.00 96.44 995 LEU A O 1
ATOM 7975 N N . ASP A 1 996 ? -18.872 -5.169 -12.428 1.00 92.62 996 ASP A N 1
ATOM 7976 C CA . ASP A 1 996 ? -19.992 -4.499 -11.751 1.00 92.62 996 ASP A CA 1
ATOM 7977 C C . ASP A 1 996 ? -20.318 -3.129 -12.397 1.00 92.62 996 ASP A C 1
ATOM 7979 O O . ASP A 1 996 ? -21.489 -2.812 -12.612 1.00 92.62 996 ASP A O 1
ATOM 7983 N N . ASP A 1 997 ? -19.299 -2.354 -12.798 1.00 92.25 997 ASP A N 1
ATOM 7984 C CA . ASP A 1 997 ? -19.451 -1.086 -13.544 1.00 92.25 997 ASP A CA 1
ATOM 7985 C C . ASP A 1 997 ? -19.760 -1.272 -15.051 1.00 92.25 997 ASP A C 1
ATOM 7987 O O . ASP A 1 997 ? -19.922 -0.297 -15.798 1.00 92.25 997 ASP A O 1
ATOM 7991 N N . GLY A 1 998 ? -19.862 -2.514 -15.535 1.00 95.31 998 GLY A N 1
ATOM 7992 C CA . GLY A 1 998 ? -20.208 -2.825 -16.925 1.00 95.31 998 GLY A CA 1
ATOM 7993 C C . GLY A 1 998 ? -19.108 -2.508 -17.946 1.00 95.31 998 GLY A C 1
ATOM 7994 O O . GLY A 1 998 ? -19.407 -2.245 -19.118 1.00 95.31 998 GLY A O 1
ATOM 7995 N N . ILE A 1 999 ? -17.838 -2.520 -17.531 1.00 97.69 999 ILE A N 1
ATOM 7996 C CA . ILE A 1 999 ? -16.689 -2.520 -18.447 1.00 97.69 999 ILE A CA 1
ATOM 7997 C C . ILE A 1 999 ? -16.658 -3.872 -19.175 1.00 97.69 999 ILE A C 1
ATOM 7999 O O . ILE A 1 999 ? -16.843 -4.923 -18.564 1.00 97.69 999 ILE A O 1
ATOM 8003 N N . LYS A 1 1000 ? -16.401 -3.868 -20.490 1.00 97.81 1000 LYS A N 1
ATOM 8004 C CA . LYS A 1 1000 ? -16.335 -5.086 -21.323 1.00 97.81 1000 LYS A CA 1
ATOM 8005 C C . LYS A 1 1000 ? -15.021 -5.860 -21.132 1.00 97.81 1000 LYS A C 1
ATOM 8007 O O . LYS A 1 1000 ? -14.294 -6.110 -22.092 1.00 97.81 1000 LYS A O 1
ATOM 8012 N N . LEU A 1 1001 ? -14.691 -6.191 -19.891 1.00 98.44 1001 LEU A N 1
ATOM 8013 C CA . LEU A 1 1001 ? -13.544 -7.022 -19.552 1.00 98.44 1001 LEU A CA 1
ATOM 8014 C C . LEU A 1 1001 ? -13.877 -8.496 -19.839 1.00 98.44 1001 LEU A C 1
ATOM 8016 O O . LEU A 1 1001 ? -14.913 -8.991 -19.394 1.00 98.44 1001 LEU A O 1
ATOM 8020 N N . LYS A 1 1002 ? -13.023 -9.181 -20.606 1.00 98.50 1002 LYS A N 1
ATOM 8021 C CA . LYS A 1 1002 ? -13.276 -10.535 -21.132 1.00 98.50 1002 LYS A CA 1
ATOM 8022 C C . LYS A 1 1002 ? -12.304 -11.619 -20.678 1.00 98.50 1002 LYS A C 1
ATOM 8024 O O . LYS A 1 1002 ? -12.589 -12.800 -20.862 1.00 98.50 1002 LYS A O 1
ATOM 8029 N N . GLY A 1 1003 ? -11.198 -11.246 -20.050 1.00 98.12 1003 GLY A N 1
ATOM 8030 C CA . GLY A 1 1003 ? -10.277 -12.215 -19.478 1.00 98.12 1003 GLY A CA 1
ATOM 8031 C C . GLY A 1 1003 ? -9.097 -11.575 -18.768 1.00 98.12 1003 GLY A C 1
ATOM 8032 O O . GLY A 1 1003 ? -8.911 -10.353 -18.802 1.00 98.12 1003 GLY A O 1
ATOM 8033 N N . TYR A 1 1004 ? -8.317 -12.433 -18.125 1.00 98.88 1004 TYR A N 1
ATOM 8034 C CA . TYR A 1 1004 ? -7.188 -12.080 -17.281 1.00 98.88 1004 TYR A CA 1
ATOM 8035 C C . TYR A 1 1004 ? -6.089 -13.139 -17.390 1.00 98.88 1004 TYR A C 1
ATOM 8037 O O . TYR A 1 1004 ? -6.344 -14.325 -17.166 1.00 98.88 1004 TYR A O 1
ATOM 8045 N N . MET A 1 1005 ? -4.873 -12.693 -17.699 1.00 98.88 1005 MET A N 1
ATOM 8046 C CA . MET A 1 1005 ? -3.678 -13.523 -17.812 1.00 98.88 1005 MET A CA 1
ATOM 8047 C C . MET A 1 1005 ? -2.684 -13.148 -16.704 1.00 98.88 1005 MET A C 1
ATOM 8049 O O . MET A 1 1005 ? -2.149 -12.038 -16.689 1.00 98.88 1005 MET A O 1
ATOM 8053 N N . ALA A 1 1006 ? -2.438 -14.074 -15.779 1.00 98.81 1006 ALA A N 1
ATOM 8054 C CA . ALA A 1 1006 ? -1.475 -13.905 -14.694 1.00 98.81 1006 ALA A CA 1
ATOM 8055 C C . ALA A 1 1006 ? -0.019 -13.914 -15.210 1.00 98.81 1006 ALA A C 1
ATOM 8057 O O . ALA A 1 1006 ? 0.364 -14.820 -15.962 1.00 98.81 1006 ALA A O 1
ATOM 8058 N N . TRP A 1 1007 ? 0.794 -12.939 -14.785 1.00 98.56 1007 TRP A N 1
ATOM 8059 C CA . TRP A 1 1007 ? 2.248 -12.936 -14.989 1.00 98.56 1007 TRP A CA 1
ATOM 8060 C C . TRP A 1 1007 ? 2.946 -13.535 -13.752 1.00 98.56 1007 TRP A C 1
ATOM 8062 O O . TRP A 1 1007 ? 2.901 -12.940 -12.677 1.00 98.56 1007 TRP A O 1
ATOM 8072 N N . SER A 1 1008 ? 3.560 -14.715 -13.817 1.00 98.56 1008 SER A N 1
ATOM 8073 C CA . SER A 1 1008 ? 3.727 -15.632 -14.961 1.00 98.56 1008 SER A CA 1
ATOM 8074 C C . SER A 1 1008 ? 3.283 -17.062 -14.622 1.00 98.56 1008 SER A C 1
ATOM 8076 O O . SER A 1 1008 ? 3.070 -17.411 -13.459 1.00 98.56 1008 SER A O 1
ATOM 8078 N N . LEU A 1 1009 ? 3.160 -17.932 -15.639 1.00 98.88 1009 LEU A N 1
ATOM 8079 C CA . LEU A 1 1009 ? 2.916 -19.367 -15.397 1.00 98.88 1009 LEU A CA 1
ATOM 8080 C C . LEU A 1 1009 ? 4.013 -19.969 -14.509 1.00 98.88 1009 LEU A C 1
ATOM 8082 O O . LEU A 1 1009 ? 3.719 -20.699 -13.569 1.00 98.88 1009 LEU A O 1
ATOM 8086 N N . MET A 1 1010 ? 5.268 -19.645 -14.810 1.00 98.81 1010 MET A N 1
ATOM 8087 C CA . MET A 1 1010 ? 6.445 -20.135 -14.104 1.00 98.81 1010 MET A CA 1
ATOM 8088 C C . MET A 1 1010 ? 7.536 -19.061 -14.067 1.00 98.81 1010 MET A C 1
ATOM 8090 O O . MET A 1 1010 ? 7.513 -18.127 -14.882 1.00 98.81 1010 MET A O 1
ATOM 8094 N N . ASP A 1 1011 ? 8.482 -19.196 -13.140 1.00 98.75 1011 ASP A N 1
ATOM 8095 C CA . ASP A 1 1011 ? 9.692 -18.373 -13.120 1.00 98.75 1011 ASP A CA 1
ATOM 8096 C C . ASP A 1 1011 ? 10.438 -18.474 -14.451 1.00 98.75 1011 ASP A C 1
ATOM 8098 O O . ASP A 1 1011 ? 10.462 -19.514 -15.110 1.00 98.75 1011 ASP A O 1
ATOM 8102 N N . ASN A 1 1012 ? 11.041 -17.369 -14.862 1.00 98.50 1012 ASN A N 1
ATOM 8103 C CA . ASN A 1 1012 ? 11.624 -17.203 -16.183 1.00 98.50 1012 ASN A CA 1
ATOM 8104 C C . ASN A 1 1012 ? 12.762 -16.166 -16.111 1.00 98.50 1012 ASN A C 1
ATOM 8106 O O . ASN A 1 1012 ? 13.047 -15.650 -15.033 1.00 98.50 1012 ASN A O 1
ATOM 8110 N N . PHE A 1 1013 ? 13.445 -15.906 -17.226 1.00 98.56 1013 PHE A N 1
ATOM 8111 C CA . PHE A 1 1013 ? 14.504 -14.890 -17.284 1.00 98.56 1013 PHE A CA 1
ATOM 8112 C C . PHE A 1 1013 ? 13.884 -13.482 -17.349 1.00 98.56 1013 PHE A C 1
ATOM 8114 O O . PHE A 1 1013 ? 13.408 -13.066 -18.406 1.00 98.56 1013 PHE A O 1
ATOM 8121 N N . GLU A 1 1014 ? 13.883 -12.733 -16.246 1.00 98.12 1014 GLU A N 1
ATOM 8122 C CA . GLU A 1 1014 ? 13.245 -11.411 -16.116 1.00 98.12 1014 GLU A CA 1
ATOM 8123 C C . GLU A 1 1014 ? 14.181 -10.281 -16.600 1.00 98.12 1014 GLU A C 1
ATOM 8125 O O . GLU A 1 1014 ? 14.588 -9.357 -15.889 1.00 98.12 1014 GLU A O 1
ATOM 8130 N N . TRP A 1 1015 ? 14.532 -10.374 -17.885 1.00 98.00 1015 TRP A N 1
ATOM 8131 C CA . TRP A 1 1015 ? 15.219 -9.347 -18.669 1.00 98.00 1015 TRP A CA 1
ATOM 8132 C C . TRP A 1 1015 ? 16.552 -8.874 -18.065 1.00 98.00 1015 TRP A C 1
ATOM 8134 O O . TRP A 1 1015 ? 17.527 -9.613 -18.103 1.00 98.00 1015 TRP A O 1
ATOM 8144 N N . MET A 1 1016 ? 16.640 -7.637 -17.562 1.00 97.38 1016 MET A N 1
ATOM 8145 C CA . MET A 1 1016 ? 17.892 -7.087 -17.011 1.00 97.38 1016 MET A CA 1
ATOM 8146 C C . MET A 1 1016 ? 18.175 -7.562 -15.578 1.00 97.38 1016 MET A C 1
ATOM 8148 O O . MET A 1 1016 ? 19.301 -7.427 -15.103 1.00 97.38 1016 MET A O 1
ATOM 8152 N N . GLU A 1 1017 ? 17.175 -8.124 -14.895 1.00 97.62 1017 GLU A N 1
ATOM 8153 C CA . GLU A 1 1017 ? 17.287 -8.584 -13.505 1.00 97.62 1017 GLU A CA 1
ATOM 8154 C C . GLU A 1 1017 ? 17.605 -10.086 -13.401 1.00 97.62 1017 GLU A C 1
ATOM 8156 O O . GLU A 1 1017 ? 17.852 -10.598 -12.307 1.00 97.62 1017 GLU A O 1
ATOM 8161 N N . GLY A 1 1018 ? 17.674 -10.777 -14.547 1.00 97.81 1018 GLY A N 1
ATOM 8162 C CA . GLY A 1 1018 ? 18.093 -12.172 -14.645 1.00 97.81 1018 GLY A CA 1
ATOM 8163 C C . GLY A 1 1018 ? 17.100 -13.116 -13.977 1.00 97.81 1018 GLY A C 1
ATOM 8164 O O . GLY A 1 1018 ? 15.927 -13.141 -14.346 1.00 97.81 1018 GLY A O 1
ATOM 8165 N N . TYR A 1 1019 ? 17.563 -13.886 -12.995 1.00 97.75 1019 TYR A N 1
ATOM 8166 C CA . TYR A 1 1019 ? 16.732 -14.797 -12.202 1.00 97.75 1019 TYR A CA 1
ATOM 8167 C C . TYR A 1 1019 ? 16.503 -14.320 -10.753 1.00 97.75 1019 TYR A C 1
ATOM 8169 O O . TYR A 1 1019 ? 15.949 -15.071 -9.952 1.00 97.75 1019 TYR A O 1
ATOM 8177 N N . ILE A 1 1020 ? 16.878 -13.080 -10.406 1.00 96.00 1020 ILE A N 1
ATOM 8178 C CA . ILE A 1 1020 ? 16.704 -12.529 -9.046 1.00 96.00 1020 ILE A CA 1
ATOM 8179 C C . ILE A 1 1020 ? 15.226 -12.240 -8.737 1.00 96.00 1020 ILE A C 1
ATOM 8181 O O . ILE A 1 1020 ? 14.739 -12.571 -7.657 1.00 96.00 1020 ILE A O 1
ATOM 8185 N N . GLU A 1 1021 ? 14.512 -11.616 -9.677 1.00 96.44 1021 GLU A N 1
ATOM 8186 C CA . GLU A 1 1021 ? 13.110 -11.212 -9.518 1.00 96.44 1021 GLU A CA 1
ATOM 8187 C C . GLU A 1 1021 ? 12.182 -12.326 -10.043 1.00 96.44 1021 GLU A C 1
ATOM 8189 O O . GLU A 1 1021 ? 12.113 -12.591 -11.244 1.00 96.44 1021 GLU A O 1
ATOM 8194 N N . ARG A 1 1022 ? 11.486 -13.028 -9.139 1.00 97.62 1022 ARG A N 1
ATOM 8195 C CA . ARG A 1 1022 ? 10.667 -14.214 -9.452 1.00 97.62 1022 ARG A CA 1
ATOM 8196 C C . ARG A 1 1022 ? 9.187 -13.848 -9.579 1.00 97.62 1022 ARG A C 1
ATOM 8198 O O . ARG A 1 1022 ? 8.603 -13.329 -8.633 1.00 97.62 1022 ARG A O 1
ATOM 8205 N N . PHE A 1 1023 ? 8.549 -14.175 -10.706 1.00 98.50 1023 PHE A N 1
ATOM 8206 C CA . PHE A 1 1023 ? 7.129 -13.872 -10.984 1.00 98.50 1023 PHE A CA 1
ATOM 8207 C C . PHE A 1 1023 ? 6.197 -15.100 -11.051 1.00 98.50 1023 PHE A C 1
ATOM 8209 O O . PHE A 1 1023 ? 4.974 -14.947 -11.128 1.00 98.50 1023 PHE A O 1
ATOM 8216 N N . GLY A 1 1024 ? 6.735 -16.320 -11.027 1.00 98.44 1024 GLY A N 1
ATOM 8217 C CA . GLY A 1 1024 ? 5.983 -17.534 -11.334 1.00 98.44 1024 GLY A CA 1
ATOM 8218 C C . GLY A 1 1024 ? 4.978 -17.966 -10.270 1.00 98.44 1024 GLY A C 1
ATOM 8219 O O . GLY A 1 1024 ? 5.298 -18.037 -9.082 1.00 98.44 1024 GLY A O 1
ATOM 8220 N N . LEU A 1 1025 ? 3.795 -18.400 -10.721 1.00 98.75 1025 LEU A N 1
ATOM 8221 C CA . LEU A 1 1025 ? 2.924 -19.286 -9.934 1.00 98.75 1025 LEU A CA 1
ATOM 8222 C C . LEU A 1 1025 ? 3.613 -20.638 -9.656 1.00 98.75 1025 LEU A C 1
ATOM 8224 O O . LEU A 1 1025 ? 3.403 -21.239 -8.604 1.00 98.75 1025 LEU A O 1
ATOM 8228 N N . TYR A 1 1026 ? 4.461 -21.101 -10.578 1.00 98.69 1026 TYR A N 1
ATOM 8229 C CA . TYR A 1 1026 ? 5.403 -22.197 -10.352 1.00 98.69 1026 TYR A CA 1
ATOM 8230 C C . TYR A 1 1026 ? 6.830 -21.653 -10.240 1.00 98.69 1026 TYR A C 1
ATOM 8232 O O . TYR A 1 1026 ? 7.306 -20.918 -11.105 1.00 98.69 1026 TYR A O 1
ATOM 8240 N N . GLU A 1 1027 ? 7.524 -22.058 -9.188 1.00 98.56 1027 GLU A N 1
ATOM 8241 C CA . GLU A 1 1027 ? 8.963 -21.887 -9.045 1.00 98.56 1027 GLU A CA 1
ATOM 8242 C C . GLU A 1 1027 ? 9.710 -22.751 -10.063 1.00 98.56 1027 GLU A C 1
ATOM 8244 O O . GLU A 1 1027 ? 9.276 -23.869 -10.345 1.00 98.56 1027 GLU A O 1
ATOM 8249 N N . VAL A 1 1028 ? 10.837 -22.261 -10.582 1.00 98.44 1028 VAL A N 1
ATOM 8250 C CA . VAL A 1 1028 ? 11.752 -23.044 -11.430 1.00 98.44 1028 VAL A CA 1
ATOM 8251 C C . VAL A 1 1028 ? 13.130 -23.110 -10.780 1.00 98.44 1028 VAL A C 1
ATOM 8253 O O . VAL A 1 1028 ? 13.699 -22.085 -10.389 1.00 98.44 1028 VAL A O 1
ATOM 8256 N N . ASP A 1 1029 ? 13.676 -24.324 -10.698 1.00 97.44 1029 ASP A N 1
ATOM 8257 C CA . ASP A 1 1029 ? 15.082 -24.553 -10.364 1.00 97.44 1029 ASP A CA 1
ATOM 8258 C C . ASP A 1 1029 ? 15.948 -24.348 -11.622 1.00 97.44 1029 ASP A C 1
ATOM 8260 O O . ASP A 1 1029 ? 15.979 -25.181 -12.530 1.00 97.44 1029 ASP A O 1
ATOM 8264 N N . PHE A 1 1030 ? 16.651 -23.213 -11.688 1.00 97.25 1030 PHE A N 1
ATOM 8265 C CA . PHE A 1 1030 ? 17.588 -22.896 -12.774 1.00 97.25 1030 PHE A CA 1
ATOM 8266 C C . PHE A 1 1030 ? 18.981 -23.530 -12.594 1.00 97.25 1030 PHE A C 1
ATOM 8268 O O . PHE A 1 1030 ? 19.817 -23.449 -13.502 1.00 97.25 1030 PHE A O 1
ATOM 8275 N N . SER A 1 1031 ? 19.240 -24.203 -11.469 1.00 94.75 1031 SER A N 1
ATOM 8276 C CA . SER A 1 1031 ? 20.443 -25.020 -11.263 1.00 94.75 1031 SER A CA 1
ATOM 8277 C C . SER A 1 1031 ? 20.256 -26.455 -11.774 1.00 94.75 1031 SER A C 1
ATOM 8279 O O . SER A 1 1031 ? 21.195 -27.042 -12.316 1.00 94.75 1031 SER A O 1
ATOM 8281 N N . ASP A 1 1032 ? 19.033 -26.987 -11.692 1.00 96.06 1032 ASP A N 1
ATOM 8282 C CA . ASP A 1 1032 ? 18.632 -28.279 -12.251 1.00 96.06 1032 ASP A CA 1
ATOM 8283 C C . ASP A 1 1032 ? 18.624 -28.254 -13.797 1.00 96.06 1032 ASP A C 1
ATOM 8285 O O . ASP A 1 1032 ? 17.888 -27.464 -14.404 1.00 96.06 1032 ASP A O 1
ATOM 8289 N N . PRO A 1 1033 ? 19.382 -29.138 -14.478 1.00 95.56 1033 PRO A N 1
ATOM 8290 C CA . PRO A 1 1033 ? 19.317 -29.294 -15.931 1.00 95.56 1033 PRO A CA 1
ATOM 8291 C C . PRO A 1 1033 ? 17.933 -29.678 -16.473 1.00 95.56 1033 PRO A C 1
ATOM 8293 O O . PRO A 1 1033 ? 17.676 -29.433 -17.645 1.00 95.56 1033 PRO A O 1
ATOM 8296 N N . ALA A 1 1034 ? 17.051 -30.275 -15.661 1.00 96.75 1034 ALA A N 1
ATOM 8297 C CA . ALA A 1 1034 ? 15.680 -30.602 -16.060 1.00 96.75 1034 ALA A CA 1
ATOM 8298 C C . ALA A 1 1034 ? 14.676 -29.452 -15.837 1.00 96.75 1034 ALA A C 1
ATOM 8300 O O . ALA A 1 1034 ? 13.503 -29.607 -16.180 1.00 96.75 1034 ALA A O 1
ATOM 8301 N N . ARG A 1 1035 ? 15.114 -28.309 -15.280 1.00 97.69 1035 ARG A N 1
ATOM 8302 C CA . ARG A 1 1035 ? 14.274 -27.128 -15.004 1.00 97.69 1035 ARG A CA 1
ATOM 8303 C C . ARG A 1 1035 ? 12.977 -27.492 -14.276 1.00 97.69 1035 ARG A C 1
ATOM 8305 O O . ARG A 1 1035 ? 11.882 -27.096 -14.693 1.00 97.69 1035 ARG A O 1
ATOM 8312 N N . THR A 1 1036 ? 13.099 -28.286 -13.210 1.00 98.00 1036 THR A N 1
ATOM 8313 C CA . THR A 1 1036 ? 11.957 -28.754 -12.413 1.00 98.00 1036 THR A CA 1
ATOM 8314 C C . THR A 1 1036 ? 11.083 -27.578 -11.970 1.00 98.00 1036 THR A C 1
ATOM 8316 O O . THR A 1 1036 ? 11.575 -26.610 -11.390 1.00 98.00 1036 THR A O 1
ATOM 8319 N N . ARG A 1 1037 ? 9.775 -27.674 -12.257 1.00 98.50 1037 ARG A N 1
ATOM 8320 C CA . ARG A 1 1037 ? 8.773 -26.653 -11.922 1.00 98.50 1037 ARG A CA 1
ATOM 8321 C C . ARG A 1 1037 ? 7.931 -27.080 -10.715 1.00 98.50 1037 ARG A C 1
ATOM 8323 O O . ARG A 1 1037 ? 7.268 -28.117 -10.783 1.00 98.50 1037 ARG A O 1
ATOM 8330 N N . THR A 1 1038 ? 7.896 -26.270 -9.658 1.00 98.38 1038 THR A N 1
ATOM 8331 C CA . THR A 1 1038 ? 7.235 -26.584 -8.374 1.00 98.38 1038 THR A CA 1
ATOM 8332 C C . THR A 1 1038 ? 6.136 -25.560 -8.056 1.00 98.38 1038 THR A C 1
ATOM 8334 O O . THR A 1 1038 ? 6.413 -24.365 -8.083 1.00 98.38 1038 THR A O 1
ATOM 8337 N N . PRO A 1 1039 ? 4.887 -25.964 -7.752 1.00 98.38 1039 PRO A N 1
ATOM 8338 C CA . PRO A 1 1039 ? 3.794 -25.021 -7.497 1.00 98.38 1039 PRO A CA 1
ATOM 8339 C C . PRO A 1 1039 ? 4.009 -24.231 -6.197 1.00 98.38 1039 PRO A C 1
ATOM 8341 O O . PRO A 1 1039 ? 4.138 -24.825 -5.123 1.00 98.38 1039 PRO A O 1
ATOM 8344 N N . ARG A 1 1040 ? 3.971 -22.896 -6.276 1.00 98.38 1040 ARG A N 1
ATOM 8345 C CA . ARG A 1 1040 ? 3.897 -22.022 -5.094 1.00 98.38 1040 ARG A CA 1
ATOM 8346 C C . ARG A 1 1040 ? 2.488 -22.008 -4.505 1.00 98.38 1040 ARG A C 1
ATOM 8348 O O . ARG A 1 1040 ? 1.522 -22.426 -5.148 1.00 98.38 1040 ARG A O 1
ATOM 8355 N N . LYS A 1 1041 ? 2.342 -21.492 -3.284 1.00 97.31 1041 LYS A N 1
ATOM 8356 C CA . LYS A 1 1041 ? 1.058 -21.391 -2.574 1.00 97.31 1041 LYS A CA 1
ATOM 8357 C C . LYS A 1 1041 ? 0.021 -20.608 -3.401 1.00 97.31 1041 LYS A C 1
ATOM 8359 O O . LYS A 1 1041 ? -1.146 -21.003 -3.468 1.00 97.31 1041 LYS A O 1
ATOM 8364 N N . SER A 1 1042 ? 0.454 -19.564 -4.109 1.00 97.94 1042 SER A N 1
ATOM 8365 C CA . SER A 1 1042 ? -0.362 -18.773 -5.037 1.00 97.94 1042 SER A CA 1
ATOM 8366 C C . SER A 1 1042 ? -0.978 -19.580 -6.188 1.00 97.94 1042 SER A C 1
ATOM 8368 O O . SER A 1 1042 ? -2.118 -19.295 -6.556 1.00 97.94 1042 SER A O 1
ATOM 8370 N N . ALA A 1 1043 ? -0.316 -20.625 -6.705 1.00 98.62 1043 ALA A N 1
ATOM 8371 C CA . ALA A 1 1043 ? -0.871 -21.490 -7.753 1.00 98.62 1043 ALA A CA 1
ATOM 8372 C C . ALA A 1 1043 ? -2.172 -22.173 -7.303 1.00 98.62 1043 ALA A C 1
ATOM 8374 O O . ALA A 1 1043 ? -3.149 -22.223 -8.051 1.00 98.62 1043 ALA A O 1
ATOM 8375 N N . PHE A 1 1044 ? -2.217 -22.647 -6.054 1.00 98.62 1044 PHE A N 1
ATOM 8376 C CA . PHE A 1 1044 ? -3.407 -23.273 -5.476 1.00 98.62 1044 PHE A CA 1
ATOM 8377 C C . PHE A 1 1044 ? -4.538 -22.260 -5.272 1.00 98.62 1044 PHE A C 1
ATOM 8379 O O . PHE A 1 1044 ? -5.694 -22.556 -5.578 1.00 98.62 1044 PHE A O 1
ATOM 8386 N N . VAL A 1 1045 ? -4.217 -21.044 -4.811 1.00 97.56 1045 VAL A N 1
ATOM 8387 C CA . VAL A 1 1045 ? -5.204 -19.959 -4.665 1.00 97.56 1045 VAL A CA 1
ATOM 8388 C C . VAL A 1 1045 ? -5.760 -19.538 -6.030 1.00 97.56 1045 VAL A C 1
ATOM 8390 O O . VAL A 1 1045 ? -6.971 -19.364 -6.165 1.00 97.56 1045 VAL A O 1
ATOM 8393 N N . TYR A 1 1046 ? -4.917 -19.443 -7.062 1.00 98.69 1046 TYR A N 1
ATOM 8394 C CA . TYR A 1 1046 ? -5.349 -19.096 -8.415 1.00 98.69 1046 TYR A CA 1
ATOM 8395 C C . TYR A 1 1046 ? -6.243 -20.189 -9.026 1.00 98.69 1046 TYR A C 1
ATOM 8397 O O . TYR A 1 1046 ? -7.366 -19.894 -9.435 1.00 98.69 1046 TYR A O 1
ATOM 8405 N N . LYS A 1 1047 ? -5.835 -21.465 -8.948 1.00 98.50 1047 LYS A N 1
ATOM 8406 C CA . LYS A 1 1047 ? -6.673 -22.634 -9.289 1.00 98.50 1047 LYS A CA 1
ATOM 8407 C C . LYS A 1 1047 ? -8.036 -22.591 -8.582 1.00 98.50 1047 LYS A C 1
ATOM 8409 O O . LYS A 1 1047 ? -9.073 -22.821 -9.206 1.00 98.50 1047 LYS A O 1
ATOM 8414 N N . HIS A 1 1048 ? -8.062 -22.261 -7.287 1.00 97.81 1048 HIS A N 1
ATOM 8415 C CA . HIS A 1 1048 ? -9.301 -22.157 -6.512 1.00 97.81 1048 HIS A CA 1
ATOM 8416 C C . HIS A 1 1048 ? -10.226 -21.036 -7.015 1.00 97.81 1048 HIS A C 1
ATOM 8418 O O . HIS A 1 1048 ? -11.440 -21.243 -7.102 1.00 97.81 1048 HIS A O 1
ATOM 8424 N N . ILE A 1 1049 ? -9.666 -19.876 -7.377 1.00 97.62 1049 ILE A N 1
ATOM 8425 C CA . ILE A 1 1049 ? -10.412 -18.744 -7.949 1.00 97.62 1049 ILE A CA 1
ATOM 8426 C C . ILE A 1 1049 ? -11.025 -19.125 -9.301 1.00 97.62 1049 ILE A C 1
ATOM 8428 O O . ILE A 1 1049 ? -12.212 -18.873 -9.510 1.00 97.62 1049 ILE A O 1
ATOM 8432 N N . ILE A 1 1050 ? -10.269 -19.781 -10.190 1.00 98.12 1050 ILE A N 1
ATOM 8433 C CA . ILE A 1 1050 ? -10.763 -20.221 -11.509 1.00 98.12 1050 ILE A CA 1
ATOM 8434 C C . ILE A 1 1050 ? -11.888 -21.249 -11.350 1.00 98.12 1050 ILE A C 1
ATOM 8436 O O . ILE A 1 1050 ? -12.961 -21.101 -11.940 1.00 98.12 1050 ILE A O 1
ATOM 8440 N N . LYS A 1 1051 ? -11.680 -22.268 -10.508 1.00 96.88 1051 LYS A N 1
ATOM 8441 C CA . LYS A 1 1051 ? -12.640 -23.358 -10.281 1.00 96.88 1051 LYS A CA 1
ATOM 8442 C C . LYS A 1 1051 ? -13.988 -22.869 -9.747 1.00 96.88 1051 LYS A C 1
ATOM 8444 O O . LYS A 1 1051 ? -15.037 -23.318 -10.206 1.00 96.88 1051 LYS A O 1
ATOM 8449 N N . HIS A 1 1052 ? -13.976 -21.945 -8.788 1.00 96.06 1052 HIS A N 1
ATOM 8450 C CA . HIS A 1 1052 ? -15.202 -21.436 -8.161 1.00 96.06 1052 HIS A CA 1
ATOM 8451 C C . HIS A 1 1052 ? -15.739 -20.158 -8.822 1.00 96.06 1052 HIS A C 1
ATOM 8453 O O . HIS A 1 1052 ? -16.876 -19.761 -8.554 1.00 96.06 1052 HIS A O 1
ATOM 8459 N N . ARG A 1 1053 ? -14.952 -19.547 -9.721 1.00 96.69 1053 ARG A N 1
ATOM 8460 C CA . ARG A 1 1053 ? -15.185 -18.239 -10.355 1.00 96.69 1053 ARG A CA 1
ATOM 8461 C C . ARG A 1 1053 ? -15.429 -17.129 -9.323 1.00 96.69 1053 ARG A C 1
ATOM 8463 O O . ARG A 1 1053 ? -16.192 -16.210 -9.585 1.00 96.69 1053 ARG A O 1
ATOM 8470 N N . SER A 1 1054 ? -14.802 -17.191 -8.149 1.00 93.31 1054 SER A N 1
ATOM 8471 C CA . SER A 1 1054 ? -14.984 -16.219 -7.057 1.00 93.31 1054 SER A CA 1
ATOM 8472 C C . SER A 1 1054 ? -13.749 -16.132 -6.165 1.00 93.31 1054 SER A C 1
ATOM 8474 O O . SER A 1 1054 ? -13.030 -17.120 -6.010 1.00 93.31 1054 SER A O 1
ATOM 8476 N N . VAL A 1 1055 ? -13.540 -14.984 -5.518 1.00 90.75 1055 VAL A N 1
ATOM 8477 C CA . VAL A 1 1055 ? -12.515 -14.851 -4.475 1.00 90.75 1055 VAL A CA 1
ATOM 8478 C C . VAL A 1 1055 ? -13.008 -15.510 -3.187 1.00 90.75 1055 VAL A C 1
ATOM 8480 O O . VAL A 1 1055 ? -14.143 -15.299 -2.754 1.00 90.75 1055 VAL A O 1
ATOM 8483 N N . ASP A 1 1056 ? -12.133 -16.303 -2.578 1.00 88.56 1056 ASP A N 1
ATOM 8484 C CA . ASP A 1 1056 ? -12.257 -16.765 -1.200 1.00 88.56 1056 ASP A CA 1
ATOM 8485 C C . ASP A 1 1056 ? -10.985 -16.334 -0.456 1.00 88.56 1056 ASP A C 1
ATOM 8487 O O . ASP A 1 1056 ? -9.868 -16.568 -0.934 1.00 88.56 1056 ASP A O 1
ATOM 8491 N N . TYR A 1 1057 ? -11.155 -15.649 0.673 1.00 76.00 1057 TYR A N 1
ATOM 8492 C CA . TYR A 1 1057 ? -10.068 -15.176 1.537 1.00 76.00 1057 TYR A CA 1
ATOM 8493 C C . TYR A 1 1057 ? -9.649 -16.219 2.579 1.00 76.00 1057 TYR A C 1
ATOM 8495 O O . TYR A 1 1057 ? -8.535 -16.153 3.090 1.00 76.00 1057 TYR A O 1
ATOM 8503 N N . GLU A 1 1058 ? -10.515 -17.199 2.830 1.00 77.75 1058 GLU A N 1
ATOM 8504 C CA . GLU A 1 1058 ? -10.391 -18.227 3.866 1.00 77.75 1058 GLU A CA 1
ATOM 8505 C C . GLU A 1 1058 ? -9.840 -19.539 3.305 1.00 77.75 1058 GLU A C 1
ATOM 8507 O O . GLU A 1 1058 ? -9.385 -20.402 4.056 1.00 77.75 1058 GLU A O 1
ATOM 8512 N N . TYR A 1 1059 ? -9.868 -19.688 1.976 1.00 88.50 1059 TYR A N 1
ATOM 8513 C CA . TYR A 1 1059 ? -9.191 -20.777 1.291 1.00 88.50 1059 TYR A CA 1
ATOM 8514 C C . TYR A 1 1059 ? -7.674 -20.715 1.516 1.00 88.50 1059 TYR A C 1
ATOM 8516 O O . TYR A 1 1059 ? -7.008 -19.731 1.179 1.00 88.50 1059 TYR A O 1
ATOM 8524 N N . GLU A 1 1060 ? -7.153 -21.828 2.019 1.00 81.19 1060 GLU A N 1
ATOM 8525 C CA . GLU A 1 1060 ? -5.749 -22.147 2.238 1.00 81.19 1060 GLU A CA 1
ATOM 8526 C C . GLU A 1 1060 ? -5.515 -23.576 1.706 1.00 81.19 1060 GLU A C 1
ATOM 8528 O O . GLU A 1 1060 ? -6.377 -24.440 1.903 1.00 81.19 1060 GLU A O 1
ATOM 8533 N N . PRO A 1 1061 ? -4.400 -23.863 1.009 1.00 87.62 1061 PRO A N 1
ATOM 8534 C CA . PRO A 1 1061 ? -4.182 -25.180 0.418 1.00 87.62 1061 PRO A CA 1
ATOM 8535 C C . PRO A 1 1061 ? -3.895 -26.253 1.478 1.00 87.62 1061 PRO A C 1
ATOM 8537 O O . PRO A 1 1061 ? -2.913 -26.177 2.212 1.00 87.62 1061 PRO A O 1
ATOM 8540 N N . GLU A 1 1062 ? -4.710 -27.312 1.502 1.00 82.12 1062 GLU A N 1
ATOM 8541 C CA . GLU A 1 1062 ? -4.530 -28.466 2.405 1.00 82.12 1062 GLU A CA 1
ATOM 8542 C C . GLU A 1 1062 ? -3.222 -29.244 2.151 1.00 82.12 1062 GLU A C 1
ATOM 8544 O O . GLU A 1 1062 ? -2.749 -29.977 3.021 1.00 82.12 1062 GLU A O 1
ATOM 8549 N N . SER A 1 1063 ? -2.628 -29.107 0.959 1.00 90.38 1063 SER A N 1
ATOM 8550 C CA . SER A 1 1063 ? -1.315 -29.665 0.627 1.00 90.38 1063 SER A CA 1
ATOM 8551 C C . SER A 1 1063 ? -0.636 -28.874 -0.491 1.00 90.38 1063 SER A C 1
ATOM 8553 O O . SER A 1 1063 ? -1.310 -28.332 -1.363 1.00 90.38 1063 SER A O 1
ATOM 8555 N N . MET A 1 1064 ? 0.699 -28.903 -0.520 1.00 92.94 1064 MET A N 1
ATOM 8556 C CA . MET A 1 1064 ? 1.524 -28.342 -1.601 1.00 92.94 1064 MET A CA 1
ATOM 8557 C C . MET A 1 1064 ? 1.742 -29.344 -2.756 1.00 92.94 1064 MET A C 1
ATOM 8559 O O . MET A 1 1064 ? 2.774 -29.331 -3.419 1.00 92.94 1064 MET A O 1
ATOM 8563 N N . THR A 1 1065 ? 0.805 -30.270 -2.986 1.00 93.69 1065 THR A N 1
ATOM 8564 C CA . THR A 1 1065 ? 0.852 -31.228 -4.105 1.00 93.69 1065 THR A CA 1
ATOM 8565 C C . THR A 1 1065 ? -0.275 -30.926 -5.080 1.00 93.69 1065 THR A C 1
ATOM 8567 O O . THR A 1 1065 ? -1.452 -31.055 -4.746 1.00 93.69 1065 THR A O 1
ATOM 8570 N N . MET A 1 1066 ? 0.089 -30.509 -6.290 1.00 95.44 1066 MET A N 1
ATOM 8571 C CA . MET A 1 1066 ? -0.878 -30.167 -7.324 1.00 95.44 1066 MET A CA 1
ATOM 8572 C C . MET A 1 1066 ? -1.442 -31.420 -8.005 1.00 95.44 1066 MET A C 1
ATOM 8574 O O . MET A 1 1066 ? -0.791 -32.462 -8.076 1.00 95.44 1066 MET A O 1
ATOM 8578 N N . THR A 1 1067 ? -2.680 -31.322 -8.483 1.00 95.38 1067 THR A N 1
ATOM 8579 C CA . THR A 1 1067 ? -3.377 -32.371 -9.241 1.00 95.38 1067 THR A CA 1
ATOM 8580 C C . THR A 1 1067 ? -4.247 -31.739 -10.327 1.00 95.38 1067 THR A C 1
ATOM 8582 O O . THR A 1 1067 ? -4.611 -30.564 -10.232 1.00 95.38 1067 THR A O 1
ATOM 8585 N N . ILE A 1 1068 ? -4.577 -32.516 -11.359 1.00 97.69 1068 ILE A N 1
ATOM 8586 C CA . ILE A 1 1068 ? -5.511 -32.125 -12.423 1.00 97.69 1068 ILE A CA 1
ATOM 8587 C C . ILE A 1 1068 ? -6.924 -32.554 -12.011 1.00 97.69 1068 ILE A C 1
ATOM 8589 O O . ILE A 1 1068 ? -7.127 -33.688 -11.575 1.00 97.69 1068 ILE A O 1
ATOM 8593 N N . ASP A 1 1069 ? -7.890 -31.645 -12.137 1.00 93.44 1069 ASP A N 1
ATOM 8594 C CA . ASP A 1 1069 ? -9.289 -31.893 -11.775 1.00 93.44 1069 ASP A CA 1
ATOM 8595 C C . ASP A 1 1069 ? -10.019 -32.698 -12.864 1.00 93.44 1069 ASP A C 1
ATOM 8597 O O . ASP A 1 1069 ? -9.714 -32.586 -14.051 1.00 93.44 1069 ASP A O 1
ATOM 8601 N N . GLU A 1 1070 ? -11.022 -33.495 -12.476 1.00 83.56 1070 GLU A N 1
ATOM 8602 C CA . GLU A 1 1070 ? -11.822 -34.276 -13.428 1.00 83.56 1070 GLU A CA 1
ATOM 8603 C C . GLU A 1 1070 ? -12.579 -33.348 -14.396 1.00 83.56 1070 GLU A C 1
ATOM 8605 O O . GLU A 1 1070 ? -13.525 -32.662 -14.009 1.00 83.56 1070 GLU A O 1
ATOM 8610 N N . GLY A 1 1071 ? -12.147 -33.338 -15.661 1.00 81.56 1071 GLY A N 1
ATOM 8611 C CA . GLY A 1 1071 ? -12.663 -32.457 -16.714 1.00 81.56 1071 GLY A CA 1
ATOM 8612 C C . GLY A 1 1071 ? -11.591 -31.625 -17.426 1.00 81.56 1071 GLY A C 1
ATOM 8613 O O . GLY A 1 1071 ? -11.885 -31.097 -18.497 1.00 81.56 1071 GLY A O 1
ATOM 8614 N N . HIS A 1 1072 ? -10.371 -31.555 -16.875 1.00 77.94 1072 HIS A N 1
ATOM 8615 C CA . HIS A 1 1072 ? -9.205 -30.878 -17.460 1.00 77.94 1072 HIS A CA 1
ATOM 8616 C C . HIS A 1 1072 ? -8.133 -31.866 -17.950 1.00 77.94 1072 HIS A C 1
ATOM 8618 O O . HIS A 1 1072 ? -8.101 -33.046 -17.531 1.00 77.94 1072 HIS A O 1
#

Sequence (1072 aa):
MINLLMVACHGSTVKQQRRFPDDFLFGAATAAYQIEGGWDADGKGESIWDRLVHTNPTVVQDLTTGDVAADSYYNYKRDWGIYAEPIFSTEGGFPKELTARVAEKSAQQGFPRSRLPEFTEEEKAFVKGSSDFFGVNHYTTMKVSATKNKAYLTAPSMMDDLDVGYFWPDDYPASASPWLKMAPNSIYHALTHLKERYHNPAIYITENGWATYPDSGLIDDDRITYYRAAWESALNALDAGVNLKGYMVWSKGESIWDYITRTDPTAVTDVSNGNIAADSYHNYKRDVEMLRELGVDAYRFSLSWPRILPTGMANEVNPAGIRYYNNLINEIMKYNITPIVGIYHWDLPQKLQELGGFTNPLIVTWFEDYARVVFKNFGDRVKMFITFNEPREICLEGYGSVTKAPILNSTAVGTYLCAKNLLMAHAAAYHIYDKEFRPSQNGQCGITISVHDYAPATNSSEDVFAAEIARQGEMAPNSLYNVMTHLKARFNNPVIYVTENGWCTKPRSGLIDDDRIRYFRASLENVLDSLDAGVNVKGYMAWSLMDNFEWLQGYTERYGLYQVNFSHPMRTRTPKKSAFVNSVGFIAKMKLLLVLSLVAVVCNASIVRHQRRFPDDFLFGTATAAYQIEGAWNEDGKGENIWDYMVHNTPEVIRDQSNGDVAADSYHNYKRDVEMMRELGLDAYRFSLSWSRILPTGMANEVNPAGIAFYNNYIDEMLKYNITPLITLYHWDLPQKLQELGGFANPLISDWFEDYARVVFENFGDRVKMFMTFNEPREICFEGYGAATKAPILNSTAMGAYLCAKNLVIAHAKAYHLYDKEFRPVQRGQCGIAISVNWFGPATPTPEDEMAAELRRQGESAQQGYPRSRLPVFTEEEKAFVRGASDFFGVNHYTAYLVSATERKGHYPVPSLLDDVDTGSFPDDDWLKSASPWLTLAPNSIHTALTHLNSLYNKPEFYITENGWSTDESEENSLIDDDRIRYYRASMESLLNCLDDGIKLKGYMAWSLMDNFEWMEGYIERFGLYEVDFSDPARTRTPRKSAFVYKHIIKHRSVDYEYEPESMTMTIDEGH

Foldseek 3Di:
DDDDDDDDDDDDDDDFAFAFAAAFEAAADDDPFWFAAQCVPLQFADFLQNCCCVPPVCLLDDDPDDDDPQPPQQDFQDDQQQQCAQAFAPQHGGDPVLQVLQQVVCVVVPHPGGPQDTADPVLSVLLYNLFLAEEGADFFEKFKAQPPQDDPDPPPFPSVSVNIHIGDDPPWAAFPNRNGTFDADFLLPFLVLVQQGGFAHAAFAFEYDTHHDPPCPQPVVVRVVQVLLAQQQAAAQAFQFHAHAAAAHDFDFADDDPPVVPDDPPDDDDSDGANCKLNCLVVLLVLLVLCVLLPAQEHEDEQAQSLQAVLLALVRGRVSSLVSVVVSLVSNCVSNHAYAYEHEELGHRVNCVVVVHLLDLCVLVSLLSSLVSVLVRPLLRHFHYAHYEALSCSLCCDDPSQNAPPRHNDGNSSSSSSSSNVSSSSSSSSVCCVPPRCVPRVHGYGHHHRFATYDFDDPDPRRVVSCSSGRTRTHDGSRLSNSRRDSSDNHHHHQYHNHEFFQWDFPVCPQECVVRVVRVVSNVSSNPTCVVSVHRYHDYDYPDCWFIQDGSHTGTRTGHCWYFDPVDPNRDTHGHPNSVCSNPPPVVVVVVVVVVVVVCVVVDDDDDPPFQFDDPLFFEAAEDECLWAAACCPPLNQAAWLQNVCLVVPLVLFPVSDGSNCWLNCLVVLLVLLVLRLLLPGQEYEYEQQCSLQPVLLALVDGRVSSLVSVVVSLVSNVVQNYAYAYEHDEQTHRVNCVVVVALLDLCVLVSLLRSLVVVLVRPLLRHFHYADYAALCCNQCCDQLAQNFPPRNNVFLASSLSSSLSSLSSLLSSLVSCVPPRCVPSVHFYAHAHEQFQEAAQDPDPQSRVLSVLVRPLAADDPPDPDDSRDDDDPVSCVSRPPSGQAYAYAYEHHKHKGQDPQQDPDPVPGSSVRSNIHIDHPPPFDDAPDRRGTLHALRLLVRLVVCCVPVVQHAYEHNEYWTWHFPPDPCVLACVVRVVSVLRVLVSVSVCVVVPRNYRYYHYPRCEFTQPGSHGRGIGTHCWYFDPVDPNRDTFGGQNSVQSSVCSVRSGHDPPDGDPDSDTDRDPSD

Organism: Spodoptera exigua (NCBI:txid7107)

Radius of gyration: 36.21 Å; chains: 1; bounding box: 72×81×112 Å

Secondary structure (DSSP, 8-state):
---------------------SS--------HHHH---SSGGGPPPBHHHHHHHH-GGGS----S-SSSSTTTS-----THHHHHHHHSSS-SS-HHHHHHHHHHHHHTT-SS-SSPPPPHHHHHHHTT--SEE----S---EEESSSS-----SSSHHHHH--EEE--TTS-B-SSTT-B---S-HHHHHHHHHHHSSS-EE----------GGGTT--HHHHHHSTTTSSTTSSSSSSS--B------------HHHHTTT-TT-------SSSTT-HHHHHHHHHHHHHHHT-SEEEEEPPHHHHSTTSSTTS--HHHHHHHHHHHHHHHTTTPEEEEEEESS--BHHHHHTTGGGSTTHHHHHHHHHHHHHHHHTTT--EEEEEE-HHHHHHHHHTSSSSTT-----HHHHHHHHHHHHHHHHHHHHHIIIIIHHHH--EEEEE--------SSSSHHHHHHHHHH------SSSSSSSSSSSSSSS---------------GGGTT--HHHHHHHHHHHHHTTS-GGGT--------S-SB----TTS-SSS---SEEE-TTSTT--EEE-HHHHIIIIIIHHHHHHHHHHHHHHHHS------------TT-EEEEE--HHHH---TTGGGPPPBHHHHHHHH-GGGSTTS--SSSTT-HHHHHHHHHHHHHHHT-SEEEEE--HHHH-TTSSTTS--HHHHHHHHHHHHHHHTTTPEEEEEEESS--BHHHHTTTGGGSTTHHHHHHHHHHHHHHHHTTT--EEEEEE-HHIIIIIIISSSSSTT----TTTHHHHHHHHHHHHHHHHHHHIIIIIHHHH--EEEEEEE--EEEESSSSHHHHHHHHHHHH------S-SS-SSPPPPHHHHHHHTT--SSEEEE---EEEEESSTT-----SSSHHHHHT-EEE--TTSEE-SSTT-EE-TTHHHHHHHHHHHHTTS--EEEEEEE--EETT-TTTT--HHHHHHHHHHHHHHHHHHHTT--EEEEEEE-SB----TTSTTSEE--SEEE-SSSTT--EEE-HHHHHHHHHHHHTS--SS---S-S-----TT-